Protein 7R1N (pdb70)

Radius of gyration: 27.6 Å; Cα contacts (8 Å, |Δi|>4): 2180; chains: 4; bounding box: 49×55×97 Å

Sequence (736 aa):
NVPVTGVTVNPTTAQVEVGQSVQLNASVAPSNATNKQVTWSVSGSSIASVSPNGLVTGLAQGTTTVTATTADGNKAASATITVAPAPSTVIVIGDEVKGLKKIGDDLLFYVNGATFADLHYKVNNGGQLNVAMAPTGNGNYTYPVHNLKHGDTVEYFFTYNPGQGALDTPWQTYVHGVTQGTPENVPVTGVTVNPTTAQVEVGQSVQLNASVAPSNATNKQVTWSVSGSSIASVSPNGLVTGLAQGTTTVTATTADGNKAASATITVAPAPSTVIVIGDEVKGLKKIGDDLLFYVNGATFADLHYKVNNGGQLNVAMAPTGNGNYTYPVHNLKHGDTVEYFFTYNPGQGALDTPWQTYVHGVTQGTPENVPVTGVTVNPTTAQVEVGQSVQLNASVAPSNATNKQVTWSVSGSSIASVSPNGLVTGLAQGTTTVTATTADGNKAASATITVAPAPSTVIVIGDEVKGLKKIGDDLLFYVNGATFADLHYKVNNGGQLNVAMAPTGNGNYTYPVHNLKHGDTVEYFFTYNPGQGALDTPWQTYVHGVTQGTPENVPVTGVTVNPTTAQVEVGQSVQLNASVAPSNATNKQVTWSVSGSSIASVSPNGLVTGLAQGTTTVTATTADGNKAASATITVAPAPSTVIVIGDEVKGLKKIGDDLLFYVNGATFADLHYKVNNGGQLNVAMAPTGNGNYTYPVHNLKHGDTVEYFFTYNPGQGALDTPWQTYVHGVTQGTPE

Nearest PDB structures (foldseek):
  7quz-assembly2_DDD  TM=9.999E-01  e=1.341E-32  Paenibacillus illinoisensis
  5h9y-assembly1_A  TM=7.985E-01  e=3.391E-05  Paenibacillus barengoltzii
  5h9x-assembly1_A  TM=8.015E-01  e=1.152E-04  Paenibacillus barengoltzii
  5ngj-assembly1_A  TM=7.876E-01  e=3.721E-04  Tequintavirus T5
  2v5y-assembly1_A  TM=3.328E-01  e=3.687E-03  Homo sapiens

Solvent-accessible surface area: 31351 Å² total; per-residue (Å²): 182,42,79,14,74,17,11,74,3,96,44,69,88,23,97,12,66,35,29,90,55,33,82,1,81,30,70,14,42,54,100,109,2,90,53,98,123,33,82,24,51,15,37,0,8,28,9,0,2,11,16,49,115,0,70,0,18,1,59,41,64,8,0,0,3,0,29,0,36,0,56,42,52,58,100,41,0,5,1,16,0,12,3,12,21,18,72,20,58,31,29,37,27,46,68,142,47,45,4,0,74,31,13,4,33,4,0,11,0,20,0,54,46,11,93,76,2,28,0,31,10,69,27,18,72,9,52,104,27,55,1,45,7,32,79,39,47,100,34,38,19,13,27,7,10,30,112,4,63,61,0,0,28,0,72,7,41,4,24,16,26,73,46,187,38,65,79,89,10,100,182,89,71,0,24,5,41,83,40,162,26,98,95,154,177,41,86,9,97,17,12,77,3,76,58,78,88,21,107,5,75,47,30,95,49,30,99,2,99,20,58,14,44,44,100,101,5,93,60,85,126,36,84,26,54,14,37,0,11,29,6,0,3,13,15,56,113,0,69,0,18,1,62,41,59,9,1,0,4,0,31,0,33,1,60,43,46,66,82,43,4,5,2,22,0,11,2,8,18,19,68,28,59,30,31,43,25,59,69,158,59,56,4,0,75,30,13,9,44,5,0,10,0,19,0,53,42,16,98,70,3,28,0,25,11,68,37,18,80,14,53,106,23,56,1,48,6,24,73,25,38,104,31,41,18,20,29,8,8,28,89,9,69,62,0,6,24,0,43,10,43,4,26,18,30,63,57,186,30,71,72,90,12,101,177,94,78,1,22,5,40,85,44,168,28,103,96,154,174,41,86,8,88,19,16,74,5,71,58,82,88,23,99,4,70,44,35,88,48,31,85,1,86,32,66,17,42,48,94,99,3,85,60,101,116,36,85,22,53,12,36,0,10,26,6,0,3,13,15,48,117,0,72,0,16,0,59,43,61,8,1,0,4,0,26,0,30,0,62,39,53,55,84,34,5,11,2,18,0,12,1,7,20,19,64,22,95,47,31,18,26,50,75,163,62,45,5,0,72,29,11,6,42,4,0,10,0,17,0,54,45,10,100,73,3,25,0,29,11,76,41,17,78,14,55,95,26,54,1,48,7,32,75,33,49,107,31,42,19,19,28,10,9,30,84,7,69,58,0,6,26,0,63,11,42,5,25,16,31,60,55,178,30,66,72,94,15,94,183,94,77,0,22,5,41,83,45,162,27,76,108,159,98,110,70,12,81,15,18,71,1,88,49,76,95,23,112,9,72,42,31,93,53,30,80,1,80,30,56,20,36,35,117,120,4,94,49,98,124,31,84,21,55,16,38,1,7,28,7,0,3,12,19,51,123,0,70,0,17,1,61,42,68,8,0,0,5,0,30,0,37,0,57,43,47,62,84,44,4,5,2,19,0,16,2,12,23,19,76,24,61,40,33,44,26,51,69,148,54,47,4,0,73,32,12,5,43,5,0,10,0,18,0,51,45,11,92,70,4,28,0,26,10,66,24,14,85,10,54,110,25,55,1,48,7,26,64,29,48,109,30,41,22,18,27,6,10,27,117,7,58,63,0,0,27,0,45,8,42,3,25,14,31,52,51,173,29,70,71,90,13,106,181,96,79,0,22,4,38,86,44,160,30,97,92,181

Secondary structure (P-SEA, 3-state):
cccccccccccccccccccbbbbbbbbcccccccccbbbbbbcccccccccccbbbbbcccbbbbbbbbbcccbbbbbbbbbbbccccbbbbcccccbbbbbcccbbbbbbccccbbbbbbcccccbbbbbbcccccccccccccccccccbbbbcbbbbbcccbbbbccbbbbbccccccccc/cccccccccccccccccccbbbbbbbbcccccccccbbbbbbcccccccccccccccccccbbbbbbbbbcccbbbbbbbbbbccccccbbbcccccccccccccbbbbbcccccbbbbbbccccbbbbbbbcccccccccccccccccccbbbbcccccccccccccccbbbbbccccccccc/ccccccccccccbbbbcccbbbbbbbbcccccccccbbbbbbccccccccccccbbbbcccccbbbbbbbcccbbbbbbbbbbbcccccbbbcccccccccccccbbbbbcccccbbbbbbccccccbbbbbcccccccccccccccccccbbbbcbbbbbccccbbbbcbbbbbccccccccc/cccccccccccccccccccbbbbbbbbcccccccccbbbbbbcccccccccccbbbbbcccbbbbbbbbbcccbbbbbbbbbbbccccbbbbcccccccccccccbbbbbcccccbbbbbbccccbbbbbbbcccccccbbbbbbccccccbbbbbcbbbbcccccccccbbbbbccccccccc

B-factor: mean 30.51, std 12.09, range [13.2, 101.11]

Structure (mmCIF, N/CA/C/O backbone):
data_7R1N
#
_entry.id   7R1N
#
_cell.length_a   76.650
_cell.length_b   101.140
_cell.length_c   107.000
_cell.angle_alpha   90.000
_cell.angle_beta   90.000
_cell.angle_gamma   90.000
#
_symmetry.space_group_name_H-M   'P 21 21 21'
#
loop_
_entity.id
_entity.type
_entity.pdbx_description
1 polymer 'Beta-1,3-glucanase bglH'
2 non-polymer 'TETRAETHYLENE GLYCOL'
3 non-polymer DI(HYDROXYETHYL)ETHER
4 non-polymer GLYCEROL
5 non-polymer 'CHLORIDE ION'
6 non-polymer 'MAGNESIUM ION'
7 water water
#
loop_
_atom_site.group_PDB
_atom_site.id
_atom_site.type_symbol
_atom_site.label_atom_id
_atom_site.label_alt_id
_atom_site.label_comp_id
_atom_site.label_asym_id
_atom_site.label_entity_id
_atom_site.label_seq_id
_atom_site.pdbx_PDB_ins_code
_atom_site.Cartn_x
_atom_site.Cartn_y
_atom_site.Cartn_z
_atom_site.occupancy
_atom_site.B_iso_or_equiv
_atom_site.auth_seq_id
_atom_site.auth_comp_id
_atom_site.auth_asym_id
_atom_site.auth_atom_id
_atom_site.pdbx_PDB_model_num
ATOM 1 N N . ASN A 1 24 ? -4.853 -18.943 77.192 1.000 77.647 24 ASN AAA N 1
ATOM 2 C CA . ASN A 1 24 ? -4.274 -19.569 75.957 1.000 76.748 24 ASN AAA CA 1
ATOM 3 C C . ASN A 1 24 ? -4.958 -20.919 75.686 1.000 73.493 24 ASN AAA C 1
ATOM 4 O O . ASN A 1 24 ? -5.018 -21.742 76.616 1.000 72.189 24 ASN AAA O 1
ATOM 15 N N . VAL A 1 25 ? -5.461 -21.139 74.467 1.000 67.501 25 VAL AAA N 1
ATOM 16 C CA . VAL A 1 25 ? -6.094 -22.431 74.061 1.000 65.545 25 VAL AAA CA 1
ATOM 17 C C . VAL A 1 25 ? -5.414 -22.883 72.768 1.000 64.570 25 VAL AAA C 1
ATOM 18 O O . VAL A 1 25 ? -5.395 -22.151 71.760 1.000 57.918 25 VAL AAA O 1
ATOM 31 N N . PRO A 1 26 ? -4.791 -24.092 72.796 1.000 62.439 26 PRO AAA N 1
ATOM 32 C CA . PRO A 1 26 ? -4.115 -24.641 71.614 1.000 60.422 26 PRO AAA CA 1
ATOM 33 C C . PRO A 1 26 ? -5.073 -25.052 70.471 1.000 61.705 26 PRO AAA C 1
ATOM 34 O O . PRO A 1 26 ? -6.317 -24.966 70.627 1.000 62.712 26 PRO AAA O 1
ATOM 45 N N . VAL A 1 27 ? -4.475 -25.487 69.350 1.000 54.232 27 VAL AAA N 1
ATOM 46 C CA . VAL A 1 27 ? -5.135 -26.154 68.185 1.000 50.511 27 VAL AAA CA 1
ATOM 47 C C . VAL A 1 27 ? -5.054 -27.676 68.376 1.000 49.342 27 VAL AAA C 1
ATOM 48 O O . VAL A 1 27 ? -4.108 -28.163 69.008 1.000 48.836 27 VAL AAA O 1
ATOM 61 N N . THR A 1 28 ? -6.034 -28.386 67.836 1.000 48.729 28 THR AAA N 1
ATOM 62 C CA . THR A 1 28 ? -6.208 -29.854 67.949 1.000 48.567 28 THR AAA CA 1
ATOM 63 C C . THR A 1 28 ? -6.509 -30.427 66.559 1.000 47.031 28 THR AAA C 1
ATOM 64 O O . THR A 1 28 ? -6.277 -31.625 66.346 1.000 47.170 28 THR AAA O 1
ATOM 75 N N . GLY A 1 29 ? -7.044 -29.618 65.640 1.000 45.530 29 GLY AAA N 1
ATOM 76 C CA . GLY A 1 29 ? -7.401 -30.082 64.280 1.000 43.792 29 GLY AAA CA 1
ATOM 77 C C . GLY A 1 29 ? -7.762 -28.947 63.334 1.000 41.031 29 GLY AAA C 1
ATOM 78 O O . GLY A 1 29 ? -7.847 -27.730 63.748 1.000 37.254 29 GLY AAA O 1
ATOM 82 N N . VAL A 1 30 ? -7.959 -29.307 62.074 1.000 39.609 30 VAL AAA N 1
ATOM 83 C CA . VAL A 1 30 ? -8.407 -28.332 61.035 1.000 37.273 30 VAL AAA CA 1
ATOM 84 C C . VAL A 1 30 ? -9.233 -29.132 60.036 1.000 36.357 30 VAL AAA C 1
ATOM 85 O O . VAL A 1 30 ? -8.926 -30.317 59.869 1.000 33.748 30 VAL AAA O 1
ATOM 98 N N . THR A 1 31 ? -10.260 -28.515 59.442 1.000 37.272 31 THR AAA N 1
ATOM 99 C CA . THR A 1 31 ? -10.859 -28.981 58.169 1.000 36.136 31 THR AAA CA 1
ATOM 100 C C . THR A 1 31 ? -10.861 -27.833 57.178 1.000 32.518 31 THR AAA C 1
ATOM 101 O O . THR A 1 31 ? -10.861 -26.683 57.590 1.000 30.096 31 THR AAA O 1
ATOM 112 N N . VAL A 1 32 ? -10.811 -28.176 55.901 1.000 30.332 32 VAL AAA N 1
ATOM 113 C CA . VAL A 1 32 ? -10.932 -27.186 54.805 1.000 28.990 32 VAL AAA CA 1
ATOM 114 C C . VAL A 1 32 ? -12.388 -27.181 54.347 1.000 28.321 32 VAL AAA C 1
ATOM 115 O O . VAL A 1 32 ? -12.994 -28.242 54.020 1.000 28.119 32 VAL AAA O 1
ATOM 128 N N . ASN A 1 33 ? -12.938 -25.994 54.373 1.000 28.072 33 ASN AAA N 1
ATOM 129 C CA . ASN A 1 33 ? -14.295 -25.698 53.860 1.000 30.526 33 ASN AAA CA 1
ATOM 130 C C . ASN A 1 33 ? -14.187 -24.863 52.561 1.000 28.876 33 ASN AAA C 1
ATOM 131 O O . ASN A 1 33 ? -13.674 -23.744 52.606 1.000 27.642 33 ASN AAA O 1
ATOM 142 N N . PRO A 1 34 ? -14.711 -25.270 51.387 1.000 29.146 34 PRO AAA N 1
ATOM 143 C CA . PRO A 1 34 ? -15.398 -26.536 51.171 1.000 29.651 34 PRO AAA CA 1
ATOM 144 C C . PRO A 1 34 ? -14.362 -27.636 51.017 1.000 30.448 34 PRO AAA C 1
ATOM 145 O O . PRO A 1 34 ? -13.247 -27.312 50.839 1.000 32.954 34 PRO AAA O 1
ATOM 156 N N . THR A 1 35 ? -14.745 -28.895 51.079 1.000 30.819 35 THR AAA N 1
ATOM 157 C CA . THR A 1 35 ? -13.749 -29.987 51.012 1.000 32.845 35 THR AAA CA 1
ATOM 158 C C . THR A 1 35 ? -13.587 -30.433 49.550 1.000 31.231 35 THR AAA C 1
ATOM 159 O O . THR A 1 35 ? -12.605 -31.129 49.217 1.000 30.219 35 THR AAA O 1
ATOM 170 N N . THR A 1 36 ? -14.477 -30.025 48.669 1.000 29.281 36 THR AAA N 1
ATOM 171 C CA . THR A 1 36 ? -14.248 -30.217 47.219 1.000 29.044 36 THR AAA CA 1
ATOM 172 C C . THR A 1 36 ? -14.949 -29.075 46.513 1.000 25.983 36 THR AAA C 1
ATOM 173 O O . THR A 1 36 ? -15.927 -28.647 47.038 1.000 24.915 36 THR AAA O 1
ATOM 184 N N . ALA A 1 37 ? -14.463 -28.647 45.356 1.000 25.541 37 ALA AAA N 1
ATOM 185 C CA . ALA A 1 37 ? -14.999 -27.500 44.589 1.000 24.640 37 ALA AAA CA 1
ATOM 186 C C . ALA A 1 37 ? -14.514 -27.596 43.144 1.000 24.985 37 ALA AAA C 1
ATOM 187 O O . ALA A 1 37 ? -13.453 -28.148 42.927 1.000 25.953 37 ALA AAA O 1
ATOM 194 N N . GLN A 1 38 ? -15.297 -27.095 42.208 1.000 25.841 38 GLN AAA N 1
ATOM 195 C CA . GLN A 1 38 ? -14.995 -27.014 40.771 1.000 26.877 38 GLN AAA CA 1
ATOM 196 C C . GLN A 1 38 ? -15.091 -25.542 40.369 1.000 27.153 38 GLN AAA C 1
ATOM 197 O O . GLN A 1 38 ? -16.088 -24.902 40.735 1.000 25.837 38 GLN AAA O 1
ATOM 211 N N . VAL A 1 39 ? -14.136 -25.033 39.601 1.000 25.326 39 VAL AAA N 1
ATOM 212 C CA . VAL A 1 39 ? -14.263 -23.707 38.948 1.000 25.486 39 VAL AAA CA 1
ATOM 213 C C . VAL A 1 39 ? -13.921 -23.886 37.475 1.000 25.861 39 VAL AAA C 1
ATOM 214 O O . VAL A 1 39 ? -13.499 -24.979 37.076 1.000 24.851 39 VAL AAA O 1
ATOM 227 N N . GLU A 1 40 ? -14.176 -22.860 36.688 1.000 27.194 40 GLU AAA N 1
ATOM 228 C CA . GLU A 1 40 ? -13.628 -22.760 35.313 1.000 29.660 40 GLU AAA CA 1
ATOM 229 C C . GLU A 1 40 ? -12.273 -22.080 35.383 1.000 27.137 40 GLU AAA C 1
ATOM 230 O O . GLU A 1 40 ? -11.984 -21.360 36.415 1.000 28.380 40 GLU AAA O 1
ATOM 242 N N . VAL A 1 41 ? -11.462 -22.315 34.360 1.000 25.274 41 VAL AAA N 1
ATOM 243 C CA . VAL A 1 41 ? -10.184 -21.594 34.164 1.000 24.854 41 VAL AAA CA 1
ATOM 244 C C . VAL A 1 41 ? -10.516 -20.109 34.264 1.000 24.545 41 VAL AAA C 1
ATOM 245 O O . VAL A 1 41 ? -11.554 -19.693 33.750 1.000 27.851 41 VAL AAA O 1
ATOM 258 N N . GLY A 1 42 ? -9.732 -19.352 35.008 1.000 24.035 42 GLY AAA N 1
ATOM 259 C CA . GLY A 1 42 ? -9.951 -17.913 35.155 1.000 22.615 42 GLY AAA CA 1
ATOM 260 C C . GLY A 1 42 ? -10.717 -17.612 36.417 1.000 22.765 42 GLY AAA C 1
ATOM 261 O O . GLY A 1 42 ? -10.665 -16.447 36.800 1.000 26.021 42 GLY AAA O 1
ATOM 265 N N . GLN A 1 43 ? -11.475 -18.557 36.986 1.000 21.201 43 GLN AAA N 1
ATOM 266 C CA . GLN A 1 43 ? -12.429 -18.281 38.088 1.000 21.582 43 GLN AAA CA 1
ATOM 267 C C . GLN A 1 43 ? -11.825 -18.663 39.441 1.000 22.152 43 GLN AAA C 1
ATOM 268 O O . GLN A 1 43 ? -10.882 -19.491 39.481 1.000 21.218 43 GLN AAA O 1
ATOM 282 N N . SER A 1 44 ? -12.426 -18.154 40.520 1.000 23.230 44 SER AAA N 1
ATOM 283 C CA . SER A 1 44 ? -11.928 -18.338 41.912 1.000 24.067 44 SER AAA CA 1
ATOM 284 C C . SER A 1 44 ? -12.994 -18.927 42.847 1.000 23.604 44 SER AAA C 1
ATOM 285 O O . SER A 1 44 ? -14.183 -18.755 42.634 1.000 24.971 44 SER AAA O 1
ATOM 293 N N . VAL A 1 45 ? -12.528 -19.580 43.900 1.000 22.085 45 VAL AAA N 1
ATOM 294 C CA . VAL A 1 45 ? -13.367 -20.025 45.025 1.000 21.952 45 VAL AAA CA 1
ATOM 295 C C . VAL A 1 45 ? -12.549 -19.742 46.286 1.000 22.159 45 VAL AAA C 1
ATOM 296 O O . VAL A 1 45 ? -11.331 -20.012 46.314 1.000 22.818 45 VAL AAA O 1
ATOM 309 N N . GLN A 1 46 ? -13.159 -19.065 47.237 1.000 23.535 46 GLN AAA N 1
ATOM 310 C CA . GLN A 1 46 ? -12.598 -18.784 48.590 1.000 23.672 46 GLN AAA CA 1
ATOM 311 C C . GLN A 1 46 ? -12.671 -20.073 49.423 1.000 22.926 46 GLN AAA C 1
ATOM 312 O O . GLN A 1 46 ? -13.809 -20.551 49.643 1.000 22.059 46 GLN AAA O 1
ATOM 326 N N . LEU A 1 47 ? -11.522 -20.634 49.820 1.000 22.777 47 LEU AAA N 1
ATOM 327 C CA . LEU A 1 47 ? -11.494 -21.695 50.866 1.000 24.201 47 LEU AAA CA 1
ATOM 328 C C . LEU A 1 47 ? -11.279 -21.040 52.245 1.000 23.999 47 LEU AAA C 1
ATOM 329 O O . LEU A 1 47 ? -10.766 -19.934 52.318 1.000 23.077 47 LEU AAA O 1
ATOM 345 N N . ASN A 1 48 ? -11.686 -21.751 53.276 1.000 25.645 48 ASN AAA N 1
ATOM 346 C CA . ASN A 1 48 ? -11.573 -21.369 54.706 1.000 27.372 48 ASN AAA CA 1
ATOM 347 C C . ASN A 1 48 ? -11.131 -22.585 55.497 1.000 27.316 48 ASN AAA C 1
ATOM 348 O O . ASN A 1 48 ? -11.545 -23.739 55.146 1.000 26.197 48 ASN AAA O 1
ATOM 359 N N . ALA A 1 49 ? -10.228 -22.346 56.437 1.000 29.328 49 ALA AAA N 1
ATOM 360 C CA . ALA A 1 49 ? -9.790 -23.368 57.412 1.000 31.712 49 ALA AAA CA 1
ATOM 361 C C . ALA A 1 49 ? -10.666 -23.205 58.665 1.000 32.136 49 ALA AAA C 1
ATOM 362 O O . ALA A 1 49 ? -10.727 -22.118 59.209 1.000 32.791 49 ALA AAA O 1
ATOM 369 N N . SER A 1 50 ? -11.380 -24.252 59.029 1.000 32.700 50 SER AAA N 1
ATOM 370 C CA . SER A 1 50 ? -12.049 -24.426 60.336 1.000 35.473 50 SER AAA CA 1
ATOM 371 C C . SER A 1 50 ? -11.064 -25.058 61.316 1.000 35.810 50 SER AAA C 1
ATOM 372 O O . SER A 1 50 ? -10.782 -26.262 61.155 1.000 33.836 50 SER AAA O 1
ATOM 380 N N . VAL A 1 51 ? -10.551 -24.277 62.274 1.000 38.379 51 VAL AAA N 1
ATOM 381 C CA . VAL A 1 51 ? -9.616 -24.777 63.328 1.000 40.808 51 VAL AAA CA 1
ATOM 382 C C . VAL A 1 51 ? -10.426 -25.203 64.563 1.000 41.975 51 VAL AAA C 1
ATOM 383 O O . VAL A 1 51 ? -11.212 -24.367 65.040 1.000 40.212 51 VAL AAA O 1
ATOM 396 N N . ALA A 1 52 ? -10.263 -26.474 64.973 1.000 44.688 52 ALA AAA N 1
ATOM 397 C CA . ALA A 1 52 ? -10.775 -27.138 66.204 1.000 46.671 52 ALA AAA CA 1
ATOM 398 C C . ALA A 1 52 ? -10.061 -26.579 67.441 1.000 54.074 52 ALA AAA C 1
ATOM 399 O O . ALA A 1 52 ? -8.842 -26.337 67.385 1.000 54.533 52 ALA AAA O 1
ATOM 406 N N . PRO A 1 53 ? -10.709 -26.673 68.635 1.000 57.302 53 PRO AAA N 1
ATOM 407 C CA . PRO A 1 53 ? -11.301 -25.560 69.370 1.000 57.008 53 PRO AAA CA 1
ATOM 408 C C . PRO A 1 53 ? -11.625 -24.311 68.538 1.000 56.484 53 PRO AAA C 1
ATOM 409 O O . PRO A 1 53 ? -10.719 -23.727 67.983 1.000 54.622 53 PRO AAA O 1
ATOM 420 N N . SER A 1 54 ? -12.914 -23.943 68.464 1.000 54.561 54 SER AAA N 1
ATOM 421 C CA . SER A 1 54 ? -13.403 -22.773 67.687 1.000 52.781 54 SER AAA CA 1
ATOM 422 C C . SER A 1 54 ? -13.026 -21.475 68.416 1.000 54.056 54 SER AAA C 1
ATOM 423 O O . SER A 1 54 ? -13.132 -20.417 67.787 1.000 53.763 54 SER AAA O 1
ATOM 431 N N . ASN A 1 55 ? -12.589 -21.568 69.677 1.000 52.922 55 ASN AAA N 1
ATOM 432 C CA . ASN A 1 55 ? -12.113 -20.422 70.499 1.000 57.253 55 ASN AAA CA 1
ATOM 433 C C . ASN A 1 55 ? -10.580 -20.415 70.560 1.000 57.005 55 ASN AAA C 1
ATOM 434 O O . ASN A 1 55 ? -10.037 -19.505 71.260 1.000 56.240 55 ASN AAA O 1
ATOM 445 N N . ALA A 1 56 ? -9.935 -21.431 69.952 1.000 55.176 56 ALA AAA N 1
ATOM 446 C CA . ALA A 1 56 ? -8.463 -21.597 69.824 1.000 53.584 56 ALA AAA CA 1
ATOM 447 C C . ALA A 1 56 ? -7.816 -20.217 69.655 1.000 54.648 56 ALA AAA C 1
ATOM 448 O O . ALA A 1 56 ? -8.360 -19.394 68.878 1.000 52.382 56 ALA AAA O 1
ATOM 455 N N . THR A 1 57 ? -6.726 -19.940 70.376 1.000 56.403 57 THR AAA N 1
ATOM 456 C CA . THR A 1 57 ? -6.137 -18.579 70.387 1.000 56.625 57 THR AAA CA 1
ATOM 457 C C . THR A 1 57 ? -5.495 -18.382 69.008 1.000 55.145 57 THR AAA C 1
ATOM 458 O O . THR A 1 57 ? -5.818 -17.376 68.347 1.000 53.873 57 THR AAA O 1
ATOM 469 N N . ASN A 1 58 ? -4.693 -19.337 68.542 1.000 53.170 58 ASN AAA N 1
ATOM 470 C CA . ASN A 1 58 ? -3.985 -19.217 67.229 1.000 54.752 58 ASN AAA CA 1
ATOM 471 C C . ASN A 1 58 ? -4.652 -20.082 66.143 1.000 49.106 58 ASN AAA C 1
ATOM 472 O O . ASN A 1 58 ? -4.431 -21.324 66.135 1.000 44.556 58 ASN AAA O 1
ATOM 483 N N . LYS A 1 59 ? -5.384 -19.424 65.239 1.000 47.482 59 LYS AAA N 1
ATOM 484 C CA . LYS A 1 59 ? -6.149 -20.048 64.120 1.000 52.106 59 LYS AAA CA 1
ATOM 485 C C . LYS A 1 59 ? -5.424 -19.863 62.773 1.000 49.599 59 LYS AAA C 1
ATOM 486 O O . LYS A 1 59 ? -6.010 -20.204 61.741 1.000 50.664 59 LYS AAA O 1
ATOM 505 N N . GLN A 1 60 ? -4.207 -19.312 62.779 1.000 48.859 60 GLN AAA N 1
ATOM 506 C CA . GLN A 1 60 ? -3.425 -19.008 61.556 1.000 47.175 60 GLN AAA CA 1
ATOM 507 C C . GLN A 1 60 ? -3.218 -20.311 60.784 1.000 41.886 60 GLN AAA C 1
ATOM 508 O O . GLN A 1 60 ? -2.874 -21.366 61.409 1.000 38.129 60 GLN AAA O 1
ATOM 522 N N . VAL A 1 61 ? -3.420 -20.266 59.465 1.000 38.813 61 VAL AAA N 1
ATOM 523 C CA . VAL A 1 61 ? -2.989 -21.395 58.597 1.000 34.483 61 VAL AAA CA 1
ATOM 524 C C . VAL A 1 61 ? -2.052 -20.885 57.527 1.000 31.638 61 VAL AAA C 1
ATOM 525 O O . VAL A 1 61 ? -2.127 -19.656 57.188 1.000 30.884 61 VAL AAA O 1
ATOM 538 N N . THR A 1 62 ? -1.217 -21.801 57.040 1.000 28.489 62 THR AAA N 1
ATOM 539 C CA . THR A 1 62 ? -0.508 -21.695 55.742 1.000 28.140 62 THR AAA CA 1
ATOM 540 C C . THR A 1 62 ? -1.259 -22.484 54.664 1.000 25.865 62 THR AAA C 1
ATOM 541 O O . THR A 1 62 ? -1.465 -23.685 54.841 1.000 25.458 62 THR AAA O 1
ATOM 552 N N . TRP A 1 63 ? -1.592 -21.839 53.558 1.000 24.216 63 TRP AAA N 1
ATOM 553 C CA . TRP A 1 63 ? -2.176 -22.532 52.383 1.000 23.622 63 TRP AAA CA 1
ATOM 554 C C . TRP A 1 63 ? -1.089 -22.901 51.408 1.000 24.229 63 TRP AAA C 1
ATOM 555 O O . TRP A 1 63 ? -0.278 -22.031 51.086 1.000 23.671 63 TRP AAA O 1
ATOM 576 N N . SER A 1 64 ? -1.113 -24.152 50.973 1.000 24.332 64 SER AAA N 1
ATOM 577 C CA . SER A 1 64 ? -0.240 -24.648 49.891 1.000 24.167 64 SER AAA CA 1
ATOM 578 C C . SER A 1 64 ? -1.104 -25.347 48.849 1.000 23.232 64 SER AAA C 1
ATOM 579 O O . SER A 1 64 ? -2.243 -25.766 49.181 1.000 22.928 64 SER AAA O 1
ATOM 587 N N . VAL A 1 65 ? -0.571 -25.473 47.641 1.000 23.132 65 VAL AAA N 1
ATOM 588 C CA . VAL A 1 65 ? -1.201 -26.262 46.550 1.000 22.801 65 VAL AAA CA 1
ATOM 589 C C . VAL A 1 65 ? -0.138 -27.159 45.962 1.000 22.647 65 VAL AAA C 1
ATOM 590 O O . VAL A 1 65 ? 1.031 -26.690 45.837 1.000 22.060 65 VAL AAA O 1
ATOM 603 N N . SER A 1 66 ? -0.522 -28.412 45.646 1.000 22.330 66 SER AAA N 1
ATOM 604 C CA . SER A 1 66 ? 0.438 -29.399 45.103 1.000 22.943 66 SER AAA CA 1
ATOM 605 C C . SER A 1 66 ? 0.504 -29.323 43.583 1.000 21.841 66 SER AAA C 1
ATOM 606 O O . SER A 1 66 ? 1.477 -29.838 43.075 1.000 23.211 66 SER AAA O 1
ATOM 614 N N . GLY A 1 67 ? -0.497 -28.811 42.883 1.000 21.351 67 GLY AAA N 1
ATOM 615 C CA . GLY A 1 67 ? -0.425 -28.677 41.416 1.000 21.020 67 GLY AAA CA 1
ATOM 616 C C . GLY A 1 67 ? -0.642 -27.228 40.985 1.000 20.692 67 GLY AAA C 1
ATOM 617 O O . GLY A 1 67 ? -1.765 -26.960 40.478 1.000 20.566 67 GLY AAA O 1
ATOM 621 N N . SER A 1 68 ? 0.379 -26.377 41.118 1.000 19.515 68 SER AAA N 1
ATOM 622 C CA . SER A 1 68 ? 0.291 -24.895 40.951 1.000 20.819 68 SER AAA CA 1
ATOM 623 C C . SER A 1 68 ? 0.126 -24.486 39.477 1.000 21.444 68 SER AAA C 1
ATOM 624 O O . SER A 1 68 ? -0.245 -23.309 39.247 1.000 23.740 68 SER AAA O 1
ATOM 632 N N . SER A 1 69 ? 0.428 -25.366 38.516 1.000 21.832 69 SER AAA N 1
ATOM 633 C CA . SER A 1 69 ? 0.124 -25.132 37.073 1.000 22.754 69 SER AAA CA 1
ATOM 634 C C . SER A 1 69 ? -1.380 -25.070 36.904 1.000 22.163 69 SER AAA C 1
ATOM 635 O O . SER A 1 69 ? -1.844 -24.597 35.849 1.000 22.811 69 SER AAA O 1
ATOM 643 N N . ILE A 1 70 ? -2.084 -25.755 37.807 1.000 21.210 70 ILE AAA N 1
ATOM 644 C CA . ILE A 1 70 ? -3.535 -26.042 37.662 1.000 20.698 70 ILE AAA CA 1
ATOM 645 C C . ILE A 1 70 ? -4.310 -24.934 38.366 1.000 18.939 70 ILE AAA C 1
ATOM 646 O O . ILE A 1 70 ? -5.317 -24.499 37.870 1.000 17.823 70 ILE AAA O 1
ATOM 662 N N . ALA A 1 71 ? -3.905 -24.648 39.591 1.000 20.049 71 ALA AAA N 1
ATOM 663 C CA . ALA A 1 71 ? -4.588 -23.692 40.482 1.000 20.072 71 ALA AAA CA 1
ATOM 664 C C . ALA A 1 71 ? -3.556 -23.099 41.432 1.000 19.897 71 ALA AAA C 1
ATOM 665 O O . ALA A 1 71 ? -2.686 -23.866 41.850 1.000 20.593 71 ALA AAA O 1
ATOM 672 N N . SER A 1 72 ? -3.664 -21.781 41.612 1.000 19.280 72 SER AAA N 1
ATOM 673 C CA . SER A 1 72 ? -2.931 -20.854 42.491 1.000 19.689 72 SER AAA CA 1
ATOM 674 C C . SER A 1 72 ? -3.775 -20.700 43.777 1.000 19.149 72 SER AAA C 1
ATOM 675 O O . SER A 1 72 ? -5.021 -20.693 43.670 1.000 18.113 72 SER AAA O 1
ATOM 683 N N . VAL A 1 73 ? -3.136 -20.576 44.947 1.000 18.820 73 VAL AAA N 1
ATOM 684 C CA . VAL A 1 73 ? -3.833 -20.217 46.223 1.000 19.001 73 VAL AAA CA 1
ATOM 685 C C . VAL A 1 73 ? -3.155 -18.989 46.844 1.000 19.669 73 VAL AAA C 1
ATOM 686 O O . VAL A 1 73 ? -1.936 -18.955 46.889 1.000 20.232 73 VAL AAA O 1
ATOM 699 N N . SER A 1 74 ? -3.946 -17.975 47.187 1.000 20.118 74 SER AAA N 1
ATOM 700 C CA . SER A 1 74 ? -3.549 -16.750 47.936 1.000 21.891 74 SER AAA CA 1
ATOM 701 C C . SER A 1 74 ? -3.176 -17.113 49.381 1.000 22.138 74 SER AAA C 1
ATOM 702 O O . SER A 1 74 ? -3.547 -18.187 49.896 1.000 21.273 74 SER AAA O 1
ATOM 710 N N . PRO A 1 75 ? -2.425 -16.252 50.090 1.000 23.763 75 PRO AAA N 1
ATOM 711 C CA . PRO A 1 75 ? -2.154 -16.487 51.511 1.000 24.604 75 PRO AAA CA 1
ATOM 712 C C . PRO A 1 75 ? -3.430 -16.466 52.369 1.000 25.812 75 PRO AAA C 1
ATOM 713 O O . PRO A 1 75 ? -3.370 -16.851 53.475 1.000 25.920 75 PRO AAA O 1
ATOM 724 N N . ASN A 1 76 ? -4.574 -16.068 51.806 1.000 28.289 76 ASN AAA N 1
ATOM 725 C CA . ASN A 1 76 ? -5.880 -16.056 52.496 1.000 28.814 76 ASN AAA CA 1
ATOM 726 C C . ASN A 1 76 ? -6.818 -17.117 51.946 1.000 28.122 76 ASN AAA C 1
ATOM 727 O O . ASN A 1 76 ? -8.027 -16.915 52.120 1.000 28.119 76 ASN AAA O 1
ATOM 738 N N . GLY A 1 77 ? -6.303 -18.162 51.276 1.000 26.140 77 GLY AAA N 1
ATOM 739 C CA . GLY A 1 77 ? -7.094 -19.326 50.836 1.000 24.211 77 GLY AAA CA 1
ATOM 740 C C . GLY A 1 77 ? -8.000 -19.062 49.640 1.000 22.848 77 GLY AAA C 1
ATOM 741 O O . GLY A 1 77 ? -8.875 -19.925 49.386 1.000 22.457 77 GLY AAA O 1
ATOM 745 N N . LEU A 1 78 ? -7.817 -17.983 48.882 1.000 21.627 78 LEU AAA N 1
ATOM 746 C CA . LEU A 1 78 ? -8.520 -17.821 47.569 1.000 20.897 78 LEU AAA CA 1
ATOM 747 C C . LEU A 1 78 ? -7.810 -18.648 46.490 1.000 20.955 78 LEU AAA C 1
ATOM 748 O O . LEU A 1 78 ? -6.618 -18.318 46.177 1.000 19.862 78 LEU AAA O 1
ATOM 764 N N . VAL A 1 79 ? -8.501 -19.688 45.968 1.000 20.933 79 VAL AAA N 1
ATOM 765 C CA . VAL A 1 79 ? -8.013 -20.556 44.864 1.000 21.306 79 VAL AAA CA 1
ATOM 766 C C . VAL A 1 79 ? -8.500 -20.025 43.490 1.000 21.065 79 VAL AAA C 1
ATOM 767 O O . VAL A 1 79 ? -9.683 -19.749 43.345 1.000 21.035 79 VAL AAA O 1
ATOM 780 N N . THR A 1 80 ? -7.587 -19.890 42.520 1.000 20.113 80 THR AAA N 1
ATOM 781 C CA . THR A 1 80 ? -7.863 -19.436 41.138 1.000 19.629 80 THR AAA CA 1
ATOM 782 C C . THR A 1 80 ? -7.500 -20.558 40.166 1.000 19.221 80 THR AAA C 1
ATOM 783 O O . THR A 1 80 ? -6.346 -21.053 40.266 1.000 18.946 80 THR AAA O 1
ATOM 794 N N . GLY A 1 81 ? -8.422 -20.935 39.267 1.000 19.095 81 GLY AAA N 1
ATOM 795 C CA . GLY A 1 81 ? -8.162 -21.935 38.208 1.000 19.071 81 GLY AAA CA 1
ATOM 796 C C . GLY A 1 81 ? -7.272 -21.335 37.107 1.000 19.322 81 GLY AAA C 1
ATOM 797 O O . GLY A 1 81 ? -7.547 -20.190 36.715 1.000 20.635 81 GLY AAA O 1
ATOM 801 N N . LEU A 1 82 ? -6.132 -21.941 36.814 1.000 18.774 82 LEU AAA N 1
ATOM 802 C CA . LEU A 1 82 ? -5.203 -21.497 35.765 1.000 19.776 82 LEU AAA CA 1
ATOM 803 C C . LEU A 1 82 ? -5.278 -22.464 34.591 1.000 20.786 82 LEU AAA C 1
ATOM 804 O O . LEU A 1 82 ? -5.061 -22.006 33.524 1.000 22.416 82 LEU AAA O 1
ATOM 820 N N . ALA A 1 83 ? -5.456 -23.768 34.781 1.000 21.081 83 ALA AAA N 1
ATOM 821 C CA . ALA A 1 83 ? -5.414 -24.735 33.671 1.000 21.134 83 ALA AAA CA 1
ATOM 822 C C . ALA A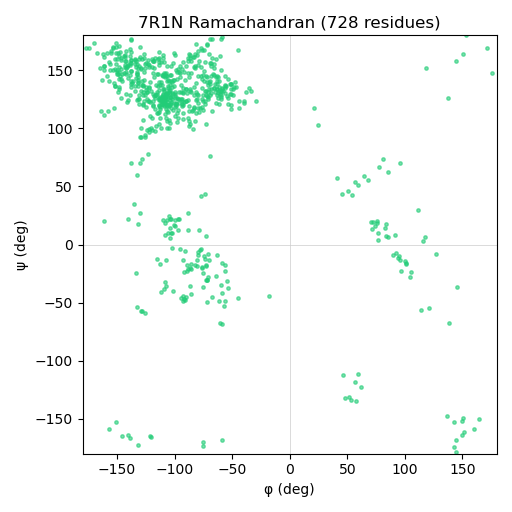 1 83 ? -6.218 -25.969 34.078 1.000 22.330 83 ALA AAA C 1
ATOM 823 O O . ALA A 1 83 ? -6.322 -26.228 35.297 1.000 22.822 83 ALA AAA O 1
ATOM 830 N N . GLN A 1 84 ? -6.809 -26.642 33.100 1.000 22.175 84 GLN AAA N 1
ATOM 831 C CA . GLN A 1 84 ? -7.673 -27.837 33.298 1.000 23.813 84 GLN AAA CA 1
ATOM 832 C C . GLN A 1 84 ? -6.908 -28.826 34.168 1.000 21.311 84 GLN AAA C 1
ATOM 833 O O . GLN A 1 84 ? -5.730 -28.995 33.938 1.000 20.282 84 GLN AAA O 1
ATOM 847 N N . GLY A 1 85 ? -7.619 -29.434 35.105 1.000 21.041 85 GLY AAA N 1
ATOM 848 C CA . GLY A 1 85 ? -7.206 -30.607 35.896 1.000 20.535 85 GLY AAA CA 1
ATOM 849 C C . GLY A 1 85 ? -7.745 -30.516 37.318 1.000 19.757 85 GLY AAA C 1
ATOM 850 O O . GLY A 1 85 ? -8.643 -29.722 37.597 1.000 18.360 85 GLY AAA O 1
ATOM 854 N N . THR A 1 86 ? -7.234 -31.381 38.173 1.000 19.594 86 THR AAA N 1
ATOM 855 C CA . THR A 1 86 ? -7.669 -31.498 39.585 1.000 20.064 86 THR AAA CA 1
ATOM 856 C C . THR A 1 86 ? -6.408 -31.424 40.445 1.000 18.930 86 THR AAA C 1
ATOM 857 O O . THR A 1 86 ? -5.403 -32.002 40.034 1.000 18.461 86 THR AAA O 1
ATOM 868 N N . THR A 1 87 ? -6.466 -30.685 41.554 1.000 19.327 87 THR AAA N 1
ATOM 869 C CA . THR A 1 87 ? -5.309 -30.481 42.465 1.000 19.994 87 THR AAA CA 1
ATOM 870 C C . THR A 1 87 ? -5.796 -30.461 43.921 1.000 20.627 87 THR AAA C 1
ATOM 871 O O . THR A 1 87 ? -6.988 -30.477 44.128 1.000 20.529 87 THR AAA O 1
ATOM 882 N N . THR A 1 88 ? -4.859 -30.556 44.859 1.000 20.851 88 THR AAA N 1
ATOM 883 C CA . THR A 1 88 ? -5.084 -30.602 46.309 1.000 20.987 88 THR AAA CA 1
ATOM 884 C C . THR A 1 88 ? -4.573 -29.278 46.886 1.000 20.973 88 THR AAA C 1
ATOM 885 O O . THR A 1 88 ? -3.372 -28.903 46.660 1.000 20.454 88 THR AAA O 1
ATOM 896 N N . VAL A 1 89 ? -5.453 -28.567 47.562 1.000 20.568 89 VAL AAA N 1
ATOM 897 C CA . VAL A 1 89 ? -5.074 -27.364 48.345 1.000 21.172 89 VAL AAA CA 1
ATOM 898 C C . VAL A 1 89 ? -5.129 -27.681 49.843 1.000 21.596 89 VAL AAA C 1
ATOM 899 O O . VAL A 1 89 ? -6.218 -27.995 50.349 1.000 22.238 89 VAL AAA O 1
ATOM 912 N N . THR A 1 90 ? -3.985 -27.558 50.510 1.000 22.445 90 THR AAA N 1
ATOM 913 C CA . THR A 1 90 ? -3.770 -27.908 51.938 1.000 22.934 90 THR AAA CA 1
ATOM 914 C C . THR A 1 90 ? -3.747 -26.664 52.830 1.000 22.743 90 THR AAA C 1
ATOM 915 O O . THR A 1 90 ? -3.141 -25.627 52.406 1.000 22.414 90 THR AAA O 1
ATOM 926 N N . ALA A 1 91 ? -4.370 -26.752 54.016 1.000 22.912 91 ALA AAA N 1
ATOM 927 C CA . ALA A 1 91 ? -4.179 -25.773 55.130 1.000 24.395 91 ALA AAA CA 1
ATOM 928 C C . ALA A 1 91 ? -3.408 -26.438 56.269 1.000 26.884 91 ALA AAA C 1
ATOM 929 O O . ALA A 1 91 ? -3.736 -27.597 56.641 1.000 28.238 91 ALA AAA O 1
ATOM 936 N N . THR A 1 92 ? -2.323 -25.814 56.720 1.000 29.924 92 THR AAA N 1
ATOM 937 C CA . THR A 1 92 ? -1.520 -26.322 57.861 1.000 32.253 92 THR AAA CA 1
ATOM 938 C C . THR A 1 92 ? -1.579 -25.275 58.986 1.000 30.643 92 THR AAA C 1
ATOM 939 O O . THR A 1 92 ? -1.328 -24.094 58.729 1.000 28.574 92 THR AAA O 1
ATOM 950 N N . THR A 1 93 ? -1.972 -25.698 60.179 1.000 31.879 93 THR AAA N 1
ATOM 951 C CA . THR A 1 93 ? -2.069 -24.835 61.395 1.000 34.638 93 THR AAA CA 1
ATOM 952 C C . THR A 1 93 ? -0.658 -24.316 61.764 1.000 36.789 93 THR AAA C 1
ATOM 953 O O . THR A 1 93 ? 0.297 -25.091 61.684 1.000 35.172 93 THR AAA O 1
ATOM 964 N N . ALA A 1 94 ? -0.525 -23.019 62.051 1.000 40.392 94 ALA AAA N 1
ATOM 965 C CA . ALA A 1 94 ? 0.703 -22.394 62.594 1.000 45.527 94 ALA AAA CA 1
ATOM 966 C C . ALA A 1 94 ? 0.986 -23.048 63.944 1.000 49.593 94 ALA AAA C 1
ATOM 967 O O . ALA A 1 94 ? 2.119 -23.523 64.132 1.000 53.710 94 ALA AAA O 1
ATOM 974 N N . ASP A 1 95 ? -0.057 -23.136 64.786 1.000 51.695 95 ASP AAA N 1
ATOM 975 C CA . ASP A 1 95 ? -0.094 -23.848 66.096 1.000 51.095 95 ASP AAA CA 1
ATOM 976 C C . ASP A 1 95 ? -0.395 -25.332 65.889 1.000 49.845 95 ASP AAA C 1
ATOM 977 O O . ASP A 1 95 ? -1.566 -25.646 65.757 1.000 48.937 95 ASP AAA O 1
ATOM 986 N N . GLY A 1 96 ? 0.617 -26.205 65.902 1.000 50.801 96 GLY AAA N 1
ATOM 987 C CA . GLY A 1 96 ? 0.451 -27.673 65.839 1.000 49.590 96 GLY AAA CA 1
ATOM 988 C C . GLY A 1 96 ? 0.812 -28.233 64.482 1.000 47.850 96 GLY AAA C 1
ATOM 989 O O . GLY A 1 96 ? 1.201 -29.407 64.407 1.000 49.768 96 GLY AAA O 1
ATOM 993 N N . ASN A 1 97 ? 0.750 -27.409 63.439 1.000 50.691 97 ASN AAA N 1
ATOM 994 C CA . ASN A 1 97 ? 0.850 -27.879 62.031 1.000 49.826 97 ASN AAA CA 1
ATOM 995 C C . ASN A 1 97 ? 0.030 -29.169 61.932 1.000 48.526 97 ASN AAA C 1
ATOM 996 O O . ASN A 1 97 ? 0.630 -30.253 61.666 1.000 53.017 97 ASN AAA O 1
ATOM 1007 N N . LYS A 1 98 ? -1.259 -29.073 62.279 1.000 42.796 98 LYS AAA N 1
ATOM 1008 C CA . LYS A 1 98 ? -2.328 -29.997 61.813 1.000 42.043 98 LYS AAA CA 1
ATOM 1009 C C . LYS A 1 98 ? -2.644 -29.615 60.341 1.000 37.837 98 LYS AAA C 1
ATOM 1010 O O . LYS A 1 98 ? -2.545 -28.391 59.970 1.000 33.602 98 LYS AAA O 1
ATOM 1029 N N . ALA A 1 99 ? -2.990 -30.584 59.499 1.000 34.511 99 ALA AAA N 1
ATOM 1030 C CA . ALA A 1 99 ? -3.314 -30.284 58.092 1.000 35.406 99 ALA AAA CA 1
ATOM 1031 C C . ALA A 1 99 ? -4.592 -30.996 57.652 1.000 34.476 99 ALA AAA C 1
ATOM 1032 O O . ALA A 1 99 ? -4.831 -32.114 58.103 1.000 33.513 99 ALA AAA O 1
ATOM 1039 N N . ALA A 1 100 ? -5.372 -30.303 56.809 1.000 33.441 100 ALA AAA N 1
ATOM 1040 C CA . ALA A 1 100 ? -6.556 -30.788 56.060 1.000 32.235 100 ALA AAA CA 1
ATOM 1041 C C . ALA A 1 100 ? -6.444 -30.389 54.566 1.000 30.925 100 ALA AAA C 1
ATOM 1042 O O . ALA A 1 100 ? -5.677 -29.466 54.220 1.000 29.425 100 ALA AAA O 1
ATOM 1049 N N . SER A 1 101 ? -7.173 -31.062 53.680 1.000 31.656 101 SER AAA N 1
ATOM 1050 C CA . SER A 1 101 ? -7.047 -30.854 52.208 1.000 31.513 101 SER AAA CA 1
ATOM 1051 C C . SER A 1 101 ? -8.424 -30.699 51.581 1.000 30.272 101 SER AAA C 1
ATOM 1052 O O . SER A 1 101 ? -9.365 -31.283 52.099 1.000 30.610 101 SER AAA O 1
ATOM 1060 N N . ALA A 1 102 ? -8.505 -29.886 50.531 1.000 28.411 102 ALA AAA N 1
ATOM 1061 C CA . ALA A 1 102 ? -9.644 -29.761 49.596 1.000 27.326 102 ALA AAA CA 1
ATOM 1062 C C . ALA A 1 102 ? -9.189 -30.207 48.203 1.000 25.023 102 ALA AAA C 1
ATOM 1063 O O . ALA A 1 102 ? -8.048 -29.995 47.827 1.000 23.846 102 ALA AAA O 1
ATOM 1070 N N . THR A 1 103 ? -10.095 -30.797 47.457 1.000 24.053 103 THR AAA N 1
ATOM 1071 C CA . THR A 1 103 ? -9.885 -31.183 46.047 1.000 23.724 103 THR AAA CA 1
ATOM 1072 C C . THR A 1 103 ? -10.558 -30.098 45.228 1.000 23.224 103 THR AAA C 1
ATOM 1073 O O . THR A 1 103 ? -11.747 -29.824 45.476 1.000 24.374 103 THR AAA O 1
ATOM 1084 N N . ILE A 1 104 ? -9.778 -29.459 44.379 1.000 21.781 104 ILE AAA N 1
ATOM 1085 C CA . ILE A 1 104 ? -10.232 -28.437 43.424 1.000 21.290 104 ILE AAA CA 1
ATOM 1086 C C . ILE A 1 104 ? -10.078 -28.986 42.005 1.000 19.832 104 ILE AAA C 1
ATOM 1087 O O . ILE A 1 104 ? -8.965 -29.230 41.610 1.000 19.795 104 ILE AAA O 1
ATOM 1103 N N . THR A 1 105 ? -11.189 -29.143 41.299 1.000 19.971 105 THR AAA N 1
ATOM 1104 C CA . THR A 1 105 ? -11.314 -29.334 39.841 1.000 20.015 105 THR AAA CA 1
ATOM 1105 C C . THR A 1 105 ? -11.404 -27.972 39.135 1.000 20.289 105 THR AAA C 1
ATOM 1106 O O . THR A 1 105 ? -12.286 -27.181 39.455 1.000 19.634 105 THR AAA O 1
ATOM 1117 N N . VAL A 1 106 ? -10.495 -27.766 38.184 1.000 21.286 106 VAL AAA N 1
ATOM 1118 C CA . VAL A 1 106 ? -10.530 -26.725 37.138 1.000 21.516 106 VAL AAA CA 1
ATOM 1119 C C . VAL A 1 106 ? -11.075 -27.343 35.832 1.000 22.868 106 VAL AAA C 1
ATOM 1120 O O . VAL A 1 106 ? -10.459 -28.305 35.256 1.000 23.387 106 VAL AAA O 1
ATOM 1133 N N . ALA A 1 107 ? -12.256 -26.879 35.445 1.000 23.981 107 ALA AAA N 1
ATOM 1134 C CA . ALA A 1 107 ? -13.007 -27.354 34.269 1.000 26.713 107 ALA AAA CA 1
ATOM 1135 C C . ALA A 1 107 ? -12.618 -26.497 33.082 1.000 29.011 107 ALA AAA C 1
ATOM 1136 O O . ALA A 1 107 ? -12.392 -25.288 33.201 1.000 31.130 107 ALA AAA O 1
ATOM 1143 N N . PRO A 1 108 ? -12.504 -27.141 31.910 1.000 33.765 108 PRO AAA N 1
ATOM 1144 C CA . PRO A 1 108 ? -12.199 -26.437 30.664 1.000 35.467 108 PRO AAA CA 1
ATOM 1145 C C . PRO A 1 108 ? -13.229 -25.366 30.279 1.000 36.599 108 PRO AAA C 1
ATOM 1146 O O . PRO A 1 108 ? -14.392 -25.493 30.669 1.000 34.971 108 PRO AAA O 1
ATOM 1157 N N . ALA A 1 109 ? -12.763 -24.316 29.583 1.000 39.514 109 ALA AAA N 1
ATOM 1158 C CA . ALA A 1 109 ? -13.652 -23.389 28.846 1.000 46.619 109 ALA AAA CA 1
ATOM 1159 C C . ALA A 1 109 ? -14.558 -24.270 27.974 1.000 47.264 109 ALA AAA C 1
ATOM 1160 O O . ALA A 1 109 ? -14.050 -25.046 27.154 1.000 51.547 109 ALA AAA O 1
ATOM 1167 N N . PRO A 1 110 ? -15.902 -24.273 28.181 1.000 48.296 110 PRO AAA N 1
ATOM 1168 C CA . PRO A 1 110 ? -16.796 -25.069 27.339 1.000 50.798 110 PRO AAA CA 1
ATOM 1169 C C . PRO A 1 110 ? -16.616 -24.711 25.850 1.000 49.199 110 PRO AAA C 1
ATOM 1170 O O . PRO A 1 110 ? -16.329 -23.558 25.552 1.000 41.841 110 PRO AAA O 1
ATOM 1181 N N . SER A 1 111 ? -16.756 -25.716 24.974 1.000 52.523 111 SER AAA N 1
ATOM 1182 C CA . SER A 1 111 ? -16.726 -25.609 23.488 1.000 54.216 111 SER AAA CA 1
ATOM 1183 C C . SER A 1 111 ? -18.071 -25.047 22.977 1.000 53.253 111 SER AAA C 1
ATOM 1184 O O . SER A 1 111 ? -18.572 -25.590 21.978 1.000 50.466 111 SER AAA O 1
ATOM 1192 N N . THR A 1 112 ? -18.627 -24.037 23.669 1.000 50.492 112 THR AAA N 1
ATOM 1193 C CA . THR A 1 112 ? -19.799 -23.192 23.300 1.000 47.658 112 THR AAA CA 1
ATOM 1194 C C . THR A 1 112 ? -19.373 -22.102 22.307 1.000 43.424 112 THR AAA C 1
ATOM 1195 O O . THR A 1 112 ? -18.449 -21.355 22.644 1.000 51.707 112 THR AAA O 1
ATOM 1206 N N . VAL A 1 113 ? -20.061 -21.962 21.174 1.000 35.801 113 VAL AAA N 1
ATOM 1207 C CA . VAL A 1 113 ? -19.666 -21.020 20.091 1.000 32.404 113 VAL AAA CA 1
ATOM 1208 C C . VAL A 1 113 ? -20.194 -19.642 20.463 1.000 31.709 113 VAL AAA C 1
ATOM 1209 O O . VAL A 1 113 ? -21.437 -19.507 20.625 1.000 32.417 113 VAL AAA O 1
ATOM 1222 N N . ILE A 1 114 ? -19.298 -18.682 20.657 1.000 29.019 114 ILE AAA N 1
ATOM 1223 C CA . ILE A 1 114 ? -19.656 -17.256 20.890 1.000 29.047 114 ILE AAA CA 1
ATOM 1224 C C . ILE A 1 114 ? -19.255 -16.469 19.648 1.000 27.833 114 ILE AAA C 1
ATOM 1225 O O . ILE A 1 114 ? -18.062 -16.491 19.309 1.000 27.645 114 ILE AAA O 1
ATOM 1241 N N . VAL A 1 115 ? -20.194 -15.821 18.978 1.000 26.798 115 VAL AAA N 1
ATOM 1242 C CA . VAL A 1 115 ? -19.865 -15.055 17.755 1.000 26.277 115 VAL AAA CA 1
ATOM 1243 C C . VAL A 1 115 ? -19.523 -13.637 18.188 1.000 26.833 115 VAL AAA C 1
ATOM 1244 O O . VAL A 1 115 ? -20.350 -12.994 18.854 1.000 26.861 115 VAL AAA O 1
ATOM 1257 N N . ILE A 1 116 ? -18.325 -13.184 17.826 1.000 27.422 116 ILE AAA N 1
ATOM 1258 C CA . ILE A 1 116 ? -17.872 -11.781 17.987 1.000 27.357 116 ILE AAA CA 1
ATOM 1259 C C . ILE A 1 116 ? -17.534 -11.263 16.584 1.000 28.924 116 ILE AAA C 1
ATOM 1260 O O . ILE A 1 116 ? -16.417 -11.552 16.041 1.000 26.415 116 ILE AAA O 1
ATOM 1276 N N . GLY A 1 117 ? -18.482 -10.509 16.026 1.000 29.333 117 GLY AAA N 1
ATOM 1277 C CA . GLY A 1 117 ? -18.359 -9.860 14.715 1.000 30.637 117 GLY AAA CA 1
ATOM 1278 C C . GLY A 1 117 ? -19.721 -9.704 14.065 1.000 32.372 117 GLY AAA C 1
ATOM 1279 O O . GLY A 1 117 ? -20.738 -9.801 14.745 1.000 33.358 117 GLY AAA O 1
ATOM 1283 N N . ASP A 1 118 ? -19.734 -9.496 12.764 1.000 33.149 118 ASP AAA N 1
ATOM 1284 C CA . ASP A 1 118 ? -20.985 -9.251 12.028 1.000 33.517 118 ASP AAA CA 1
ATOM 1285 C C . ASP A 1 118 ? -21.089 -10.345 10.965 1.000 33.408 118 ASP AAA C 1
ATOM 1286 O O . ASP A 1 118 ? -20.379 -11.395 11.092 1.000 32.856 118 ASP AAA O 1
ATOM 1295 N N . GLU A 1 119 ? -21.961 -10.148 9.981 1.000 33.896 119 GLU AAA N 1
ATOM 1296 C CA . GLU A 1 119 ? -22.284 -11.198 8.991 1.000 35.176 119 GLU AAA CA 1
ATOM 1297 C C . GLU A 1 119 ? -21.120 -11.290 7.989 1.000 32.626 119 GLU AAA C 1
ATOM 1298 O O . GLU A 1 119 ? -20.995 -12.342 7.364 1.000 32.095 119 GLU AAA O 1
ATOM 1310 N N . VAL A 1 120 ? -20.288 -10.254 7.868 1.000 29.180 120 VAL AAA N 1
ATOM 1311 C CA . VAL A 1 120 ? -19.170 -10.259 6.884 1.000 28.711 120 VAL AAA CA 1
ATOM 1312 C C . VAL A 1 120 ? -17.860 -10.766 7.492 1.000 26.648 120 VAL AAA C 1
ATOM 1313 O O . VAL A 1 120 ? -17.231 -11.562 6.803 1.000 26.748 120 VAL AAA O 1
ATOM 1326 N N . LYS A 1 121 ? -17.473 -10.339 8.696 1.000 26.128 121 LYS AAA N 1
ATOM 1327 C CA . LYS A 1 121 ? -16.188 -10.733 9.319 1.000 26.066 121 LYS AAA CA 1
ATOM 1328 C C . LYS A 1 121 ? -16.278 -10.740 10.859 1.000 25.375 121 LYS AAA C 1
ATOM 1329 O O . LYS A 1 121 ? -17.096 -10.038 11.464 1.000 26.462 121 LYS AAA O 1
ATOM 1348 N N . GLY A 1 122 ? -15.429 -11.527 11.485 1.000 23.235 122 GLY AAA N 1
ATOM 1349 C CA . GLY A 1 122 ? -15.319 -11.537 12.939 1.000 23.309 122 GLY AAA CA 1
ATOM 1350 C C . GLY A 1 122 ? -14.577 -12.758 13.397 1.000 22.557 122 GLY AAA C 1
ATOM 1351 O O . GLY A 1 122 ? -13.677 -13.196 12.678 1.000 21.684 122 GLY AAA O 1
ATOM 1355 N N . LEU A 1 123 ? -14.895 -13.245 14.597 1.000 23.475 123 LEU AAA N 1
ATOM 1356 C CA . LEU A 1 123 ? -14.359 -14.526 15.100 1.000 22.727 123 LEU AAA CA 1
ATOM 1357 C C . LEU A 1 123 ? -15.443 -15.253 15.891 1.000 22.501 123 LEU AAA C 1
ATOM 1358 O O . LEU A 1 123 ? -16.440 -14.604 16.313 1.000 20.866 123 LEU AAA O 1
ATOM 1374 N N . LYS A 1 124 ? -15.325 -16.585 15.889 1.000 21.540 124 LYS AAA N 1
ATOM 1375 C CA . LYS A 1 124 ? -16.039 -17.456 16.831 1.000 21.633 124 LYS AAA CA 1
ATOM 1376 C C . LYS A 1 124 ? -15.075 -17.951 17.912 1.000 20.904 124 LYS AAA C 1
ATOM 1377 O O . LYS A 1 124 ? -14.116 -18.638 17.564 1.000 20.286 124 LYS AAA O 1
ATOM 1396 N N . LYS A 1 125 ? -15.365 -17.665 19.180 1.000 21.113 125 LYS AAA N 1
ATOM 1397 C CA . LYS A 1 125 ? -14.693 -18.286 20.357 1.000 20.391 125 LYS AAA CA 1
ATOM 1398 C C . LYS A 1 125 ? -15.286 -19.667 20.535 1.000 19.651 125 LYS AAA C 1
ATOM 1399 O O . LYS A 1 125 ? -16.481 -19.731 20.672 1.000 19.765 125 LYS AAA O 1
ATOM 1418 N N . ILE A 1 126 ? -14.491 -20.721 20.417 1.000 20.037 126 ILE AAA N 1
ATOM 1419 C CA . ILE A 1 126 ? -14.914 -22.144 20.522 1.000 21.012 126 ILE AAA CA 1
ATOM 1420 C C . ILE A 1 126 ? -13.929 -22.765 21.520 1.000 21.889 126 ILE AAA C 1
ATOM 1421 O O . ILE A 1 126 ? -12.817 -23.190 21.127 1.000 24.698 126 ILE AAA O 1
ATOM 1437 N N . GLY A 1 127 ? -14.288 -22.783 22.788 1.000 21.904 127 GLY AAA N 1
ATOM 1438 C CA . GLY A 1 127 ? -13.356 -23.149 23.860 1.000 22.059 127 GLY AAA CA 1
ATOM 1439 C C . GLY A 1 127 ? -12.186 -22.191 23.913 1.000 22.704 127 GLY AAA C 1
ATOM 1440 O O . GLY A 1 127 ? -12.402 -20.934 24.036 1.000 21.825 127 GLY AAA O 1
ATOM 1444 N N . ASP A 1 128 ? -10.967 -22.722 23.794 1.000 21.974 128 ASP AAA N 1
ATOM 1445 C CA . ASP A 1 128 ? -9.771 -21.855 23.862 1.000 22.487 128 ASP AAA CA 1
ATOM 1446 C C . ASP A 1 128 ? -9.189 -21.639 22.474 1.000 21.592 128 ASP AAA C 1
ATOM 1447 O O . ASP A 1 128 ? -8.092 -21.123 22.431 1.000 19.233 128 ASP AAA O 1
ATOM 1456 N N . ASP A 1 129 ? -9.931 -21.969 21.400 1.000 21.961 129 ASP AAA N 1
ATOM 1457 C CA . ASP A 1 129 ? -9.527 -21.632 20.009 1.000 21.691 129 ASP AAA CA 1
ATOM 1458 C C . ASP A 1 129 ? -10.459 -20.522 19.531 1.000 20.892 129 ASP AAA C 1
ATOM 1459 O O . ASP A 1 129 ? -11.654 -20.471 19.992 1.000 19.452 129 ASP AAA O 1
ATOM 1468 N N . LEU A 1 130 ? -9.911 -19.642 18.694 1.000 19.528 130 LEU AAA N 1
ATOM 1469 C CA . LEU A 1 130 ? -10.675 -18.619 17.940 1.000 19.704 130 LEU AAA CA 1
ATOM 1470 C C . LEU A 1 130 ? -10.701 -18.967 16.454 1.000 20.085 130 LEU AAA C 1
ATOM 1471 O O . LEU A 1 130 ? -9.641 -19.239 15.938 1.000 22.882 130 LEU AAA O 1
ATOM 1487 N N . LEU A 1 131 ? -11.857 -18.902 15.793 1.000 20.037 131 LEU AAA N 1
ATOM 1488 C CA . LEU A 1 131 ? -12.039 -19.135 14.336 1.000 19.215 131 LEU AAA CA 1
ATOM 1489 C C . LEU A 1 131 ? -12.422 -17.789 13.724 1.000 18.941 131 LEU AAA C 1
ATOM 1490 O O . LEU A 1 131 ? -13.569 -17.320 13.941 1.000 17.871 131 LEU AAA O 1
ATOM 1506 N N . PHE A 1 132 ? -11.428 -17.137 13.120 1.000 18.401 132 PHE AAA N 1
ATOM 1507 C CA . PHE A 1 132 ? -11.591 -15.879 12.348 1.000 19.083 132 PHE AAA CA 1
ATOM 1508 C C . PHE A 1 132 ? -12.321 -16.282 11.044 1.000 19.129 132 PHE AAA C 1
ATOM 1509 O O . PHE A 1 132 ? -12.167 -17.420 10.586 1.000 18.207 132 PHE AAA O 1
ATOM 1526 N N . TYR A 1 133 ? -13.262 -15.453 10.611 1.000 19.551 133 TYR AAA N 1
ATOM 1527 C CA . TYR A 1 133 ? -14.086 -15.734 9.415 1.000 19.980 133 TYR AAA CA 1
ATOM 1528 C C . TYR A 1 133 ? -14.267 -14.426 8.649 1.000 20.290 133 TYR AAA C 1
ATOM 1529 O O . TYR A 1 133 ? -14.326 -13.316 9.248 1.000 18.678 133 TYR AAA O 1
ATOM 1547 N N . VAL A 1 134 ? -14.264 -14.592 7.323 1.000 20.619 134 VAL AAA N 1
ATOM 1548 C CA . VAL A 1 134 ? -14.690 -13.559 6.352 1.000 20.259 134 VAL AAA CA 1
ATOM 1549 C C . VAL A 1 134 ? -15.610 -14.241 5.364 1.000 20.312 134 VAL AAA C 1
ATOM 1550 O O . VAL A 1 134 ? -15.167 -15.203 4.760 1.000 19.438 134 VAL AAA O 1
ATOM 1563 N N . ASN A 1 135 ? -16.823 -13.702 5.234 1.000 21.432 135 ASN AAA N 1
ATOM 1564 C CA . ASN A 1 135 ? -17.906 -14.148 4.320 1.000 22.228 135 ASN AAA CA 1
ATOM 1565 C C . ASN A 1 135 ? -18.016 -13.244 3.079 1.000 23.300 135 ASN AAA C 1
ATOM 1566 O O . ASN A 1 135 ? -18.267 -12.052 3.263 1.000 24.866 135 ASN AAA O 1
ATOM 1577 N N . GLY A 1 136 ? -17.942 -13.812 1.867 1.000 24.232 136 GLY AAA N 1
ATOM 1578 C CA . GLY A 1 136 ? -18.334 -13.172 0.595 1.000 24.801 136 GLY AAA CA 1
ATOM 1579 C C . GLY A 1 136 ? -17.201 -12.350 0.035 1.000 25.493 136 GLY AAA C 1
ATOM 1580 O O . GLY A 1 136 ? -17.301 -11.102 0.012 1.000 28.271 136 GLY AAA O 1
ATOM 1584 N N . ALA A 1 137 ? -16.097 -13.003 -0.276 1.000 25.677 137 ALA AAA N 1
ATOM 1585 C CA . ALA A 1 137 ? -14.814 -12.371 -0.681 1.000 26.783 137 ALA AAA CA 1
ATOM 1586 C C . ALA A 1 137 ? -14.139 -13.200 -1.790 1.000 25.682 137 ALA AAA C 1
ATOM 1587 O O . ALA A 1 137 ? -14.417 -14.394 -1.854 1.000 25.006 137 ALA AAA O 1
ATOM 1594 N N . THR A 1 138 ? -13.243 -12.621 -2.590 1.000 26.993 138 THR AAA N 1
ATOM 1595 C CA . THR A 1 138 ? -12.411 -13.334 -3.628 1.000 27.952 138 THR AAA CA 1
ATOM 1596 C C . THR A 1 138 ? -11.097 -13.863 -3.012 1.000 28.915 138 THR AAA C 1
ATOM 1597 O O . THR A 1 138 ? -10.472 -14.805 -3.582 1.000 28.977 138 THR AAA O 1
ATOM 1608 N N . PHE A 1 139 ? -10.690 -13.277 -1.886 1.000 28.982 139 PHE AAA N 1
ATOM 1609 C CA . PHE A 1 139 ? -9.609 -13.754 -0.979 1.000 27.905 139 PHE AAA CA 1
ATOM 1610 C C . PHE A 1 139 ? -9.792 -13.076 0.388 1.000 26.857 139 PHE AAA C 1
ATOM 1611 O O . PHE A 1 139 ? -10.420 -11.975 0.489 1.000 26.077 139 PHE AAA O 1
ATOM 1628 N N . ALA A 1 140 ? -9.174 -13.647 1.413 1.000 24.535 140 ALA AAA N 1
ATOM 1629 C CA . ALA A 1 140 ? -9.160 -13.025 2.752 1.000 24.240 140 ALA AAA CA 1
ATOM 1630 C C . ALA A 1 140 ? -7.830 -13.346 3.450 1.000 22.729 140 ALA AAA C 1
ATOM 1631 O O . ALA A 1 140 ? -7.419 -14.522 3.428 1.000 21.398 140 ALA AAA O 1
ATOM 1638 N N . ASP A 1 141 ? -7.131 -12.311 3.902 1.000 22.179 141 ASP AAA N 1
ATOM 1639 C CA . ASP A 1 141 ? -5.976 -12.426 4.831 1.000 23.185 141 ASP AAA CA 1
ATOM 1640 C C . ASP A 1 141 ? -6.336 -11.849 6.210 1.000 21.194 141 ASP AAA C 1
ATOM 1641 O O . ASP A 1 141 ? -7.131 -10.931 6.291 1.000 19.897 141 ASP AAA O 1
ATOM 1650 N N . LEU A 1 142 ? -5.770 -12.460 7.230 1.000 21.137 142 LEU AAA N 1
ATOM 1651 C CA . LEU A 1 142 ? -5.880 -12.112 8.675 1.000 21.238 142 LEU AAA CA 1
ATOM 1652 C C . LEU A 1 142 ? -4.518 -11.579 9.099 1.000 20.946 142 LEU AAA C 1
ATOM 1653 O O . LEU A 1 142 ? -3.527 -12.185 8.749 1.000 20.022 142 LEU AAA O 1
ATOM 1669 N N . HIS A 1 143 ? -4.498 -10.407 9.720 1.000 20.940 143 HIS AAA N 1
ATOM 1670 C CA . HIS A 1 143 ? -3.305 -9.854 10.380 1.000 20.967 143 HIS AAA CA 1
ATOM 1671 C C . HIS A 1 143 ? -3.643 -9.847 11.873 1.000 19.207 143 HIS AAA C 1
ATOM 1672 O O . HIS A 1 143 ? -4.615 -9.190 12.249 1.000 18.741 143 HIS AAA O 1
ATOM 1687 N N . TYR A 1 144 ? -2.915 -10.558 12.702 1.000 18.614 144 TYR AAA N 1
ATOM 1688 C CA . TYR A 1 144 ? -3.200 -10.588 14.162 1.000 18.799 144 TYR AAA CA 1
ATOM 1689 C C . TYR A 1 144 ? -1.895 -10.513 14.941 1.000 18.847 144 TYR AAA C 1
ATOM 1690 O O . TYR A 1 144 ? -0.769 -10.776 14.413 1.000 17.789 144 TYR AAA O 1
ATOM 1708 N N . LYS A 1 145 ? -2.051 -10.240 16.222 1.000 20.234 145 LYS AAA N 1
ATOM 1709 C CA . LYS A 1 145 ? -0.912 -10.196 17.174 1.000 22.128 145 LYS AAA CA 1
ATOM 1710 C C . LYS A 1 145 ? -1.469 -10.656 18.514 1.000 22.068 145 LYS AAA C 1
ATOM 1711 O O . LYS A 1 145 ? -2.536 -10.165 18.895 1.000 22.461 145 LYS AAA O 1
ATOM 1730 N N . VAL A 1 146 ? -0.763 -11.557 19.200 1.000 22.014 146 VAL AAA N 1
ATOM 1731 C CA . VAL A 1 146 ? -1.163 -12.038 20.547 1.000 21.803 146 VAL AAA CA 1
ATOM 1732 C C . VAL A 1 146 ? -0.265 -11.347 21.596 1.000 22.163 146 VAL AAA C 1
ATOM 1733 O O . VAL A 1 146 ? 0.969 -11.456 21.506 1.000 22.635 146 VAL AAA O 1
ATOM 1746 N N . ASN A 1 147 ? -0.886 -10.616 22.531 1.000 20.902 147 ASN AAA N 1
ATOM 1747 C CA . ASN A 1 147 ? -0.162 -9.898 23.612 1.000 21.559 147 ASN AAA CA 1
ATOM 1748 C C . ASN A 1 147 ? 0.961 -9.037 22.995 1.000 21.624 147 ASN AAA C 1
ATOM 1749 O O . ASN A 1 147 ? 0.693 -8.291 22.054 1.000 20.850 147 ASN AAA O 1
ATOM 1760 N N . ASN A 1 148 ? 2.180 -9.127 23.527 1.000 22.751 148 ASN AAA N 1
ATOM 1761 C CA . ASN A 1 148 ? 3.337 -8.383 22.982 1.000 24.791 148 ASN AAA CA 1
ATOM 1762 C C . ASN A 1 148 ? 4.163 -9.267 22.057 1.000 25.598 148 ASN AAA C 1
ATOM 1763 O O . ASN A 1 148 ? 5.306 -8.935 21.889 1.000 25.626 148 ASN AAA O 1
ATOM 1774 N N . GLY A 1 149 ? 3.600 -10.343 21.494 1.000 25.858 149 GLY AAA N 1
ATOM 1775 C CA . GLY A 1 149 ? 4.300 -11.126 20.459 1.000 26.385 149 GLY AAA CA 1
ATOM 1776 C C . GLY A 1 149 ? 4.306 -10.399 19.119 1.000 26.116 149 GLY AAA C 1
ATOM 1777 O O . GLY A 1 149 ? 3.841 -9.232 19.034 1.000 26.544 149 GLY AAA O 1
ATOM 1781 N N . GLY A 1 150 ? 4.783 -11.066 18.081 1.000 25.875 150 GLY AAA N 1
ATOM 1782 C CA . GLY A 1 150 ? 4.933 -10.473 16.738 1.000 25.191 150 GLY AAA CA 1
ATOM 1783 C C . GLY A 1 150 ? 3.619 -10.513 15.995 1.000 24.823 150 GLY AAA C 1
ATOM 1784 O O . GLY A 1 150 ? 2.804 -11.373 16.312 1.000 23.585 150 GLY AAA O 1
ATOM 1788 N N . GLN A 1 151 ? 3.392 -9.574 15.076 1.000 26.412 151 GLN AAA N 1
ATOM 1789 C CA . GLN A 1 151 ? 2.232 -9.599 14.171 1.000 27.205 151 GLN AAA CA 1
ATOM 1790 C C . GLN A 1 151 ? 2.446 -10.730 13.162 1.000 25.484 151 GLN AAA C 1
ATOM 1791 O O . GLN A 1 151 ? 3.480 -10.783 12.544 1.000 23.991 151 GLN AAA O 1
ATOM 1805 N N . LEU A 1 152 ? 1.492 -11.628 13.057 1.000 24.851 152 LEU AAA N 1
ATOM 1806 C CA . LEU A 1 152 ? 1.516 -12.712 12.044 1.000 25.625 152 LEU AAA CA 1
ATOM 1807 C C . LEU A 1 152 ? 0.534 -12.399 10.925 1.000 24.964 152 LEU AAA C 1
ATOM 1808 O O . LEU A 1 152 ? -0.561 -11.903 11.224 1.000 25.149 152 LEU AAA O 1
ATOM 1824 N N . ASN A 1 153 ? 0.920 -12.699 9.690 1.000 25.904 153 ASN AAA N 1
ATOM 1825 C CA . ASN A 1 153 ? 0.053 -12.579 8.489 1.000 25.471 153 ASN AAA CA 1
ATOM 1826 C C . ASN A 1 153 ? -0.194 -13.945 7.901 1.000 24.839 153 ASN AAA C 1
ATOM 1827 O O . ASN A 1 153 ? 0.793 -14.648 7.704 1.000 24.721 153 ASN AAA O 1
ATOM 1838 N N . VAL A 1 154 ? -1.462 -14.261 7.620 1.000 24.710 154 VAL AAA N 1
ATOM 1839 C CA . VAL A 1 154 ? -1.929 -15.583 7.108 1.000 24.142 154 VAL AAA CA 1
ATOM 1840 C C . VAL A 1 154 ? -2.968 -15.396 6.011 1.000 23.699 154 VAL AAA C 1
ATOM 1841 O O . VAL A 1 154 ? -3.812 -14.487 6.091 1.000 21.145 154 VAL AAA O 1
ATOM 1854 N N . ALA A 1 155 ? -2.885 -16.241 4.979 1.000 23.927 155 ALA AAA N 1
ATOM 1855 C CA . ALA A 1 155 ? -3.986 -16.394 4.020 1.000 22.838 155 ALA AAA CA 1
ATOM 1856 C C . ALA A 1 155 ? -5.055 -17.211 4.730 1.000 22.079 155 ALA AAA C 1
ATOM 1857 O O . ALA A 1 155 ? -4.764 -18.366 5.161 1.000 23.441 155 ALA AAA O 1
ATOM 1864 N N . MET A 1 156 ? -6.272 -16.681 4.816 1.000 21.295 156 MET AAA N 1
ATOM 1865 C CA . MET A 1 156 ? -7.425 -17.429 5.361 1.000 20.643 156 MET AAA CA 1
ATOM 1866 C C . MET A 1 156 ? -7.767 -18.548 4.387 1.000 20.866 156 MET AAA C 1
ATOM 1867 O O . MET A 1 156 ? -7.500 -18.368 3.193 1.000 21.738 156 MET AAA O 1
ATOM 1881 N N . ALA A 1 157 ? -8.210 -19.702 4.889 1.000 21.357 157 ALA AAA N 1
ATOM 1882 C CA . ALA A 1 157 ? -8.529 -20.931 4.109 1.000 21.856 157 ALA AAA CA 1
ATOM 1883 C C . ALA A 1 157 ? -9.927 -20.781 3.518 1.000 22.805 157 ALA AAA C 1
ATOM 1884 O O . ALA A 1 157 ? -10.881 -20.515 4.249 1.000 22.084 157 ALA AAA O 1
ATOM 1891 N N . PRO A 1 158 ? -10.071 -20.919 2.183 1.000 24.481 158 PRO AAA N 1
ATOM 1892 C CA . PRO A 1 158 ? -11.387 -20.899 1.551 1.000 25.680 158 PRO AAA CA 1
ATOM 1893 C C . PRO A 1 158 ? -12.225 -22.139 1.907 1.000 27.580 158 PRO AAA C 1
ATOM 1894 O O . PRO A 1 158 ? -11.739 -23.253 1.837 1.000 28.450 158 PRO AAA O 1
ATOM 1905 N N . THR A 1 159 ? -13.482 -21.926 2.268 1.000 28.597 159 THR AAA N 1
ATOM 1906 C CA . THR A 1 159 ? -14.422 -23.015 2.585 1.000 29.935 159 THR AAA CA 1
ATOM 1907 C C . THR A 1 159 ? -14.907 -23.717 1.325 1.000 30.925 159 THR AAA C 1
ATOM 1908 O O . THR A 1 159 ? -15.333 -24.899 1.467 1.000 32.094 159 THR AAA O 1
ATOM 1919 N N . GLY A 1 160 ? -14.889 -23.039 0.170 1.000 30.446 160 GLY AAA N 1
ATOM 1920 C CA . GLY A 1 160 ? -15.446 -23.573 -1.090 1.000 31.926 160 GLY AAA CA 1
ATOM 1921 C C . GLY A 1 160 ? -16.630 -22.771 -1.621 1.000 34.291 160 GLY AAA C 1
ATOM 1922 O O . GLY A 1 160 ? -17.176 -23.143 -2.673 1.000 36.250 160 GLY AAA O 1
ATOM 1926 N N . ASN A 1 161 ? -17.017 -21.674 -0.984 1.000 34.314 161 ASN AAA N 1
ATOM 1927 C CA . ASN A 1 161 ? -18.270 -20.968 -1.349 1.000 34.042 161 ASN AAA CA 1
ATOM 1928 C C . ASN A 1 161 ? -18.073 -19.454 -1.297 1.000 31.552 161 ASN AAA C 1
ATOM 1929 O O . ASN A 1 161 ? -19.064 -18.778 -1.077 1.000 32.698 161 ASN AAA O 1
ATOM 1940 N N . GLY A 1 162 ? -16.849 -18.947 -1.390 1.000 28.245 162 GLY AAA N 1
ATOM 1941 C CA . GLY A 1 162 ? -16.580 -17.505 -1.273 1.000 28.001 162 GLY AAA CA 1
ATOM 1942 C C . GLY A 1 162 ? -16.472 -17.070 0.183 1.000 26.861 162 GLY AAA C 1
ATOM 1943 O O . GLY A 1 162 ? -16.386 -15.831 0.442 1.000 25.940 162 GLY AAA O 1
ATOM 1947 N N . ASN A 1 163 ? -16.477 -18.029 1.111 1.000 25.555 163 ASN AAA N 1
ATOM 1948 C CA . ASN A 1 163 ? -16.129 -17.740 2.532 1.000 25.402 163 ASN AAA CA 1
ATOM 1949 C C . ASN A 1 163 ? -14.790 -18.352 2.961 1.000 24.213 163 ASN AAA C 1
ATOM 1950 O O . ASN A 1 163 ? -14.224 -19.253 2.250 1.000 24.297 163 ASN AAA O 1
ATOM 1961 N N . TYR A 1 164 ? -14.301 -17.816 4.077 1.000 23.207 164 TYR AAA N 1
ATOM 1962 C CA . TYR A 1 164 ? -12.935 -17.986 4.609 1.000 22.913 164 TYR AAA CA 1
ATOM 1963 C C . TYR A 1 164 ? -12.959 -18.060 6.123 1.000 22.667 164 TYR AAA C 1
ATOM 1964 O O . TYR A 1 164 ? -13.873 -17.560 6.788 1.000 23.577 164 TYR AAA O 1
ATOM 1982 N N . THR A 1 165 ? -11.897 -18.663 6.617 1.000 22.424 165 THR AAA N 1
ATOM 1983 C CA . THR A 1 165 ? -11.785 -19.252 7.958 1.000 22.064 165 THR AAA CA 1
ATOM 1984 C C . THR A 1 165 ? -10.313 -19.334 8.262 1.000 21.616 165 THR AAA C 1
ATOM 1985 O O . THR A 1 165 ? -9.550 -19.598 7.326 1.000 21.453 165 THR AAA O 1
ATOM 1996 N N . TYR A 1 166 ? -9.959 -19.127 9.523 1.000 20.408 166 TYR AAA N 1
ATOM 1997 C CA . TYR A 1 166 ? -8.594 -19.351 10.008 1.000 19.238 166 TYR AAA CA 1
ATOM 1998 C C . TYR A 1 166 ? -8.625 -19.415 11.510 1.000 19.632 166 TYR AAA C 1
ATOM 1999 O O . TYR A 1 166 ?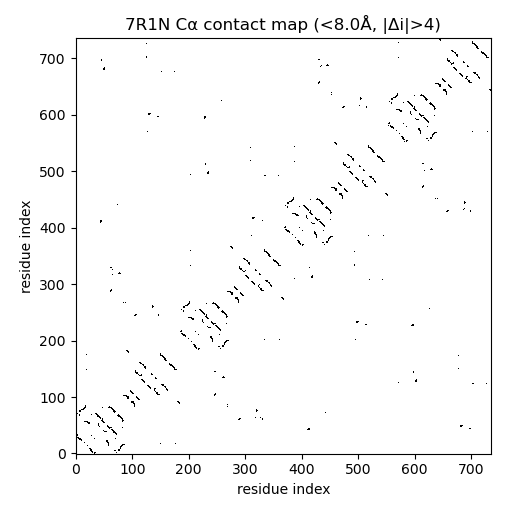 -8.943 -18.417 12.130 1.000 19.527 166 TYR AAA O 1
ATOM 2017 N N . PRO A 1 167 ? -8.299 -20.591 12.097 1.000 20.683 167 PRO AAA N 1
ATOM 2018 C CA . PRO A 1 167 ? -8.229 -20.763 13.548 1.000 20.657 167 PRO AAA CA 1
ATOM 2019 C C . PRO A 1 167 ? -6.906 -20.323 14.175 1.000 20.968 167 PRO AAA C 1
ATOM 2020 O O . PRO A 1 167 ? -5.889 -20.650 13.655 1.000 21.804 167 PRO AAA O 1
ATOM 2031 N N . VAL A 1 168 ? -6.986 -19.605 15.287 1.000 21.422 168 VAL AAA N 1
ATOM 2032 C CA . VAL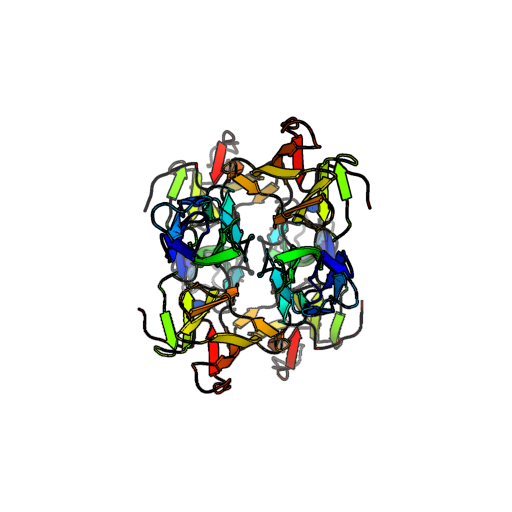 A 1 168 ? -5.859 -19.332 16.220 1.000 21.196 168 VAL AAA CA 1
ATOM 2033 C C . VAL A 1 168 ? -6.022 -20.229 17.469 1.000 20.106 168 VAL AAA C 1
ATOM 2034 O O . VAL A 1 168 ? -7.138 -20.451 18.023 1.000 18.592 168 VAL AAA O 1
ATOM 2047 N N . HIS A 1 169 ? -4.961 -20.866 17.876 1.000 20.141 169 HIS AAA N 1
ATOM 2048 C CA . HIS A 1 169 ? -5.124 -22.040 18.744 1.000 20.995 169 HIS AAA CA 1
ATOM 2049 C C . HIS A 1 169 ? -4.691 -21.758 20.166 1.000 21.000 169 HIS AAA C 1
ATOM 2050 O O . HIS A 1 169 ? -3.663 -21.150 20.380 1.000 21.583 169 HIS AAA O 1
ATOM 2065 N N . ASN A 1 170 ? -5.405 -22.358 21.081 1.000 22.404 170 ASN AAA N 1
ATOM 2066 C CA . ASN A 1 170 ? -4.894 -22.591 22.443 1.000 24.720 170 ASN AAA CA 1
ATOM 2067 C C . ASN A 1 170 ? -4.492 -21.248 23.060 1.000 24.922 170 ASN AAA C 1
ATOM 2068 O O . ASN A 1 170 ? -3.375 -21.152 23.532 1.000 25.026 170 ASN AAA O 1
ATOM 2079 N N . LEU A 1 171 ? -5.410 -20.285 23.074 1.000 24.826 171 LEU AAA N 1
ATOM 2080 C CA . LEU A 1 171 ? -5.334 -19.062 23.890 1.000 25.963 171 LEU AAA CA 1
ATOM 2081 C C . LEU A 1 171 ? -5.627 -19.363 25.363 1.000 26.775 171 LEU AAA C 1
ATOM 2082 O O . LEU A 1 171 ? -6.475 -20.247 25.657 1.000 27.765 171 LEU AAA O 1
ATOM 2098 N N . LYS A 1 172 ? -5.023 -18.596 26.271 1.000 26.015 172 LYS AAA N 1
ATOM 2099 C CA . LYS A 1 172 ? -5.396 -18.640 27.698 1.000 25.834 172 LYS AAA CA 1
ATOM 2100 C C . LYS A 1 172 ? -6.038 -17.324 28.143 1.000 24.964 172 LYS AAA C 1
ATOM 2101 O O . LYS A 1 172 ? -5.989 -16.291 27.413 1.000 22.621 172 LYS AAA O 1
ATOM 2120 N N . HIS A 1 173 ? -6.655 -17.406 29.316 1.000 23.402 173 HIS AAA N 1
ATOM 2121 C CA . HIS A 1 173 ? -7.456 -16.358 29.926 1.000 23.246 173 HIS AAA CA 1
ATOM 2122 C C . HIS A 1 173 ? -6.575 -15.117 29.987 1.000 22.557 173 HIS AAA C 1
ATOM 2123 O O . HIS A 1 173 ? -5.439 -15.219 30.481 1.000 22.409 173 HIS AAA O 1
ATOM 2138 N N . GLY A 1 174 ? -7.086 -14.000 29.471 1.000 21.810 174 GLY AAA N 1
ATOM 2139 C CA . GLY A 1 174 ? -6.411 -12.685 29.471 1.000 22.383 174 GLY AAA CA 1
ATOM 2140 C C . GLY A 1 174 ? -5.591 -12.424 28.223 1.000 22.162 174 GLY AAA C 1
ATOM 2141 O O . GLY A 1 174 ? -5.055 -11.301 28.128 1.000 22.941 174 GLY AAA O 1
ATOM 2145 N N . ASP A 1 175 ? -5.431 -13.409 27.335 1.000 21.544 175 ASP AAA N 1
ATOM 2146 C CA . ASP A 1 175 ? -4.634 -13.218 26.097 1.000 22.346 175 ASP AAA CA 1
ATOM 2147 C C . ASP A 1 175 ? -5.346 -12.124 25.337 1.000 21.759 175 ASP AAA C 1
ATOM 2148 O O . ASP A 1 175 ? -6.601 -12.148 25.278 1.000 21.800 175 ASP AAA O 1
ATOM 2157 N N . THR A 1 176 ? -4.544 -11.211 24.825 1.000 21.581 176 THR AAA N 1
ATOM 2158 C CA . THR A 1 176 ? -5.013 -10.042 24.073 1.000 22.859 176 THR AAA CA 1
ATOM 2159 C C . THR A 1 176 ? -4.661 -10.222 22.592 1.000 22.216 176 THR AAA C 1
ATOM 2160 O O . THR A 1 176 ? -3.441 -10.265 22.221 1.000 21.724 176 THR AAA O 1
ATOM 2171 N N . VAL A 1 177 ? -5.719 -10.391 21.793 1.000 21.657 177 VAL AAA N 1
ATOM 2172 C CA . VAL A 1 177 ? -5.600 -10.601 20.338 1.000 21.189 177 VAL AAA CA 1
ATOM 2173 C C . VAL A 1 177 ? -6.071 -9.309 19.680 1.000 21.487 177 VAL AAA C 1
ATOM 2174 O O . VAL A 1 177 ? -7.245 -8.923 19.854 1.000 19.255 177 VAL AAA O 1
ATOM 2187 N N . GLU A 1 178 ? -5.126 -8.673 18.982 1.000 22.855 178 GLU AAA N 1
ATOM 2188 C CA . GLU A 1 178 ? -5.400 -7.528 18.100 1.000 25.177 178 GLU AAA CA 1
ATOM 2189 C C . GLU A 1 178 ? -5.311 -8.059 16.666 1.000 23.672 178 GLU AAA C 1
ATOM 2190 O O . GLU A 1 178 ? -4.363 -8.786 16.341 1.000 23.169 178 GLU AAA O 1
ATOM 2202 N N . TYR A 1 179 ? -6.311 -7.736 15.856 1.000 22.751 179 TYR AAA N 1
ATOM 2203 C CA . TYR A 1 179 ? -6.474 -8.251 14.478 1.000 21.918 179 TYR AAA CA 1
ATOM 2204 C C . TYR A 1 179 ? -7.223 -7.238 13.615 1.000 21.813 179 TYR AAA C 1
ATOM 2205 O O . TYR A 1 179 ? -7.894 -6.294 14.068 1.000 22.095 179 TYR AAA O 1
ATOM 2223 N N . PHE A 1 180 ? -7.013 -7.437 12.327 1.000 22.179 180 PHE AAA N 1
ATOM 2224 C CA . PHE A 1 180 ? -7.830 -6.923 11.225 1.000 22.314 180 PHE AAA CA 1
ATOM 2225 C C . PHE A 1 180 ? -7.659 -7.867 10.035 1.000 22.728 180 PHE AAA C 1
ATOM 2226 O O . PHE A 1 180 ? -6.812 -8.785 10.052 1.000 21.789 180 PHE AAA O 1
ATOM 2243 N N . PHE A 1 181 ? -8.506 -7.626 9.039 1.000 23.457 181 PHE AAA N 1
ATOM 2244 C CA . PHE A 1 181 ? -8.643 -8.393 7.788 1.000 24.360 181 PHE AAA CA 1
ATOM 2245 C C . PHE A 1 181 ? -8.314 -7.503 6.586 1.000 25.195 181 PHE AAA C 1
ATOM 2246 O O . PHE A 1 181 ? -8.646 -6.278 6.576 1.000 26.209 181 PHE AAA O 1
ATOM 2263 N N . THR A 1 182 ? -7.689 -8.117 5.591 1.000 25.453 182 THR AAA N 1
ATOM 2264 C CA . THR A 1 182 ? -7.633 -7.646 4.188 1.000 26.308 182 THR AAA CA 1
ATOM 2265 C C . THR A 1 182 ? -8.458 -8.653 3.386 1.000 26.307 182 THR AAA C 1
ATOM 2266 O O . THR A 1 182 ? -8.121 -9.853 3.438 1.000 23.378 182 THR AAA O 1
ATOM 2277 N N . TYR A 1 183 ? -9.503 -8.174 2.709 1.000 26.838 183 TYR AAA N 1
ATOM 2278 C CA . TYR A 1 183 ? -10.363 -8.981 1.818 1.000 27.852 183 TYR AAA CA 1
ATOM 2279 C C . TYR A 1 183 ? -10.890 -8.107 0.661 1.000 26.998 183 TYR AAA C 1
ATOM 2280 O O . TYR A 1 183 ? -10.814 -6.866 0.659 1.000 24.225 183 TYR AAA O 1
ATOM 2298 N N . ASN A 1 184 ? -11.346 -8.803 -0.369 1.000 26.795 184 ASN AAA N 1
ATOM 2299 C CA . ASN A 1 184 ? -11.937 -8.203 -1.592 1.000 26.536 184 ASN AAA CA 1
ATOM 2300 C C . ASN A 1 184 ? -13.366 -8.682 -1.765 1.000 25.519 184 ASN AAA C 1
ATOM 2301 O O . ASN A 1 184 ? -13.567 -9.798 -2.208 1.000 25.288 184 ASN AAA O 1
ATOM 2312 N N . PRO A 1 185 ? -14.375 -7.888 -1.366 1.000 28.338 185 PRO AAA N 1
ATOM 2313 C CA . PRO A 1 185 ? -15.780 -8.236 -1.578 1.000 31.302 185 PRO AAA CA 1
ATOM 2314 C C . PRO A 1 185 ? -16.255 -8.112 -3.041 1.000 33.713 185 PRO AAA C 1
ATOM 2315 O O . PRO A 1 185 ? -17.440 -8.203 -3.230 1.000 36.750 185 PRO AAA O 1
ATOM 2326 N N . GLY A 1 186 ? -15.359 -7.850 -4.003 1.000 34.124 186 GLY AAA N 1
ATOM 2327 C CA . GLY A 1 186 ? -15.676 -7.898 -5.437 1.000 37.394 186 GLY AAA CA 1
ATOM 2328 C C . GLY A 1 186 ? -14.944 -6.869 -6.286 1.000 39.496 186 GLY AAA C 1
ATOM 2329 O O . GLY A 1 186 ? -14.646 -7.207 -7.454 1.000 43.665 186 GLY AAA O 1
ATOM 2333 N N . GLN A 1 187 ? -14.716 -5.654 -5.772 1.000 40.298 187 GLN AAA N 1
ATOM 2334 C CA . GLN A 1 187 ? -14.270 -4.495 -6.584 1.000 40.611 187 GLN AAA CA 1
ATOM 2335 C C . GLN A 1 187 ? -13.142 -3.731 -5.885 1.000 39.177 187 GLN AAA C 1
ATOM 2336 O O . GLN A 1 187 ? -13.117 -2.507 -5.971 1.000 37.875 187 GLN AAA O 1
ATOM 2350 N N . GLY A 1 188 ? -12.261 -4.425 -5.170 1.000 36.524 188 GLY AAA N 1
ATOM 2351 C CA . GLY A 1 188 ? -11.159 -3.759 -4.475 1.000 35.632 188 GLY AAA CA 1
ATOM 2352 C C . GLY A 1 188 ? -10.937 -4.304 -3.082 1.000 33.878 188 GLY AAA C 1
ATOM 2353 O O . GLY A 1 188 ? -11.882 -4.340 -2.291 1.000 31.805 188 GLY AAA O 1
ATOM 2357 N N . ALA A 1 189 ? -9.697 -4.713 -2.818 1.000 33.568 189 ALA AAA N 1
ATOM 2358 C CA . ALA A 1 189 ? -9.193 -5.079 -1.484 1.000 31.326 189 ALA AAA CA 1
ATOM 2359 C C . ALA A 1 189 ? -9.431 -3.896 -0.559 1.000 30.976 189 ALA AAA C 1
ATOM 2360 O O . ALA A 1 189 ? -9.231 -2.758 -0.951 1.000 28.601 189 ALA AAA O 1
ATOM 2367 N N . LEU A 1 190 ? -9.909 -4.171 0.636 1.000 32.709 190 LEU AAA N 1
ATOM 2368 C CA . LEU A 1 190 ? -9.961 -3.151 1.704 1.000 33.512 190 LEU AAA CA 1
ATOM 2369 C C . LEU A 1 190 ? -9.443 -3.791 2.994 1.000 31.152 190 LEU AAA C 1
ATOM 2370 O O . LEU A 1 190 ? -9.446 -5.051 3.126 1.000 29.212 190 LEU AAA O 1
ATOM 2386 N N . ASP A 1 191 ? -8.948 -2.948 3.889 1.000 31.823 191 ASP AAA N 1
ATOM 2387 C CA . ASP A 1 191 ? -8.582 -3.340 5.274 1.000 31.402 191 ASP AAA CA 1
ATOM 2388 C C . ASP A 1 191 ? -9.686 -2.939 6.227 1.000 30.511 191 ASP AAA C 1
ATOM 2389 O O . ASP A 1 191 ? -10.104 -1.786 6.154 1.000 34.153 191 ASP AAA O 1
ATOM 2398 N N . THR A 1 192 ? -10.132 -3.862 7.066 1.000 28.771 192 THR AAA N 1
ATOM 2399 C CA . THR A 1 192 ? -11.025 -3.561 8.196 1.000 27.790 192 THR AAA CA 1
ATOM 2400 C C . THR A 1 192 ? -10.167 -2.863 9.237 1.000 27.372 192 THR AAA C 1
ATOM 2401 O O . THR A 1 192 ? -8.949 -2.967 9.212 1.000 24.604 192 THR AAA O 1
ATOM 2412 N N . PRO A 1 193 ? -10.798 -2.082 10.123 1.000 29.474 193 PRO AAA N 1
ATOM 2413 C CA . PRO A 1 193 ? -10.128 -1.476 11.274 1.000 30.947 193 PRO AAA CA 1
ATOM 2414 C C . PRO A 1 193 ? -9.646 -2.508 12.297 1.000 30.096 193 PRO AAA C 1
ATOM 2415 O O . PRO A 1 193 ? -10.351 -3.493 12.408 1.000 29.007 193 PRO AAA O 1
ATOM 2426 N N . TRP A 1 194 ? -8.579 -2.188 13.043 1.000 30.623 194 TRP AAA N 1
ATOM 2427 C CA . TRP A 1 194 ? -8.075 -2.925 14.240 1.000 33.265 194 TRP AAA CA 1
ATOM 2428 C C . TRP A 1 194 ? -9.227 -3.165 15.171 1.000 30.061 194 TRP AAA C 1
ATOM 2429 O O . TRP A 1 194 ? -9.949 -2.213 15.397 1.000 28.088 194 TRP AAA O 1
ATOM 2450 N N . GLN A 1 195 ? -9.391 -4.419 15.587 1.000 29.779 195 GLN AAA N 1
ATOM 2451 C CA . GLN A 1 195 ? -10.244 -4.833 16.732 1.000 31.037 195 GLN AAA CA 1
ATOM 2452 C C . GLN A 1 195 ? -9.364 -5.502 17.791 1.000 27.875 195 GLN AAA C 1
ATOM 2453 O O . GLN A 1 195 ? -8.254 -5.976 17.439 1.000 24.977 195 GLN AAA O 1
ATOM 2467 N N . THR A 1 196 ? -9.830 -5.529 19.041 1.000 26.077 196 THR AAA N 1
ATOM 2468 C CA . THR A 1 196 ? -9.127 -6.218 20.157 1.000 26.052 196 THR AAA CA 1
ATOM 2469 C C . THR A 1 196 ? -10.092 -7.217 20.776 1.000 24.140 196 THR AAA C 1
ATOM 2470 O O . THR A 1 196 ? -11.248 -6.875 20.951 1.000 24.763 196 THR AAA O 1
ATOM 2481 N N . TYR A 1 197 ? -9.626 -8.441 20.952 1.000 22.785 197 TYR AAA N 1
ATOM 2482 C CA . TYR A 1 197 ? -10.295 -9.541 21.691 1.000 21.201 197 TYR AAA CA 1
ATOM 2483 C C . TYR A 1 197 ? -9.435 -9.865 22.930 1.000 19.653 197 TYR AAA C 1
ATOM 2484 O O . TYR A 1 197 ? -8.190 -9.932 22.796 1.000 18.412 197 TYR AAA O 1
ATOM 2502 N N . VAL A 1 198 ? -10.074 -10.048 24.086 1.000 18.971 198 VAL AAA N 1
ATOM 2503 C CA . VAL A 1 198 ? -9.408 -10.396 25.375 1.000 18.851 198 VAL AAA CA 1
ATOM 2504 C C . VAL A 1 198 ? -9.993 -11.735 25.801 1.000 18.844 198 VAL AAA C 1
ATOM 2505 O O . VAL A 1 198 ? -11.168 -11.806 26.123 1.000 19.024 198 VAL AAA O 1
ATOM 2518 N N . HIS A 1 199 ? -9.214 -12.781 25.717 1.000 19.136 199 HIS AAA N 1
ATOM 2519 C CA . HIS A 1 199 ? -9.716 -14.151 25.907 1.000 19.941 199 HIS AAA CA 1
ATOM 2520 C C . HIS A 1 199 ? -10.321 -14.312 27.301 1.000 21.259 199 HIS AAA C 1
ATOM 2521 O O . HIS A 1 199 ? -9.617 -14.072 28.349 1.000 21.873 199 HIS AAA O 1
ATOM 2536 N N . GLY A 1 200 ? -11.579 -14.762 27.338 1.000 23.584 200 GLY AAA N 1
ATOM 2537 C CA . GLY A 1 200 ? -12.326 -14.964 28.593 1.000 23.794 200 GLY AAA CA 1
ATOM 2538 C C . GLY A 1 200 ? -12.806 -13.660 29.174 1.000 24.636 200 GLY AAA C 1
ATOM 2539 O O . GLY A 1 200 ? -13.335 -13.727 30.284 1.000 26.422 200 GLY AAA O 1
ATOM 2543 N N . VAL A 1 201 ? -12.707 -12.545 28.438 1.000 25.445 201 VAL AAA N 1
ATOM 2544 C CA . VAL A 1 201 ? -13.224 -11.198 28.852 1.000 26.776 201 VAL AAA CA 1
ATOM 2545 C C . VAL A 1 201 ? -14.167 -10.615 27.774 1.000 28.591 201 VAL AAA C 1
ATOM 2546 O O . VAL A 1 201 ? -15.315 -10.324 28.108 1.000 28.353 201 VAL AAA O 1
ATOM 2559 N N . THR A 1 202 ? -13.724 -10.408 26.531 1.000 30.352 202 THR AAA N 1
ATOM 2560 C CA . THR A 1 202 ? -14.616 -9.965 25.412 1.000 31.289 202 THR AAA CA 1
ATOM 2561 C C . THR A 1 202 ? -15.812 -10.925 25.362 1.000 34.129 202 THR AAA C 1
ATOM 2562 O O . THR A 1 202 ? -15.578 -12.158 25.352 1.000 33.926 202 THR AAA O 1
ATOM 2573 N N . GLN A 1 203 ? -17.035 -10.393 25.334 1.000 36.697 203 GLN AAA N 1
ATOM 2574 C CA . GLN A 1 203 ? -18.296 -11.169 25.203 1.000 39.135 203 GLN AAA CA 1
ATOM 2575 C C . GLN A 1 203 ? -18.812 -11.086 23.761 1.000 37.754 203 GLN AAA C 1
ATOM 2576 O O . GLN A 1 203 ? -18.415 -10.188 23.016 1.000 35.638 203 GLN AAA O 1
ATOM 2590 N N . GLY A 1 204 ? -19.608 -12.056 23.349 1.000 38.782 204 GLY AAA N 1
ATOM 2591 C CA . GLY A 1 204 ? -20.266 -12.022 22.028 1.000 43.805 204 GLY AAA CA 1
ATOM 2592 C C . GLY A 1 204 ? -21.616 -12.674 22.156 1.000 47.331 204 GLY AAA C 1
ATOM 2593 O O . GLY A 1 204 ? -22.022 -12.922 23.295 1.000 53.220 204 GLY AAA O 1
ATOM 2597 N N . THR A 1 205 ? -22.283 -13.038 21.074 1.000 49.640 205 THR AAA N 1
ATOM 2598 C CA . THR A 1 205 ? -23.608 -13.671 21.250 1.000 52.776 205 THR AAA CA 1
ATOM 2599 C C . THR A 1 205 ? -23.447 -15.185 21.123 1.000 51.126 205 THR AAA C 1
ATOM 2600 O O . THR A 1 205 ? -22.900 -15.673 20.136 1.000 42.935 205 THR AAA O 1
ATOM 2611 N N . PRO A 1 206 ? -23.921 -15.944 22.150 1.000 57.023 206 PRO AAA N 1
ATOM 2612 C CA . PRO A 1 206 ? -23.857 -17.407 22.151 1.000 60.783 206 PRO AAA CA 1
ATOM 2613 C C . PRO A 1 206 ? -24.650 -18.020 20.991 1.000 66.572 206 PRO AAA C 1
ATOM 2614 O O . PRO A 1 206 ? -25.853 -17.750 20.889 1.000 71.728 206 PRO AAA O 1
ATOM 2625 N N . GLU A 1 207 ? -23.938 -18.789 20.152 1.000 71.705 207 GLU AAA N 1
ATOM 2626 C CA . GLU A 1 207 ? -24.412 -19.470 18.910 1.000 72.434 207 GLU AAA CA 1
ATOM 2627 C C . GLU A 1 207 ? -25.164 -18.441 18.034 1.000 78.063 207 GLU AAA C 1
ATOM 2628 O O . GLU A 1 207 ? -24.868 -17.230 18.040 1.000 78.285 207 GLU AAA O 1
ATOM 2641 N N . ASN B 1 24 ? -13.278 -37.270 -19.311 1.000 50.402 24 ASN BBB N 1
ATOM 2642 C CA . ASN B 1 24 ? -14.506 -37.389 -20.221 1.000 48.035 24 ASN BBB CA 1
ATOM 2643 C C . ASN B 1 24 ? -15.630 -36.506 -19.626 1.000 44.739 24 ASN BBB C 1
ATOM 2644 O O . ASN B 1 24 ? -16.183 -35.664 -20.380 1.000 45.858 24 ASN BBB O 1
ATOM 2655 N N . VAL B 1 25 ? -15.986 -36.663 -18.342 1.000 38.392 25 VAL BBB N 1
ATOM 2656 C CA . VAL B 1 25 ? -16.930 -35.729 -17.655 1.000 35.338 25 VAL BBB CA 1
ATOM 2657 C C . VAL B 1 25 ? -16.164 -35.059 -16.521 1.000 34.611 25 VAL BBB C 1
ATOM 2658 O O . VAL B 1 25 ? -16.021 -35.605 -15.425 1.000 33.485 25 VAL BBB O 1
ATOM 2671 N N . PRO B 1 26 ? -15.666 -33.832 -16.789 1.000 33.803 26 PRO BBB N 1
ATOM 2672 C CA . PRO B 1 26 ? -14.870 -33.078 -15.828 1.000 31.951 26 PRO BBB CA 1
ATOM 2673 C C . PRO B 1 26 ? -15.647 -32.650 -14.556 1.000 30.442 26 PRO BBB C 1
ATOM 2674 O O . PRO B 1 26 ? -16.834 -32.399 -14.613 1.000 28.596 26 PRO BBB O 1
ATOM 2685 N N . VAL B 1 27 ? -14.935 -32.630 -13.412 1.000 28.626 27 VAL BBB N 1
ATOM 2686 C CA . VAL B 1 27 ? -15.391 -32.119 -12.092 1.000 26.754 27 VAL BBB CA 1
ATOM 2687 C C . VAL B 1 27 ? -15.622 -30.617 -12.193 1.000 26.426 27 VAL BBB C 1
ATOM 2688 O O . VAL B 1 27 ? -14.731 -29.933 -12.668 1.000 26.426 27 VAL BBB O 1
ATOM 2701 N N . THR B 1 28 ? -16.755 -30.097 -11.733 1.000 26.802 28 THR BBB N 1
ATOM 2702 C CA . THR B 1 28 ? -16.965 -28.632 -11.659 1.000 28.612 28 THR BBB CA 1
ATOM 2703 C C . THR B 1 28 ? -16.924 -28.148 -10.202 1.000 28.680 28 THR BBB C 1
ATOM 2704 O O . THR B 1 28 ? -16.900 -26.934 -9.980 1.000 30.413 28 THR BBB O 1
ATOM 2715 N N . GLY B 1 29 ? -16.991 -29.030 -9.221 1.000 27.180 29 GLY BBB N 1
ATOM 2716 C CA . GLY B 1 29 ? -17.020 -28.560 -7.832 1.000 25.930 29 GLY BBB CA 1
ATOM 2717 C C . GLY B 1 29 ? -16.961 -29.679 -6.845 1.000 25.140 29 GLY BBB C 1
ATOM 2718 O O . GLY B 1 29 ? -17.135 -30.848 -7.220 1.000 25.989 29 GLY BBB O 1
ATOM 2722 N N . VAL B 1 30 ? -16.752 -29.327 -5.585 1.000 24.991 30 VAL BBB N 1
ATOM 2723 C CA . VAL B 1 30 ? -16.835 -30.312 -4.474 1.000 23.640 30 VAL BBB CA 1
ATOM 2724 C C . VAL B 1 30 ? -17.406 -29.602 -3.238 1.000 22.517 30 VAL BBB C 1
ATOM 2725 O O . VAL B 1 30 ? -17.213 -28.405 -3.073 1.000 21.663 30 VAL BBB O 1
ATOM 2738 N N . THR B 1 31 ? -18.165 -30.301 -2.412 1.000 23.211 31 THR BBB N 1
ATOM 2739 C CA . THR B 1 31 ? -18.561 -29.827 -1.068 1.000 22.878 31 THR BBB CA 1
ATOM 2740 C C . THR B 1 31 ? -18.275 -30.954 -0.078 1.000 23.281 31 THR BBB C 1
ATOM 2741 O O . THR B 1 31 ? -18.257 -32.125 -0.501 1.000 22.463 31 THR BBB O 1
ATOM 2752 N N . VAL B 1 32 ? -18.046 -30.598 1.190 1.000 22.229 32 VAL BBB N 1
ATOM 2753 C CA . VAL B 1 32 ? -17.809 -31.573 2.284 1.000 22.075 32 VAL BBB CA 1
ATOM 2754 C C . VAL B 1 32 ? -19.036 -31.499 3.170 1.000 21.643 32 VAL BBB C 1
ATOM 2755 O O . VAL B 1 32 ? -19.481 -30.371 3.444 1.000 20.649 32 VAL BBB O 1
ATOM 2768 N N . ASN B 1 33 ? -19.569 -32.656 3.547 1.000 21.477 33 ASN BBB N 1
ATOM 2769 C CA . ASN B 1 33 ? -20.666 -32.778 4.530 1.000 22.685 33 ASN BBB CA 1
ATOM 2770 C C . ASN B 1 33 ? -20.268 -33.788 5.598 1.000 22.921 33 ASN BBB C 1
ATOM 2771 O O . ASN B 1 33 ? -19.677 -34.809 5.250 1.000 22.262 33 ASN BBB O 1
ATOM 2782 N N . PRO B 1 34 ? -20.585 -33.557 6.902 1.000 23.306 34 PRO BBB N 1
ATOM 2783 C CA . PRO B 1 34 ? -21.098 -32.282 7.404 1.000 23.250 34 PRO BBB CA 1
ATOM 2784 C C . PRO B 1 34 ? -20.123 -31.120 7.184 1.000 23.412 34 PRO BBB C 1
ATOM 2785 O O . PRO B 1 34 ? -18.974 -31.387 6.870 1.000 24.431 34 PRO BBB O 1
ATOM 2796 N N . THR B 1 35 ? -20.588 -29.876 7.252 1.000 22.363 35 THR BBB N 1
ATOM 2797 C CA . THR B 1 35 ? -19.718 -28.678 7.079 1.000 23.116 35 THR BBB CA 1
ATOM 2798 C C . THR B 1 35 ? -19.089 -28.314 8.422 1.000 23.181 35 THR BBB C 1
ATOM 2799 O O . THR B 1 35 ? -18.044 -27.671 8.414 1.000 23.430 35 THR BBB O 1
ATOM 2810 N N . THR B 1 36 ? -19.629 -28.821 9.521 1.000 22.709 36 THR BBB N 1
ATOM 2811 C CA . THR B 1 36 ? -19.022 -28.662 10.859 1.000 23.892 36 THR BBB CA 1
ATOM 2812 C C . THR B 1 36 ? -19.389 -29.866 11.714 1.000 23.604 36 THR BBB C 1
ATOM 2813 O O . THR B 1 36 ? -20.428 -30.483 11.480 1.000 24.214 36 THR BBB O 1
ATOM 2824 N N . ALA B 1 37 ? -18.503 -30.234 12.614 1.000 22.271 37 ALA BBB N 1
ATOM 2825 C CA . ALA B 1 37 ? -18.784 -31.311 13.555 1.000 23.114 37 ALA BBB CA 1
ATOM 2826 C C . ALA B 1 37 ? -17.975 -31.042 14.820 1.000 23.276 37 ALA BBB C 1
ATOM 2827 O O . ALA B 1 37 ? -16.877 -30.428 14.734 1.000 22.591 37 ALA BBB O 1
ATOM 2834 N N . GLN B 1 38 ? -18.524 -31.512 15.935 1.000 24.849 38 GLN BBB N 1
ATOM 2835 C CA . GLN B 1 38 ? -17.847 -31.572 17.233 1.000 25.826 38 GLN BBB CA 1
ATOM 2836 C C . GLN B 1 38 ? -17.589 -33.034 17.592 1.000 25.387 38 GLN BBB C 1
ATOM 2837 O O . GLN B 1 38 ? -18.517 -33.812 17.529 1.000 26.719 38 GLN BBB O 1
ATOM 2851 N N . VAL B 1 39 ? -16.353 -33.399 17.897 1.000 24.316 39 VAL BBB N 1
ATOM 2852 C CA . VAL B 1 39 ? -16.033 -34.735 18.465 1.000 24.949 39 VAL BBB CA 1
ATOM 2853 C C . VAL B 1 39 ? -15.298 -34.533 19.794 1.000 25.457 39 VAL BBB C 1
ATOM 2854 O O . VAL B 1 39 ? -14.707 -33.475 19.980 1.000 25.215 39 VAL BBB O 1
ATOM 2867 N N . GLU B 1 40 ? -15.291 -35.535 20.655 1.000 26.317 40 GLU BBB N 1
ATOM 2868 C CA . GLU B 1 40 ? -14.417 -35.543 21.854 1.000 27.856 40 GLU BBB CA 1
ATOM 2869 C C . GLU B 1 40 ? -13.107 -36.159 21.429 1.000 26.920 40 GLU BBB C 1
ATOM 2870 O O . GLU B 1 40 ? -13.082 -36.808 20.320 1.000 26.760 40 GLU BBB O 1
ATOM 2882 N N . VAL B 1 41 ? -12.049 -35.909 22.195 1.000 26.447 41 VAL BBB N 1
ATOM 2883 C CA . VAL B 1 41 ? -10.719 -36.530 21.930 1.000 26.611 41 VAL BBB CA 1
ATOM 2884 C C . VAL B 1 41 ? -10.960 -38.031 21.855 1.000 26.915 41 VAL BBB C 1
ATOM 2885 O O . VAL B 1 41 ? -11.605 -38.553 22.766 1.000 27.652 41 VAL BBB O 1
ATOM 2898 N N . GLY B 1 42 ? -10.544 -38.686 20.771 1.000 27.463 42 GLY BBB N 1
ATOM 2899 C CA . GLY B 1 42 ? -10.622 -40.153 20.636 1.000 26.216 42 GLY BBB CA 1
ATOM 2900 C C . GLY B 1 42 ? -11.812 -40.563 19.790 1.000 25.278 42 GLY BBB C 1
ATOM 2901 O O . GLY B 1 42 ? -11.831 -41.732 19.328 1.000 24.465 42 GLY BBB O 1
ATOM 2905 N N . GLN B 1 43 ? -12.758 -39.652 19.586 1.000 23.956 43 GLN BBB N 1
ATOM 2906 C CA . GLN B 1 43 ? -13.961 -39.915 18.768 1.000 25.383 43 GLN BBB CA 1
ATOM 2907 C C . GLN B 1 43 ? -13.725 -39.510 17.301 1.000 24.700 43 GLN BBB C 1
ATOM 2908 O O . GLN B 1 43 ? -12.935 -38.611 17.008 1.000 24.657 43 GLN BBB O 1
ATOM 2922 N N . SER B 1 44 ? -14.367 -40.212 16.384 1.000 24.421 44 SER BBB N 1
ATOM 2923 C CA . SER B 1 44 ? -14.206 -40.046 14.916 1.000 24.128 44 SER BBB CA 1
ATOM 2924 C C . SER B 1 44 ? -15.510 -39.513 14.292 1.000 23.680 44 SER BBB C 1
ATOM 2925 O O . SER B 1 44 ? -16.589 -39.734 14.846 1.000 22.464 44 SER BBB O 1
ATOM 2933 N N . VAL B 1 45 ? -15.420 -38.840 13.161 1.000 22.351 45 VAL BBB N 1
ATOM 2934 C CA . VAL B 1 45 ? -16.598 -38.461 12.348 1.000 22.395 45 VAL BBB CA 1
ATOM 2935 C C . VAL B 1 45 ? -16.229 -38.708 10.890 1.000 22.765 45 VAL BBB C 1
ATOM 2936 O O . VAL B 1 45 ? -15.057 -38.403 10.498 1.000 21.446 45 VAL BBB O 1
ATOM 2949 N N . GLN B 1 46 ? -17.160 -39.312 10.147 1.000 22.948 46 GLN BBB N 1
ATOM 2950 C CA . GLN B 1 46 ? -16.928 -39.664 8.731 1.000 23.830 46 GLN BBB CA 1
ATOM 2951 C C . GLN B 1 46 ? -17.323 -38.443 7.903 1.000 23.338 46 GLN BBB C 1
ATOM 2952 O O . GLN B 1 46 ? -18.429 -38.039 7.998 1.000 23.186 46 GLN BBB O 1
ATOM 2966 N N . LEU B 1 47 ? -16.420 -37.857 7.145 1.000 24.194 47 LEU BBB N 1
ATOM 2967 C CA . LEU B 1 47 ? -16.808 -36.774 6.205 1.000 25.208 47 LEU BBB CA 1
ATOM 2968 C C . LEU B 1 47 ? -17.028 -37.391 4.831 1.000 24.764 47 LEU BBB C 1
ATOM 2969 O O . LEU B 1 47 ? -16.421 -38.418 4.559 1.000 24.906 47 LEU BBB O 1
ATOM 2985 N N . ASN B 1 48 ? -17.861 -36.757 4.030 1.000 25.536 48 ASN BBB N 1
ATOM 2986 C CA . ASN B 1 48 ? -18.117 -37.166 2.635 1.000 28.016 48 ASN BBB CA 1
ATOM 2987 C C . ASN B 1 48 ? -17.839 -35.969 1.725 1.000 25.645 48 ASN BBB C 1
ATOM 2988 O O . ASN B 1 48 ? -18.288 -34.872 2.026 1.000 24.118 48 ASN BBB O 1
ATOM 2999 N N . ALA B 1 49 ? -17.096 -36.175 0.645 1.000 25.079 49 ALA BBB N 1
ATOM 3000 C CA . ALA B 1 49 ? -16.916 -35.157 -0.404 1.000 23.579 49 ALA BBB CA 1
ATOM 3001 C C . ALA B 1 49 ? -17.975 -35.415 -1.483 1.000 23.703 49 ALA BBB C 1
ATOM 3002 O O . ALA B 1 49 ? -18.016 -36.509 -2.029 1.000 22.367 49 ALA BBB O 1
ATOM 3009 N N . SER B 1 50 ? -18.849 -34.454 -1.714 1.000 22.962 50 SER BBB N 1
ATOM 3010 C CA . SER B 1 50 ? -19.852 -34.489 -2.801 1.000 25.095 50 SER BBB CA 1
ATOM 3011 C C . SER B 1 50 ? -19.254 -33.789 -4.046 1.000 24.764 50 SER BBB C 1
ATOM 3012 O O . SER B 1 50 ? -19.077 -32.567 -4.010 1.000 22.854 50 SER BBB O 1
ATOM 3020 N N . VAL B 1 51 ? -18.910 -34.545 -5.077 1.000 25.494 51 VAL BBB N 1
ATOM 3021 C CA . VAL B 1 51 ? -18.347 -34.024 -6.363 1.000 28.398 51 VAL BBB CA 1
ATOM 3022 C C . VAL B 1 51 ? -19.493 -33.699 -7.349 1.000 29.113 51 VAL BBB C 1
ATOM 3023 O O . VAL B 1 51 ? -20.445 -34.507 -7.526 1.000 28.270 51 VAL BBB O 1
ATOM 3036 N N . ALA B 1 52 ? -19.445 -32.495 -7.920 1.000 29.129 52 ALA BBB N 1
ATOM 3037 C CA . ALA B 1 52 ? -20.298 -32.029 -9.034 1.000 28.155 52 ALA BBB CA 1
ATOM 3038 C C . ALA B 1 52 ? -19.540 -32.166 -10.366 1.000 28.158 52 ALA BBB C 1
ATOM 3039 O O . ALA B 1 52 ? -18.335 -31.984 -10.422 1.000 28.459 52 ALA BBB O 1
ATOM 3046 N N . PRO B 1 53 ? -20.167 -32.534 -11.496 1.000 27.622 53 PRO BBB N 1
ATOM 3047 C CA . PRO B 1 53 ? -21.522 -33.055 -11.520 1.000 27.468 53 PRO BBB CA 1
ATOM 3048 C C . PRO B 1 53 ? -21.491 -34.463 -10.924 1.000 27.303 53 PRO BBB C 1
ATOM 3049 O O . PRO B 1 53 ? -20.417 -35.025 -10.724 1.000 26.114 53 PRO BBB O 1
ATOM 3060 N N . SER B 1 54 ? -22.674 -35.025 -10.718 1.000 27.847 54 SER BBB N 1
ATOM 3061 C CA . SER B 1 54 ? -22.836 -36.317 -10.036 1.000 28.834 54 SER BBB CA 1
ATOM 3062 C C . SER B 1 54 ? -22.376 -37.451 -10.952 1.000 29.082 54 SER BBB C 1
ATOM 3063 O O . SER B 1 54 ? -22.078 -38.516 -10.405 1.000 28.512 54 SER BBB O 1
ATOM 3071 N N . ASN B 1 55 ? -22.271 -37.220 -12.278 1.000 28.664 55 ASN BBB N 1
ATOM 3072 C CA . ASN B 1 55 ? -21.667 -38.154 -13.271 1.000 28.347 55 ASN BBB CA 1
ATOM 3073 C C . ASN B 1 55 ? -20.224 -37.763 -13.666 1.000 27.816 55 ASN BBB C 1
ATOM 3074 O O . ASN B 1 55 ? -19.737 -38.306 -14.681 1.000 30.337 55 ASN BBB O 1
ATOM 3085 N N . ALA B 1 56 ? -19.504 -36.914 -12.923 1.000 26.977 56 ALA BBB N 1
ATOM 3086 C CA . ALA B 1 56 ? -18.044 -36.671 -13.105 1.000 27.164 56 ALA BBB CA 1
ATOM 3087 C C . ALA B 1 56 ? -17.283 -38.008 -13.231 1.000 27.626 56 ALA BBB C 1
ATOM 3088 O O . ALA B 1 56 ? -17.545 -38.923 -12.452 1.000 25.663 56 ALA BBB O 1
ATOM 3095 N N . THR B 1 57 ? -16.354 -38.097 -14.182 1.000 29.447 57 THR BBB N 1
ATOM 3096 C CA . THR B 1 57 ? -15.570 -39.340 -14.445 1.000 32.396 57 THR BBB CA 1
ATOM 3097 C C . THR B 1 57 ? -14.638 -39.613 -13.263 1.000 32.020 57 THR BBB C 1
ATOM 3098 O O . THR B 1 57 ? -14.537 -40.798 -12.860 1.000 29.654 57 THR BBB O 1
ATOM 3109 N N . ASN B 1 58 ? -13.955 -38.571 -12.773 1.000 31.335 58 ASN BBB N 1
ATOM 3110 C CA . ASN B 1 58 ? -12.981 -38.720 -11.662 1.000 33.141 58 ASN BBB CA 1
ATOM 3111 C C . ASN B 1 58 ? -13.455 -37.941 -10.438 1.000 31.359 58 ASN BBB C 1
ATOM 3112 O O . ASN B 1 58 ? -13.255 -36.725 -10.362 1.000 33.143 58 ASN BBB O 1
ATOM 3123 N N . LYS B 1 59 ? -14.008 -38.684 -9.499 1.000 31.738 59 LYS BBB N 1
ATOM 3124 C CA . LYS B 1 59 ? -14.498 -38.197 -8.195 1.000 33.225 59 LYS BBB CA 1
ATOM 3125 C C . LYS B 1 59 ? -13.462 -38.403 -7.073 1.000 33.200 59 LYS BBB C 1
ATOM 3126 O O . LYS B 1 59 ? -13.851 -38.246 -5.938 1.000 33.478 59 LYS BBB O 1
ATOM 3145 N N . GLN B 1 60 ? -12.200 -38.727 -7.347 1.000 34.891 60 GLN BBB N 1
ATOM 3146 C CA . GLN B 1 60 ? -11.237 -39.027 -6.246 1.000 35.284 60 GLN BBB CA 1
ATOM 3147 C C . GLN B 1 60 ? -10.890 -37.717 -5.542 1.000 31.813 60 GLN BBB C 1
ATOM 3148 O O . GLN B 1 60 ? -10.873 -36.657 -6.213 1.000 31.762 60 GLN BBB O 1
ATOM 3162 N N . VAL B 1 61 ? -10.676 -37.754 -4.233 1.000 28.799 61 VAL BBB N 1
ATOM 3163 C CA . VAL B 1 61 ? -10.286 -36.523 -3.490 1.000 28.430 61 VAL BBB CA 1
ATOM 3164 C C . VAL B 1 61 ? -9.094 -36.836 -2.595 1.000 26.379 61 VAL BBB C 1
ATOM 3165 O O . VAL B 1 61 ? -8.970 -38.008 -2.180 1.000 24.740 61 VAL BBB O 1
ATOM 3178 N N . THR B 1 62 ? -8.271 -35.819 -2.327 1.000 25.173 62 THR BBB N 1
ATOM 3179 C CA . THR B 1 62 ? -7.252 -35.848 -1.243 1.000 24.702 62 THR BBB CA 1
ATOM 3180 C C . THR B 1 62 ? -7.806 -35.163 0.005 1.000 23.308 62 THR BBB C 1
ATOM 3181 O O . THR B 1 62 ? -8.159 -33.959 -0.059 1.000 22.874 62 THR BBB O 1
ATOM 3192 N N . TRP B 1 63 ? -7.783 -35.855 1.127 1.000 22.278 63 TRP BBB N 1
ATOM 3193 C CA . TRP B 1 63 ? -8.153 -35.254 2.432 1.000 21.095 63 TRP BBB CA 1
ATOM 3194 C C . TRP B 1 63 ? -6.911 -34.719 3.132 1.000 21.146 63 TRP BBB C 1
ATOM 3195 O O . TRP B 1 63 ? -5.894 -35.421 3.121 1.000 19.719 63 TRP BBB O 1
ATOM 3216 N N . SER B 1 64 ? -6.968 -33.469 3.630 1.000 21.454 64 SER BBB N 1
ATOM 3217 C CA . SER B 1 64 ? -5.876 -32.836 4.394 1.000 21.039 64 SER BBB CA 1
ATOM 3218 C C . SER B 1 64 ? -6.447 -32.062 5.584 1.000 21.198 64 SER BBB C 1
ATOM 3219 O O . SER B 1 64 ? -7.628 -31.721 5.588 1.000 19.706 64 SER BBB O 1
ATOM 3227 N N . VAL B 1 65 ? -5.606 -31.811 6.589 1.000 21.321 65 VAL BBB N 1
ATOM 3228 C CA . VAL B 1 65 ? -5.991 -31.021 7.790 1.000 21.046 65 VAL BBB CA 1
ATOM 3229 C C . VAL B 1 65 ? -4.915 -29.974 8.056 1.000 20.012 65 VAL BBB C 1
ATOM 3230 O O . VAL B 1 65 ? -3.736 -30.325 7.925 1.000 20.504 65 VAL BBB O 1
ATOM 3243 N N . SER B 1 66 ? -5.295 -28.733 8.368 1.000 19.484 66 SER BBB N 1
ATOM 3244 C CA . SER B 1 66 ? -4.337 -27.635 8.647 1.000 19.926 66 SER BBB CA 1
ATOM 3245 C C . SER B 1 66 ? -3.816 -27.688 10.112 1.000 19.287 66 SER BBB C 1
ATOM 3246 O O . SER B 1 66 ? -2.812 -27.037 10.376 1.000 19.892 66 SER BBB O 1
ATOM 3254 N N . GLY B 1 67 ? -4.481 -28.388 11.015 1.000 18.619 67 GLY BBB N 1
ATOM 3255 C CA . GLY B 1 67 ? -4.100 -28.504 12.443 1.000 19.455 67 GLY BBB CA 1
ATOM 3256 C C . GLY B 1 67 ? -4.043 -29.965 12.890 1.000 18.767 67 GLY BBB C 1
ATOM 3257 O O . GLY B 1 67 ? -4.916 -30.397 13.635 1.000 18.518 67 GLY BBB O 1
ATOM 3261 N N . SER B 1 68 ? -3.027 -30.687 12.476 1.000 18.970 68 SER BBB N 1
ATOM 3262 C CA . SER B 1 68 ? -2.943 -32.153 12.648 1.000 19.478 68 SER BBB CA 1
ATOM 3263 C C . SER B 1 68 ? -2.631 -32.555 14.089 1.000 19.585 68 SER BBB C 1
ATOM 3264 O O . SER B 1 68 ? -2.696 -33.780 14.337 1.000 20.535 68 SER BBB O 1
ATOM 3272 N N . SER B 1 69 ? -2.272 -31.642 14.994 1.000 19.565 69 SER BBB N 1
ATOM 3273 C CA . SER B 1 69 ? -2.196 -32.041 16.441 1.000 20.689 69 SER BBB CA 1
ATOM 3274 C C . SER B 1 69 ? -3.593 -32.031 17.057 1.000 20.531 69 SER BBB C 1
ATOM 3275 O O . SER B 1 69 ? -3.770 -32.616 18.154 1.000 20.426 69 SER BBB O 1
ATOM 3283 N N . ILE B 1 70 ? -4.568 -31.432 16.360 1.000 19.834 70 ILE BBB N 1
ATOM 3284 C CA . ILE B 1 70 ? -5.949 -31.333 16.891 1.000 19.004 70 ILE BBB CA 1
ATOM 3285 C C . ILE B 1 70 ? -6.764 -32.542 16.428 1.000 18.479 70 ILE BBB C 1
ATOM 3286 O O . ILE B 1 70 ? -7.488 -33.127 17.289 1.000 17.193 70 ILE BBB O 1
ATOM 3302 N N . ALA B 1 71 ? -6.665 -32.838 15.130 1.000 18.020 71 ALA BBB N 1
ATOM 3303 C CA . ALA B 1 71 ? -7.486 -33.832 14.427 1.000 18.668 71 ALA BBB CA 1
ATOM 3304 C C . ALA B 1 71 ? -6.669 -34.467 13.307 1.000 18.363 71 ALA BBB C 1
ATOM 3305 O O . ALA B 1 71 ? -5.819 -33.818 12.744 1.000 18.189 71 ALA BBB O 1
ATOM 3312 N N . SER B 1 72 ? -6.883 -35.754 13.118 1.000 18.594 72 SER BBB N 1
ATOM 3313 C CA . SER B 1 72 ? -6.227 -36.589 12.105 1.000 19.510 72 SER BBB CA 1
ATOM 3314 C C . SER B 1 72 ? -7.265 -36.899 11.011 1.000 19.679 72 SER BBB C 1
ATOM 3315 O O . SER B 1 72 ? -8.449 -37.025 11.354 1.000 18.842 72 SER BBB O 1
ATOM 3323 N N . VAL B 1 73 ? -6.882 -36.987 9.738 1.000 19.752 73 VAL BBB N 1
ATOM 3324 C CA . VAL B 1 73 ? -7.884 -37.392 8.706 1.000 19.983 73 VAL BBB CA 1
ATOM 3325 C C . VAL B 1 73 ? -7.326 -38.563 7.902 1.000 19.965 73 VAL BBB C 1
ATOM 3326 O O . VAL B 1 73 ? -6.111 -38.575 7.592 1.000 20.350 73 VAL BBB O 1
ATOM 3339 N N . SER B 1 74 ? -8.133 -39.599 7.740 1.000 19.878 74 SER BBB N 1
ATOM 3340 C CA . SER B 1 74 ? -7.745 -40.811 6.980 1.000 21.509 74 SER BBB CA 1
ATOM 3341 C C . SER B 1 74 ? -7.770 -40.518 5.466 1.000 22.276 74 SER BBB C 1
ATOM 3342 O O . SER B 1 74 ? -8.299 -39.503 5.019 1.000 21.980 74 SER BBB O 1
ATOM 3350 N N . PRO B 1 75 ? -7.207 -41.382 4.598 1.000 23.127 75 PRO BBB N 1
ATOM 3351 C CA . PRO B 1 75 ? -7.395 -41.203 3.153 1.000 24.065 75 PRO BBB CA 1
ATOM 3352 C C . PRO B 1 75 ? -8.869 -41.223 2.670 1.000 25.481 75 PRO BBB C 1
ATOM 3353 O O . PRO B 1 75 ? -9.081 -40.786 1.578 1.000 25.970 75 PRO BBB O 1
ATOM 3364 N N . ASN B 1 76 ? -9.836 -41.704 3.461 1.000 27.163 76 ASN BBB N 1
ATOM 3365 C CA . ASN B 1 76 ? -11.287 -41.716 3.126 1.000 29.523 76 ASN BBB CA 1
ATOM 3366 C C . ASN B 1 76 ? -12.100 -40.716 3.942 1.000 26.602 76 ASN BBB C 1
ATOM 3367 O O . ASN B 1 76 ? -13.282 -40.937 4.060 1.000 26.567 76 ASN BBB O 1
ATOM 3378 N N . GLY B 1 77 ? -11.488 -39.718 4.556 1.000 24.477 77 GLY BBB N 1
ATOM 3379 C CA . GLY B 1 77 ? -12.211 -38.575 5.124 1.000 23.823 77 GLY BBB CA 1
ATOM 3380 C C . GLY B 1 77 ? -12.721 -38.920 6.501 1.000 23.676 77 GLY BBB C 1
ATOM 3381 O O . GLY B 1 77 ? -13.613 -38.190 6.994 1.000 24.676 77 GLY BBB O 1
ATOM 3385 N N . LEU B 1 78 ? -12.183 -39.957 7.130 1.000 22.643 78 LEU BBB N 1
ATOM 3386 C CA . LEU B 1 78 ? -12.533 -40.250 8.549 1.000 23.956 78 LEU BBB CA 1
ATOM 3387 C C . LEU B 1 78 ? -11.632 -39.420 9.482 1.000 21.973 78 LEU BBB C 1
ATOM 3388 O O . LEU B 1 78 ? -10.390 -39.508 9.421 1.000 21.963 78 LEU BBB O 1
ATOM 3404 N N . VAL B 1 79 ? -12.252 -38.517 10.214 1.000 21.387 79 VAL BBB N 1
ATOM 3405 C CA . VAL B 1 79 ? -11.552 -37.514 11.063 1.000 20.928 79 VAL BBB CA 1
ATOM 3406 C C . VAL B 1 79 ? -11.554 -37.996 12.528 1.000 20.307 79 VAL BBB C 1
ATOM 3407 O O . VAL B 1 79 ? -12.580 -38.415 13.002 1.000 19.719 79 VAL BBB O 1
ATOM 3420 N N . THR B 1 80 ? -10.419 -37.993 13.226 1.000 19.973 80 THR BBB N 1
ATOM 3421 C CA . THR B 1 80 ? -10.377 -38.528 14.618 1.000 19.679 80 THR BBB CA 1
ATOM 3422 C C . THR B 1 80 ? -9.847 -37.410 15.506 1.000 18.686 80 THR BBB C 1
ATOM 3423 O O . THR B 1 80 ? -8.792 -36.893 15.180 1.000 18.938 80 THR BBB O 1
ATOM 3434 N N . GLY B 1 81 ? -10.551 -37.040 16.556 1.000 18.358 81 GLY BBB N 1
ATOM 3435 C CA . GLY B 1 81 ? -10.089 -35.959 17.450 1.000 19.062 81 GLY BBB CA 1
ATOM 3436 C C . GLY B 1 81 ? -8.892 -36.397 18.284 1.000 19.902 81 GLY BBB C 1
ATOM 3437 O O . GLY B 1 81 ? -8.979 -37.450 18.858 1.000 20.640 81 GLY BBB O 1
ATOM 3441 N N . LEU B 1 82 ? -7.785 -35.654 18.272 1.000 20.545 82 LEU BBB N 1
ATOM 3442 C CA . LEU B 1 82 ? -6.538 -36.012 18.976 1.000 21.340 82 LEU BBB CA 1
ATOM 3443 C C . LEU B 1 82 ? -6.359 -35.094 20.168 1.000 22.512 82 LEU BBB C 1
ATOM 3444 O O . LEU B 1 82 ? -5.770 -35.546 21.129 1.000 23.858 82 LEU BBB O 1
ATOM 3460 N N . ALA B 1 83 ? -6.805 -33.836 20.090 1.000 23.372 83 ALA BBB N 1
ATOM 3461 C CA . ALA B 1 83 ? -6.605 -32.848 21.169 1.000 23.147 83 ALA BBB CA 1
ATOM 3462 C C . ALA B 1 83 ? -7.531 -31.644 20.962 1.000 23.578 83 ALA BBB C 1
ATOM 3463 O O . ALA B 1 83 ? -7.920 -31.349 19.800 1.000 22.525 83 ALA BBB O 1
ATOM 3470 N N . GLN B 1 84 ? -7.869 -31.039 22.089 1.000 22.974 84 GLN BBB N 1
ATOM 3471 C CA . GLN B 1 84 ? -8.643 -29.796 22.253 1.000 24.854 84 GLN BBB CA 1
ATOM 3472 C C . GLN B 1 84 ? -8.259 -28.765 21.204 1.000 22.741 84 GLN BBB C 1
ATOM 3473 O O . GLN B 1 84 ? -7.099 -28.397 21.125 1.000 22.837 84 GLN BBB O 1
ATOM 3487 N N . GLY B 1 85 ? -9.240 -28.303 20.448 1.000 21.579 85 GLY BBB N 1
ATOM 3488 C CA . GLY B 1 85 ? -9.035 -27.262 19.429 1.000 21.868 85 GLY BBB CA 1
ATOM 3489 C C . GLY B 1 85 ? -10.045 -27.350 18.306 1.000 20.851 85 GLY BBB C 1
ATOM 3490 O O . GLY B 1 85 ? -10.973 -28.165 18.379 1.000 20.977 85 GLY BBB O 1
ATOM 3494 N N . THR B 1 86 ? -9.916 -26.444 17.362 1.000 19.830 86 THR BBB N 1
ATOM 3495 C CA . THR B 1 86 ? -10.768 -26.374 16.168 1.000 20.193 86 THR BBB CA 1
ATOM 3496 C C . THR B 1 86 ? -9.828 -26.329 14.969 1.000 19.907 86 THR BBB C 1
ATOM 3497 O O . THR B 1 86 ? -8.895 -25.496 14.970 1.000 19.829 86 THR BBB O 1
ATOM 3508 N N . THR B 1 87 ? -10.045 -27.191 13.986 1.000 20.061 87 THR BBB N 1
ATOM 3509 C CA . THR B 1 87 ? -9.209 -27.223 12.759 1.000 19.683 87 THR BBB CA 1
ATOM 3510 C C . THR B 1 87 ? -10.127 -27.415 11.547 1.000 19.896 87 THR BBB C 1
ATOM 3511 O O . THR B 1 87 ? -11.341 -27.462 11.774 1.000 18.706 87 THR BBB O 1
ATOM 3522 N N . THR B 1 88 ? -9.522 -27.388 10.350 1.000 19.963 88 THR BBB N 1
ATOM 3523 C CA . THR B 1 88 ? -10.128 -27.282 9.010 1.000 20.532 88 THR BBB CA 1
ATOM 3524 C C . THR B 1 88 ? -9.669 -28.515 8.268 1.000 20.856 88 THR BBB C 1
ATOM 3525 O O . THR B 1 88 ? -8.457 -28.658 8.139 1.000 21.055 88 THR BBB O 1
ATOM 3536 N N . VAL B 1 89 ? -10.587 -29.436 7.986 1.000 21.228 89 VAL BBB N 1
ATOM 3537 C CA . VAL B 1 89 ? -10.371 -30.577 7.051 1.000 21.140 89 VAL BBB CA 1
ATOM 3538 C C . VAL B 1 89 ? -10.862 -30.198 5.650 1.000 21.033 89 VAL BBB C 1
ATOM 3539 O O . VAL B 1 89 ? -12.040 -29.846 5.480 1.000 20.110 89 VAL BBB O 1
ATOM 3552 N N . THR B 1 90 ? -9.984 -30.325 4.665 1.000 21.818 90 THR BBB N 1
ATOM 3553 C CA . THR B 1 90 ? -10.222 -29.937 3.256 1.000 21.843 90 THR BBB CA 1
ATOM 3554 C C . THR B 1 90 ? -10.260 -31.196 2.401 1.000 22.088 90 THR BBB C 1
ATOM 3555 O O . THR B 1 90 ? -9.418 -32.085 2.630 1.000 22.431 90 THR BBB O 1
ATOM 3566 N N . ALA B 1 91 ? -11.201 -31.272 1.465 1.000 22.255 91 ALA BBB N 1
ATOM 3567 C CA . ALA B 1 91 ? -11.173 -32.276 0.368 1.000 23.028 91 ALA BBB CA 1
ATOM 3568 C C . ALA B 1 91 ? -10.831 -31.555 -0.938 1.000 23.109 91 ALA BBB C 1
ATOM 3569 O O . ALA B 1 91 ? -11.483 -30.513 -1.220 1.000 23.407 91 ALA BBB O 1
ATOM 3576 N N . THR B 1 92 ? -9.821 -32.048 -1.657 1.000 23.925 92 THR BBB N 1
ATOM 3577 C CA . THR B 1 92 ? -9.355 -31.501 -2.979 1.000 24.677 92 THR BBB CA 1
ATOM 3578 C C . THR B 1 92 ? -9.510 -32.589 -4.037 1.000 24.689 92 THR BBB C 1
ATOM 3579 O O . THR B 1 92 ? -9.133 -33.752 -3.787 1.000 23.550 92 THR BBB O 1
ATOM 3590 N N . THR B 1 93 ? -10.150 -32.221 -5.133 1.000 25.894 93 THR BBB N 1
ATOM 3591 C CA . THR B 1 93 ? -10.455 -33.147 -6.247 1.000 27.304 93 THR BBB CA 1
ATOM 3592 C C . THR B 1 93 ? -9.161 -33.430 -6.994 1.000 26.991 93 THR BBB C 1
ATOM 3593 O O . THR B 1 93 ? -8.410 -32.471 -7.262 1.000 26.637 93 THR BBB O 1
ATOM 3604 N N . ALA B 1 94 ? -8.900 -34.711 -7.259 1.000 27.746 94 ALA BBB N 1
ATOM 3605 C CA . ALA B 1 94 ? -7.838 -35.175 -8.166 1.000 28.713 94 ALA BBB CA 1
ATOM 3606 C C . ALA B 1 94 ? -8.060 -34.514 -9.538 1.000 31.052 94 ALA BBB C 1
ATOM 3607 O O . ALA B 1 94 ? -7.127 -33.885 -10.011 1.000 31.800 94 ALA BBB O 1
ATOM 3614 N N . ASP B 1 95 ? -9.288 -34.550 -10.083 1.000 32.732 95 ASP BBB N 1
ATOM 3615 C CA . ASP B 1 95 ? -9.701 -33.783 -11.287 1.000 33.727 95 ASP BBB CA 1
ATOM 3616 C C . ASP B 1 95 ? -10.078 -32.335 -10.922 1.000 33.907 95 ASP BBB C 1
ATOM 3617 O O . ASP B 1 95 ? -11.213 -32.088 -10.430 1.000 32.795 95 ASP BBB O 1
ATOM 3626 N N . GLY B 1 96 ? -9.210 -31.383 -11.264 1.000 34.593 96 GLY BBB N 1
ATOM 3627 C CA . GLY B 1 96 ? -9.506 -29.937 -11.264 1.000 34.326 96 GLY BBB CA 1
ATOM 3628 C C . GLY B 1 96 ? -8.952 -29.237 -10.038 1.000 34.878 96 GLY BBB C 1
ATOM 3629 O O . GLY B 1 96 ? -8.889 -27.997 -10.055 1.000 37.533 96 GLY BBB O 1
ATOM 3633 N N . ASN B 1 97 ? -8.589 -29.975 -8.988 1.000 36.013 97 ASN BBB N 1
ATOM 3634 C CA . ASN B 1 97 ? -8.234 -29.391 -7.666 1.000 37.025 97 ASN BBB CA 1
ATOM 3635 C C . ASN B 1 97 ? -9.249 -28.316 -7.224 1.000 34.674 97 ASN BBB C 1
ATOM 3636 O O . ASN B 1 97 ? -8.818 -27.239 -6.796 1.000 34.993 97 ASN BBB O 1
ATOM 3647 N N . LYS B 1 98 ? -10.545 -28.551 -7.381 1.000 31.741 98 LYS BBB N 1
ATOM 3648 C CA . LYS B 1 98 ? -11.590 -27.864 -6.579 1.000 30.965 98 LYS BBB CA 1
ATOM 3649 C C . LYS B 1 98 ? -11.425 -28.255 -5.109 1.000 26.831 98 LYS BBB C 1
ATOM 3650 O O . LYS B 1 98 ? -11.142 -29.442 -4.841 1.000 23.683 98 LYS BBB O 1
ATOM 3669 N N . ALA B 1 99 ? -11.677 -27.337 -4.182 1.000 25.210 99 ALA BBB N 1
ATOM 3670 C CA . ALA B 1 99 ? -11.487 -27.666 -2.747 1.000 23.818 99 ALA BBB CA 1
ATOM 3671 C C . ALA B 1 99 ? -12.654 -27.144 -1.941 1.000 22.584 99 ALA BBB C 1
ATOM 3672 O O . ALA B 1 99 ? -13.201 -26.105 -2.282 1.000 23.176 99 ALA BBB O 1
ATOM 3679 N N . ALA B 1 100 ? -13.085 -27.933 -0.966 1.000 22.342 100 ALA BBB N 1
ATOM 3680 C CA . ALA B 1 100 ? -14.084 -27.522 0.035 1.000 22.218 100 ALA BBB CA 1
ATOM 3681 C C . ALA B 1 100 ? -13.585 -27.958 1.419 1.000 22.199 100 ALA BBB C 1
ATOM 3682 O O . ALA B 1 100 ? -12.853 -28.932 1.505 1.000 21.090 100 ALA BBB O 1
ATOM 3689 N N . SER B 1 101 ? -14.071 -27.340 2.477 1.000 22.780 101 SER BBB N 1
ATOM 3690 C CA . SER B 1 101 ? -13.544 -27.619 3.834 1.000 23.705 101 SER BBB CA 1
ATOM 3691 C C . SER B 1 101 ? -14.685 -27.684 4.831 1.000 23.201 101 SER BBB C 1
ATOM 3692 O O . SER B 1 101 ? -15.736 -27.106 4.580 1.000 24.858 101 SER BBB O 1
ATOM 3700 N N . ALA B 1 102 ? -14.473 -28.413 5.911 1.000 22.207 102 ALA BBB N 1
ATOM 3701 C CA . ALA B 1 102 ? -15.345 -28.439 7.095 1.000 20.701 102 ALA BBB CA 1
ATOM 3702 C C . ALA B 1 102 ? -14.521 -27.954 8.287 1.000 19.857 102 ALA BBB C 1
ATOM 3703 O O . ALA B 1 102 ? -13.253 -28.002 8.216 1.000 18.027 102 ALA BBB O 1
ATOM 3710 N N . THR B 1 103 ? -15.209 -27.471 9.323 1.000 19.299 103 THR BBB N 1
ATOM 3711 C CA . THR B 1 103 ? -14.624 -27.127 10.637 1.000 20.080 103 THR BBB CA 1
ATOM 3712 C C . THR B 1 103 ? -14.858 -28.255 11.626 1.000 20.066 103 THR BBB C 1
ATOM 3713 O O . THR B 1 103 ? -16.033 -28.586 11.855 1.000 20.207 103 THR BBB O 1
ATOM 3724 N N . ILE B 1 104 ? -13.790 -28.839 12.143 1.000 20.150 104 ILE BBB N 1
ATOM 3725 C CA . ILE B 1 104 ? -13.859 -29.851 13.222 1.000 21.134 104 ILE BBB CA 1
ATOM 3726 C C . ILE B 1 104 ? -13.423 -29.168 14.499 1.000 21.513 104 ILE BBB C 1
ATOM 3727 O O . ILE B 1 104 ? -12.231 -28.703 14.560 1.000 21.400 104 ILE BBB O 1
ATOM 3743 N N . THR B 1 105 ? -14.342 -29.134 15.459 1.000 21.990 105 THR BBB N 1
ATOM 3744 C CA . THR B 1 105 ? -14.062 -28.816 16.888 1.000 22.211 105 THR BBB CA 1
ATOM 3745 C C . THR B 1 105 ? -13.817 -30.113 17.659 1.000 22.402 105 THR BBB C 1
ATOM 3746 O O . THR B 1 105 ? -14.696 -30.990 17.653 1.000 22.823 105 THR BBB O 1
ATOM 3757 N N . VAL B 1 106 ? -12.627 -30.247 18.243 1.000 22.572 106 VAL BBB N 1
ATOM 3758 C CA . VAL B 1 106 ? -12.354 -31.311 19.249 1.000 22.626 106 VAL BBB CA 1
ATOM 3759 C C . VAL B 1 106 ? -12.613 -30.748 20.655 1.000 22.998 106 VAL BBB C 1
ATOM 3760 O O . VAL B 1 106 ? -11.912 -29.851 21.076 1.000 22.405 106 VAL BBB O 1
ATOM 3773 N N . ALA B 1 107 ? -13.625 -31.261 21.320 1.000 24.521 107 ALA BBB N 1
ATOM 3774 C CA . ALA B 1 107 ? -14.084 -30.753 22.624 1.000 27.570 107 ALA BBB CA 1
ATOM 3775 C C . ALA B 1 107 ? -13.334 -31.444 23.760 1.000 28.477 107 ALA BBB C 1
ATOM 3776 O O . ALA B 1 107 ? -12.943 -32.599 23.650 1.000 26.072 107 ALA BBB O 1
ATOM 3783 N N . PRO B 1 108 ? -13.100 -30.714 24.869 1.000 31.100 108 PRO BBB N 1
ATOM 3784 C CA . PRO B 1 108 ? -12.677 -31.309 26.133 1.000 33.464 108 PRO BBB CA 1
ATOM 3785 C C . PRO B 1 108 ? -13.475 -32.540 26.590 1.000 35.190 108 PRO BBB C 1
ATOM 3786 O O . PRO B 1 108 ? -14.657 -32.586 26.405 1.000 32.258 108 PRO BBB O 1
ATOM 3797 N N . ALA B 1 109 ? -12.767 -33.531 27.134 1.000 41.627 109 ALA BBB N 1
ATOM 3798 C CA . ALA B 1 109 ? -13.309 -34.542 28.075 1.000 47.484 109 ALA BBB CA 1
ATOM 3799 C C . ALA B 1 109 ? -14.296 -33.806 28.980 1.000 49.022 109 ALA BBB C 1
ATOM 3800 O O . ALA B 1 109 ? -13.978 -32.703 29.420 1.000 52.930 109 ALA BBB O 1
ATOM 3807 N N . PRO B 1 110 ? -15.536 -34.299 29.204 1.000 48.729 110 PRO BBB N 1
ATOM 3808 C CA . PRO B 1 110 ? -16.390 -33.741 30.262 1.000 52.015 110 PRO BBB CA 1
ATOM 3809 C C . PRO B 1 110 ? -15.765 -33.949 31.661 1.000 53.451 110 PRO BBB C 1
ATOM 3810 O O . PRO B 1 110 ? -15.103 -34.970 31.914 1.000 48.636 110 PRO BBB O 1
ATOM 3821 N N . SER B 1 111 ? -15.963 -32.987 32.563 1.000 55.855 111 SER BBB N 1
ATOM 3822 C CA . SER B 1 111 ? -15.489 -33.079 33.972 1.000 54.360 111 SER BBB CA 1
ATOM 3823 C C . SER B 1 111 ? -16.403 -34.003 34.808 1.000 52.627 111 SER BBB C 1
ATOM 3824 O O . SER B 1 111 ? -16.055 -34.262 35.983 1.000 58.691 111 SER BBB O 1
ATOM 3832 N N . THR B 1 112 ? -17.497 -34.538 34.253 1.000 47.790 112 THR BBB N 1
ATOM 3833 C CA . THR B 1 112 ? -18.253 -35.666 34.873 1.000 49.099 112 THR BBB CA 1
ATOM 3834 C C . THR B 1 112 ? -17.316 -36.545 35.708 1.000 47.037 112 THR BBB C 1
ATOM 3835 O O . THR B 1 112 ? -16.370 -37.084 35.124 1.000 58.602 112 THR BBB O 1
ATOM 3846 N N . VAL B 1 113 ? -17.601 -36.736 36.992 1.000 39.975 113 VAL BBB N 1
ATOM 3847 C CA . VAL B 1 113 ? -16.861 -37.686 37.865 1.000 37.009 113 VAL BBB CA 1
ATOM 3848 C C . VAL B 1 113 ? -17.344 -39.119 37.623 1.000 34.959 113 VAL BBB C 1
ATOM 3849 O O . VAL B 1 113 ? -18.492 -39.403 37.946 1.000 35.145 113 VAL BBB O 1
ATOM 3862 N N . ILE B 1 114 ? -16.469 -39.997 37.152 1.000 34.080 114 ILE BBB N 1
ATOM 3863 C CA . ILE B 1 114 ? -16.720 -41.463 36.986 1.000 34.354 114 ILE BBB CA 1
ATOM 3864 C C . ILE B 1 114 ? -15.909 -42.198 38.034 1.000 34.382 114 ILE BBB C 1
ATOM 3865 O O . ILE B 1 114 ? -14.678 -42.052 37.998 1.000 35.487 114 ILE BBB O 1
ATOM 3881 N N . VAL B 1 115 ? -16.547 -42.992 38.888 1.000 33.772 115 VAL BBB N 1
ATOM 3882 C CA . VAL B 1 115 ? -15.838 -43.673 39.999 1.000 32.713 115 VAL BBB CA 1
ATOM 3883 C C . VAL B 1 115 ? -15.489 -45.086 39.555 1.000 32.882 115 VAL BBB C 1
ATOM 3884 O O . VAL B 1 115 ? -16.384 -45.779 39.053 1.000 34.731 115 VAL BBB O 1
ATOM 3897 N N . ILE B 1 116 ? -14.228 -45.486 39.758 1.000 31.645 116 ILE BBB N 1
ATOM 3898 C CA . ILE B 1 116 ? -13.727 -46.854 39.458 1.000 32.151 116 ILE BBB CA 1
ATOM 3899 C C . ILE B 1 116 ? -13.033 -47.409 40.719 1.000 31.742 116 ILE BBB C 1
ATOM 3900 O O . ILE B 1 116 ? -11.925 -47.008 41.028 1.000 28.649 116 ILE BBB O 1
ATOM 3916 N N . GLY B 1 117 ? -13.676 -48.365 41.385 1.000 33.372 117 GLY BBB N 1
ATOM 3917 C CA . GLY B 1 117 ? -13.196 -49.043 42.604 1.000 33.211 117 GLY BBB CA 1
ATOM 3918 C C . GLY B 1 117 ? -14.301 -49.199 43.638 1.000 33.825 117 GLY BBB C 1
ATOM 3919 O O . GLY B 1 117 ? -15.477 -49.317 43.257 1.000 32.769 117 GLY BBB O 1
ATOM 3923 N N . ASP B 1 118 ? -13.955 -49.151 44.916 1.000 36.165 118 ASP BBB N 1
ATOM 3924 C CA . ASP B 1 118 ? -14.914 -49.455 46.001 1.000 39.753 118 ASP BBB CA 1
ATOM 3925 C C . ASP B 1 118 ? -14.843 -48.362 47.064 1.000 40.453 118 ASP BBB C 1
ATOM 3926 O O . ASP B 1 118 ? -14.097 -47.369 46.876 1.000 38.731 118 ASP BBB O 1
ATOM 3935 N N . GLU B 1 119 ? -15.543 -48.608 48.167 1.000 41.285 119 GLU BBB N 1
ATOM 3936 C CA . GLU B 1 119 ? -15.712 -47.685 49.311 1.000 44.026 119 GLU BBB CA 1
ATOM 3937 C C . GLU B 1 119 ? -14.338 -47.347 49.917 1.000 41.882 119 GLU BBB C 1
ATOM 3938 O O . GLU B 1 119 ? -14.149 -46.205 50.367 1.000 41.806 119 GLU BBB O 1
ATOM 3950 N N . VAL B 1 120 ? -13.403 -48.293 49.932 1.000 40.308 120 VAL BBB N 1
ATOM 3951 C CA . VAL B 1 120 ? -12.076 -48.123 50.593 1.000 40.039 120 VAL BBB CA 1
ATOM 3952 C C . VAL B 1 120 ? -11.077 -47.465 49.630 1.000 38.206 120 VAL BBB C 1
ATOM 3953 O O . VAL B 1 120 ? -10.190 -46.759 50.132 1.000 36.158 120 VAL BBB O 1
ATOM 3966 N N . LYS B 1 121 ? -11.131 -47.765 48.330 1.000 36.763 121 LYS BBB N 1
ATOM 3967 C CA . LYS B 1 121 ? -10.057 -47.322 47.398 1.000 35.577 121 LYS BBB CA 1
ATOM 3968 C C . LYS B 1 121 ? -10.465 -47.500 45.934 1.000 34.233 121 LYS BBB C 1
ATOM 3969 O O . LYS B 1 121 ? -11.486 -48.182 45.620 1.000 36.678 121 LYS BBB O 1
ATOM 3988 N N . GLY B 1 122 ? -9.688 -46.842 45.088 1.000 31.164 122 GLY BBB N 1
ATOM 3989 C CA . GLY B 1 122 ? -9.888 -46.772 43.639 1.000 30.200 122 GLY BBB CA 1
ATOM 3990 C C . GLY B 1 122 ? -9.527 -45.392 43.141 1.000 29.005 122 GLY BBB C 1
ATOM 3991 O O . GLY B 1 122 ? -8.706 -44.718 43.776 1.000 27.152 122 GLY BBB O 1
ATOM 3995 N N . LEU B 1 123 ? -10.147 -44.981 42.049 1.000 28.317 123 LEU BBB N 1
ATOM 3996 C CA . LEU B 1 123 ? -9.862 -43.666 41.454 1.000 28.926 123 LEU BBB CA 1
ATOM 3997 C C . LEU B 1 123 ? -11.160 -43.073 40.968 1.000 27.319 123 LEU BBB C 1
ATOM 3998 O O . LEU B 1 123 ? -12.095 -43.843 40.746 1.000 26.858 123 LEU BBB O 1
ATOM 4014 N N . LYS B 1 124 ? -11.183 -41.753 40.893 1.000 27.408 124 LYS BBB N 1
ATOM 4015 C CA . LYS B 1 124 ? -12.183 -40.998 40.121 1.000 28.739 124 LYS BBB CA 1
ATOM 4016 C C . LYS B 1 124 ? -11.534 -40.416 38.860 1.000 27.478 124 LYS BBB C 1
ATOM 4017 O O . LYS B 1 124 ? -10.525 -39.678 38.942 1.000 28.414 124 LYS BBB O 1
ATOM 4036 N N . LYS B 1 125 ? -12.124 -40.723 37.713 1.000 27.169 125 LYS BBB N 1
ATOM 4037 C CA . LYS B 1 125 ? -11.874 -39.994 36.435 1.000 27.338 125 LYS BBB CA 1
ATOM 4038 C C . LYS B 1 125 ? -12.617 -38.645 36.460 1.000 26.095 125 LYS BBB C 1
ATOM 4039 O O . LYS B 1 125 ? -13.854 -38.645 36.605 1.000 25.955 125 LYS BBB O 1
ATOM 4058 N N . ILE B 1 126 ? -11.858 -37.554 36.378 1.000 24.636 126 ILE BBB N 1
ATOM 4059 C CA . ILE B 1 126 ? -12.344 -36.155 36.362 1.000 24.612 126 ILE BBB CA 1
ATOM 4060 C C . ILE B 1 126 ? -11.677 -35.485 35.141 1.000 24.185 126 ILE BBB C 1
ATOM 4061 O O . ILE B 1 126 ? -10.578 -34.892 35.283 1.000 23.477 126 ILE BBB O 1
ATOM 4077 N N . GLY B 1 127 ? -12.373 -35.510 34.010 1.000 24.111 127 GLY BBB N 1
ATOM 4078 C CA . GLY B 1 127 ? -11.884 -35.103 32.686 1.000 24.518 127 GLY BBB CA 1
ATOM 4079 C C . GLY B 1 127 ? -10.680 -35.945 32.314 1.000 24.364 127 GLY BBB C 1
ATOM 4080 O O . GLY B 1 127 ? -10.825 -37.186 32.198 1.000 25.657 127 GLY BBB O 1
ATOM 4084 N N . ASP B 1 128 ? -9.512 -35.332 32.266 1.000 24.276 128 ASP BBB N 1
ATOM 4085 C CA . ASP B 1 128 ? -8.238 -36.015 31.932 1.000 26.103 128 ASP BBB CA 1
ATOM 4086 C C . ASP B 1 128 ? -7.330 -36.157 33.159 1.000 25.864 128 ASP BBB C 1
ATOM 4087 O O . ASP B 1 128 ? -6.224 -36.627 32.981 1.000 27.182 128 ASP BBB O 1
ATOM 4096 N N . ASP B 1 129 ? -7.781 -35.838 34.361 1.000 25.678 129 ASP BBB N 1
ATOM 4097 C CA . ASP B 1 129 ? -7.023 -36.185 35.606 1.000 25.978 129 ASP BBB CA 1
ATOM 4098 C C . ASP B 1 129 ? -7.695 -37.396 36.284 1.000 25.187 129 ASP BBB C 1
ATOM 4099 O O . ASP B 1 129 ? -8.926 -37.635 36.088 1.000 25.529 129 ASP BBB O 1
ATOM 4108 N N . LEU B 1 130 ? -6.876 -38.233 36.911 1.000 24.475 130 LEU BBB N 1
ATOM 4109 C CA . LEU B 1 130 ? -7.347 -39.308 37.818 1.000 25.187 130 LEU BBB CA 1
ATOM 4110 C C . LEU B 1 130 ? -7.139 -38.859 39.263 1.000 24.023 130 LEU BBB C 1
ATOM 4111 O O . LEU B 1 130 ? -6.077 -38.460 39.588 1.000 23.742 130 LEU BBB O 1
ATOM 4127 N N . LEU B 1 131 ? -8.147 -38.973 40.107 1.000 26.293 131 LEU BBB N 1
ATOM 4128 C CA . LEU B 1 131 ? -7.995 -38.757 41.582 1.000 26.565 131 LEU BBB CA 1
ATOM 4129 C C . LEU B 1 131 ? -8.068 -40.117 42.263 1.000 25.531 131 LEU BBB C 1
ATOM 4130 O O . LEU B 1 131 ? -9.191 -40.670 42.443 1.000 26.397 131 LEU BBB O 1
ATOM 4146 N N . PHE B 1 132 ? -6.903 -40.647 42.606 1.000 25.084 132 PHE BBB N 1
ATOM 4147 C CA . PHE B 1 132 ? -6.765 -41.890 43.413 1.000 25.014 132 PHE BBB CA 1
ATOM 4148 C C . PHE B 1 132 ? -7.181 -41.550 44.843 1.000 25.054 132 PHE BBB C 1
ATOM 4149 O O . PHE B 1 132 ? -6.915 -40.383 45.323 1.000 24.076 132 PHE BBB O 1
ATOM 4166 N N . TYR B 1 133 ? -7.832 -42.501 45.503 1.000 25.336 133 TYR BBB N 1
ATOM 4167 C CA . TYR B 1 133 ? -8.354 -42.340 46.879 1.000 25.825 133 TYR BBB CA 1
ATOM 4168 C C . TYR B 1 133 ? -8.268 -43.641 47.676 1.000 26.748 133 TYR BBB C 1
ATOM 4169 O O . TYR B 1 133 ? -8.505 -44.734 47.124 1.000 24.747 133 TYR BBB O 1
ATOM 4187 N N . VAL B 1 134 ? -7.915 -43.479 48.960 1.000 27.866 134 VAL BBB N 1
ATOM 4188 C CA . VAL B 1 134 ? -7.926 -44.557 49.988 1.000 28.767 134 VAL BBB CA 1
ATOM 4189 C C . VAL B 1 134 ? -8.663 -44.007 51.211 1.000 28.834 134 VAL BBB C 1
ATOM 4190 O O . VAL B 1 134 ? -8.217 -42.965 51.702 1.000 27.822 134 VAL BBB O 1
ATOM 4203 N N . ASN B 1 135 ? -9.752 -44.643 51.637 1.000 29.088 135 ASN BBB N 1
ATOM 4204 C CA . ASN B 1 135 ? -10.564 -44.199 52.807 1.000 31.153 135 ASN BBB CA 1
ATOM 4205 C C . ASN B 1 135 ? -10.320 -45.087 54.041 1.000 32.183 135 ASN BBB C 1
ATOM 4206 O O . ASN B 1 135 ? -10.585 -46.259 53.968 1.000 32.434 135 ASN BBB O 1
ATOM 4217 N N . GLY B 1 136 ? -9.851 -44.492 55.138 1.000 35.220 136 GLY BBB N 1
ATOM 4218 C CA . GLY B 1 136 ? -9.839 -45.069 56.495 1.000 34.553 136 GLY BBB CA 1
ATOM 4219 C C . GLY B 1 136 ? -8.499 -45.689 56.751 1.000 34.971 136 GLY BBB C 1
ATOM 4220 O O . GLY B 1 136 ? -8.440 -46.917 56.748 1.000 39.340 136 GLY BBB O 1
ATOM 4224 N N . ALA B 1 137 ? -7.446 -44.884 56.904 1.000 35.874 137 ALA BBB N 1
ATOM 4225 C CA . ALA B 1 137 ? -6.059 -45.385 57.105 1.000 35.741 137 ALA BBB CA 1
ATOM 4226 C C . ALA B 1 137 ? -5.187 -44.419 57.921 1.000 33.892 137 ALA BBB C 1
ATOM 4227 O O . ALA B 1 137 ? -5.578 -43.274 58.185 1.000 33.755 137 ALA BBB O 1
ATOM 4234 N N . THR B 1 138 ? -4.013 -44.924 58.291 1.000 36.410 138 THR BBB N 1
ATOM 4235 C CA . THR B 1 138 ? -2.907 -44.278 59.066 1.000 37.712 138 THR BBB CA 1
ATOM 4236 C C . THR B 1 138 ? -2.000 -43.500 58.131 1.000 36.649 138 THR BBB C 1
ATOM 4237 O O . THR B 1 138 ? -1.539 -42.436 58.495 1.000 36.894 138 THR BBB O 1
ATOM 4248 N N . PHE B 1 139 ? -1.706 -44.119 56.993 1.000 37.168 139 PHE BBB N 1
ATOM 4249 C CA . PHE B 1 139 ? -1.021 -43.531 55.824 1.000 35.504 139 PHE BBB CA 1
ATOM 4250 C C . PHE B 1 139 ? -1.558 -44.286 54.601 1.000 34.065 139 PHE BBB C 1
ATOM 4251 O O . PHE B 1 139 ? -2.157 -45.411 54.751 1.000 31.865 139 PHE BBB O 1
ATOM 4268 N N . ALA B 1 140 ? -1.416 -43.674 53.430 1.000 31.707 140 ALA BBB N 1
ATOM 4269 C CA . ALA B 1 140 ? -1.705 -44.310 52.123 1.000 30.961 140 ALA BBB CA 1
ATOM 4270 C C . ALA B 1 140 ? -0.639 -43.851 51.139 1.000 30.808 140 ALA BBB C 1
ATOM 4271 O O . ALA B 1 140 ? -0.418 -42.651 51.032 1.000 30.191 140 ALA BBB O 1
ATOM 4278 N N . ASP B 1 141 ? 0.078 -44.802 50.551 1.000 31.480 141 ASP BBB N 1
ATOM 4279 C CA . ASP B 1 141 ? 0.921 -44.571 49.356 1.000 32.050 141 ASP BBB CA 1
ATOM 4280 C C . ASP B 1 141 ? 0.231 -45.115 48.094 1.000 29.579 141 ASP BBB C 1
ATOM 4281 O O . ASP B 1 141 ? -0.574 -46.091 48.161 1.000 28.717 141 ASP BBB O 1
ATOM 4290 N N . LEU B 1 142 ? 0.585 -44.509 46.967 1.000 28.047 142 LEU BBB N 1
ATOM 4291 C CA . LEU B 1 142 ? 0.145 -44.897 45.601 1.000 26.969 142 LEU BBB CA 1
ATOM 4292 C C . LEU B 1 142 ? 1.381 -45.334 44.847 1.000 25.456 142 LEU BBB C 1
ATOM 4293 O O . LEU B 1 142 ? 2.397 -44.629 44.956 1.000 25.224 142 LEU BBB O 1
ATOM 4309 N N . HIS B 1 143 ? 1.312 -46.510 44.237 1.000 25.190 143 HIS BBB N 1
ATOM 4310 C CA . HIS B 1 143 ? 2.321 -47.043 43.283 1.000 25.333 143 HIS BBB CA 1
ATOM 4311 C C . HIS B 1 143 ? 1.679 -47.145 41.893 1.000 23.944 143 HIS BBB C 1
ATOM 4312 O O . HIS B 1 143 ? 0.617 -47.801 41.751 1.000 22.291 143 HIS BBB O 1
ATOM 4327 N N . TYR B 1 144 ? 2.241 -46.434 40.922 1.000 23.384 144 TYR BBB N 1
ATOM 4328 C CA . TYR B 1 144 ? 1.604 -46.330 39.594 1.000 22.557 144 TYR BBB CA 1
ATOM 4329 C C . TYR B 1 144 ? 2.683 -46.204 38.547 1.000 22.620 144 TYR BBB C 1
ATOM 4330 O O . TYR B 1 144 ? 3.783 -45.765 38.809 1.000 21.493 144 TYR BBB O 1
ATOM 4348 N N . LYS B 1 145 ? 2.312 -46.670 37.360 1.000 24.049 145 LYS BBB N 1
ATOM 4349 C CA . LYS B 1 145 ? 3.128 -46.591 36.146 1.000 24.289 145 LYS BBB CA 1
ATOM 4350 C C . LYS B 1 145 ? 2.172 -46.301 34.977 1.000 22.546 145 LYS BBB C 1
ATOM 4351 O O . LYS B 1 145 ? 0.987 -46.713 35.010 1.000 21.782 145 LYS BBB O 1
ATOM 4370 N N . VAL B 1 146 ? 2.677 -45.557 34.007 1.000 21.028 146 VAL BBB N 1
ATOM 4371 C CA . VAL B 1 146 ? 1.885 -45.046 32.866 1.000 20.036 146 VAL BBB CA 1
ATOM 4372 C C . VAL B 1 146 ? 2.555 -45.582 31.618 1.000 18.990 146 VAL BBB C 1
ATOM 4373 O O . VAL B 1 146 ? 3.757 -45.403 31.435 1.000 18.321 146 VAL BBB O 1
ATOM 4386 N N . ASN B 1 147 ? 1.775 -46.290 30.848 1.000 19.427 147 ASN BBB N 1
ATOM 4387 C CA . ASN B 1 147 ? 2.245 -46.987 29.633 1.000 20.724 147 ASN BBB CA 1
ATOM 4388 C C . ASN B 1 147 ? 3.508 -47.758 30.020 1.000 21.891 147 ASN BBB C 1
ATOM 4389 O O . ASN B 1 147 ? 3.513 -48.322 31.095 1.000 22.144 147 ASN BBB O 1
ATOM 4400 N N . ASN B 1 148 ? 4.576 -47.634 29.225 1.000 24.207 148 ASN BBB N 1
ATOM 4401 C CA . ASN B 1 148 ? 5.896 -48.266 29.448 1.000 25.916 148 ASN BBB CA 1
ATOM 4402 C C . ASN B 1 148 ? 6.892 -47.295 30.056 1.000 27.246 148 ASN BBB C 1
ATOM 4403 O O . ASN B 1 148 ? 8.063 -47.548 29.848 1.000 30.575 148 ASN BBB O 1
ATOM 4414 N N . GLY B 1 149 ? 6.460 -46.208 30.706 1.000 26.940 149 GLY BBB N 1
ATOM 4415 C CA . GLY B 1 149 ? 7.348 -45.400 31.556 1.000 27.016 149 GLY BBB CA 1
ATOM 4416 C C . GLY B 1 149 ? 7.633 -46.089 32.888 1.000 28.714 149 GLY BBB C 1
ATOM 4417 O O . GLY B 1 149 ? 7.276 -47.282 33.073 1.000 30.180 149 GLY BBB O 1
ATOM 4421 N N . GLY B 1 150 ? 8.254 -45.367 33.821 1.000 29.257 150 GLY BBB N 1
ATOM 4422 C CA . GLY B 1 150 ? 8.726 -45.928 35.096 1.000 29.179 150 GLY BBB CA 1
ATOM 4423 C C . GLY B 1 150 ? 7.641 -45.913 36.158 1.000 28.804 150 GLY BBB C 1
ATOM 4424 O O . GLY B 1 150 ? 6.661 -45.082 36.127 1.000 28.208 150 GLY BBB O 1
ATOM 4428 N N . GLN B 1 151 ? 7.863 -46.751 37.148 1.000 28.627 151 GLN BBB N 1
ATOM 4429 C CA . GLN B 1 151 ? 7.118 -46.725 38.416 1.000 26.767 151 GLN BBB CA 1
ATOM 4430 C C . GLN B 1 151 ? 7.358 -45.411 39.150 1.000 25.507 151 GLN BBB C 1
ATOM 4431 O O . GLN B 1 151 ? 8.499 -45.022 39.239 1.000 24.495 151 GLN BBB O 1
ATOM 4445 N N . LEU B 1 152 ? 6.287 -44.854 39.716 1.000 24.661 152 LEU BBB N 1
ATOM 4446 C CA . LEU B 1 152 ? 6.289 -43.675 40.607 1.000 25.605 152 LEU BBB CA 1
ATOM 4447 C C . LEU B 1 152 ? 5.638 -44.077 41.927 1.000 25.041 152 LEU BBB C 1
ATOM 4448 O O . LEU B 1 152 ? 4.523 -44.592 41.909 1.000 26.969 152 LEU BBB O 1
ATOM 4464 N N . ASN B 1 153 ? 6.362 -43.891 43.026 1.000 25.107 153 ASN BBB N 1
ATOM 4465 C CA . ASN B 1 153 ? 5.870 -44.089 44.414 1.000 23.888 153 ASN BBB CA 1
ATOM 4466 C C . ASN B 1 153 ? 5.621 -42.713 45.038 1.000 23.948 153 ASN BBB C 1
ATOM 4467 O O . ASN B 1 153 ? 6.503 -41.841 45.000 1.000 23.656 153 ASN BBB O 1
ATOM 4478 N N . VAL B 1 154 ? 4.402 -42.484 45.521 1.000 25.567 154 VAL BBB N 1
ATOM 4479 C CA . VAL B 1 154 ? 3.976 -41.158 46.082 1.000 25.662 154 VAL BBB CA 1
ATOM 4480 C C . VAL B 1 154 ? 3.271 -41.354 47.425 1.000 25.877 154 VAL BBB C 1
ATOM 4481 O O . VAL B 1 154 ? 2.546 -42.322 47.551 1.000 24.913 154 VAL BBB O 1
ATOM 4494 N N . ALA B 1 155 ? 3.419 -40.406 48.364 1.000 26.115 155 ALA BBB N 1
ATOM 4495 C CA . ALA B 1 155 ? 2.542 -40.334 49.554 1.000 25.372 155 ALA BBB CA 1
ATOM 4496 C C . ALA B 1 155 ? 1.231 -39.660 49.149 1.000 26.009 155 ALA BBB C 1
ATOM 4497 O O . ALA B 1 155 ? 1.232 -38.490 48.669 1.000 25.849 155 ALA BBB O 1
ATOM 4504 N N . MET B 1 156 ? 0.117 -40.295 49.487 1.000 26.863 156 MET BBB N 1
ATOM 4505 C CA . MET B 1 156 ? -1.213 -39.728 49.196 1.000 28.099 156 MET BBB CA 1
ATOM 4506 C C . MET B 1 156 ? -1.492 -38.614 50.198 1.000 29.809 156 MET BBB C 1
ATOM 4507 O O . MET B 1 156 ? -1.101 -38.800 51.362 1.000 33.727 156 MET BBB O 1
ATOM 4521 N N . ALA B 1 157 ? -2.143 -37.530 49.775 1.000 29.027 157 ALA BBB N 1
ATOM 4522 C CA . ALA B 1 157 ? -2.380 -36.320 50.594 1.000 28.915 157 ALA BBB CA 1
ATOM 4523 C C . ALA B 1 157 ? -3.437 -36.652 51.644 1.000 30.829 157 ALA BBB C 1
ATOM 4524 O O . ALA B 1 157 ? -4.495 -37.169 51.297 1.000 30.435 157 ALA BBB O 1
ATOM 4531 N N . PRO B 1 158 ? -3.222 -36.390 52.959 1.000 33.176 158 PRO BBB N 1
ATOM 4532 C CA . PRO B 1 158 ? -4.283 -36.608 53.950 1.000 33.602 158 PRO BBB CA 1
ATOM 4533 C C . PRO B 1 158 ? -5.355 -35.523 53.799 1.000 33.526 158 PRO BBB C 1
ATOM 4534 O O . PRO B 1 158 ? -5.002 -34.384 53.696 1.000 35.678 158 PRO BBB O 1
ATOM 4545 N N . THR B 1 159 ? -6.618 -35.908 53.764 1.000 33.195 159 THR BBB N 1
ATOM 4546 C CA . THR B 1 159 ? -7.779 -34.980 53.765 1.000 36.095 159 THR BBB CA 1
ATOM 4547 C C . THR B 1 159 ? -7.979 -34.305 55.138 1.000 38.334 159 THR BBB C 1
ATOM 4548 O O . THR B 1 159 ? -8.520 -33.144 55.152 1.000 38.851 159 THR BBB O 1
ATOM 4559 N N . GLY B 1 160 ? -7.614 -35.011 56.228 1.000 38.237 160 GLY BBB N 1
ATOM 4560 C CA . GLY B 1 160 ? -7.670 -34.560 57.638 1.000 40.424 160 GLY BBB CA 1
ATOM 4561 C C . GLY B 1 160 ? -8.722 -35.302 58.456 1.000 41.869 160 GLY BBB C 1
ATOM 4562 O O . GLY B 1 160 ? -9.294 -34.709 59.388 1.000 45.317 160 GLY BBB O 1
ATOM 4566 N N . ASN B 1 161 ? -9.008 -36.555 58.109 1.000 40.442 161 ASN BBB N 1
ATOM 4567 C CA . ASN B 1 161 ? -10.174 -37.306 58.630 1.000 38.836 161 ASN BBB CA 1
ATOM 4568 C C . ASN B 1 161 ? -9.982 -38.815 58.412 1.000 38.167 161 ASN BBB C 1
ATOM 4569 O O . ASN B 1 161 ? -11.006 -39.502 58.406 1.000 37.820 161 ASN BBB O 1
ATOM 4580 N N . GLY B 1 162 ? -8.734 -39.277 58.206 1.000 36.462 162 GLY BBB N 1
ATOM 4581 C CA . GLY B 1 162 ? -8.354 -40.674 57.941 1.000 37.332 162 GLY BBB CA 1
ATOM 4582 C C . GLY B 1 162 ? -8.460 -41.057 56.475 1.000 38.282 162 GLY BBB C 1
ATOM 4583 O O . GLY B 1 162 ? -8.275 -42.262 56.155 1.000 39.440 162 GLY BBB O 1
ATOM 4587 N N . ASN B 1 163 ? -8.736 -40.084 55.616 1.000 36.987 163 ASN BBB N 1
ATOM 4588 C CA . ASN B 1 163 ? -8.910 -40.308 54.157 1.000 36.808 163 ASN BBB CA 1
ATOM 4589 C C . ASN B 1 163 ? -7.771 -39.665 53.368 1.000 34.833 163 ASN BBB C 1
ATOM 4590 O O . ASN B 1 163 ? -7.149 -38.708 53.899 1.000 34.735 163 ASN BBB O 1
ATOM 4601 N N . TYR B 1 164 ? -7.526 -40.167 52.153 1.000 32.448 164 TYR BBB N 1
ATOM 4602 C CA . TYR B 1 164 ? -6.357 -39.772 51.319 1.000 32.141 164 TYR BBB CA 1
ATOM 4603 C C . TYR B 1 164 ? -6.761 -39.682 49.846 1.000 28.932 164 TYR BBB C 1
ATOM 4604 O O . TYR B 1 164 ? -7.710 -40.327 49.435 1.000 27.388 164 TYR BBB O 1
ATOM 4622 N N . THR B 1 165 ? -6.031 -38.852 49.117 1.000 27.015 165 THR BBB N 1
ATOM 4623 C CA . THR B 1 165 ? -6.251 -38.477 47.705 1.000 26.446 165 THR BBB CA 1
ATOM 4624 C C . THR B 1 165 ? -4.899 -38.240 47.047 1.000 25.277 165 THR BBB C 1
ATOM 4625 O O . THR B 1 165 ? -3.901 -37.876 47.734 1.000 24.590 165 THR BBB O 1
ATOM 4636 N N . TYR B 1 166 ? -4.855 -38.490 45.757 1.000 24.059 166 TYR BBB N 1
ATOM 4637 C CA . TYR B 1 166 ? -3.659 -38.171 44.948 1.000 24.261 166 TYR BBB CA 1
ATOM 4638 C C . TYR B 1 166 ? -4.080 -38.041 43.489 1.000 23.960 166 TYR BBB C 1
ATOM 4639 O O . TYR B 1 166 ? -4.602 -38.983 42.924 1.000 22.188 166 TYR BBB O 1
ATOM 4657 N N . PRO B 1 167 ? -3.949 -36.824 42.918 1.000 25.144 167 PRO BBB N 1
ATOM 4658 C CA . PRO B 1 167 ? -4.234 -36.566 41.510 1.000 25.433 167 PRO BBB CA 1
ATOM 4659 C C . PRO B 1 167 ? -3.055 -36.916 40.581 1.000 24.946 167 PRO BBB C 1
ATOM 4660 O O . PRO B 1 167 ? -1.917 -36.517 40.815 1.000 25.231 167 PRO BBB O 1
ATOM 4671 N N . VAL B 1 168 ? -3.368 -37.697 39.549 1.000 23.453 168 VAL BBB N 1
ATOM 4672 C CA . VAL B 1 168 ? -2.489 -37.963 38.384 1.000 23.231 168 VAL BBB CA 1
ATOM 4673 C C . VAL B 1 168 ? -3.010 -37.132 37.211 1.000 22.662 168 VAL BBB C 1
ATOM 4674 O O . VAL B 1 168 ? -4.200 -37.217 36.901 1.000 21.458 168 VAL BBB O 1
ATOM 4687 N N . HIS B 1 169 ? -2.125 -36.345 36.601 1.000 23.789 169 HIS BBB N 1
ATOM 4688 C CA . HIS B 1 169 ? -2.517 -35.247 35.675 1.000 24.770 169 HIS BBB CA 1
ATOM 4689 C C . HIS B 1 169 ? -2.370 -35.654 34.207 1.000 24.922 169 HIS BBB C 1
ATOM 4690 O O . HIS B 1 169 ? -1.481 -36.365 33.870 1.000 23.508 169 HIS BBB O 1
ATOM 4705 N N . ASN B 1 170 ? -3.318 -35.207 33.407 1.000 27.119 170 ASN BBB N 1
ATOM 4706 C CA . ASN B 1 170 ? -3.170 -34.920 31.968 1.000 28.237 170 ASN BBB CA 1
ATOM 4707 C C . ASN B 1 170 ? -2.955 -36.229 31.238 1.000 27.920 170 ASN BBB C 1
ATOM 4708 O O . ASN B 1 170 ? -1.987 -36.357 30.452 1.000 29.441 170 ASN BBB O 1
ATOM 4719 N N . LEU B 1 171 ? -3.877 -37.136 31.421 1.000 26.881 171 LEU BBB N 1
ATOM 4720 C CA . LEU B 1 171 ? -3.829 -38.383 30.650 1.000 28.915 171 LEU BBB CA 1
ATOM 4721 C C . LEU B 1 171 ? -4.442 -38.136 29.273 1.000 29.805 171 LEU BBB C 1
ATOM 4722 O O . LEU B 1 171 ? -5.252 -37.200 29.093 1.000 28.437 171 LEU BBB O 1
ATOM 4738 N N . LYS B 1 172 ? -4.002 -38.939 28.322 1.000 30.452 172 LYS BBB N 1
ATOM 4739 C CA . LYS B 1 172 ? -4.539 -38.936 26.950 1.000 32.155 172 LYS BBB CA 1
ATOM 4740 C C . LYS B 1 172 ? -5.324 -40.220 26.792 1.000 29.137 172 LYS BBB C 1
ATOM 4741 O O . LYS B 1 172 ? -5.020 -41.200 27.496 1.000 27.863 172 LYS BBB O 1
ATOM 4760 N N . HIS B 1 173 ? -6.247 -40.194 25.851 1.000 28.228 173 HIS BBB N 1
ATOM 4761 C CA . HIS B 1 173 ? -6.945 -41.368 25.273 1.000 26.703 173 HIS BBB CA 1
ATOM 4762 C C . HIS B 1 173 ? -5.937 -42.502 24.980 1.000 24.244 173 HIS BBB C 1
ATOM 4763 O O . HIS B 1 173 ? -4.912 -42.234 24.389 1.000 21.184 173 HIS BBB O 1
ATOM 4778 N N . GLY B 1 174 ? -6.174 -43.694 25.542 1.000 23.532 174 GLY BBB N 1
ATOM 4779 C CA . GLY B 1 174 ? -5.295 -44.859 25.357 1.000 24.169 174 GLY BBB CA 1
ATOM 4780 C C . GLY B 1 174 ? -4.249 -45.031 26.456 1.000 23.518 174 GLY BBB C 1
ATOM 4781 O O . GLY B 1 174 ? -3.644 -46.097 26.483 1.000 22.257 174 GLY BBB O 1
ATOM 4785 N N . ASP B 1 175 ? -4.037 -44.045 27.333 1.000 23.283 175 ASP BBB N 1
ATOM 4786 C CA . ASP B 1 175 ? -2.992 -44.141 28.378 1.000 23.050 175 ASP BBB CA 1
ATOM 4787 C C . ASP B 1 175 ? -3.334 -45.308 29.283 1.000 23.103 175 ASP BBB C 1
ATOM 4788 O O . ASP B 1 175 ? -4.450 -45.376 29.761 1.000 22.609 175 ASP BBB O 1
ATOM 4797 N N . THR B 1 176 ? -2.401 -46.220 29.451 1.000 23.170 176 THR BBB N 1
ATOM 4798 C CA . THR B 1 176 ? -2.582 -47.413 30.291 1.000 23.932 176 THR BBB CA 1
ATOM 4799 C C . THR B 1 176 ? -1.864 -47.160 31.630 1.000 24.178 176 THR BBB C 1
ATOM 4800 O O . THR B 1 176 ? -0.630 -46.941 31.627 1.000 23.516 176 THR BBB O 1
ATOM 4811 N N . VAL B 1 177 ? -2.627 -47.104 32.719 1.000 24.253 177 VAL BBB N 1
ATOM 4812 C CA . VAL B 1 177 ? -2.098 -46.856 34.086 1.000 25.476 177 VAL BBB CA 1
ATOM 4813 C C . VAL B 1 177 ? -2.244 -48.151 34.865 1.000 24.636 177 VAL BBB C 1
ATOM 4814 O O . VAL B 1 177 ? -3.377 -48.611 35.031 1.000 23.148 177 VAL BBB O 1
ATOM 4827 N N . GLU B 1 178 ? -1.130 -48.669 35.341 1.000 24.707 178 GLU BBB N 1
ATOM 4828 C CA . GLU B 1 178 ? -1.098 -49.731 36.370 1.000 26.770 178 GLU BBB CA 1
ATOM 4829 C C . GLU B 1 178 ? -0.806 -49.089 37.734 1.000 25.646 178 GLU BBB C 1
ATOM 4830 O O . GLU B 1 178 ? 0.106 -48.267 37.787 1.000 24.788 178 GLU BBB O 1
ATOM 4842 N N . TYR B 1 179 ? -1.530 -49.506 38.775 1.000 25.083 179 TYR BBB N 1
ATOM 4843 C CA . TYR B 1 179 ? -1.576 -48.859 40.100 1.000 25.753 179 TYR BBB CA 1
ATOM 4844 C C . TYR B 1 179 ? -2.008 -49.845 41.190 1.000 25.797 179 TYR BBB C 1
ATOM 4845 O O . TYR B 1 179 ? -2.851 -50.743 40.905 1.000 24.528 179 TYR BBB O 1
ATOM 4863 N N . PHE B 1 180 ? -1.357 -49.713 42.345 1.000 25.618 180 PHE BBB N 1
ATOM 4864 C CA . PHE B 1 180 ? -1.754 -50.344 43.633 1.000 27.301 180 PHE BBB CA 1
ATOM 4865 C C . PHE B 1 180 ? -1.421 -49.366 44.762 1.000 26.245 180 PHE BBB C 1
ATOM 4866 O O . PHE B 1 180 ? -0.669 -48.373 44.573 1.000 25.863 180 PHE BBB O 1
ATOM 4883 N N . PHE B 1 181 ? -2.042 -49.606 45.905 1.000 26.928 181 PHE BBB N 1
ATOM 4884 C CA . PHE B 1 181 ? -1.826 -48.852 47.167 1.000 27.269 181 PHE BBB CA 1
ATOM 4885 C C . PHE B 1 181 ? -1.098 -49.678 48.235 1.000 28.012 181 PHE BBB C 1
ATOM 4886 O O . PHE B 1 181 ? -1.349 -50.919 48.407 1.000 26.752 181 PHE BBB O 1
ATOM 4903 N N . THR B 1 182 ? -0.265 -48.980 49.002 1.000 28.291 182 THR BBB N 1
ATOM 4904 C CA . THR B 1 182 ? 0.116 -49.409 50.361 1.000 30.396 182 THR BBB CA 1
ATOM 4905 C C . THR B 1 182 ? -0.601 -48.514 51.357 1.000 32.424 182 THR BBB C 1
ATOM 4906 O O . THR B 1 182 ? -0.386 -47.275 51.252 1.000 31.332 182 THR BBB O 1
ATOM 4917 N N . TYR B 1 183 ? -1.427 -49.099 52.234 1.000 34.665 183 TYR BBB N 1
ATOM 4918 C CA . TYR B 1 183 ? -2.083 -48.392 53.373 1.000 36.662 183 TYR BBB CA 1
ATOM 4919 C C . TYR B 1 183 ? -2.203 -49.270 54.651 1.000 37.335 183 TYR BBB C 1
ATOM 4920 O O . TYR B 1 183 ? -2.099 -50.525 54.610 1.000 34.206 183 TYR BBB O 1
ATOM 4938 N N . ASN B 1 184 ? -2.452 -48.617 55.801 1.000 39.074 184 ASN BBB N 1
ATOM 4939 C CA . ASN B 1 184 ? -2.654 -49.271 57.133 1.000 39.364 184 ASN BBB CA 1
ATOM 4940 C C . ASN B 1 184 ? -4.023 -48.844 57.645 1.000 38.815 184 ASN BBB C 1
ATOM 4941 O O . ASN B 1 184 ? -4.220 -47.731 58.124 1.000 39.202 184 ASN BBB O 1
ATOM 4952 N N . PRO B 1 185 ? -5.037 -49.706 57.483 1.000 38.466 185 PRO BBB N 1
ATOM 4953 C CA . PRO B 1 185 ? -6.375 -49.406 57.969 1.000 41.658 185 PRO BBB CA 1
ATOM 4954 C C . PRO B 1 185 ? -6.602 -49.853 59.423 1.000 46.893 185 PRO BBB C 1
ATOM 4955 O O . PRO B 1 185 ? -7.741 -49.892 59.811 1.000 49.030 185 PRO BBB O 1
ATOM 4966 N N . GLY B 1 186 ? -5.539 -50.207 60.159 1.000 52.234 186 GLY BBB N 1
ATOM 4967 C CA . GLY B 1 186 ? -5.611 -50.584 61.589 1.000 57.973 186 GLY BBB CA 1
ATOM 4968 C C . GLY B 1 186 ? -4.733 -51.788 61.902 1.000 60.975 186 GLY BBB C 1
ATOM 4969 O O . GLY B 1 186 ? -3.725 -51.619 62.623 1.000 58.167 186 GLY BBB O 1
ATOM 4973 N N . GLN B 1 187 ? -5.097 -52.954 61.365 1.000 64.629 187 GLN BBB N 1
ATOM 4974 C CA . GLN B 1 187 ? -4.352 -54.232 61.535 1.000 66.545 187 GLN BBB CA 1
ATOM 4975 C C . GLN B 1 187 ? -2.847 -53.984 61.341 1.000 62.960 187 GLN BBB C 1
ATOM 4976 O O . GLN B 1 187 ? -2.073 -54.452 62.187 1.000 68.650 187 GLN BBB O 1
ATOM 4990 N N . GLY B 1 188 ? -2.458 -53.252 60.290 1.000 54.057 188 GLY BBB N 1
ATOM 4991 C CA . GLY B 1 188 ? -1.067 -53.157 59.812 1.000 49.452 188 GLY BBB CA 1
ATOM 4992 C C . GLY B 1 188 ? -1.037 -52.904 58.319 1.000 47.426 188 GLY BBB C 1
ATOM 4993 O O . GLY B 1 188 ? -2.080 -53.096 57.668 1.000 46.592 188 GLY BBB O 1
ATOM 4997 N N . ALA B 1 189 ? 0.108 -52.476 57.792 1.000 45.601 189 ALA BBB N 1
ATOM 4998 C CA . ALA B 1 189 ? 0.283 -52.063 56.377 1.000 43.404 189 ALA BBB CA 1
ATOM 4999 C C . ALA B 1 189 ? -0.056 -53.243 55.441 1.000 41.980 189 ALA BBB C 1
ATOM 5000 O O . ALA B 1 189 ? 0.359 -54.367 55.707 1.000 43.454 189 ALA BBB O 1
ATOM 5007 N N . LEU B 1 190 ? -0.856 -53.007 54.408 1.000 39.560 190 LEU BBB N 1
ATOM 5008 C CA . LEU B 1 190 ? -1.081 -53.985 53.322 1.000 40.153 190 LEU BBB CA 1
ATOM 5009 C C . LEU B 1 190 ? -0.953 -53.279 51.958 1.000 38.525 190 LEU BBB C 1
ATOM 5010 O O . LEU B 1 190 ? -1.274 -52.071 51.849 1.000 37.557 190 LEU BBB O 1
ATOM 5026 N N . ASP B 1 191 ? -0.492 -54.028 50.966 1.000 36.501 191 ASP BBB N 1
ATOM 5027 C CA . ASP B 1 191 ? -0.528 -53.695 49.529 1.000 36.489 191 ASP BBB CA 1
ATOM 5028 C C . ASP B 1 191 ? -1.762 -54.310 48.901 1.000 34.331 191 ASP BBB C 1
ATOM 5029 O O . ASP B 1 191 ? -1.974 -55.469 49.134 1.000 34.872 191 ASP BBB O 1
ATOM 5038 N N . THR B 1 192 ? -2.451 -53.561 48.046 1.000 34.311 192 THR BBB N 1
ATOM 5039 C CA . THR B 1 192 ? -3.598 -54.009 47.205 1.000 34.105 192 THR BBB CA 1
ATOM 5040 C C . THR B 1 192 ? -3.081 -54.663 45.934 1.000 32.369 192 THR BBB C 1
ATOM 5041 O O . THR B 1 192 ? -1.892 -54.587 45.625 1.000 32.776 192 THR BBB O 1
ATOM 5052 N N . PRO B 1 193 ? -3.934 -55.451 45.256 1.000 33.382 193 PRO BBB N 1
ATOM 5053 C CA . PRO B 1 193 ? -3.624 -55.956 43.916 1.000 34.922 193 PRO BBB CA 1
ATOM 5054 C C . PRO B 1 193 ? -3.550 -54.811 42.888 1.000 34.704 193 PRO BBB C 1
ATOM 5055 O O . PRO B 1 193 ? -4.377 -53.925 42.968 1.000 34.210 193 PRO BBB O 1
ATOM 5066 N N . TRP B 1 194 ? -2.528 -54.806 42.021 1.000 36.192 194 TRP BBB N 1
ATOM 5067 C CA . TRP B 1 194 ? -2.403 -53.816 40.918 1.000 38.588 194 TRP BBB CA 1
ATOM 5068 C C . TRP B 1 194 ? -3.608 -54.044 40.020 1.000 34.725 194 TRP BBB C 1
ATOM 5069 O O . TRP B 1 194 ? -3.908 -55.193 39.757 1.000 32.392 194 TRP BBB O 1
ATOM 5090 N N . GLN B 1 195 ? -4.276 -52.937 39.712 1.000 33.331 195 GLN BBB N 1
ATOM 5091 C CA . GLN B 1 195 ? -5.339 -52.767 38.694 1.000 33.566 195 GLN BBB CA 1
ATOM 5092 C C . GLN B 1 195 ? -4.697 -52.128 37.448 1.000 29.929 195 GLN BBB C 1
ATOM 5093 O O . GLN B 1 195 ? -3.563 -51.605 37.510 1.000 27.597 195 GLN BBB O 1
ATOM 5107 N N . THR B 1 196 ? -5.421 -52.185 36.344 1.000 28.441 196 THR BBB N 1
ATOM 5108 C CA . THR B 1 196 ? -5.040 -51.639 35.025 1.000 27.369 196 THR BBB CA 1
ATOM 5109 C C . THR B 1 196 ? -6.206 -50.738 34.600 1.000 27.012 196 THR BBB C 1
ATOM 5110 O O . THR B 1 196 ? -7.365 -51.171 34.630 1.000 28.249 196 THR BBB O 1
ATOM 5121 N N . TYR B 1 197 ? -5.917 -49.490 34.323 1.000 25.065 197 TYR BBB N 1
ATOM 5122 C CA . TYR B 1 197 ? -6.916 -48.521 33.840 1.000 23.901 197 TYR BBB CA 1
ATOM 5123 C C . TYR B 1 197 ? -6.487 -47.981 32.476 1.000 22.423 197 TYR BBB C 1
ATOM 5124 O O . TYR B 1 197 ? -5.326 -47.634 32.310 1.000 21.093 197 TYR BBB O 1
ATOM 5142 N N . VAL B 1 198 ? -7.409 -47.963 31.521 1.000 22.472 198 VAL BBB N 1
ATOM 5143 C CA . VAL B 1 198 ? -7.118 -47.423 30.172 1.000 21.837 198 VAL BBB CA 1
ATOM 5144 C C . VAL B 1 198 ? -7.989 -46.183 30.030 1.000 21.725 198 VAL BBB C 1
ATOM 5145 O O . VAL B 1 198 ? -9.204 -46.329 29.991 1.000 23.011 198 VAL BBB O 1
ATOM 5158 N N . HIS B 1 199 ? -7.350 -45.016 29.957 1.000 21.817 199 HIS BBB N 1
ATOM 5159 C CA . HIS B 1 199 ? -7.992 -43.690 29.776 1.000 23.028 199 HIS BBB CA 1
ATOM 5160 C C . HIS B 1 199 ? -8.919 -43.663 28.545 1.000 23.855 199 HIS BBB C 1
ATOM 5161 O O . HIS B 1 199 ? -8.469 -43.895 27.403 1.000 24.661 199 HIS BBB O 1
ATOM 5176 N N . GLY B 1 200 ? -10.187 -43.363 28.814 1.000 25.867 200 GLY BBB N 1
ATOM 5177 C CA . GLY B 1 200 ? -11.302 -43.287 27.855 1.000 26.230 200 GLY BBB CA 1
ATOM 5178 C C . GLY B 1 200 ? -11.745 -44.651 27.360 1.000 27.718 200 GLY BBB C 1
ATOM 5179 O O . GLY B 1 200 ? -12.386 -44.675 26.347 1.000 29.286 200 GLY BBB O 1
ATOM 5183 N N . VAL B 1 201 ? -11.432 -45.745 28.044 1.000 28.224 201 VAL BBB N 1
ATOM 5184 C CA . VAL B 1 201 ? -11.841 -47.130 27.656 1.000 28.228 201 VAL BBB CA 1
ATOM 5185 C C . VAL B 1 201 ? -12.397 -47.795 28.917 1.000 28.339 201 VAL BBB C 1
ATOM 5186 O O . VAL B 1 201 ? -13.551 -48.216 28.886 1.000 28.345 201 VAL BBB O 1
ATOM 5199 N N . THR B 1 202 ? -11.645 -47.811 30.018 1.000 28.117 202 THR BBB N 1
ATOM 5200 C CA . THR B 1 202 ? -12.134 -48.386 31.301 1.000 29.633 202 THR BBB CA 1
ATOM 5201 C C . THR B 1 202 ? -13.384 -47.609 31.728 1.000 31.785 202 THR BBB C 1
ATOM 5202 O O . THR B 1 202 ? -13.299 -46.367 31.744 1.000 31.621 202 THR BBB O 1
ATOM 5213 N N . GLN B 1 203 ? -14.482 -48.311 32.039 1.000 35.512 203 GLN BBB N 1
ATOM 5214 C CA . GLN B 1 203 ? -15.790 -47.729 32.482 1.000 38.370 203 GLN BBB CA 1
ATOM 5215 C C . GLN B 1 203 ? -15.898 -47.781 34.003 1.000 39.456 203 GLN BBB C 1
ATOM 5216 O O . GLN B 1 203 ? -15.325 -48.700 34.607 1.000 38.418 203 GLN BBB O 1
ATOM 5230 N N . GLY B 1 204 ? -16.598 -46.812 34.589 1.000 42.322 204 GLY BBB N 1
ATOM 5231 C CA . GLY B 1 204 ? -17.008 -46.807 36.007 1.000 45.938 204 GLY BBB CA 1
ATOM 5232 C C . GLY B 1 204 ? -18.426 -46.294 36.095 1.000 50.539 204 GLY BBB C 1
ATOM 5233 O O . GLY B 1 204 ? -19.054 -46.180 35.031 1.000 52.969 204 GLY BBB O 1
ATOM 5237 N N . THR B 1 205 ? -18.922 -45.938 37.282 1.000 56.463 205 THR BBB N 1
ATOM 5238 C CA . THR B 1 205 ? -20.329 -45.477 37.455 1.000 58.867 205 THR BBB CA 1
ATOM 5239 C C . THR B 1 205 ? -20.325 -43.953 37.618 1.000 59.543 205 THR BBB C 1
ATOM 5240 O O . THR B 1 205 ? -19.526 -43.426 38.387 1.000 57.140 205 THR BBB O 1
ATOM 5251 N N . PRO B 1 206 ? -21.172 -43.197 36.864 1.000 62.851 206 PRO BBB N 1
ATOM 5252 C CA . PRO B 1 206 ? -21.189 -41.732 36.934 1.000 64.633 206 PRO BBB CA 1
ATOM 5253 C C . PRO B 1 206 ? -21.490 -41.159 38.328 1.000 68.704 206 PRO BBB C 1
ATOM 5254 O O . PRO B 1 206 ? -21.751 -41.936 39.226 1.000 67.462 206 PRO BBB O 1
ATOM 5265 N N . GLU B 1 207 ? -21.486 -39.817 38.420 1.000 75.044 207 GLU BBB N 1
ATOM 5266 C CA . GLU B 1 207 ? -21.237 -38.959 39.622 1.000 75.958 207 GLU BBB CA 1
ATOM 5267 C C . GLU B 1 207 ? -21.521 -39.717 40.920 1.000 81.998 207 GLU BBB C 1
ATOM 5268 O O . GLU B 1 207 ? -20.634 -40.414 41.412 1.000 83.564 207 GLU BBB O 1
ATOM 5281 N N . ASN C 1 24 ? 15.197 -36.971 75.232 1.000 57.122 24 ASN CCC N 1
ATOM 5282 C CA . ASN C 1 24 ? 14.425 -36.666 74.016 1.000 58.504 24 ASN CCC CA 1
ATOM 5283 C C . ASN C 1 24 ? 14.966 -35.379 73.369 1.000 56.474 24 ASN CCC C 1
ATOM 5284 O O . ASN C 1 24 ? 15.032 -34.373 74.083 1.000 55.193 24 ASN CCC O 1
ATOM 5295 N N . VAL C 1 25 ? 15.338 -35.408 72.075 1.000 50.885 25 VAL CCC N 1
ATOM 5296 C CA . VAL C 1 25 ? 16.104 -34.302 71.417 1.000 45.198 25 VAL CCC CA 1
ATOM 5297 C C . VAL C 1 25 ? 15.284 -33.682 70.290 1.000 42.199 25 VAL CCC C 1
ATOM 5298 O O . VAL C 1 25 ? 15.016 -34.302 69.260 1.000 38.353 25 VAL CCC O 1
ATOM 5311 N N . PRO C 1 26 ? 14.934 -32.391 70.427 1.000 39.145 26 PRO CCC N 1
ATOM 5312 C CA . PRO C 1 26 ? 14.197 -31.693 69.384 1.000 36.923 26 PRO CCC CA 1
ATOM 5313 C C . PRO C 1 26 ? 15.060 -31.336 68.151 1.000 36.003 26 PRO CCC C 1
ATOM 5314 O O . PRO C 1 26 ? 16.235 -30.997 68.288 1.000 34.523 26 PRO CCC O 1
ATOM 5325 N N . VAL C 1 27 ? 14.431 -31.483 66.977 1.000 31.434 27 VAL CCC N 1
ATOM 5326 C CA . VAL C 1 27 ? 14.847 -31.000 65.641 1.000 28.884 27 VAL CCC CA 1
ATOM 5327 C C . VAL C 1 27 ? 14.960 -29.490 65.706 1.000 28.334 27 VAL CCC C 1
ATOM 5328 O O . VAL C 1 27 ? 14.004 -28.860 66.134 1.000 28.947 27 VAL CCC O 1
ATOM 5341 N N . THR C 1 28 ? 16.053 -28.926 65.213 1.000 28.243 28 THR CCC N 1
ATOM 5342 C CA . THR C 1 28 ? 16.293 -27.468 65.223 1.000 27.158 28 THR CCC CA 1
ATOM 5343 C C . THR C 1 28 ? 16.337 -26.937 63.799 1.000 26.957 28 THR CCC C 1
ATOM 5344 O O . THR C 1 28 ? 16.315 -25.737 63.658 1.000 26.467 28 THR CCC O 1
ATOM 5355 N N . GLY C 1 29 ? 16.417 -27.793 62.788 1.000 25.575 29 GLY CCC N 1
ATOM 5356 C CA . GLY C 1 29 ? 16.579 -27.309 61.403 1.000 24.398 29 GLY CCC CA 1
ATOM 5357 C C . GLY C 1 29 ? 16.584 -28.446 60.412 1.000 23.849 29 GLY CCC C 1
ATOM 5358 O O . GLY C 1 29 ? 16.686 -29.643 60.836 1.000 24.308 29 GLY CCC O 1
ATOM 5362 N N . VAL C 1 30 ? 16.492 -28.109 59.134 1.000 23.573 30 VAL CCC N 1
ATOM 5363 C CA . VAL C 1 30 ? 16.650 -29.088 58.037 1.000 23.470 30 VAL CCC CA 1
ATOM 5364 C C . VAL C 1 30 ? 17.228 -28.358 56.823 1.000 23.606 30 VAL CCC C 1
ATOM 5365 O O . VAL C 1 30 ? 16.905 -27.190 56.590 1.000 22.227 30 VAL CCC O 1
ATOM 5378 N N . THR C 1 31 ? 18.046 -29.044 56.044 1.000 24.409 31 THR CCC N 1
ATOM 5379 C CA . THR C 1 31 ? 18.539 -28.567 54.721 1.000 24.490 31 THR CCC CA 1
ATOM 5380 C C . THR C 1 31 ? 18.237 -29.659 53.700 1.000 23.062 31 THR CCC C 1
ATOM 5381 O O . THR C 1 31 ? 18.316 -30.844 54.098 1.000 21.541 31 THR CCC O 1
ATOM 5392 N N . VAL C 1 32 ? 17.971 -29.266 52.452 1.000 21.897 32 VAL CCC N 1
ATOM 5393 C CA . VAL C 1 32 ? 17.732 -30.191 51.323 1.000 21.211 32 VAL CCC CA 1
ATOM 5394 C C . VAL C 1 32 ? 18.894 -30.016 50.353 1.000 21.334 32 VAL CCC C 1
ATOM 5395 O O . VAL C 1 32 ? 19.135 -28.880 49.912 1.000 21.271 32 VAL CCC O 1
ATOM 5408 N N . ASN C 1 33 ? 19.555 -31.115 50.007 1.000 21.415 33 ASN CCC N 1
ATOM 5409 C CA . ASN C 1 33 ? 20.689 -31.119 49.053 1.000 22.973 33 ASN CCC CA 1
ATOM 5410 C C . ASN C 1 33 ? 20.465 -32.233 48.034 1.000 23.096 33 ASN CCC C 1
ATOM 5411 O O . ASN C 1 33 ? 20.070 -33.341 48.446 1.000 23.309 33 ASN CCC O 1
ATOM 5422 N N . PRO C 1 34 ? 20.812 -32.000 46.734 1.000 21.904 34 PRO CCC N 1
ATOM 5423 C CA . PRO C 1 34 ? 21.357 -30.718 46.275 1.000 21.317 34 PRO CCC CA 1
ATOM 5424 C C . PRO C 1 34 ? 20.271 -29.632 46.296 1.000 21.605 34 PRO CCC C 1
ATOM 5425 O O . PRO C 1 34 ? 19.109 -29.994 46.353 1.000 21.043 34 PRO CCC O 1
ATOM 5436 N N . THR C 1 35 ? 20.627 -28.345 46.232 1.000 21.765 35 THR CCC N 1
ATOM 5437 C CA . THR C 1 35 ? 19.646 -27.247 46.366 1.000 22.162 35 THR CCC CA 1
ATOM 5438 C C . THR C 1 35 ? 18.980 -26.894 45.016 1.000 22.601 35 THR CCC C 1
ATOM 5439 O O . THR C 1 35 ? 17.920 -26.243 45.013 1.000 21.314 35 THR CCC O 1
ATOM 5450 N N . THR C 1 36 ? 19.597 -27.235 43.903 1.000 23.360 36 THR CCC N 1
ATOM 5451 C CA . THR C 1 36 ? 19.009 -27.085 42.556 1.000 25.141 36 THR CCC CA 1
ATOM 5452 C C . THR C 1 36 ? 19.455 -28.280 41.741 1.000 24.061 36 THR CCC C 1
ATOM 5453 O O . THR C 1 36 ? 20.446 -28.868 42.096 1.000 23.825 36 THR CCC O 1
ATOM 5464 N N . ALA C 1 37 ? 18.681 -28.635 40.730 1.000 24.900 37 ALA CCC N 1
ATOM 5465 C CA . ALA C 1 37 ? 18.964 -29.781 39.855 1.000 25.036 37 ALA CCC CA 1
ATOM 5466 C C . ALA C 1 37 ? 18.131 -29.641 38.574 1.000 26.042 37 ALA CCC C 1
ATOM 5467 O O . ALA C 1 37 ? 16.950 -29.179 38.604 1.000 25.515 37 ALA CCC O 1
ATOM 5474 N N . GLN C 1 38 ? 18.740 -30.003 37.461 1.000 26.410 38 GLN CCC N 1
ATOM 5475 C CA . GLN C 1 38 ? 18.042 -30.051 36.167 1.000 27.019 38 GLN CCC CA 1
ATOM 5476 C C . GLN C 1 38 ? 17.908 -31.515 35.783 1.000 25.987 38 GLN CCC C 1
ATOM 5477 O O . GLN C 1 38 ? 18.899 -32.189 35.862 1.000 23.880 38 GLN CCC O 1
ATOM 5491 N N . VAL C 1 39 ? 16.721 -31.993 35.422 1.000 25.643 39 VAL CCC N 1
ATOM 5492 C CA . VAL C 1 39 ? 16.587 -33.362 34.869 1.000 25.805 39 VAL CCC CA 1
ATOM 5493 C C . VAL C 1 39 ? 15.854 -33.288 33.528 1.000 27.321 39 VAL CCC C 1
ATOM 5494 O O . VAL C 1 39 ? 15.083 -32.357 33.306 1.000 26.209 39 VAL CCC O 1
ATOM 5507 N N . GLU C 1 40 ? 15.990 -34.328 32.713 1.000 29.637 40 GLU CCC N 1
ATOM 5508 C CA . GLU C 1 40 ? 15.115 -34.503 31.529 1.000 31.895 40 GLU CCC CA 1
ATOM 5509 C C . GLU C 1 40 ? 13.861 -35.250 31.989 1.000 30.332 40 GLU CCC C 1
ATOM 5510 O O . GLU C 1 40 ? 13.893 -35.816 33.095 1.000 28.798 40 GLU CCC O 1
ATOM 5522 N N . VAL C 1 41 ? 12.795 -35.207 31.183 1.000 27.107 41 VAL CCC N 1
ATOM 5523 C CA . VAL C 1 41 ? 11.512 -35.882 31.479 1.000 26.238 41 VAL CCC CA 1
ATOM 5524 C C . VAL C 1 41 ? 11.830 -37.372 31.628 1.000 25.385 41 VAL CCC C 1
ATOM 5525 O O . VAL C 1 41 ? 12.598 -37.875 30.843 1.000 25.436 41 VAL CCC O 1
ATOM 5538 N N . GLY C 1 42 ? 11.300 -37.990 32.672 1.000 24.232 42 GLY CCC N 1
ATOM 5539 C CA . GLY C 1 42 ? 11.500 -39.397 33.012 1.000 24.510 42 GLY CCC CA 1
ATOM 5540 C C . GLY C 1 42 ? 12.852 -39.626 33.632 1.000 23.876 42 GLY CCC C 1
ATOM 5541 O O . GLY C 1 42 ? 13.165 -40.762 33.881 1.000 23.967 42 GLY CCC O 1
ATOM 5545 N N . GLN C 1 43 ? 13.637 -38.590 33.870 1.000 23.715 43 GLN CCC N 1
ATOM 5546 C CA . GLN C 1 43 ? 14.901 -38.736 34.615 1.000 25.966 43 GLN CCC CA 1
ATOM 5547 C C . GLN C 1 43 ? 14.614 -38.361 36.078 1.000 26.334 43 GLN CCC C 1
ATOM 5548 O O . GLN C 1 43 ? 13.690 -37.549 36.351 1.000 24.503 43 GLN CCC O 1
ATOM 5562 N N . SER C 1 44 ? 15.379 -38.953 36.980 1.000 25.806 44 SER CCC N 1
ATOM 5563 C CA . SER C 1 44 ? 15.179 -38.839 38.443 1.000 26.697 44 SER CCC CA 1
ATOM 5564 C C . SER C 1 44 ? 16.389 -38.152 39.079 1.000 27.763 44 SER CCC C 1
ATOM 5565 O O . SER C 1 44 ? 17.479 -38.171 38.486 1.000 27.859 44 SER CCC O 1
ATOM 5573 N N . VAL C 1 45 ? 16.224 -37.612 40.280 1.000 26.363 45 VAL CCC N 1
ATOM 5574 C CA . VAL C 1 45 ? 17.379 -37.141 41.072 1.000 25.677 45 VAL CCC CA 1
ATOM 5575 C C . VAL C 1 45 ? 16.981 -37.369 42.530 1.000 25.555 45 VAL CCC C 1
ATOM 5576 O O . VAL C 1 45 ? 15.811 -37.109 42.874 1.000 24.793 45 VAL CCC O 1
ATOM 5589 N N . GLN C 1 46 ? 17.909 -37.901 43.327 1.000 25.803 46 GLN CCC N 1
ATOM 5590 C CA . GLN C 1 46 ? 17.685 -38.236 44.761 1.000 25.628 46 GLN CCC CA 1
ATOM 5591 C C . GLN C 1 46 ? 17.998 -36.989 45.592 1.000 24.958 46 GLN CCC C 1
ATOM 5592 O O . GLN C 1 46 ? 19.155 -36.541 45.563 1.000 24.913 46 GLN CCC O 1
ATOM 5606 N N . LEU C 1 47 ? 17.012 -36.413 46.266 1.000 25.551 47 LEU CCC N 1
ATOM 5607 C CA . LEU C 1 47 ? 17.292 -35.325 47.238 1.000 25.537 47 LEU CCC CA 1
ATOM 5608 C C . LEU C 1 47 ? 17.531 -35.991 48.587 1.000 25.458 47 LEU CCC C 1
ATOM 5609 O O . LEU C 1 47 ? 16.987 -37.104 48.812 1.000 23.360 47 LEU CCC O 1
ATOM 5625 N N . ASN C 1 48 ? 18.296 -35.314 49.434 1.000 26.475 48 ASN CCC N 1
ATOM 5626 C CA . ASN C 1 48 ? 18.546 -35.746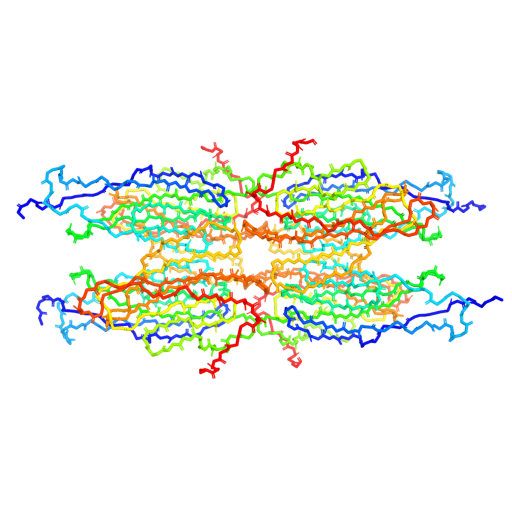 50.834 1.000 27.835 48 ASN CCC CA 1
ATOM 5627 C C . ASN C 1 48 ? 18.172 -34.612 51.757 1.000 25.752 48 ASN CCC C 1
ATOM 5628 O O . ASN C 1 48 ? 18.499 -33.449 51.432 1.000 24.984 48 ASN CCC O 1
ATOM 5639 N N . ALA C 1 49 ? 17.474 -34.974 52.816 1.000 23.333 49 ALA CCC N 1
ATOM 5640 C CA . ALA C 1 49 ? 17.128 -34.055 53.897 1.000 23.711 49 ALA CCC CA 1
ATOM 5641 C C . ALA C 1 49 ? 18.159 -34.300 55.006 1.000 23.115 49 ALA CCC C 1
ATOM 5642 O O . ALA C 1 49 ? 18.315 -35.492 55.389 1.000 23.196 49 ALA CCC O 1
ATOM 5649 N N . SER C 1 50 ? 18.893 -33.255 55.401 1.000 22.385 50 SER CCC N 1
ATOM 5650 C CA . SER C 1 50 ? 19.789 -33.229 56.600 1.000 24.173 50 SER CCC CA 1
ATOM 5651 C C . SER C 1 50 ? 19.075 -32.579 57.771 1.000 23.874 50 SER CCC C 1
ATOM 5652 O O . SER C 1 50 ? 18.872 -31.375 57.748 1.000 22.871 50 SER CCC O 1
ATOM 5660 N N . VAL C 1 51 ? 18.650 -33.370 58.742 1.000 25.726 51 VAL CCC N 1
ATOM 5661 C CA . VAL C 1 51 ? 17.893 -32.854 59.925 1.000 25.470 51 VAL CCC CA 1
ATOM 5662 C C . VAL C 1 51 ? 18.957 -32.520 60.962 1.000 25.937 51 VAL CCC C 1
ATOM 5663 O O . VAL C 1 51 ? 19.897 -33.325 61.083 1.000 27.069 51 VAL CCC O 1
ATOM 5676 N N . ALA C 1 52 ? 18.853 -31.345 61.593 1.000 25.546 52 ALA CCC N 1
ATOM 5677 C CA . ALA C 1 52 ? 19.699 -30.852 62.694 1.000 24.798 52 ALA CCC CA 1
ATOM 5678 C C . ALA C 1 52 ? 18.932 -30.905 64.011 1.000 24.821 52 ALA CCC C 1
ATOM 5679 O O . ALA C 1 52 ? 17.752 -30.630 64.059 1.000 24.975 52 ALA CCC O 1
ATOM 5686 N N . PRO C 1 53 ? 19.560 -31.260 65.142 1.000 26.521 53 PRO CCC N 1
ATOM 5687 C CA . PRO C 1 53 ? 20.913 -31.828 65.148 1.000 27.280 53 PRO CCC CA 1
ATOM 5688 C C . PRO C 1 53 ? 20.830 -33.302 64.729 1.000 27.638 53 PRO CCC C 1
ATOM 5689 O O . PRO C 1 53 ? 19.738 -33.843 64.629 1.000 26.805 53 PRO CCC O 1
ATOM 5700 N N . SER C 1 54 ? 21.987 -33.896 64.472 1.000 28.901 54 SER CCC N 1
ATOM 5701 C CA . SER C 1 54 ? 22.148 -35.276 63.974 1.000 30.960 54 SER CCC CA 1
ATOM 5702 C C . SER C 1 54 ? 21.424 -36.265 64.869 1.000 32.179 54 SER CCC C 1
ATOM 5703 O O . SER C 1 54 ? 21.054 -37.319 64.357 1.000 31.763 54 SER CCC O 1
ATOM 5711 N N . ASN C 1 55 ? 21.333 -35.964 66.166 1.000 33.778 55 ASN CCC N 1
ATOM 5712 C CA . ASN C 1 55 ? 20.759 -36.883 67.177 1.000 34.502 55 ASN CCC CA 1
ATOM 5713 C C . ASN C 1 55 ? 19.377 -36.377 67.596 1.000 33.630 55 ASN CCC C 1
ATOM 5714 O O . ASN C 1 55 ? 18.949 -36.710 68.743 1.000 35.204 55 ASN CCC O 1
ATOM 5725 N N . ALA C 1 56 ? 18.716 -35.545 66.786 1.000 32.295 56 ALA CCC N 1
ATOM 5726 C CA . ALA C 1 56 ? 17.260 -35.313 66.940 1.000 31.502 56 ALA CCC CA 1
ATOM 5727 C C . ALA C 1 56 ? 16.595 -36.700 67.046 1.000 31.930 56 ALA CCC C 1
ATOM 5728 O O . ALA C 1 56 ? 17.051 -37.634 66.362 1.000 28.902 56 ALA CCC O 1
ATOM 5735 N N . THR C 1 57 ? 15.662 -36.878 67.988 1.000 33.544 57 THR CCC N 1
ATOM 5736 C CA . THR C 1 57 ? 15.060 -38.207 68.253 1.000 36.366 57 THR CCC CA 1
ATOM 5737 C C . THR C 1 57 ? 14.070 -38.474 67.110 1.000 36.327 57 THR CCC C 1
ATOM 5738 O O . THR C 1 57 ? 14.049 -39.601 66.658 1.000 34.857 57 THR CCC O 1
ATOM 5749 N N . ASN C 1 58 ? 13.347 -37.480 66.582 1.000 35.271 58 ASN CCC N 1
ATOM 5750 C CA . ASN C 1 58 ? 12.530 -37.723 65.360 1.000 35.585 58 ASN C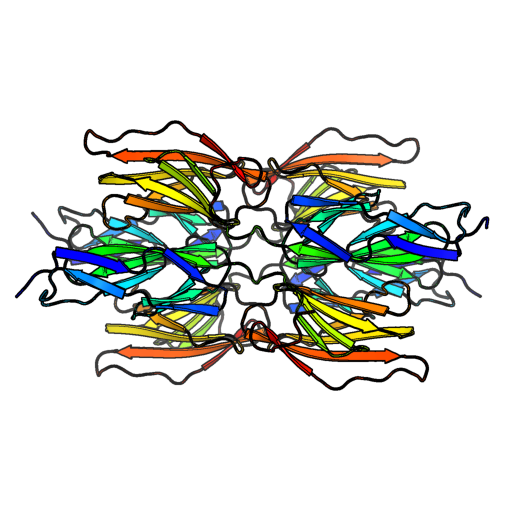CC CA 1
ATOM 5751 C C . ASN C 1 58 ? 13.181 -37.046 64.153 1.000 33.940 58 ASN CCC C 1
ATOM 5752 O O . ASN C 1 58 ? 13.108 -35.792 64.059 1.000 32.794 58 ASN CCC O 1
ATOM 5763 N N . LYS C 1 59 ? 13.747 -37.860 63.256 1.000 36.076 59 LYS CCC N 1
ATOM 5764 C CA . LYS C 1 59 ? 14.430 -37.417 62.006 1.000 39.644 59 LYS CCC CA 1
ATOM 5765 C C . LYS C 1 59 ? 13.503 -37.652 60.811 1.000 39.197 59 LYS CCC C 1
ATOM 5766 O O . LYS C 1 59 ? 13.992 -37.669 59.689 1.000 38.118 59 LYS CCC O 1
ATOM 5785 N N . GLN C 1 60 ? 12.194 -37.744 61.035 1.000 40.857 60 GLN CCC N 1
ATOM 5786 C CA . GLN C 1 60 ? 11.211 -37.952 59.928 1.000 40.610 60 GLN CCC CA 1
ATOM 5787 C C . GLN C 1 60 ? 11.001 -36.646 59.157 1.000 34.829 60 GLN CCC C 1
ATOM 5788 O O . GLN C 1 60 ? 10.791 -35.603 59.826 1.000 30.783 60 GLN CCC O 1
ATOM 5802 N N . VAL C 1 61 ? 10.998 -36.720 57.810 1.000 33.297 61 VAL CCC N 1
ATOM 5803 C CA . VAL C 1 61 ? 10.537 -35.604 56.931 1.000 31.086 61 VAL CCC CA 1
ATOM 5804 C C . VAL C 1 61 ? 9.389 -36.090 56.023 1.000 28.362 61 VAL CCC C 1
ATOM 5805 O O . VAL C 1 61 ? 9.276 -37.293 55.761 1.000 27.298 61 VAL CCC O 1
ATOM 5818 N N . THR C 1 62 ? 8.525 -35.178 55.624 1.000 25.605 62 THR CCC N 1
ATOM 5819 C CA . THR C 1 62 ? 7.531 -35.366 54.544 1.000 25.910 62 THR CCC CA 1
ATOM 5820 C C . THR C 1 62 ? 8.039 -34.632 53.306 1.000 23.893 62 THR CCC C 1
ATOM 5821 O O . THR C 1 62 ? 8.338 -33.447 53.395 1.000 23.354 62 THR CCC O 1
ATOM 5832 N N . TRP C 1 63 ? 8.120 -35.296 52.171 1.000 23.228 63 TRP CCC N 1
ATOM 5833 C CA . TRP C 1 63 ? 8.462 -34.581 50.916 1.000 21.607 63 TRP CCC CA 1
ATOM 5834 C C . TRP C 1 63 ? 7.167 -34.174 50.230 1.000 21.295 63 TRP CCC C 1
ATOM 5835 O O . TRP C 1 63 ? 6.258 -34.987 50.167 1.000 20.896 63 TRP CCC O 1
ATOM 5856 N N . SER C 1 64 ? 7.105 -32.940 49.769 1.000 21.157 64 SER CCC N 1
ATOM 5857 C CA . SER C 1 64 ? 6.018 -32.368 48.937 1.000 21.012 64 SER CCC CA 1
ATOM 5858 C C . SER C 1 64 ? 6.587 -31.598 47.714 1.000 20.377 64 SER CCC C 1
ATOM 5859 O O . SER C 1 64 ? 7.751 -31.079 47.712 1.000 18.740 64 SER CCC O 1
ATOM 5867 N N . VAL C 1 65 ? 5.770 -31.503 46.683 1.000 21.115 65 VAL CCC N 1
ATOM 5868 C CA . VAL C 1 65 ? 6.088 -30.765 45.432 1.000 21.112 65 VAL CCC CA 1
ATOM 5869 C C . VAL C 1 65 ? 4.959 -29.745 45.255 1.000 21.256 65 VAL CCC C 1
ATOM 5870 O O . VAL C 1 65 ? 3.789 -30.129 45.472 1.000 21.533 65 VAL CCC O 1
ATOM 5883 N N . SER C 1 66 ? 5.278 -28.469 44.997 1.000 20.409 66 SER CCC N 1
ATOM 5884 C CA . SER C 1 66 ? 4.257 -27.441 44.678 1.000 20.775 66 SER CCC CA 1
ATOM 5885 C C . SER C 1 66 ? 3.749 -27.593 43.230 1.000 20.208 66 SER CCC C 1
ATOM 5886 O O . SER C 1 66 ? 2.675 -27.144 42.974 1.000 20.781 66 SER CCC O 1
ATOM 5894 N N . GLY C 1 67 ? 4.458 -28.263 42.339 1.000 20.150 67 GLY CCC N 1
ATOM 5895 C CA . GLY C 1 67 ? 4.094 -28.370 40.906 1.000 20.106 67 GLY CCC CA 1
ATOM 5896 C C . GLY C 1 67 ? 4.115 -29.814 40.427 1.000 18.784 67 GLY CCC C 1
ATOM 5897 O O . GLY C 1 67 ? 4.971 -30.132 39.648 1.000 17.863 67 GLY CCC O 1
ATOM 5901 N N . SER C 1 68 ? 3.182 -30.648 40.848 1.000 19.646 68 SER CCC N 1
ATOM 5902 C CA . SER C 1 68 ? 3.179 -32.122 40.608 1.000 21.080 68 SER CCC CA 1
ATOM 5903 C C . SER C 1 68 ? 2.902 -32.490 39.135 1.000 20.637 68 SER CCC C 1
ATOM 5904 O O . SER C 1 68 ? 3.019 -33.684 38.817 1.000 19.377 68 SER CCC O 1
ATOM 5912 N N . SER C 1 69 ? 2.533 -31.537 38.273 1.000 20.442 69 SER CCC N 1
ATOM 5913 C CA . SER C 1 69 ? 2.514 -31.745 36.795 1.000 22.375 69 SER CCC CA 1
ATOM 5914 C C . SER C 1 69 ? 3.932 -31.797 36.275 1.000 22.625 69 SER CCC C 1
ATOM 5915 O O . SER C 1 69 ? 4.175 -32.455 35.187 1.000 22.441 69 SER CCC O 1
ATOM 5923 N N . ILE C 1 70 ? 4.824 -31.078 36.949 1.000 21.251 70 ILE CCC N 1
ATOM 5924 C CA . ILE C 1 70 ? 6.195 -30.926 36.395 1.000 20.884 70 ILE CCC CA 1
ATOM 5925 C C . ILE C 1 70 ? 7.138 -32.032 36.894 1.000 20.254 70 ILE CCC C 1
ATOM 5926 O O . ILE C 1 70 ? 7.931 -32.533 36.078 1.000 18.508 70 ILE CCC O 1
ATOM 5942 N N . ALA C 1 71 ? 7.118 -32.339 38.191 1.000 20.754 71 ALA CCC N 1
ATOM 5943 C CA . ALA C 1 71 ? 7.921 -33.425 38.813 1.000 20.849 71 ALA CCC CA 1
ATOM 5944 C C . ALA C 1 71 ? 7.202 -34.047 39.995 1.000 20.075 71 ALA CCC C 1
ATOM 5945 O O . ALA C 1 71 ? 6.377 -33.408 40.597 1.000 19.728 71 ALA CCC O 1
ATOM 5952 N N . SER C 1 72 ? 7.464 -35.330 40.175 1.000 20.345 72 SER CCC N 1
ATOM 5953 C CA . SER C 1 72 ? 6.876 -36.209 41.207 1.000 20.815 72 SER CCC CA 1
ATOM 5954 C C . SER C 1 72 ? 7.972 -36.387 42.263 1.000 19.681 72 SER CCC C 1
ATOM 5955 O O . SER C 1 72 ? 9.181 -36.419 41.874 1.000 19.893 72 SER CCC O 1
ATOM 5963 N N . VAL C 1 73 ? 7.610 -36.492 43.520 1.000 18.565 73 VAL CCC N 1
ATOM 5964 C CA . VAL C 1 73 ? 8.579 -36.826 44.599 1.000 18.595 73 VAL CCC CA 1
ATOM 5965 C C . VAL C 1 73 ? 8.062 -38.006 45.404 1.000 18.642 73 VAL CCC C 1
ATOM 5966 O O . VAL C 1 73 ? 6.896 -38.074 45.759 1.000 18.033 73 VAL CCC O 1
ATOM 5979 N N . SER C 1 74 ? 8.960 -38.912 45.692 1.000 20.173 74 SER CCC N 1
ATOM 5980 C CA . SER C 1 74 ? 8.648 -40.123 46.487 1.000 22.271 74 SER CCC CA 1
ATOM 5981 C C . SER C 1 74 ? 8.704 -39.766 47.991 1.000 24.586 74 SER CCC C 1
ATOM 5982 O O . SER C 1 74 ? 9.185 -38.686 48.416 1.000 23.192 74 SER CCC O 1
ATOM 5990 N N . PRO C 1 75 ? 8.091 -40.608 48.852 1.000 27.710 75 PRO CCC N 1
ATOM 5991 C CA . PRO C 1 75 ? 8.222 -40.443 50.301 1.000 28.981 75 PRO CCC CA 1
ATOM 5992 C C . PRO C 1 75 ? 9.699 -40.455 50.708 1.000 29.787 75 PRO CCC C 1
ATOM 5993 O O . PRO C 1 75 ? 9.984 -39.928 51.737 1.000 30.283 75 PRO CCC O 1
ATOM 6004 N N . ASN C 1 76 ? 10.605 -40.949 49.863 1.000 31.041 76 ASN CCC N 1
ATOM 6005 C CA . ASN C 1 76 ? 12.053 -40.945 50.202 1.000 33.298 76 ASN CCC CA 1
ATOM 6006 C C . ASN C 1 76 ? 12.846 -39.857 49.473 1.000 30.733 76 ASN CCC C 1
ATOM 6007 O O . ASN C 1 76 ? 14.048 -40.048 49.405 1.000 32.643 76 ASN CCC O 1
ATOM 6018 N N . GLY C 1 77 ? 12.212 -38.776 48.983 1.000 28.205 77 GLY CCC N 1
ATOM 6019 C CA . GLY C 1 77 ? 12.862 -37.649 48.281 1.000 25.467 77 GLY CCC CA 1
ATOM 6020 C C . GLY C 1 77 ? 13.395 -37.984 46.891 1.000 23.790 77 GLY CCC C 1
ATOM 6021 O O . GLY C 1 77 ? 14.212 -37.201 46.394 1.000 23.131 77 GLY CCC O 1
ATOM 6025 N N . LEU C 1 78 ? 12.949 -39.063 46.235 1.000 23.314 78 LEU CCC N 1
ATOM 6026 C CA . LEU C 1 78 ? 13.300 -39.315 44.808 1.000 22.871 78 LEU CCC CA 1
ATOM 6027 C C . LEU C 1 78 ? 12.383 -38.500 43.902 1.000 22.413 78 LEU CCC C 1
ATOM 6028 O O . LEU C 1 78 ? 11.163 -38.775 43.832 1.000 22.081 78 LEU CCC O 1
ATOM 6044 N N . VAL C 1 79 ? 12.982 -37.536 43.209 1.000 22.401 79 VAL CCC N 1
ATOM 6045 C CA . VAL C 1 79 ? 12.254 -36.560 42.368 1.000 22.584 79 VAL CCC CA 1
ATOM 6046 C C . VAL C 1 79 ? 12.355 -37.046 40.923 1.000 21.966 79 VAL CCC C 1
ATOM 6047 O O . VAL C 1 79 ? 13.453 -37.318 40.486 1.000 22.806 79 VAL CCC O 1
ATOM 6060 N N . THR C 1 80 ? 11.235 -37.155 40.232 1.000 21.334 80 THR CCC N 1
ATOM 6061 C CA . THR C 1 80 ? 11.167 -37.646 38.828 1.000 20.930 80 THR CCC CA 1
ATOM 6062 C C . THR C 1 80 ? 10.519 -36.591 37.943 1.000 19.391 80 THR CCC C 1
ATOM 6063 O O . THR C 1 80 ? 9.373 -36.210 38.186 1.000 19.508 80 THR CCC O 1
ATOM 6074 N N . GLY C 1 81 ? 11.225 -36.180 36.901 1.000 20.244 81 GLY CCC N 1
ATOM 6075 C CA . GLY C 1 81 ? 10.700 -35.192 35.930 1.000 20.554 81 GLY CCC CA 1
ATOM 6076 C C . GLY C 1 81 ? 9.607 -35.794 35.050 1.000 20.846 81 GLY CCC C 1
ATOM 6077 O O . GLY C 1 81 ? 9.835 -36.908 34.518 1.000 21.843 81 GLY CCC O 1
ATOM 6081 N N . LEU C 1 82 ? 8.460 -35.114 34.981 1.000 20.199 82 LEU CCC N 1
ATOM 6082 C CA . LEU C 1 82 ? 7.228 -35.569 34.335 1.000 20.250 82 LEU CCC CA 1
ATOM 6083 C C . LEU C 1 82 ? 7.009 -34.696 33.111 1.000 21.170 82 LEU CCC C 1
ATOM 6084 O O . LEU C 1 82 ? 6.581 -35.268 32.112 1.000 20.783 82 LEU CCC O 1
ATOM 6100 N N . ALA C 1 83 ? 7.256 -33.384 33.209 1.000 20.855 83 ALA CCC N 1
ATOM 6101 C CA . ALA C 1 83 ? 6.983 -32.426 32.124 1.000 21.980 83 ALA CCC CA 1
ATOM 6102 C C . ALA C 1 83 ? 7.765 -31.138 32.348 1.000 23.619 83 ALA CCC C 1
ATOM 6103 O O . ALA C 1 83 ? 8.137 -30.838 33.519 1.000 23.290 83 ALA CCC O 1
ATOM 6110 N N . GLN C 1 84 ? 8.045 -30.454 31.245 1.000 23.737 84 GLN CCC N 1
ATOM 6111 C CA . GLN C 1 84 ? 8.902 -29.246 31.189 1.000 26.270 84 GLN CCC CA 1
ATOM 6112 C C . GLN C 1 84 ? 8.429 -28.255 32.227 1.000 24.473 84 GLN CCC C 1
ATOM 6113 O O . GLN C 1 84 ? 7.242 -27.989 32.233 1.000 25.472 84 GLN CCC O 1
ATOM 6127 N N . GLY C 1 85 ? 9.352 -27.624 32.918 1.000 23.664 85 GLY CCC N 1
ATOM 6128 C CA . GLY C 1 85 ? 9.041 -26.502 33.815 1.000 23.639 85 GLY CCC CA 1
ATOM 6129 C C . GLY C 1 85 ? 9.930 -26.528 35.034 1.000 22.357 85 GLY CCC C 1
ATOM 6130 O O . GLY C 1 85 ? 10.844 -27.398 35.100 1.000 21.025 85 GLY CCC O 1
ATOM 6134 N N . THR C 1 86 ? 9.721 -25.573 35.939 1.000 21.699 86 THR CCC N 1
ATOM 6135 C CA . THR C 1 86 ? 10.517 -25.510 37.188 1.000 22.006 86 THR CCC CA 1
ATOM 6136 C C . THR C 1 86 ? 9.559 -25.567 38.366 1.000 21.362 86 THR CCC C 1
ATOM 6137 O O . THR C 1 86 ? 8.525 -24.839 38.305 1.000 20.791 86 THR CCC O 1
ATOM 6148 N N . THR C 1 87 ? 9.899 -26.389 39.376 1.000 20.654 87 THR CCC N 1
ATOM 6149 C CA . THR C 1 87 ? 9.118 -26.531 40.633 1.000 20.938 87 THR CCC CA 1
ATOM 6150 C C . THR C 1 87 ? 10.034 -26.599 41.881 1.000 21.099 87 THR CCC C 1
ATOM 6151 O O . THR C 1 87 ? 11.275 -26.497 41.778 1.000 21.519 87 THR CCC O 1
ATOM 6162 N N . THR C 1 88 ? 9.396 -26.659 43.035 1.000 20.247 88 THR CCC N 1
ATOM 6163 C CA . THR C 1 88 ? 9.958 -26.596 44.386 1.000 21.201 88 THR CCC CA 1
ATOM 6164 C C . THR C 1 88 ? 9.600 -27.909 45.056 1.000 21.943 88 THR CCC C 1
ATOM 6165 O O . THR C 1 88 ? 8.430 -28.194 45.191 1.000 23.113 88 THR CCC O 1
ATOM 6176 N N . VAL C 1 89 ? 10.593 -28.672 45.456 1.000 23.048 89 VAL CCC N 1
ATOM 6177 C CA . VAL C 1 89 ? 10.393 -29.822 46.361 1.000 23.036 89 VAL CCC CA 1
ATOM 6178 C C . VAL C 1 89 ? 10.877 -29.357 47.733 1.000 23.456 89 VAL CCC C 1
ATOM 6179 O O . VAL C 1 89 ? 11.990 -28.785 47.828 1.000 21.495 89 VAL CCC O 1
ATOM 6192 N N . THR C 1 90 ? 10.002 -29.518 48.728 1.000 24.193 90 THR CCC N 1
ATOM 6193 C CA . THR C 1 90 ? 10.201 -29.121 50.138 1.000 23.675 90 THR CCC CA 1
ATOM 6194 C C . THR C 1 90 ? 10.306 -30.391 50.969 1.000 23.500 90 THR CCC C 1
ATOM 6195 O O . THR C 1 90 ? 9.523 -31.309 50.714 1.000 25.354 90 THR CCC O 1
ATOM 6206 N N . ALA C 1 91 ? 11.217 -30.404 51.938 1.000 23.359 91 ALA CCC N 1
ATOM 6207 C CA . ALA C 1 91 ? 11.235 -31.315 53.102 1.000 23.630 91 ALA CCC CA 1
ATOM 6208 C C . ALA C 1 91 ? 10.751 -30.585 54.354 1.000 23.894 91 ALA CCC C 1
ATOM 6209 O O . ALA C 1 91 ? 11.342 -29.515 54.722 1.000 22.622 91 ALA CCC O 1
ATOM 6216 N N . THR C 1 92 ? 9.705 -31.129 54.983 1.000 24.521 92 THR CCC N 1
ATOM 6217 C CA . THR C 1 92 ? 9.194 -30.628 56.284 1.000 24.749 92 THR CCC CA 1
ATOM 6218 C C . THR C 1 92 ? 9.418 -31.696 57.349 1.000 24.938 92 THR CCC C 1
ATOM 6219 O O . THR C 1 92 ? 8.929 -32.802 57.132 1.000 25.175 92 THR CCC O 1
ATOM 6230 N N . THR C 1 93 ? 10.108 -31.346 58.442 1.000 25.364 93 THR CCC N 1
ATOM 6231 C CA . THR C 1 93 ? 10.336 -32.207 59.639 1.000 25.362 93 THR CCC CA 1
ATOM 6232 C C . THR C 1 93 ? 8.997 -32.567 60.308 1.000 25.940 93 THR CCC C 1
ATOM 6233 O O . THR C 1 93 ? 8.226 -31.681 60.572 1.000 26.525 93 THR CCC O 1
ATOM 6244 N N . ALA C 1 94 ? 8.753 -33.832 60.644 1.000 28.693 94 ALA CCC N 1
ATOM 6245 C CA . ALA C 1 94 ? 7.611 -34.232 61.501 1.000 31.241 94 ALA CCC CA 1
ATOM 6246 C C . ALA C 1 94 ? 7.730 -33.515 62.849 1.000 35.019 94 ALA CCC C 1
ATOM 6247 O O . ALA C 1 94 ? 6.705 -33.045 63.323 1.000 38.529 94 ALA CCC O 1
ATOM 6254 N N . ASP C 1 95 ? 8.944 -33.423 63.420 1.000 37.271 95 ASP CCC N 1
ATOM 6255 C CA . ASP C 1 95 ? 9.243 -32.666 64.666 1.000 39.507 95 ASP CCC CA 1
ATOM 6256 C C . ASP C 1 95 ? 9.597 -31.201 64.329 1.000 38.873 95 ASP CCC C 1
ATOM 6257 O O . ASP C 1 95 ? 10.674 -30.947 63.813 1.000 35.709 95 ASP CCC O 1
ATOM 6266 N N . GLY C 1 96 ? 8.703 -30.264 64.658 1.000 43.780 96 GLY CCC N 1
ATOM 6267 C CA . GLY C 1 96 ? 8.949 -28.803 64.680 1.000 44.863 96 GLY CCC CA 1
ATOM 6268 C C . GLY C 1 96 ? 8.421 -28.086 63.446 1.000 44.223 96 GLY CCC C 1
ATOM 6269 O O . GLY C 1 96 ? 8.309 -26.855 63.477 1.000 46.660 96 GLY CCC O 1
ATOM 6273 N N . ASN C 1 97 ? 8.080 -28.842 62.406 1.000 46.242 97 ASN CCC N 1
ATOM 6274 C CA . ASN C 1 97 ? 7.753 -28.336 61.053 1.000 44.296 97 ASN CCC CA 1
ATOM 6275 C C . ASN C 1 97 ? 8.848 -27.375 60.550 1.000 40.380 97 ASN CCC C 1
ATOM 6276 O O . ASN C 1 97 ? 8.506 -26.332 59.973 1.000 42.874 97 ASN CCC O 1
ATOM 6287 N N . LYS C 1 98 ? 10.122 -27.737 60.694 1.000 34.779 98 LYS CCC N 1
ATOM 6288 C CA . LYS C 1 98 ? 11.243 -27.056 59.991 1.000 31.597 98 LYS CCC CA 1
ATOM 6289 C C . LYS C 1 98 ? 11.120 -27.396 58.495 1.000 27.638 98 LYS CCC C 1
ATOM 6290 O O . LYS C 1 98 ? 10.818 -28.579 58.202 1.000 25.291 98 LYS CCC O 1
ATOM 6309 N N . ALA C 1 99 ? 11.372 -26.445 57.585 1.000 24.410 99 ALA CCC N 1
ATOM 6310 C CA . ALA C 1 99 ? 11.258 -26.706 56.127 1.000 23.185 99 ALA CCC CA 1
ATOM 6311 C C . ALA C 1 99 ? 12.489 -26.192 55.373 1.000 21.587 99 ALA CCC C 1
ATOM 6312 O O . ALA C 1 99 ? 13.043 -25.134 55.702 1.000 21.791 99 ALA CCC O 1
ATOM 6319 N N . ALA C 1 100 ? 12.884 -26.918 54.337 1.000 20.644 100 ALA CCC N 1
ATOM 6320 C CA . ALA C 1 100 ? 13.862 -26.454 53.332 1.000 20.411 100 ALA CCC CA 1
ATOM 6321 C C . ALA C 1 100 ? 13.413 -26.996 51.972 1.000 20.602 100 ALA CCC C 1
ATOM 6322 O O . ALA C 1 100 ? 12.660 -27.977 51.918 1.000 21.615 100 ALA CCC O 1
ATOM 6329 N N . SER C 1 101 ? 13.900 -26.427 50.902 1.000 21.135 101 SER CCC N 1
ATOM 6330 C CA . SER C 1 101 ? 13.384 -26.745 49.557 1.000 21.558 101 SER CCC CA 1
ATOM 6331 C C . SER C 1 101 ? 14.494 -26.672 48.522 1.000 21.405 101 SER CCC C 1
ATOM 6332 O O . SER C 1 101 ? 15.508 -26.071 48.754 1.000 21.436 101 SER CCC O 1
ATOM 6340 N N . ALA C 1 102 ? 14.293 -27.326 47.394 1.000 21.411 102 ALA CCC N 1
ATOM 6341 C CA . ALA C 1 102 ? 15.240 -27.367 46.272 1.000 20.696 102 ALA CCC CA 1
ATOM 6342 C C . ALA C 1 102 ? 14.450 -26.889 45.073 1.000 20.374 102 ALA CCC C 1
ATOM 6343 O O . ALA C 1 102 ? 13.201 -27.076 45.121 1.000 19.626 102 ALA CCC O 1
ATOM 6350 N N . THR C 1 103 ? 15.129 -26.369 44.051 1.000 20.453 103 THR CCC N 1
ATOM 6351 C CA . THR C 1 103 ? 14.524 -26.030 42.745 1.000 21.177 103 THR CCC CA 1
ATOM 6352 C C . THR C 1 103 ? 14.827 -27.161 41.769 1.000 21.159 103 THR CCC C 1
ATOM 6353 O O . THR C 1 103 ? 16.011 -27.386 41.582 1.000 20.569 103 THR CCC O 1
ATOM 6364 N N . ILE C 1 104 ? 13.796 -27.843 41.243 1.000 20.912 104 ILE CCC N 1
ATOM 6365 C CA . ILE C 1 104 ? 13.900 -28.836 40.140 1.000 21.558 104 ILE CCC CA 1
ATOM 6366 C C . ILE C 1 104 ? 13.409 -28.192 38.827 1.000 21.698 104 ILE CCC C 1
ATOM 6367 O O . ILE C 1 104 ? 12.247 -27.704 38.742 1.000 20.997 104 ILE CCC O 1
ATOM 6383 N N . THR C 1 105 ? 14.327 -28.099 37.874 1.000 21.496 105 THR CCC N 1
ATOM 6384 C CA . THR C 1 105 ? 14.071 -27.702 36.483 1.000 21.239 105 THR CCC CA 1
ATOM 6385 C C . THR C 1 105 ? 13.982 -28.992 35.663 1.000 21.472 105 THR CCC C 1
ATOM 6386 O O . THR C 1 105 ? 14.945 -29.820 35.726 1.000 21.802 105 THR CCC O 1
ATOM 6397 N N . VAL C 1 106 ? 12.834 -29.197 35.009 1.000 21.188 106 VAL CCC N 1
ATOM 6398 C CA . VAL C 1 106 ? 12.633 -30.330 34.061 1.000 22.391 106 VAL CCC CA 1
ATOM 6399 C C . VAL C 1 106 ? 12.879 -29.795 32.642 1.000 23.624 106 VAL CCC C 1
ATOM 6400 O O . VAL C 1 106 ? 12.199 -28.839 32.202 1.000 20.568 106 VAL CCC O 1
ATOM 6413 N N . ALA C 1 107 ? 13.918 -30.311 31.989 1.000 26.900 107 ALA CCC N 1
ATOM 6414 C CA . ALA C 1 107 ? 14.389 -29.728 30.703 1.000 29.927 107 ALA CCC CA 1
ATOM 6415 C C . ALA C 1 107 ? 13.598 -30.371 29.588 1.000 29.042 107 ALA CCC C 1
ATOM 6416 O O . ALA C 1 107 ? 13.244 -31.536 29.670 1.000 28.573 107 ALA CCC O 1
ATOM 6423 N N . PRO C 1 108 ? 13.273 -29.603 28.539 1.000 33.675 108 PRO CCC N 1
ATOM 6424 C CA . PRO C 1 108 ? 12.722 -30.193 27.326 1.000 37.084 108 PRO CCC CA 1
ATOM 6425 C C . PRO C 1 108 ? 13.637 -31.315 26.808 1.000 39.159 108 PRO CCC C 1
ATOM 6426 O O . PRO C 1 108 ? 14.848 -31.182 26.946 1.000 35.653 108 PRO CCC O 1
ATOM 6437 N N . ALA C 1 109 ? 13.031 -32.397 26.291 1.000 43.977 109 ALA CCC N 1
ATOM 6438 C CA . ALA C 1 109 ? 13.639 -33.338 25.315 1.000 49.405 109 ALA CCC CA 1
ATOM 6439 C C . ALA C 1 109 ? 14.575 -32.547 24.388 1.000 52.324 109 ALA CCC C 1
ATOM 6440 O O . ALA C 1 109 ? 14.229 -31.457 23.918 1.000 53.701 109 ALA CCC O 1
ATOM 6447 N N . PRO C 1 110 ? 15.829 -32.998 24.148 1.000 51.157 110 PRO CCC N 1
ATOM 6448 C CA . PRO C 1 110 ? 16.702 -32.304 23.193 1.000 49.521 110 PRO CCC CA 1
ATOM 6449 C C . PRO C 1 110 ? 16.128 -32.457 21.771 1.000 45.850 110 PRO CCC C 1
ATOM 6450 O O . PRO C 1 110 ? 15.556 -33.496 21.511 1.000 43.531 110 PRO CCC O 1
ATOM 6461 N N . SER C 1 111 ? 16.286 -31.470 20.887 1.000 42.756 111 SER CCC N 1
ATOM 6462 C CA . SER C 1 111 ? 15.810 -31.588 19.476 1.000 45.083 111 SER CCC CA 1
ATOM 6463 C C . SER C 1 111 ? 16.794 -32.400 18.603 1.000 45.086 111 SER CCC C 1
ATOM 6464 O O . SER C 1 111 ? 16.433 -32.778 17.455 1.000 52.797 111 SER CCC O 1
ATOM 6472 N N . THR C 1 112 ? 17.952 -32.782 19.118 1.000 41.331 112 THR CCC N 1
ATOM 6473 C CA . THR C 1 112 ? 18.887 -33.682 18.393 1.000 41.388 112 THR CCC CA 1
ATOM 6474 C C . THR C 1 112 ? 18.125 -34.853 17.739 1.000 36.927 112 THR CCC C 1
ATOM 6475 O O . THR C 1 112 ? 17.552 -35.681 18.476 1.000 40.988 112 THR CCC O 1
ATOM 6486 N N . VAL C 1 113 ? 18.183 -34.906 16.409 1.000 30.885 113 VAL CCC N 1
ATOM 6487 C CA . VAL C 1 113 ? 17.502 -35.848 15.485 1.000 28.589 113 VAL CCC CA 1
ATOM 6488 C C . VAL C 1 113 ? 18.066 -37.255 15.659 1.000 27.745 113 VAL CCC C 1
ATOM 6489 O O . VAL C 1 113 ? 19.212 -37.456 15.299 1.000 29.951 113 VAL CCC O 1
ATOM 6502 N N . ILE C 1 114 ? 17.271 -38.215 16.129 1.000 26.378 114 ILE CCC N 1
ATOM 6503 C CA . ILE C 1 114 ? 17.683 -39.644 16.254 1.000 25.837 114 ILE CCC CA 1
ATOM 6504 C C . ILE C 1 114 ? 16.932 -40.406 15.186 1.000 25.673 114 ILE CCC C 1
ATOM 6505 O O . ILE C 1 114 ? 15.712 -40.224 15.181 1.000 25.475 114 ILE CCC O 1
ATOM 6521 N N . VAL C 1 115 ? 17.626 -41.169 14.324 1.000 25.511 115 VAL CCC N 1
ATOM 6522 C CA . VAL C 1 115 ? 17.030 -41.965 13.206 1.000 25.049 115 VAL CCC CA 1
ATOM 6523 C C . VAL C 1 115 ? 16.798 -43.400 13.699 1.000 25.047 115 VAL CCC C 1
ATOM 6524 O O . VAL C 1 115 ? 17.748 -43.975 14.209 1.000 24.245 115 VAL CCC O 1
ATOM 6537 N N . ILE C 1 116 ? 15.557 -43.905 13.586 1.000 25.105 116 ILE CCC N 1
ATOM 6538 C CA . ILE C 1 116 ? 15.115 -45.284 13.928 1.000 25.452 116 ILE CCC CA 1
ATOM 6539 C C . ILE C 1 116 ? 14.452 -45.821 12.675 1.000 25.680 116 ILE CCC C 1
ATOM 6540 O O . ILE C 1 116 ? 13.239 -45.552 12.432 1.000 24.752 116 ILE CCC O 1
ATOM 6556 N N . GLY C 1 117 ? 15.226 -46.523 11.868 1.000 25.839 117 GLY CCC N 1
ATOM 6557 C CA . GLY C 1 117 ? 14.755 -46.897 10.533 1.000 26.725 117 GLY CCC CA 1
ATOM 6558 C C . GLY C 1 117 ? 15.912 -47.241 9.644 1.000 27.791 117 GLY CCC C 1
ATOM 6559 O O . GLY C 1 117 ? 16.976 -47.560 10.174 1.000 27.357 117 GLY CCC O 1
ATOM 6563 N N . ASP C 1 118 ? 15.699 -47.164 8.336 1.000 28.139 118 ASP CCC N 1
ATOM 6564 C CA . ASP C 1 118 ? 16.756 -47.452 7.352 1.000 29.163 118 ASP CCC CA 1
ATOM 6565 C C . ASP C 1 118 ? 16.576 -46.424 6.263 1.000 29.468 118 ASP CCC C 1
ATOM 6566 O O . ASP C 1 118 ? 15.852 -45.457 6.527 1.000 30.981 118 ASP CCC O 1
ATOM 6575 N N . GLU C 1 119 ? 17.182 -46.655 5.111 1.000 29.482 119 GLU CCC N 1
ATOM 6576 C CA . GLU C 1 119 ? 17.347 -45.637 4.065 1.000 32.387 119 GLU CCC CA 1
ATOM 6577 C C . GLU C 1 119 ? 16.034 -45.533 3.288 1.000 30.070 119 GLU CCC C 1
ATOM 6578 O O . GLU C 1 119 ? 15.775 -44.464 2.733 1.000 29.032 119 GLU CCC O 1
ATOM 6590 N N . VAL C 1 120 ? 15.176 -46.538 3.382 1.000 27.646 120 VAL CCC N 1
ATOM 6591 C CA . VAL C 1 120 ? 13.861 -46.509 2.700 1.000 27.044 120 VAL CCC CA 1
ATOM 6592 C C . VAL C 1 120 ? 12.759 -46.005 3.632 1.000 25.873 120 VAL CCC C 1
ATOM 6593 O O . VAL C 1 120 ? 11.883 -45.250 3.131 1.000 26.094 120 VAL CCC O 1
ATOM 6606 N N . LYS C 1 121 ? 12.691 -46.498 4.877 1.000 25.105 121 LYS CCC N 1
ATOM 6607 C CA . LYS C 1 121 ? 11.615 -46.053 5.808 1.000 25.163 121 LYS CCC CA 1
ATOM 6608 C C . LYS C 1 121 ? 12.007 -46.202 7.278 1.000 23.309 121 LYS CCC C 1
ATOM 6609 O O . LYS C 1 121 ? 13.018 -46.860 7.590 1.000 24.299 121 LYS CCC O 1
ATOM 6628 N N . GLY C 1 122 ? 11.220 -45.539 8.116 1.000 21.131 122 GLY CCC N 1
ATOM 6629 C CA . GLY C 1 122 ? 11.394 -45.473 9.566 1.000 20.325 122 GLY CCC CA 1
ATOM 6630 C C . GLY C 1 122 ? 10.889 -44.161 10.103 1.000 19.078 122 GLY CCC C 1
ATOM 6631 O O . GLY C 1 122 ? 9.963 -43.625 9.519 1.000 18.574 122 GLY CCC O 1
ATOM 6635 N N . LEU C 1 123 ? 11.462 -43.708 11.205 1.000 18.507 123 LEU CCC N 1
ATOM 6636 C CA . LEU C 1 123 ? 11.071 -42.434 11.830 1.000 19.082 123 LEU CCC CA 1
ATOM 6637 C C . LEU C 1 123 ? 12.309 -41.676 12.282 1.000 18.954 123 LEU CCC C 1
ATOM 6638 O O . LEU C 1 123 ? 13.372 -42.291 12.492 1.000 19.400 123 LEU CCC O 1
ATOM 6654 N N . LYS C 1 124 ? 12.173 -40.369 12.392 1.000 19.263 124 LYS CCC N 1
ATOM 6655 C CA . LYS C 1 124 ? 13.128 -39.562 13.180 1.000 19.645 124 LYS CCC CA 1
ATOM 6656 C C . LYS C 1 124 ? 12.402 -39.128 14.449 1.000 19.081 124 LYS CCC C 1
ATOM 6657 O O . LYS C 1 124 ? 11.241 -38.715 14.364 1.000 18.385 124 LYS CCC O 1
ATOM 6676 N N . LYS C 1 125 ? 13.055 -39.344 15.590 1.000 19.002 125 LYS CCC N 1
ATOM 6677 C CA . LYS C 1 125 ? 12.702 -38.695 16.863 1.000 18.460 125 LYS CCC CA 1
ATOM 6678 C C . LYS C 1 125 ? 13.373 -37.327 16.856 1.000 17.287 125 LYS CCC C 1
ATOM 6679 O O . LYS C 1 125 ? 14.559 -37.296 16.750 1.000 16.178 125 LYS CCC O 1
ATOM 6698 N N . ILE C 1 126 ? 12.570 -36.278 16.921 1.000 17.083 126 ILE CCC N 1
ATOM 6699 C CA . ILE C 1 126 ? 12.926 -34.837 16.977 1.000 16.871 126 ILE CCC CA 1
ATOM 6700 C C . ILE C 1 126 ? 12.209 -34.287 18.218 1.000 16.753 126 ILE CCC C 1
ATOM 6701 O O . ILE C 1 126 ? 11.087 -33.865 18.111 1.000 16.332 126 ILE CCC O 1
ATOM 6717 N N . GLY C 1 127 ? 12.870 -34.271 19.352 1.000 17.460 127 GLY CCC N 1
ATOM 6718 C CA . GLY C 1 127 ? 12.290 -33.963 20.661 1.000 18.050 127 GLY CCC CA 1
ATOM 6719 C C . GLY C 1 127 ? 11.139 -34.896 20.948 1.000 18.939 127 GLY CCC C 1
ATOM 6720 O O . GLY C 1 127 ? 11.361 -36.135 21.059 1.000 19.096 127 GLY CCC O 1
ATOM 6724 N N . ASP C 1 128 ? 9.940 -34.347 21.100 1.000 19.288 128 ASP CCC N 1
ATOM 6725 C CA . ASP C 1 128 ? 8.750 -35.155 21.427 1.000 20.718 128 ASP CCC CA 1
ATOM 6726 C C . ASP C 1 128 ? 7.879 -35.382 20.191 1.000 19.916 128 ASP CCC C 1
ATOM 6727 O O . ASP C 1 128 ? 6.818 -35.964 20.364 1.000 19.872 128 ASP CCC O 1
ATOM 6736 N N . ASP C 1 129 ? 8.339 -35.047 18.994 1.000 19.479 129 ASP CCC N 1
ATOM 6737 C CA . ASP C 1 129 ? 7.624 -35.417 17.748 1.000 19.941 129 ASP CCC CA 1
ATOM 6738 C C . ASP C 1 129 ? 8.445 -36.494 17.028 1.000 20.204 129 ASP CCC C 1
ATOM 6739 O O . ASP C 1 129 ? 9.728 -36.577 17.219 1.000 20.606 129 ASP CCC O 1
ATOM 6748 N N . LEU C 1 130 ? 7.716 -37.369 16.361 1.000 18.644 130 LEU CCC N 1
ATOM 6749 C CA . LEU C 1 130 ? 8.234 -38.414 15.453 1.000 19.680 130 LEU CCC CA 1
ATOM 6750 C C . LEU C 1 130 ? 7.859 -38.050 14.018 1.000 19.719 130 LEU CCC C 1
ATOM 6751 O O . LEU C 1 130 ? 6.684 -37.760 13.727 1.000 20.827 130 LEU CCC O 1
ATOM 6767 N N . LEU C 1 131 ? 8.837 -38.003 13.152 1.000 20.228 131 LEU CCC N 1
ATOM 6768 C CA . LEU C 1 131 ? 8.605 -37.718 11.725 1.000 19.988 131 LEU CCC CA 1
ATOM 6769 C C . LEU C 1 131 ? 8.790 -39.042 11.004 1.000 18.254 131 LEU CCC C 1
ATOM 6770 O O . LEU C 1 131 ? 9.928 -39.467 10.897 1.000 16.627 131 LEU CCC O 1
ATOM 6786 N N . PHE C 1 132 ? 7.696 -39.653 10.566 1.000 18.390 132 PHE CCC N 1
ATOM 6787 C CA . PHE C 1 132 ? 7.732 -40.962 9.852 1.000 18.589 132 PHE CCC CA 1
ATOM 6788 C C . PHE C 1 132 ? 8.186 -40.635 8.436 1.000 17.976 132 PHE CCC C 1
ATOM 6789 O O . PHE C 1 132 ? 7.897 -39.488 7.961 1.000 18.486 132 PHE CCC O 1
ATOM 6806 N N . TYR C 1 133 ? 8.956 -41.507 7.805 1.000 18.146 133 TYR CCC N 1
ATOM 6807 C CA . TYR C 1 133 ? 9.423 -41.241 6.421 1.000 17.881 133 TYR CCC CA 1
ATOM 6808 C C . TYR C 1 133 ? 9.444 -42.500 5.590 1.000 19.208 133 TYR CCC C 1
ATOM 6809 O O . TYR C 1 133 ? 9.603 -43.585 6.171 1.000 18.079 133 TYR CCC O 1
ATOM 6827 N N . VAL C 1 134 ? 9.192 -42.309 4.275 1.000 20.422 134 VAL CCC N 1
ATOM 6828 C CA . VAL C 1 134 ? 9.247 -43.351 3.213 1.000 21.448 134 VAL CCC CA 1
ATOM 6829 C C . VAL C 1 134 ? 9.877 -42.652 2.003 1.000 22.540 134 VAL CCC C 1
ATOM 6830 O O . VAL C 1 134 ? 9.368 -41.532 1.600 1.000 21.947 134 VAL CCC O 1
ATOM 6843 N N . ASN C 1 135 ? 10.971 -43.246 1.511 1.000 22.193 135 ASN CCC N 1
ATOM 6844 C CA . ASN C 1 135 ? 11.803 -42.732 0.391 1.000 22.638 135 ASN CCC CA 1
ATOM 6845 C C . ASN C 1 135 ? 11.639 -43.645 -0.833 1.000 21.978 135 ASN CCC C 1
ATOM 6846 O O . ASN C 1 135 ? 11.746 -44.853 -0.639 1.000 22.543 135 ASN CCC O 1
ATOM 6857 N N . GLY C 1 136 ? 11.292 -43.092 -1.999 1.000 22.006 136 GLY CCC N 1
ATOM 6858 C CA . GLY C 1 136 ? 11.169 -43.806 -3.294 1.000 21.918 136 GLY CCC CA 1
ATOM 6859 C C . GLY C 1 136 ? 9.892 -44.622 -3.437 1.000 22.172 136 GLY CCC C 1
ATOM 6860 O O . GLY C 1 136 ? 9.930 -45.884 -3.475 1.000 22.767 136 GLY CCC O 1
ATOM 6864 N N . ALA C 1 137 ? 8.756 -43.957 -3.495 1.000 22.524 137 ALA CCC N 1
ATOM 6865 C CA . ALA C 1 137 ? 7.441 -44.614 -3.665 1.000 23.923 137 ALA CCC CA 1
ATOM 6866 C C . ALA C 1 137 ? 6.475 -43.738 -4.478 1.000 23.514 137 ALA CCC C 1
ATOM 6867 O O . ALA C 1 137 ? 6.696 -42.515 -4.608 1.000 24.420 137 ALA CCC O 1
ATOM 6874 N N . THR C 1 138 ? 5.431 -44.319 -5.042 1.000 23.868 138 THR CCC N 1
ATOM 6875 C CA . THR C 1 138 ? 4.439 -43.523 -5.812 1.000 25.327 138 THR CCC CA 1
ATOM 6876 C C . THR C 1 138 ? 3.348 -43.035 -4.865 1.000 25.582 138 THR CCC C 1
ATOM 6877 O O . THR C 1 138 ? 2.534 -42.221 -5.277 1.000 25.998 138 THR CCC O 1
ATOM 6888 N N . PHE C 1 139 ? 3.253 -43.658 -3.694 1.000 25.346 139 PHE CCC N 1
ATOM 6889 C CA . PHE C 1 139 ? 2.448 -43.172 -2.551 1.000 24.300 139 PHE CCC CA 1
ATOM 6890 C C . PHE C 1 139 ? 2.966 -43.895 -1.318 1.000 23.202 139 PHE CCC C 1
ATOM 6891 O O . PHE C 1 139 ? 3.690 -44.965 -1.422 1.000 21.544 139 PHE CCC O 1
ATOM 6908 N N . ALA C 1 140 ? 2.580 -43.337 -0.177 1.000 22.199 140 ALA CCC N 1
ATOM 6909 C CA . ALA C 1 140 ? 2.926 -43.906 1.136 1.000 21.642 140 ALA CCC CA 1
ATOM 6910 C C . ALA C 1 140 ? 1.821 -43.591 2.125 1.000 21.542 140 ALA CCC C 1
ATOM 6911 O O . ALA C 1 140 ? 1.433 -42.424 2.277 1.000 21.315 140 ALA CCC O 1
ATOM 6918 N N . ASP C 1 141 ? 1.391 -44.620 2.833 1.000 22.658 141 ASP CCC N 1
ATOM 6919 C CA . ASP C 1 141 ? 0.519 -44.457 4.018 1.000 23.206 141 ASP CCC CA 1
ATOM 6920 C C . ASP C 1 141 ? 1.203 -45.082 5.230 1.000 23.028 141 ASP CCC C 1
ATOM 6921 O O . ASP C 1 141 ? 1.978 -46.083 5.075 1.000 21.761 141 ASP CCC O 1
ATOM 6930 N N . LEU C 1 142 ? 0.802 -44.531 6.366 1.000 22.214 142 LEU CCC N 1
ATOM 6931 C CA . LEU C 1 142 ? 1.214 -44.861 7.739 1.000 21.687 142 LEU CCC CA 1
ATOM 6932 C C . LEU C 1 142 ? -0.019 -45.351 8.486 1.000 21.279 142 LEU CCC C 1
ATOM 6933 O O . LEU C 1 142 ? -0.997 -44.631 8.517 1.000 20.929 142 LEU CCC O 1
ATOM 6949 N N . HIS C 1 143 ? 0.138 -46.505 9.105 1.000 21.711 143 HIS CCC N 1
ATOM 6950 C CA . HIS C 1 143 ? -0.784 -47.212 10.009 1.000 22.514 143 HIS CCC CA 1
ATOM 6951 C C . HIS C 1 143 ? -0.128 -47.202 11.391 1.000 21.022 143 HIS CCC C 1
ATOM 6952 O O . HIS C 1 143 ? 0.912 -47.890 11.555 1.000 19.330 143 HIS CCC O 1
ATOM 6967 N N . TYR C 1 144 ? -0.652 -46.423 12.339 1.000 19.793 144 TYR CCC N 1
ATOM 6968 C CA . TYR C 1 144 ? -0.068 -46.416 13.692 1.000 19.945 144 TYR CCC CA 1
ATOM 6969 C C . TYR C 1 144 ? -1.124 -46.399 14.765 1.000 21.063 144 TYR CCC C 1
ATOM 6970 O O . TYR C 1 144 ? -2.297 -46.093 14.480 1.000 20.370 144 TYR CCC O 1
ATOM 6988 N N . LYS C 1 145 ? -0.634 -46.644 15.993 1.000 22.345 145 LYS CCC N 1
ATOM 6989 C CA . LYS C 1 145 ? -1.453 -46.674 17.221 1.000 22.616 145 LYS CCC CA 1
ATOM 6990 C C . LYS C 1 145 ? -0.553 -46.267 18.389 1.000 21.700 145 LYS CCC C 1
ATOM 6991 O O . LYS C 1 145 ? 0.595 -46.789 18.493 1.000 21.529 145 LYS CCC O 1
ATOM 7010 N N . VAL C 1 146 ? -1.053 -45.415 19.280 1.000 21.100 146 VAL CCC N 1
ATOM 7011 C CA . VAL C 1 146 ? -0.284 -44.988 20.482 1.000 21.137 146 VAL CCC CA 1
ATOM 7012 C C . VAL C 1 146 ? -0.887 -45.672 21.722 1.000 20.716 146 VAL CCC C 1
ATOM 7013 O O . VAL C 1 146 ? -2.105 -45.620 21.923 1.000 20.668 146 VAL CCC O 1
ATOM 7026 N N . ASN C 1 147 ? -0.093 -46.384 22.497 1.000 20.098 147 ASN CCC N 1
ATOM 7027 C CA . ASN C 1 147 ? -0.641 -47.067 23.706 1.000 20.796 147 ASN CCC CA 1
ATOM 7028 C C . ASN C 1 147 ? -1.849 -47.934 23.302 1.000 21.260 147 ASN CCC C 1
ATOM 7029 O O . ASN C 1 147 ? -1.753 -48.611 22.291 1.000 22.525 147 ASN CCC O 1
ATOM 7040 N N . ASN C 1 148 ? -2.954 -47.876 24.038 1.000 22.323 148 ASN CCC N 1
ATOM 7041 C CA . ASN C 1 148 ? -4.204 -48.639 23.807 1.000 23.601 148 ASN CCC CA 1
ATOM 7042 C C . ASN C 1 148 ? -5.293 -47.730 23.206 1.000 23.938 148 ASN CCC C 1
ATOM 7043 O O . ASN C 1 148 ? -6.456 -48.083 23.348 1.000 23.811 148 ASN CCC O 1
ATOM 7054 N N . GLY C 1 149 ? -4.914 -46.632 22.526 1.000 25.264 149 GLY CCC N 1
ATOM 7055 C CA . GLY C 1 149 ? -5.747 -45.844 21.582 1.000 25.629 149 GLY CCC CA 1
ATOM 7056 C C . GLY C 1 149 ? -6.062 -46.659 20.331 1.000 26.566 149 GLY CCC C 1
ATOM 7057 O O . GLY C 1 149 ? -5.632 -47.818 20.249 1.000 27.689 149 GLY CCC O 1
ATOM 7061 N N . GLY C 1 150 ? -6.853 -46.118 19.407 1.000 26.884 150 GLY CCC N 1
ATOM 7062 C CA . GLY C 1 150 ? -7.258 -46.800 18.162 1.000 26.209 150 GLY CCC CA 1
ATOM 7063 C C . GLY C 1 150 ? -6.211 -46.600 17.093 1.000 25.730 150 GLY CCC C 1
ATOM 7064 O O . GLY C 1 150 ? -5.432 -45.655 17.222 1.000 24.624 150 GLY CCC O 1
ATOM 7068 N N . GLN C 1 151 ? -6.168 -47.478 16.101 1.000 27.704 151 GLN CCC N 1
ATOM 7069 C CA . GLN C 1 151 ? -5.245 -47.352 14.949 1.000 28.795 151 GLN CCC CA 1
ATOM 7070 C C . GLN C 1 151 ? -5.696 -46.172 14.126 1.000 27.749 151 GLN CCC C 1
ATOM 7071 O O . GLN C 1 151 ? -6.862 -46.148 13.838 1.000 29.406 151 GLN CCC O 1
ATOM 7085 N N . LEU C 1 152 ? -4.810 -45.250 13.800 1.000 27.377 152 LEU CCC N 1
ATOM 7086 C CA . LEU C 1 152 ? -5.059 -44.171 12.809 1.000 27.340 152 LEU CCC CA 1
ATOM 7087 C C . LEU C 1 152 ? -4.332 -44.507 11.502 1.000 28.011 152 LEU CCC C 1
ATOM 7088 O O . LEU C 1 152 ? -3.179 -44.957 11.529 1.000 30.192 152 LEU CCC O 1
ATOM 7104 N N . ASN C 1 153 ? -5.002 -44.282 10.388 1.000 29.112 153 ASN CCC N 1
ATOM 7105 C CA . ASN C 1 153 ? -4.473 -44.418 9.012 1.000 27.121 153 ASN CCC CA 1
ATOM 7106 C C . ASN C 1 153 ? -4.393 -43.032 8.397 1.000 25.005 153 ASN CCC C 1
ATOM 7107 O O . ASN C 1 153 ? -5.408 -42.316 8.392 1.000 23.589 153 ASN CCC O 1
ATOM 7118 N N . VAL C 1 154 ? -3.205 -42.673 7.927 1.000 22.949 154 VAL CCC N 1
ATOM 7119 C CA . VAL C 1 154 ? -2.995 -41.381 7.240 1.000 22.161 154 VAL CCC CA 1
ATOM 7120 C C . VAL C 1 154 ? -2.275 -41.618 5.907 1.000 21.404 154 VAL CCC C 1
ATOM 7121 O O . VAL C 1 154 ? -1.553 -42.640 5.735 1.000 21.910 154 VAL CCC O 1
ATOM 7134 N N . ALA C 1 155 ? -2.523 -40.746 4.956 1.000 21.250 155 ALA CCC N 1
ATOM 7135 C CA . ALA C 1 155 ? -1.672 -40.590 3.760 1.000 21.805 155 ALA CCC CA 1
ATOM 7136 C C . ALA C 1 155 ? -0.481 -39.712 4.156 1.000 21.572 155 ALA CCC C 1
ATOM 7137 O O . ALA C 1 155 ? -0.681 -38.635 4.756 1.000 20.844 155 ALA CCC O 1
ATOM 7144 N N . MET C 1 156 ? 0.726 -40.142 3.815 1.000 22.264 156 MET CCC N 1
ATOM 7145 C CA . MET C 1 156 ? 1.956 -39.390 4.146 1.000 22.085 156 MET CCC CA 1
ATOM 7146 C C . MET C 1 156 ? 2.108 -38.257 3.132 1.000 22.968 156 MET CCC C 1
ATOM 7147 O O . MET C 1 156 ? 1.671 -38.457 1.961 1.000 23.534 156 MET CCC O 1
ATOM 7161 N N . ALA C 1 157 ? 2.631 -37.105 3.559 1.000 22.506 157 ALA CCC N 1
ATOM 7162 C CA . ALA C 1 157 ? 2.678 -35.889 2.719 1.000 22.826 157 ALA CCC CA 1
ATOM 7163 C C . ALA C 1 157 ? 3.802 -36.063 1.700 1.000 24.299 157 ALA CCC C 1
ATOM 7164 O O . ALA C 1 157 ? 4.918 -36.398 2.069 1.000 24.201 157 ALA CCC O 1
ATOM 7171 N N . PRO C 1 158 ? 3.559 -35.926 0.383 1.000 26.639 158 PRO CCC N 1
ATOM 7172 C CA . PRO C 1 158 ? 4.659 -36.004 -0.575 1.000 28.566 158 PRO CCC CA 1
ATOM 7173 C C . PRO C 1 158 ? 5.611 -34.816 -0.375 1.000 30.245 158 PRO CCC C 1
ATOM 7174 O O . PRO C 1 158 ? 5.165 -33.733 -0.165 1.000 33.715 158 PRO CCC O 1
ATOM 7185 N N . THR C 1 159 ? 6.913 -35.047 -0.355 1.000 30.671 159 THR CCC N 1
ATOM 7186 C CA . THR C 1 159 ? 7.890 -33.938 -0.344 1.000 32.521 159 THR CCC CA 1
ATOM 7187 C C . THR C 1 159 ? 7.927 -33.278 -1.730 1.000 33.825 159 THR CCC C 1
ATOM 7188 O O . THR C 1 159 ? 8.241 -32.063 -1.796 1.000 35.388 159 THR CCC O 1
ATOM 7199 N N . GLY C 1 160 ? 7.667 -34.065 -2.780 1.000 32.609 160 GLY CCC N 1
ATOM 7200 C CA . GLY C 1 160 ? 7.627 -33.634 -4.193 1.000 33.372 160 GLY CCC CA 1
ATOM 7201 C C . GLY C 1 160 ? 8.684 -34.310 -5.059 1.000 33.461 160 GLY CCC C 1
ATOM 7202 O O . GLY C 1 160 ? 8.767 -33.908 -6.229 1.000 37.876 160 GLY CCC O 1
ATOM 7206 N N . ASN C 1 161 ? 9.452 -35.293 -4.539 1.000 32.252 161 ASN CCC N 1
ATOM 7207 C CA . ASN C 1 161 ? 10.597 -35.984 -5.202 1.000 29.124 161 ASN CCC CA 1
ATOM 7208 C C . ASN C 1 161 ? 10.474 -37.505 -5.063 1.000 27.647 161 ASN CCC C 1
ATOM 7209 O O . ASN C 1 161 ? 11.475 -38.178 -5.223 1.000 27.185 161 ASN CCC O 1
ATOM 7220 N N . GLY C 1 162 ? 9.308 -38.047 -4.740 1.000 25.547 162 GLY CCC N 1
ATOM 7221 C CA . GLY C 1 162 ? 9.111 -39.495 -4.595 1.000 24.375 162 GLY CCC CA 1
ATOM 7222 C C . GLY C 1 162 ? 9.347 -39.954 -3.170 1.000 23.211 162 GLY CCC C 1
ATOM 7223 O O . GLY C 1 162 ? 9.381 -41.195 -2.937 1.000 20.529 162 GLY CCC O 1
ATOM 7227 N N . ASN C 1 163 ? 9.525 -38.982 -2.266 1.000 22.856 163 ASN CCC N 1
ATOM 7228 C CA . ASN C 1 163 ? 9.661 -39.204 -0.805 1.000 22.498 163 ASN CCC CA 1
ATOM 7229 C C . ASN C 1 163 ? 8.473 -38.621 -0.042 1.000 22.167 163 ASN CCC C 1
ATOM 7230 O O . ASN C 1 163 ? 7.813 -37.673 -0.543 1.000 22.597 163 ASN CCC O 1
ATOM 7241 N N . TYR C 1 164 ? 8.280 -39.107 1.186 1.000 22.077 164 TYR CCC N 1
ATOM 7242 C CA . TYR C 1 164 ? 7.074 -38.857 2.007 1.000 21.941 164 TYR CCC CA 1
ATOM 7243 C C . TYR C 1 164 ? 7.459 -38.811 3.466 1.000 21.189 164 TYR CCC C 1
ATOM 7244 O O . TYR C 1 164 ? 8.339 -39.549 3.924 1.000 19.614 164 TYR CCC O 1
ATOM 7262 N N . THR C 1 165 ? 6.746 -37.935 4.151 1.000 21.497 165 THR CCC N 1
ATOM 7263 C CA . THR C 1 165 ? 6.848 -37.695 5.606 1.000 21.227 165 THR CCC CA 1
ATOM 7264 C C . THR C 1 165 ? 5.465 -37.535 6.213 1.000 19.440 165 THR CCC C 1
ATOM 7265 O O . THR C 1 165 ? 4.497 -37.131 5.526 1.000 18.662 165 THR CCC O 1
ATOM 7276 N N . TYR C 1 166 ? 5.434 -37.751 7.507 1.000 18.326 166 TYR CCC N 1
ATOM 7277 C CA . TYR C 1 166 ? 4.235 -37.620 8.350 1.000 18.076 166 TYR CCC CA 1
ATOM 7278 C C . TYR C 1 166 ? 4.645 -37.498 9.815 1.000 17.453 166 TYR CCC C 1
ATOM 7279 O O . TYR C 1 166 ? 5.192 -38.430 10.399 1.000 16.397 166 TYR CCC O 1
ATOM 7297 N N . PRO C 1 167 ? 4.442 -36.323 10.425 1.000 17.872 167 PRO CCC N 1
ATOM 7298 C CA . PRO C 1 167 ? 4.793 -36.110 11.826 1.000 18.787 167 PRO CCC CA 1
ATOM 7299 C C . PRO C 1 167 ? 3.722 -36.639 12.774 1.000 18.671 167 PRO CCC C 1
ATOM 7300 O O . PRO C 1 167 ? 2.615 -36.387 12.488 1.000 19.238 167 PRO CCC O 1
ATOM 7311 N N . VAL C 1 168 ? 4.078 -37.286 13.878 1.000 18.758 168 VAL CCC N 1
ATOM 7312 C CA . VAL C 1 168 ? 3.145 -37.617 15.007 1.000 17.853 168 VAL CCC CA 1
ATOM 7313 C C . VAL C 1 168 ? 3.560 -36.782 16.198 1.000 17.336 168 VAL CCC C 1
ATOM 7314 O O . VAL C 1 168 ? 4.735 -36.874 16.535 1.000 17.057 168 VAL CCC O 1
ATOM 7327 N N . HIS C 1 169 ? 2.654 -35.990 16.757 1.000 17.508 169 HIS CCC N 1
ATOM 7328 C CA . HIS C 1 169 ? 2.995 -34.812 17.595 1.000 18.160 169 HIS CCC CA 1
ATOM 7329 C C . HIS C 1 169 ? 2.847 -35.152 19.077 1.000 18.893 169 HIS CCC C 1
ATOM 7330 O O . HIS C 1 169 ? 1.956 -35.916 19.448 1.000 19.733 169 HIS CCC O 1
ATOM 7345 N N . ASN C 1 170 ? 3.759 -34.637 19.862 1.000 19.380 170 ASN CCC N 1
ATOM 7346 C CA . ASN C 1 170 ? 3.618 -34.482 21.322 1.000 21.382 170 ASN CCC CA 1
ATOM 7347 C C . ASN C 1 170 ? 3.506 -35.851 22.010 1.000 21.953 170 ASN CCC C 1
ATOM 7348 O O . ASN C 1 170 ? 2.585 -36.059 22.734 1.000 22.021 170 ASN CCC O 1
ATOM 7359 N N . LEU C 1 171 ? 4.502 -36.706 21.854 1.000 21.961 171 LEU CCC N 1
ATOM 7360 C CA . LEU C 1 171 ? 4.579 -37.961 22.614 1.000 24.101 171 LEU CCC CA 1
ATOM 7361 C C . LEU C 1 171 ? 5.190 -37.701 23.988 1.000 24.432 171 LEU CCC C 1
ATOM 7362 O O . LEU C 1 171 ? 5.976 -36.722 24.174 1.000 23.925 171 LEU CCC O 1
ATOM 7378 N N . LYS C 1 172 ? 4.801 -38.559 24.926 1.000 27.031 172 LYS CCC N 1
ATOM 7379 C CA . LYS C 1 172 ? 5.223 -38.502 26.341 1.000 28.503 172 LYS CCC CA 1
ATOM 7380 C C . LYS C 1 172 ? 6.197 -39.635 26.571 1.000 26.096 172 LYS CCC C 1
ATOM 7381 O O . LYS C 1 172 ? 6.018 -40.701 25.949 1.000 24.716 172 LYS CCC O 1
ATOM 7400 N N . HIS C 1 173 ? 7.159 -39.403 27.460 1.000 24.457 173 HIS CCC N 1
ATOM 7401 C CA . HIS C 1 173 ? 7.993 -40.477 28.038 1.000 24.429 173 HIS CCC CA 1
ATOM 7402 C C . HIS C 1 173 ? 7.127 -41.716 28.324 1.000 23.010 173 HIS CCC C 1
ATOM 7403 O O . HIS C 1 173 ? 6.120 -41.565 29.055 1.000 23.833 173 HIS CCC O 1
ATOM 7418 N N . GLY C 1 174 ? 7.481 -42.858 27.729 1.000 21.167 174 GLY CCC N 1
ATOM 7419 C CA . GLY C 1 174 ? 6.827 -44.177 27.907 1.000 20.907 174 GLY CCC CA 1
ATOM 7420 C C . GLY C 1 174 ? 5.775 -44.486 26.845 1.000 20.337 174 GLY CCC C 1
ATOM 7421 O O . GLY C 1 174 ? 5.226 -45.606 26.872 1.000 18.930 174 GLY CCC O 1
ATOM 7425 N N . ASP C 1 175 ? 5.402 -43.506 26.017 1.000 20.020 175 ASP CCC N 1
ATOM 7426 C CA . ASP C 1 175 ? 4.346 -43.701 25.006 1.000 21.405 175 ASP CCC CA 1
ATOM 7427 C C . ASP C 1 175 ? 4.841 -44.756 24.045 1.000 22.517 175 ASP CCC C 1
ATOM 7428 O O . ASP C 1 175 ? 6.011 -44.700 23.634 1.000 24.169 175 ASP CCC O 1
ATOM 7437 N N . THR C 1 176 ? 3.977 -45.700 23.746 1.000 22.820 176 THR CCC N 1
ATOM 7438 C CA . THR C 1 176 ? 4.314 -46.864 22.942 1.000 23.607 176 THR CCC CA 1
ATOM 7439 C C . THR C 1 176 ? 3.661 -46.684 21.568 1.000 23.908 176 THR CCC C 1
ATOM 7440 O O . THR C 1 176 ? 2.417 -46.740 21.485 1.000 24.024 176 THR CCC O 1
ATOM 7451 N N . VAL C 1 177 ? 4.449 -46.547 20.505 1.000 23.491 177 VAL CCC N 1
ATOM 7452 C CA . VAL C 1 177 ? 3.854 -46.371 19.155 1.000 22.151 177 VAL CCC CA 1
ATOM 7453 C C . VAL C 1 177 ? 4.047 -47.669 18.384 1.000 22.315 177 VAL CCC C 1
ATOM 7454 O O . VAL C 1 177 ? 5.195 -48.083 18.178 1.000 22.354 177 VAL CCC O 1
ATOM 7467 N N . GLU C 1 178 ? 2.967 -48.261 17.916 1.000 22.291 178 GLU CCC N 1
ATOM 7468 C CA . GLU C 1 178 ? 3.059 -49.419 17.016 1.000 23.099 178 GLU CCC CA 1
ATOM 7469 C C . GLU C 1 178 ? 2.698 -48.915 15.607 1.000 22.090 178 GLU CCC C 1
ATOM 7470 O O . GLU C 1 178 ? 1.761 -48.116 15.476 1.000 20.875 178 GLU CCC O 1
ATOM 7482 N N . TYR C 1 179 ? 3.435 -49.321 14.562 1.000 21.528 179 TYR CCC N 1
ATOM 7483 C CA . TYR C 1 179 ? 3.274 -48.728 13.216 1.000 20.617 179 TYR CCC CA 1
ATOM 7484 C C . TYR C 1 179 ? 3.740 -49.651 12.106 1.000 20.143 179 TYR CCC C 1
ATOM 7485 O O . TYR C 1 179 ? 4.622 -50.453 12.299 1.000 20.871 179 TYR CCC O 1
ATOM 7503 N N . PHE C 1 180 ? 3.191 -49.454 10.922 1.000 19.970 180 PHE CCC N 1
ATOM 7504 C CA . PHE C 1 180 ? 3.781 -49.990 9.670 1.000 20.390 180 PHE CCC CA 1
ATOM 7505 C C . PHE C 1 180 ? 3.395 -49.062 8.543 1.000 19.786 180 PHE CCC C 1
ATOM 7506 O O . PHE C 1 180 ? 2.591 -48.154 8.705 1.000 19.787 180 PHE CCC O 1
ATOM 7523 N N . PHE C 1 181 ? 3.957 -49.315 7.386 1.000 20.005 181 PHE CCC N 1
ATOM 7524 C CA . PHE C 1 181 ? 3.631 -48.527 6.187 1.000 19.927 181 PHE CCC CA 1
ATOM 7525 C C . PHE C 1 181 ? 3.014 -49.408 5.114 1.000 21.239 181 PHE CCC C 1
ATOM 7526 O O . PHE C 1 181 ? 3.384 -50.623 4.984 1.000 21.050 181 PHE CCC O 1
ATOM 7543 N N . THR C 1 182 ? 2.180 -48.770 4.298 1.000 23.174 182 THR CCC N 1
ATOM 7544 C CA . THR C 1 182 ? 1.828 -49.217 2.915 1.000 24.128 182 THR CCC CA 1
ATOM 7545 C C . THR C 1 182 ? 2.471 -48.273 1.913 1.000 24.138 182 THR CCC C 1
ATOM 7546 O O . THR C 1 182 ? 2.251 -47.032 2.045 1.000 24.259 182 THR CCC O 1
ATOM 7557 N N . TYR C 1 183 ? 3.270 -48.790 0.988 1.000 25.035 183 TYR CCC N 1
ATOM 7558 C CA . TYR C 1 183 ? 3.826 -47.938 -0.099 1.000 27.214 183 TYR CCC CA 1
ATOM 7559 C C . TYR C 1 183 ? 4.038 -48.770 -1.379 1.000 27.418 183 TYR CCC C 1
ATOM 7560 O O . TYR C 1 183 ? 4.001 -50.019 -1.307 1.000 25.468 183 TYR CCC O 1
ATOM 7578 N N . ASN C 1 184 ? 4.228 -48.087 -2.511 1.000 28.104 184 ASN CCC N 1
ATOM 7579 C CA . ASN C 1 184 ? 4.486 -48.704 -3.857 1.000 28.604 184 ASN CCC CA 1
ATOM 7580 C C . ASN C 1 184 ? 5.786 -48.156 -4.427 1.000 27.708 184 ASN CCC C 1
ATOM 7581 O O . ASN C 1 184 ? 5.836 -47.005 -4.865 1.000 26.016 184 ASN CCC O 1
ATOM 7592 N N . PRO C 1 185 ? 6.901 -48.908 -4.297 1.000 29.233 185 PRO CCC N 1
ATOM 7593 C CA . PRO C 1 185 ? 8.193 -48.437 -4.797 1.000 31.755 185 PRO CCC CA 1
ATOM 7594 C C . PRO C 1 185 ? 8.446 -48.817 -6.270 1.000 35.202 185 PRO CCC C 1
ATOM 7595 O O . PRO C 1 185 ? 9.567 -48.937 -6.622 1.000 36.394 185 PRO CCC O 1
ATOM 7606 N N . GLY C 1 186 ? 7.400 -48.993 -7.081 1.000 39.260 186 GLY CCC N 1
ATOM 7607 C CA . GLY C 1 186 ? 7.504 -49.392 -8.497 1.000 43.091 186 GLY CCC CA 1
ATOM 7608 C C . GLY C 1 186 ? 6.768 -50.693 -8.781 1.000 49.194 186 GLY CCC C 1
ATOM 7609 O O . GLY C 1 186 ? 5.882 -50.663 -9.655 1.000 51.966 186 GLY CCC O 1
ATOM 7613 N N . GLN C 1 187 ? 7.055 -51.784 -8.047 1.000 54.035 187 GLN CCC N 1
ATOM 7614 C CA . GLN C 1 187 ? 6.501 -53.142 -8.353 1.000 57.016 187 GLN CCC CA 1
ATOM 7615 C C . GLN C 1 187 ? 5.044 -53.330 -7.889 1.000 54.207 187 GLN CCC C 1
ATOM 7616 O O . GLN C 1 187 ? 4.483 -54.365 -8.228 1.000 58.878 187 GLN CCC O 1
ATOM 7630 N N . GLY C 1 188 ? 4.428 -52.371 -7.200 1.000 48.946 188 GLY CCC N 1
ATOM 7631 C CA . GLY C 1 188 ? 3.122 -52.559 -6.539 1.000 45.009 188 GLY CCC CA 1
ATOM 7632 C C . GLY C 1 188 ? 3.218 -52.358 -5.021 1.000 40.486 188 GLY CCC C 1
ATOM 7633 O O . GLY C 1 188 ? 4.294 -52.575 -4.453 1.000 34.717 188 GLY CCC O 1
ATOM 7637 N N . ALA C 1 189 ? 2.111 -51.925 -4.414 1.000 38.230 189 ALA CCC N 1
ATOM 7638 C CA . ALA C 1 189 ? 1.911 -51.700 -2.966 1.000 36.777 189 ALA CCC CA 1
ATOM 7639 C C . ALA C 1 189 ? 2.369 -52.917 -2.152 1.000 35.706 189 ALA CCC C 1
ATOM 7640 O O . ALA C 1 189 ? 2.075 -54.029 -2.525 1.000 36.657 189 ALA CCC O 1
ATOM 7647 N N . LEU C 1 190 ? 3.122 -52.690 -1.088 1.000 34.124 190 LEU CCC N 1
ATOM 7648 C CA . LEU C 1 190 ? 3.498 -53.721 -0.092 1.000 33.679 190 LEU CCC CA 1
ATOM 7649 C C . LEU C 1 190 ? 3.267 -53.120 1.295 1.000 32.115 190 LEU CCC C 1
ATOM 7650 O O . LEU C 1 190 ? 3.248 -51.880 1.423 1.000 27.114 190 LEU CCC O 1
ATOM 7666 N N . ASP C 1 191 ? 3.102 -53.973 2.301 1.000 31.922 191 ASP CCC N 1
ATOM 7667 C CA . ASP C 1 191 ? 3.032 -53.525 3.716 1.000 31.238 191 ASP CCC CA 1
ATOM 7668 C C . ASP C 1 191 ? 4.374 -53.853 4.341 1.000 29.387 191 ASP CCC C 1
ATOM 7669 O O . ASP C 1 191 ? 4.880 -54.920 4.020 1.000 32.157 191 ASP CCC O 1
ATOM 7678 N N . THR C 1 192 ? 4.930 -52.994 5.191 1.000 26.773 192 THR CCC N 1
ATOM 7679 C CA . THR C 1 192 ? 6.084 -53.346 6.060 1.000 25.974 192 THR CCC CA 1
ATOM 7680 C C . THR C 1 192 ? 5.586 -54.067 7.309 1.000 25.167 192 THR CCC C 1
ATOM 7681 O O . THR C 1 192 ? 4.403 -54.089 7.649 1.000 22.532 192 THR CCC O 1
ATOM 7692 N N . PRO C 1 193 ? 6.517 -54.732 8.007 1.000 27.130 193 PRO CCC N 1
ATOM 7693 C CA . PRO C 1 193 ? 6.208 -55.377 9.280 1.000 28.537 193 PRO CCC CA 1
ATOM 7694 C C . PRO C 1 193 ? 5.906 -54.354 10.383 1.000 27.714 193 PRO CCC C 1
ATOM 7695 O O . PRO C 1 193 ? 6.389 -53.252 10.300 1.000 25.940 193 PRO CCC O 1
ATOM 7706 N N . TRP C 1 194 ? 5.119 -54.746 11.387 1.000 30.521 194 TRP CCC N 1
ATOM 7707 C CA . TRP C 1 194 ? 4.903 -53.928 12.614 1.000 32.724 194 TRP CCC CA 1
ATOM 7708 C C . TRP C 1 194 ? 6.233 -53.773 13.330 1.000 29.526 194 TRP CCC C 1
ATOM 7709 O O . TRP C 1 194 ? 6.974 -54.766 13.496 1.000 27.121 194 TRP CCC O 1
ATOM 7730 N N . GLN C 1 195 ? 6.515 -52.515 13.620 1.000 28.274 195 GLN CCC N 1
ATOM 7731 C CA . GLN C 1 195 ? 7.582 -52.010 14.492 1.000 27.930 195 GLN CCC CA 1
ATOM 7732 C C . GLN C 1 195 ? 6.864 -51.374 15.684 1.000 26.747 195 GLN CCC C 1
ATOM 7733 O O . GLN C 1 195 ? 5.703 -50.916 15.539 1.000 24.630 195 GLN CCC O 1
ATOM 7747 N N . THR C 1 196 ? 7.566 -51.266 16.790 1.000 25.780 196 THR CCC N 1
ATOM 7748 C CA . THR C 1 196 ? 7.094 -50.688 18.056 1.000 25.185 196 THR CCC CA 1
ATOM 7749 C C . THR C 1 196 ? 8.161 -49.722 18.480 1.000 23.592 196 THR CCC C 1
ATOM 7750 O O . THR C 1 196 ? 9.306 -50.165 18.584 1.000 23.381 196 THR CCC O 1
ATOM 7761 N N . TYR C 1 197 ? 7.796 -48.489 18.797 1.000 22.592 197 TYR CCC N 1
ATOM 7762 C CA . TYR C 1 197 ? 8.726 -47.495 19.364 1.000 20.735 197 TYR CCC CA 1
ATOM 7763 C C . TYR C 1 197 ? 8.220 -47.162 20.763 1.000 20.654 197 TYR CCC C 1
ATOM 7764 O O . TYR C 1 197 ? 7.006 -47.090 20.899 1.000 19.973 197 TYR CCC O 1
ATOM 7782 N N . VAL C 1 198 ? 9.108 -47.054 21.757 1.000 20.974 198 VAL CCC N 1
ATOM 7783 C CA . VAL C 1 198 ? 8.771 -46.543 23.113 1.000 21.373 198 VAL CCC CA 1
ATOM 7784 C C . VAL C 1 198 ? 9.510 -45.218 23.317 1.000 22.010 198 VAL CCC C 1
ATOM 7785 O O . VAL C 1 198 ? 10.756 -45.189 23.295 1.000 22.444 198 VAL CCC O 1
ATOM 7798 N N . HIS C 1 199 ? 8.755 -44.133 23.428 1.000 22.180 199 HIS CCC N 1
ATOM 7799 C CA . HIS C 1 199 ? 9.314 -42.770 23.525 1.000 22.571 199 HIS CCC CA 1
ATOM 7800 C C . HIS C 1 199 ? 10.209 -42.635 24.759 1.000 24.682 199 HIS CCC C 1
ATOM 7801 O O . HIS C 1 199 ? 9.726 -42.958 25.857 1.000 24.418 199 HIS CCC O 1
ATOM 7816 N N . GLY C 1 200 ? 11.435 -42.122 24.555 1.000 24.666 200 GLY CCC N 1
ATOM 7817 C CA . GLY C 1 200 ? 12.497 -41.997 25.555 1.000 25.163 200 GLY CCC CA 1
ATOM 7818 C C . GLY C 1 200 ? 13.096 -43.337 25.935 1.000 25.880 200 GLY CCC C 1
ATOM 7819 O O . GLY C 1 200 ? 13.742 -43.366 26.950 1.000 27.995 200 GLY CCC O 1
ATOM 7823 N N . VAL C 1 201 ? 12.859 -44.430 25.213 1.000 26.198 201 VAL CCC N 1
ATOM 7824 C CA . VAL C 1 201 ? 13.443 -45.757 25.580 1.000 26.832 201 VAL CCC CA 1
ATOM 7825 C C . VAL C 1 201 ? 14.115 -46.362 24.357 1.000 27.745 201 VAL CCC C 1
ATOM 7826 O O . VAL C 1 201 ? 15.328 -46.637 24.409 1.000 28.224 201 VAL CCC O 1
ATOM 7839 N N . THR C 1 202 ? 13.359 -46.528 23.276 1.000 28.906 202 THR CCC N 1
ATOM 7840 C CA . THR C 1 202 ? 13.897 -47.014 21.982 1.000 29.046 202 THR CCC CA 1
ATOM 7841 C C . THR C 1 202 ? 15.020 -46.083 21.564 1.000 29.775 202 THR CCC C 1
ATOM 7842 O O . THR C 1 202 ? 14.838 -44.819 21.637 1.000 30.248 202 THR CCC O 1
ATOM 7853 N N . GLN C 1 203 ? 16.110 -46.695 21.137 1.000 30.777 203 GLN CCC N 1
ATOM 7854 C CA . GLN C 1 203 ? 17.361 -46.010 20.758 1.000 34.972 203 GLN CCC CA 1
ATOM 7855 C C . GLN C 1 203 ? 17.493 -46.034 19.238 1.000 33.992 203 GLN CCC C 1
ATOM 7856 O O . GLN C 1 203 ? 17.000 -46.959 18.611 1.000 32.073 203 GLN CCC O 1
ATOM 7870 N N . GLY C 1 204 ? 18.193 -45.067 18.671 1.000 36.899 204 GLY CCC N 1
ATOM 7871 C CA . GLY C 1 204 ? 18.609 -45.155 17.266 1.000 43.066 204 GLY CCC CA 1
ATOM 7872 C C . GLY C 1 204 ? 19.891 -44.398 17.062 1.000 52.099 204 GLY CCC C 1
ATOM 7873 O O . GLY C 1 204 ? 20.665 -44.211 18.029 1.000 57.492 204 GLY CCC O 1
ATOM 7877 N N . THR C 1 205 ? 20.080 -43.930 15.840 1.000 59.225 205 THR CCC N 1
ATOM 7878 C CA . THR C 1 205 ? 21.385 -43.494 15.312 1.000 63.081 205 THR CCC CA 1
ATOM 7879 C C . THR C 1 205 ? 21.324 -41.962 15.315 1.000 63.229 205 THR CCC C 1
ATOM 7880 O O . THR C 1 205 ? 20.575 -41.375 14.534 1.000 54.101 205 THR CCC O 1
ATOM 7891 N N . PRO C 1 206 ? 22.045 -41.262 16.236 1.000 70.586 206 PRO CCC N 1
ATOM 7892 C CA . PRO C 1 206 ? 21.941 -39.805 16.346 1.000 73.579 206 PRO CCC CA 1
ATOM 7893 C C . PRO C 1 206 ? 22.564 -39.121 15.120 1.000 79.466 206 PRO CCC C 1
ATOM 7894 O O . PRO C 1 206 ? 23.673 -38.648 15.244 1.000 89.036 206 PRO CCC O 1
ATOM 7905 N N . GLU C 1 207 ? 21.856 -39.138 13.978 1.000 82.118 207 GLU CCC N 1
ATOM 7906 C CA . GLU C 1 207 ? 22.274 -38.520 12.688 1.000 83.065 207 GLU CCC CA 1
ATOM 7907 C C . GLU C 1 207 ? 21.818 -37.061 12.697 1.000 80.976 207 GLU CCC C 1
ATOM 7908 O O . GLU C 1 207 ? 21.747 -36.426 13.746 1.000 81.784 207 GLU CCC O 1
ATOM 7921 N N . ASN D 1 24 ? 8.655 -21.787 -20.416 1.000 90.163 24 ASN DDD N 1
ATOM 7922 C CA . ASN D 1 24 ? 7.279 -22.382 -20.656 1.000 89.732 24 ASN DDD CA 1
ATOM 7923 C C . ASN D 1 24 ? 6.233 -21.313 -20.291 1.000 86.090 24 ASN DDD C 1
ATOM 7924 O O . ASN D 1 24 ? 6.499 -20.551 -19.333 1.000 87.185 24 ASN DDD O 1
ATOM 7935 N N . VAL D 1 25 ? 5.114 -21.220 -21.031 1.000 85.478 25 VAL DDD N 1
ATOM 7936 C CA . VAL D 1 25 ? 3.888 -20.518 -20.531 1.000 88.268 25 VAL DDD CA 1
ATOM 7937 C C . VAL D 1 25 ? 3.472 -21.287 -19.266 1.000 88.757 25 VAL DDD C 1
ATOM 7938 O O . VAL D 1 25 ? 3.663 -20.773 -18.157 1.000 85.230 25 VAL DDD O 1
ATOM 7951 N N . PRO D 1 26 ? 3.010 -22.568 -19.366 1.000 85.304 26 PRO DDD N 1
ATOM 7952 C CA . PRO D 1 26 ? 2.902 -23.466 -18.207 1.000 78.628 26 PRO DDD CA 1
ATOM 7953 C C . PRO D 1 26 ? 4.057 -23.566 -17.186 1.000 70.263 26 PRO DDD C 1
ATOM 7954 O O . PRO D 1 26 ? 5.163 -23.107 -17.422 1.000 67.875 26 PRO DDD O 1
ATOM 7965 N N . VAL D 1 27 ? 3.726 -24.200 -16.055 1.000 63.651 27 VAL DDD N 1
ATOM 7966 C CA . VAL D 1 27 ? 4.609 -24.606 -14.916 1.000 55.053 27 VAL DDD CA 1
ATOM 7967 C C . VAL D 1 27 ? 4.799 -26.129 -14.977 1.000 48.745 27 VAL DDD C 1
ATOM 7968 O O . VAL D 1 27 ? 3.829 -26.856 -15.222 1.000 44.441 27 VAL DDD O 1
ATOM 7981 N N . THR D 1 28 ? 5.999 -26.617 -14.698 1.000 47.258 28 THR DDD N 1
ATOM 7982 C CA . THR D 1 28 ? 6.312 -28.059 -14.843 1.000 46.833 28 THR DDD CA 1
ATOM 7983 C C . THR D 1 28 ? 6.563 -28.723 -13.481 1.000 42.843 28 THR DDD C 1
ATOM 7984 O O . THR D 1 28 ? 6.543 -29.956 -13.451 1.000 42.438 28 THR DDD O 1
ATOM 7995 N N . GLY D 1 29 ? 6.812 -27.940 -12.421 1.000 39.762 29 GLY DDD N 1
ATOM 7996 C CA . GLY D 1 29 ? 7.244 -28.426 -11.094 1.000 37.501 29 GLY DDD CA 1
ATOM 7997 C C . GLY D 1 29 ? 7.645 -27.309 -10.141 1.000 35.134 29 GLY DDD C 1
ATOM 7998 O O . GLY D 1 29 ? 7.798 -26.121 -10.535 1.000 34.014 29 GLY DDD O 1
ATOM 8002 N N . VAL D 1 30 ? 7.816 -27.680 -8.884 1.000 34.071 30 VAL DDD N 1
ATOM 8003 C CA . VAL D 1 30 ? 8.191 -26.734 -7.798 1.000 32.271 30 VAL DDD CA 1
ATOM 8004 C C . VAL D 1 30 ? 9.110 -27.482 -6.856 1.000 32.317 30 VAL DDD C 1
ATOM 8005 O O . VAL D 1 30 ? 8.962 -28.708 -6.650 1.000 31.211 30 VAL DDD O 1
ATOM 8018 N N . THR D 1 31 ? 10.042 -26.764 -6.271 1.000 32.793 31 THR DDD N 1
ATOM 8019 C CA . THR D 1 31 ? 10.763 -27.299 -5.097 1.000 33.961 31 THR DDD CA 1
ATOM 8020 C C . THR D 1 31 ? 10.786 -26.195 -4.056 1.000 30.790 31 THR DDD C 1
ATOM 8021 O O . THR D 1 31 ? 10.669 -25.019 -4.437 1.000 31.349 31 THR DDD O 1
ATOM 8032 N N . VAL D 1 32 ? 10.855 -26.560 -2.792 1.000 29.588 32 VAL DDD N 1
ATOM 8033 C CA . VAL D 1 32 ? 10.927 -25.574 -1.677 1.000 27.319 32 VAL DDD CA 1
ATOM 8034 C C . VAL D 1 32 ? 12.349 -25.545 -1.110 1.000 26.284 32 VAL DDD C 1
ATOM 8035 O O . VAL D 1 32 ? 12.989 -26.615 -0.762 1.000 26.202 32 VAL DDD O 1
ATOM 8048 N N . ASN D 1 33 ? 12.806 -24.329 -0.917 1.000 25.704 33 ASN DDD N 1
ATOM 8049 C CA . ASN D 1 33 ? 14.185 -24.038 -0.486 1.000 28.201 33 ASN DDD CA 1
ATOM 8050 C C . ASN D 1 33 ? 14.086 -23.129 0.753 1.000 26.344 33 ASN DDD C 1
ATOM 8051 O O . ASN D 1 33 ? 13.525 -22.042 0.686 1.000 26.532 33 ASN DDD O 1
ATOM 8062 N N . PRO D 1 34 ? 14.598 -23.501 1.947 1.000 25.314 34 PRO DDD N 1
ATOM 8063 C CA . PRO D 1 34 ? 15.245 -24.780 2.226 1.000 24.202 34 PRO DDD CA 1
ATOM 8064 C C . PRO D 1 34 ? 14.282 -25.944 2.381 1.000 23.905 34 PRO DDD C 1
ATOM 8065 O O . PRO D 1 34 ? 13.106 -25.732 2.548 1.000 24.941 34 PRO DDD O 1
ATOM 8076 N N . THR D 1 35 ? 14.761 -27.162 2.384 1.000 23.838 35 THR DDD N 1
ATOM 8077 C CA . THR D 1 35 ? 13.843 -28.324 2.473 1.000 24.324 35 THR DDD CA 1
ATOM 8078 C C . THR D 1 35 ? 13.640 -28.726 3.930 1.000 23.912 35 THR DDD C 1
ATOM 8079 O O . THR D 1 35 ? 12.597 -29.390 4.260 1.000 21.311 35 THR DDD O 1
ATOM 8090 N N . THR D 1 36 ? 14.598 -28.374 4.786 1.000 23.811 36 THR DDD N 1
ATOM 8091 C CA . THR D 1 36 ? 14.466 -28.573 6.253 1.000 24.335 36 THR DDD CA 1
ATOM 8092 C C . THR D 1 36 ? 15.012 -27.307 6.918 1.000 24.358 36 THR DDD C 1
ATOM 8093 O O . THR D 1 36 ? 15.789 -26.599 6.307 1.000 24.351 36 THR DDD O 1
ATOM 8104 N N . ALA D 1 37 ? 14.476 -26.971 8.075 1.000 23.691 37 ALA DDD N 1
ATOM 8105 C CA . ALA D 1 37 ? 14.877 -25.788 8.842 1.000 24.231 37 ALA DDD CA 1
ATOM 8106 C C . ALA D 1 37 ? 14.404 -25.997 10.276 1.000 25.141 37 ALA DDD C 1
ATOM 8107 O O . ALA D 1 37 ? 13.440 -26.732 10.487 1.000 23.945 37 ALA DDD O 1
ATOM 8114 N N . GLN D 1 38 ? 15.093 -25.368 11.198 1.000 26.623 38 GLN DDD N 1
ATOM 8115 C CA . GLN D 1 38 ? 14.785 -25.360 12.630 1.000 28.088 38 GLN DDD CA 1
ATOM 8116 C C . GLN D 1 38 ? 14.720 -23.910 13.092 1.000 27.935 38 GLN DDD C 1
ATOM 8117 O O . GLN D 1 38 ? 15.605 -23.153 12.725 1.000 29.704 38 GLN DDD O 1
ATOM 8131 N N . VAL D 1 39 ? 13.739 -23.564 13.908 1.000 25.574 39 VAL DDD N 1
ATOM 8132 C CA . VAL D 1 39 ? 13.663 -22.241 14.552 1.000 24.938 39 VAL DDD CA 1
ATOM 8133 C C . VAL D 1 39 ? 13.326 -22.509 16.018 1.000 25.524 39 VAL DDD C 1
ATOM 8134 O O . VAL D 1 39 ? 12.841 -23.623 16.360 1.000 22.601 39 VAL DDD O 1
ATOM 8147 N N . GLU D 1 40 ? 13.617 -21.528 16.878 1.000 27.002 40 GLU DDD N 1
ATOM 8148 C CA . GLU D 1 40 ? 13.051 -21.518 18.252 1.000 27.511 40 GLU DDD CA 1
ATOM 8149 C C . 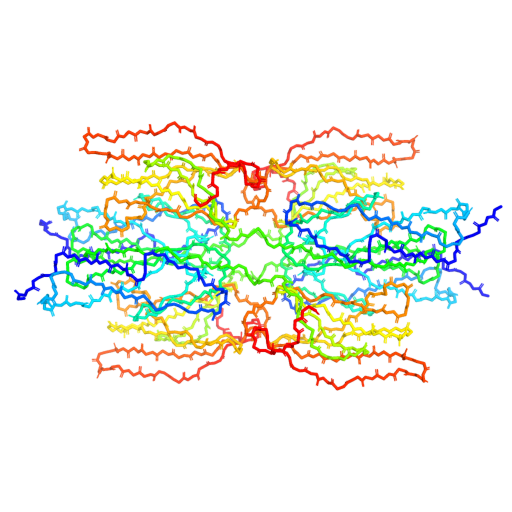GLU D 1 40 ? 11.629 -20.969 18.122 1.000 24.941 40 GLU DDD C 1
ATOM 8150 O O . GLU D 1 40 ? 11.295 -20.358 17.052 1.000 21.863 40 GLU DDD O 1
ATOM 8162 N N . VAL D 1 41 ? 10.822 -21.198 19.153 1.000 23.551 41 VAL DDD N 1
ATOM 8163 C CA . VAL D 1 41 ? 9.473 -20.602 19.246 1.000 23.863 41 VAL DDD CA 1
ATOM 8164 C C . VAL D 1 41 ? 9.751 -19.101 19.173 1.000 23.395 41 VAL DDD C 1
ATOM 8165 O O . VAL D 1 41 ? 10.748 -18.694 19.767 1.000 22.787 41 VAL DDD O 1
ATOM 8178 N N . GLY D 1 42 ? 9.033 -18.355 18.338 1.000 22.591 42 GLY DDD N 1
ATOM 8179 C CA . GLY D 1 42 ? 9.236 -16.910 18.251 1.000 22.695 42 GLY DDD CA 1
ATOM 8180 C C . GLY D 1 42 ? 10.002 -16.501 17.016 1.000 23.395 42 GLY DDD C 1
ATOM 8181 O O . GLY D 1 42 ? 9.782 -15.322 16.510 1.000 24.051 42 GLY DDD O 1
ATOM 8185 N N . GLN D 1 43 ? 10.853 -17.398 16.524 1.000 23.359 43 GLN DDD N 1
ATOM 8186 C CA . GLN D 1 43 ? 11.732 -17.110 15.359 1.000 24.553 43 GLN DDD CA 1
ATOM 8187 C C . GLN D 1 43 ? 10.997 -17.426 14.052 1.000 25.155 43 GLN DDD C 1
ATOM 8188 O O . GLN D 1 43 ? 10.051 -18.257 14.056 1.000 25.681 43 GLN DDD O 1
ATOM 8202 N N . SER D 1 44 ? 11.523 -16.910 12.943 1.000 25.189 44 SER DDD N 1
ATOM 8203 C CA . SER D 1 44 ? 10.935 -17.071 11.598 1.000 24.396 44 SER DDD CA 1
ATOM 8204 C C . SER D 1 44 ? 12.013 -17.574 10.630 1.000 24.501 44 SER DDD C 1
ATOM 8205 O O . SER D 1 44 ? 13.235 -17.296 10.854 1.000 25.024 44 SER DDD O 1
ATOM 8213 N N . VAL D 1 45 ? 11.592 -18.308 9.599 1.000 22.662 45 VAL DDD N 1
ATOM 8214 C CA . VAL D 1 45 ? 12.500 -18.684 8.496 1.000 22.584 45 VAL DDD CA 1
ATOM 8215 C C . VAL D 1 45 ? 11.756 -18.422 7.185 1.000 21.568 45 VAL DDD C 1
ATOM 8216 O O . VAL D 1 45 ? 10.577 -18.696 7.099 1.000 21.546 45 VAL DDD O 1
ATOM 8229 N N . GLN D 1 46 ? 12.407 -17.761 6.257 1.000 21.346 46 GLN DDD N 1
ATOM 8230 C CA . GLN D 1 46 ? 11.846 -17.473 4.926 1.000 22.268 46 GLN DDD CA 1
ATOM 8231 C C . GLN D 1 46 ? 11.987 -18.742 4.080 1.000 22.282 46 GLN DDD C 1
ATOM 8232 O O . GLN D 1 46 ? 13.132 -19.204 3.909 1.000 22.623 46 GLN DDD O 1
ATOM 8246 N N . LEU D 1 47 ? 10.879 -19.256 3.582 1.000 22.365 47 LEU DDD N 1
ATOM 8247 C CA . LEU D 1 47 ? 10.882 -20.320 2.563 1.000 24.446 47 LEU DDD CA 1
ATOM 8248 C C . LEU D 1 47 ? 10.760 -19.639 1.209 1.000 24.515 47 LEU DDD C 1
ATOM 8249 O O . LEU D 1 47 ? 10.134 -18.573 1.149 1.000 25.613 47 LEU DDD O 1
ATOM 8265 N N . ASN D 1 48 ? 11.371 -20.220 0.195 1.000 25.509 48 ASN DDD N 1
ATOM 8266 C CA . ASN D 1 48 ? 11.219 -19.757 -1.215 1.000 27.039 48 ASN DDD CA 1
ATOM 8267 C C . ASN D 1 48 ? 10.788 -20.948 -2.062 1.000 25.328 48 ASN DDD C 1
ATOM 8268 O O . ASN D 1 48 ? 11.225 -22.068 -1.788 1.000 23.253 48 ASN DDD O 1
ATOM 8279 N N . ALA D 1 49 ? 9.898 -20.719 -3.013 1.000 26.410 49 ALA DDD N 1
ATOM 8280 C CA . ALA D 1 49 ? 9.459 -21.784 -3.934 1.000 28.685 49 ALA DDD CA 1
ATOM 8281 C C . ALA D 1 49 ? 10.239 -21.628 -5.230 1.000 29.680 49 ALA DDD C 1
ATOM 8282 O O . ALA D 1 49 ? 10.163 -20.577 -5.818 1.000 29.253 49 ALA DDD O 1
ATOM 8289 N N . SER D 1 50 ? 10.979 -22.642 -5.614 1.000 32.997 50 SER DDD N 1
ATOM 8290 C CA . SER D 1 50 ? 11.685 -22.707 -6.926 1.000 38.032 50 SER DDD CA 1
ATOM 8291 C C . SER D 1 50 ? 10.728 -23.297 -7.943 1.000 37.529 50 SER DDD C 1
ATOM 8292 O O . SER D 1 50 ? 10.570 -24.533 -7.930 1.000 34.291 50 SER DDD O 1
ATOM 8300 N N . VAL D 1 51 ? 10.143 -22.450 -8.775 1.000 38.067 51 VAL DDD N 1
ATOM 8301 C CA . VAL D 1 51 ? 9.181 -22.920 -9.798 1.000 44.206 51 VAL DDD CA 1
ATOM 8302 C C . VAL D 1 51 ? 10.020 -23.339 -11.023 1.000 48.073 51 VAL DDD C 1
ATOM 8303 O O . VAL D 1 51 ? 10.973 -22.602 -11.362 1.000 46.541 51 VAL DDD O 1
ATOM 8316 N N . ALA D 1 52 ? 9.748 -24.533 -11.564 1.000 51.438 52 ALA DDD N 1
ATOM 8317 C CA . ALA D 1 52 ? 10.399 -25.111 -12.762 1.000 59.297 52 ALA DDD CA 1
ATOM 8318 C C . ALA D 1 52 ? 9.732 -24.502 -14.000 1.000 70.043 52 ALA DDD C 1
ATOM 8319 O O . ALA D 1 52 ? 8.606 -24.009 -13.894 1.000 75.030 52 ALA DDD O 1
ATOM 8326 N N . PRO D 1 53 ? 10.241 -24.739 -15.235 1.000 77.522 53 PRO DDD N 1
ATOM 8327 C CA . PRO D 1 53 ? 10.815 -23.727 -16.117 1.000 77.288 53 PRO DDD CA 1
ATOM 8328 C C . PRO D 1 53 ? 11.378 -22.458 -15.462 1.000 76.358 53 PRO DDD C 1
ATOM 8329 O O . PRO D 1 53 ? 10.632 -21.590 -15.088 1.000 74.529 53 PRO DDD O 1
ATOM 8340 N N . SER D 1 54 ? 12.707 -22.413 -15.364 1.000 76.905 54 SER DDD N 1
ATOM 8341 C CA . SER D 1 54 ? 13.538 -21.239 -14.989 1.000 78.213 54 SER DDD CA 1
ATOM 8342 C C . SER D 1 54 ? 12.741 -19.934 -15.141 1.000 80.113 54 SER DDD C 1
ATOM 8343 O O . SER D 1 54 ? 12.842 -19.075 -14.232 1.000 79.704 54 SER DDD O 1
ATOM 8351 N N . ASN D 1 55 ? 11.995 -19.766 -16.241 1.000 77.919 55 ASN DDD N 1
ATOM 8352 C CA . ASN D 1 55 ? 11.178 -18.545 -16.479 1.000 78.899 55 ASN DDD CA 1
ATOM 8353 C C . ASN D 1 55 ? 9.769 -18.938 -16.934 1.000 77.672 55 ASN DDD C 1
ATOM 8354 O O . ASN D 1 55 ? 9.374 -18.514 -18.023 1.000 74.069 55 ASN DDD O 1
ATOM 8365 N N . ALA D 1 56 ? 9.025 -19.686 -16.108 1.000 81.275 56 ALA DDD N 1
ATOM 8366 C CA . ALA D 1 56 ? 7.613 -20.083 -16.360 1.000 80.367 56 ALA DDD CA 1
ATOM 8367 C C . ALA D 1 56 ? 6.721 -18.835 -16.277 1.000 78.768 56 ALA DDD C 1
ATOM 8368 O O . ALA D 1 56 ? 7.147 -17.864 -15.598 1.000 73.330 56 ALA DDD O 1
ATOM 8375 N N . THR D 1 57 ? 5.546 -18.845 -16.929 1.000 75.348 57 THR DDD N 1
ATOM 8376 C CA . THR D 1 57 ? 4.617 -17.680 -16.970 1.000 74.703 57 THR DDD CA 1
ATOM 8377 C C . THR D 1 57 ? 4.243 -17.325 -15.533 1.000 71.536 57 THR DDD C 1
ATOM 8378 O O . THR D 1 57 ? 4.688 -16.263 -15.060 1.000 68.925 57 THR DDD O 1
ATOM 8389 N N . ASN D 1 58 ? 3.481 -18.208 -14.878 1.000 69.791 58 ASN DDD N 1
ATOM 8390 C CA . ASN D 1 58 ? 2.924 -18.013 -13.511 1.000 65.895 58 ASN DDD CA 1
ATOM 8391 C C . ASN D 1 58 ? 3.817 -18.699 -12.466 1.000 62.943 58 ASN DDD C 1
ATOM 8392 O O . ASN D 1 58 ? 3.810 -19.951 -12.416 1.000 62.005 58 ASN DDD O 1
ATOM 8403 N N . LYS D 1 59 ? 4.537 -17.917 -11.653 1.000 59.043 59 LYS DDD N 1
ATOM 8404 C CA . LYS D 1 59 ? 5.435 -18.431 -10.579 1.000 59.192 59 LYS DDD CA 1
ATOM 8405 C C . LYS D 1 59 ? 4.792 -18.286 -9.176 1.000 53.375 59 LYS DDD C 1
ATOM 8406 O O . LYS D 1 59 ? 5.502 -18.510 -8.170 1.000 48.646 59 LYS DDD O 1
ATOM 8425 N N . GLN D 1 60 ? 3.501 -17.941 -9.106 1.000 50.930 60 GLN DDD N 1
ATOM 8426 C CA . GLN D 1 60 ? 2.710 -17.797 -7.845 1.000 49.841 60 GLN DDD CA 1
ATOM 8427 C C . GLN D 1 60 ? 2.486 -19.155 -7.163 1.000 41.379 60 GLN DDD C 1
ATOM 8428 O O . GLN D 1 60 ? 2.011 -20.109 -7.829 1.000 35.720 60 GLN DDD O 1
ATOM 8442 N N . VAL D 1 61 ? 2.777 -19.230 -5.865 1.000 37.157 61 VAL DDD N 1
ATOM 8443 C CA . VAL D 1 61 ? 2.439 -20.441 -5.059 1.000 33.536 61 VAL DDD CA 1
ATOM 8444 C C . VAL D 1 61 ? 1.500 -20.059 -3.927 1.000 29.929 61 VAL DDD C 1
ATOM 8445 O O . VAL D 1 61 ? 1.518 -18.898 -3.494 1.000 29.693 61 VAL DDD O 1
ATOM 8458 N N . THR D 1 62 ? 0.702 -21.028 -3.502 1.000 27.583 62 THR DDD N 1
ATOM 8459 C CA . THR D 1 62 ? -0.060 -20.997 -2.227 1.000 26.553 62 THR DDD CA 1
ATOM 8460 C C . THR D 1 62 ? 0.793 -21.683 -1.163 1.000 24.371 62 THR DDD C 1
ATOM 8461 O O . THR D 1 62 ? 1.170 -22.847 -1.343 1.000 24.465 62 THR DDD O 1
ATOM 8472 N N . TRP D 1 63 ? 1.082 -20.998 -0.084 1.000 23.801 63 TRP DDD N 1
ATOM 8473 C CA . TRP D 1 63 ? 1.740 -21.656 1.091 1.000 22.939 63 TRP DDD CA 1
ATOM 8474 C C . TRP D 1 63 ? 0.702 -22.207 2.074 1.000 22.745 63 TRP DDD C 1
ATOM 8475 O O . TRP D 1 63 ? -0.273 -21.481 2.369 1.000 20.955 63 TRP DDD O 1
ATOM 8496 N N . SER D 1 64 ? 0.903 -23.448 2.534 1.000 22.375 64 SER DDD N 1
ATOM 8497 C CA . SER D 1 64 ? 0.064 -24.069 3.581 1.000 22.683 64 SER DDD CA 1
ATOM 8498 C C . SER D 1 64 ? 0.932 -24.863 4.593 1.000 23.209 64 SER DDD C 1
ATOM 8499 O O . SER D 1 64 ? 2.105 -25.194 4.281 1.000 21.234 64 SER DDD O 1
ATOM 8507 N N . VAL D 1 65 ? 0.346 -25.158 5.769 1.000 23.117 65 VAL DDD N 1
ATOM 8508 C CA . VAL D 1 65 ? 0.986 -25.885 6.896 1.000 23.045 65 VAL DDD CA 1
ATOM 8509 C C . VAL D 1 65 ? 0.001 -26.933 7.407 1.000 22.519 65 VAL DDD C 1
ATOM 8510 O O . VAL D 1 65 ? -1.201 -26.643 7.470 1.000 24.952 65 VAL DDD O 1
ATOM 8523 N N . SER D 1 66 ? 0.464 -28.141 7.684 1.000 20.883 66 SER DDD N 1
ATOM 8524 C CA . SER D 1 66 ? -0.422 -29.216 8.173 1.000 21.110 66 SER DDD CA 1
ATOM 8525 C C . SER D 1 66 ? -0.446 -29.192 9.709 1.000 20.725 66 SER DDD C 1
ATOM 8526 O O . SER D 1 66 ? -1.249 -29.939 10.235 1.000 23.299 66 SER DDD O 1
ATOM 8534 N N . GLY D 1 67 ? 0.361 -28.363 10.376 1.000 19.113 67 GLY DDD N 1
ATOM 8535 C CA . GLY D 1 67 ? 0.442 -28.297 11.847 1.000 19.374 67 GLY DDD CA 1
ATOM 8536 C C . GLY D 1 67 ? 0.523 -26.866 12.330 1.000 18.885 67 GLY DDD C 1
ATOM 8537 O O . GLY D 1 67 ? 1.602 -26.446 12.781 1.000 18.128 67 GLY DDD O 1
ATOM 8541 N N . SER D 1 68 ? -0.577 -26.140 12.185 1.000 19.324 68 SER DDD N 1
ATOM 8542 C CA . SER D 1 68 ? -0.663 -24.676 12.383 1.000 20.110 68 SER DDD CA 1
ATOM 8543 C C . SER D 1 68 ? -0.521 -24.330 13.866 1.000 20.259 68 SER DDD C 1
ATOM 8544 O O . SER D 1 68 ? -0.372 -23.139 14.124 1.000 21.907 68 SER DDD O 1
ATOM 8552 N N . SER D 1 69 ? -0.617 -25.284 14.801 1.000 19.526 69 SER DDD N 1
ATOM 8553 C CA . SER D 1 69 ? -0.320 -25.017 16.258 1.000 19.842 69 SER DDD CA 1
ATOM 8554 C C . SER D 1 69 ? 1.177 -24.817 16.425 1.000 18.799 69 SER DDD C 1
ATOM 8555 O O . SER D 1 69 ? 1.649 -24.239 17.441 1.000 19.588 69 SER DDD O 1
ATOM 8563 N N . ILE D 1 70 ? 1.922 -25.440 15.534 1.000 17.231 70 ILE DDD N 1
ATOM 8564 C CA . ILE D 1 70 ? 3.386 -25.560 15.702 1.000 16.622 70 ILE DDD CA 1
ATOM 8565 C C . ILE D 1 70 ? 4.055 -24.381 14.994 1.000 16.792 70 ILE DDD C 1
ATOM 8566 O O . ILE D 1 70 ? 4.984 -23.788 15.544 1.000 15.895 70 ILE DDD O 1
ATOM 8582 N N . ALA D 1 71 ? 3.631 -24.114 13.768 1.000 17.505 71 ALA DDD N 1
ATOM 8583 C CA . ALA D 1 71 ? 4.202 -23.064 12.934 1.000 18.349 71 ALA DDD CA 1
ATOM 8584 C C . ALA D 1 71 ? 3.110 -22.450 12.055 1.000 18.541 71 ALA DDD C 1
ATOM 8585 O O . ALA D 1 71 ? 2.218 -23.143 11.611 1.000 17.911 71 ALA DDD O 1
ATOM 8592 N N . SER D 1 72 ? 3.214 -21.138 11.873 1.000 18.672 72 SER DDD N 1
ATOM 8593 C CA . SER D 1 72 ? 2.398 -20.320 10.968 1.000 20.084 72 SER DDD CA 1
ATOM 8594 C C . SER D 1 72 ? 3.197 -20.086 9.664 1.000 19.970 72 SER DDD C 1
ATOM 8595 O O . SER D 1 72 ? 4.463 -19.943 9.762 1.000 20.634 72 SER DDD O 1
ATOM 8603 N N . VAL D 1 73 ? 2.532 -19.930 8.533 1.000 18.765 73 VAL DDD N 1
ATOM 8604 C CA . VAL D 1 73 ? 3.208 -19.538 7.247 1.000 19.354 73 VAL DDD CA 1
ATOM 8605 C C . VAL D 1 73 ? 2.402 -18.388 6.622 1.000 19.583 73 VAL DDD C 1
ATOM 8606 O O . VAL D 1 73 ? 1.143 -18.487 6.610 1.000 19.055 73 VAL DDD O 1
ATOM 8619 N N . SER D 1 74 ? 3.107 -17.289 6.354 1.000 19.854 74 SER DDD N 1
ATOM 8620 C CA . SER D 1 74 ? 2.630 -16.082 5.643 1.000 21.198 74 SER DDD CA 1
ATOM 8621 C C . SER D 1 74 ? 2.263 -16.419 4.195 1.000 22.068 74 SER DDD C 1
ATOM 8622 O O . SER D 1 74 ? 2.698 -17.423 3.638 1.000 21.883 74 SER DDD O 1
ATOM 8630 N N . PRO D 1 75 ? 1.445 -15.593 3.511 1.000 24.455 75 PRO DDD N 1
ATOM 8631 C CA . PRO D 1 75 ? 1.236 -15.746 2.071 1.000 25.460 75 PRO DDD CA 1
ATOM 8632 C C . PRO D 1 75 ? 2.523 -15.697 1.235 1.000 26.392 75 PRO DDD C 1
ATOM 8633 O O . PRO D 1 75 ? 2.512 -16.249 0.174 1.000 27.130 75 PRO DDD O 1
ATOM 8644 N N . ASN D 1 76 ? 3.598 -15.097 1.731 1.000 28.312 76 ASN DDD N 1
ATOM 8645 C CA . ASN D 1 76 ? 4.884 -14.999 1.005 1.000 30.903 76 ASN DDD CA 1
ATOM 8646 C C . ASN D 1 76 ? 5.872 -16.057 1.505 1.000 29.647 76 ASN DDD C 1
ATOM 8647 O O . ASN D 1 76 ? 7.047 -15.906 1.205 1.000 29.822 76 ASN DDD O 1
ATOM 8658 N N . GLY D 1 77 ? 5.437 -17.094 2.234 1.000 26.676 77 GLY DDD N 1
ATOM 8659 C CA . GLY D 1 77 ? 6.320 -18.211 2.630 1.000 24.383 77 GLY DDD CA 1
ATOM 8660 C C . GLY D 1 77 ? 7.167 -17.932 3.875 1.000 22.239 77 GLY DDD C 1
ATOM 8661 O O . GLY D 1 77 ? 8.082 -18.750 4.114 1.000 21.348 77 GLY DDD O 1
ATOM 8665 N N . LEU D 1 78 ? 6.880 -16.882 4.676 1.000 20.526 78 LEU DDD N 1
ATOM 8666 C CA . LEU D 1 78 ? 7.620 -16.673 5.949 1.000 19.905 78 LEU DDD CA 1
ATOM 8667 C C . LEU D 1 78 ? 7.010 -17.586 6.997 1.000 18.835 78 LEU DDD C 1
ATOM 8668 O O . LEU D 1 78 ? 5.770 -17.520 7.243 1.000 19.633 78 LEU DDD O 1
ATOM 8684 N N . VAL D 1 79 ? 7.838 -18.401 7.617 1.000 17.806 79 VAL DDD N 1
ATOM 8685 C CA . VAL D 1 79 ? 7.348 -19.430 8.582 1.000 17.488 79 VAL DDD CA 1
ATOM 8686 C C . VAL D 1 79 ? 7.755 -18.983 9.982 1.000 17.174 79 VAL DDD C 1
ATOM 8687 O O . VAL D 1 79 ? 8.927 -18.783 10.172 1.000 17.235 79 VAL DDD O 1
ATOM 8700 N N . THR D 1 80 ? 6.819 -18.808 10.924 1.000 17.453 80 THR DDD N 1
ATOM 8701 C CA . THR D 1 80 ? 7.131 -18.428 12.295 1.000 17.602 80 THR DDD CA 1
ATOM 8702 C C . THR D 1 80 ? 6.853 -19.638 13.178 1.000 18.522 80 THR DDD C 1
ATOM 8703 O O . THR D 1 80 ? 5.745 -20.198 13.065 1.000 19.439 80 THR DDD O 1
ATOM 8714 N N . GLY D 1 81 ? 7.780 -19.994 14.067 1.000 18.646 81 GLY DDD N 1
ATOM 8715 C CA . GLY D 1 81 ? 7.556 -21.052 15.065 1.000 19.347 81 GLY DDD CA 1
ATOM 8716 C C . GLY D 1 81 ? 6.638 -20.572 16.201 1.000 19.936 81 GLY DDD C 1
ATOM 8717 O O . GLY D 1 81 ? 6.893 -19.540 16.754 1.000 19.921 81 GLY DDD O 1
ATOM 8721 N N . LEU D 1 82 ? 5.587 -21.326 16.511 1.000 19.939 82 LEU DDD N 1
ATOM 8722 C CA . LEU D 1 82 ? 4.580 -20.967 17.520 1.000 20.136 82 LEU DDD CA 1
ATOM 8723 C C . LEU D 1 82 ? 4.712 -21.860 18.744 1.000 20.391 82 LEU DDD C 1
ATOM 8724 O O . LEU D 1 82 ? 4.423 -21.345 19.848 1.000 21.404 82 LEU DDD O 1
ATOM 8740 N N . ALA D 1 83 ? 5.007 -23.157 18.574 1.000 19.664 83 ALA DDD N 1
ATOM 8741 C CA . ALA D 1 83 ? 5.099 -24.099 19.704 1.000 19.814 83 ALA DDD CA 1
ATOM 8742 C C . ALA D 1 83 ? 5.970 -25.264 19.278 1.000 20.602 83 ALA DDD C 1
ATOM 8743 O O . ALA D 1 83 ? 6.041 -25.495 18.066 1.000 21.124 83 ALA DDD O 1
ATOM 8750 N N . GLN D 1 84 ? 6.557 -25.956 20.238 1.000 21.142 84 GLN DDD N 1
ATOM 8751 C CA . GLN D 1 84 ? 7.494 -27.090 20.037 1.000 23.543 84 GLN DDD CA 1
ATOM 8752 C C . GLN D 1 84 ? 6.871 -28.129 19.098 1.000 21.198 84 GLN DDD C 1
ATOM 8753 O O . GLN D 1 84 ? 5.743 -28.526 19.336 1.000 21.346 84 GLN DDD O 1
ATOM 8767 N N . GLY D 1 85 ? 7.642 -28.664 18.177 1.000 20.272 85 GLY DDD N 1
ATOM 8768 C CA . GLY D 1 85 ? 7.197 -29.788 17.337 1.000 19.644 85 GLY DDD CA 1
ATOM 8769 C C . GLY D 1 85 ? 7.739 -29.607 15.944 1.000 18.640 85 GLY DDD C 1
ATOM 8770 O O . GLY D 1 85 ? 8.526 -28.688 15.730 1.000 18.409 85 GLY DDD O 1
ATOM 8774 N N . THR D 1 86 ? 7.331 -30.473 15.057 1.000 18.602 86 THR DDD N 1
ATOM 8775 C CA . THR D 1 86 ? 7.813 -30.566 13.663 1.000 19.049 86 THR DDD CA 1
ATOM 8776 C C . THR D 1 86 ? 6.563 -30.653 12.801 1.000 18.999 86 THR DDD C 1
ATOM 8777 O O . THR D 1 86 ? 5.564 -31.391 13.203 1.000 20.149 86 THR DDD O 1
ATOM 8788 N N . THR D 1 87 ? 6.581 -29.946 11.683 1.000 18.210 87 THR DDD N 1
ATOM 8789 C CA . THR D 1 87 ? 5.428 -29.853 10.790 1.000 18.500 87 THR DDD CA 1
ATOM 8790 C C . THR D 1 87 ? 5.952 -29.702 9.360 1.000 18.560 87 THR DDD C 1
ATOM 8791 O O . THR D 1 87 ? 7.152 -29.533 9.166 1.000 18.936 87 THR DDD O 1
ATOM 8802 N N . THR D 1 88 ? 5.031 -29.792 8.422 1.000 18.355 88 THR DDD N 1
ATOM 8803 C CA . THR D 1 88 ? 5.251 -29.748 6.974 1.000 18.904 88 THR DDD CA 1
ATOM 8804 C C . THR D 1 88 ? 4.618 -28.458 6.452 1.000 18.920 88 THR DDD C 1
ATOM 8805 O O . THR D 1 88 ? 3.371 -28.224 6.658 1.000 19.819 88 THR DDD O 1
ATOM 8816 N N . VAL D 1 89 ? 5.439 -27.677 5.772 1.000 18.725 89 VAL DDD N 1
ATOM 8817 C CA . VAL D 1 89 ? 5.003 -26.512 4.978 1.000 18.640 89 VAL DDD CA 1
ATOM 8818 C C . VAL D 1 89 ? 5.152 -26.851 3.498 1.000 19.820 89 VAL DDD C 1
ATOM 8819 O O . VAL D 1 89 ? 6.240 -27.298 3.090 1.000 20.323 89 VAL DDD O 1
ATOM 8832 N N . THR D 1 90 ? 4.059 -26.694 2.757 1.000 21.124 90 THR DDD N 1
ATOM 8833 C CA . THR D 1 90 ? 3.897 -26.982 1.322 1.000 21.683 90 THR DDD CA 1
ATOM 8834 C C . THR D 1 90 ? 3.663 -25.686 0.530 1.000 23.588 90 THR DDD C 1
ATOM 8835 O O . THR D 1 90 ? 2.891 -24.781 1.021 1.000 23.283 90 THR DDD O 1
ATOM 8846 N N . ALA D 1 91 ? 4.286 -25.601 -0.670 1.000 24.615 91 ALA DDD N 1
ATOM 8847 C CA . ALA D 1 91 ? 3.975 -24.626 -1.741 1.000 24.895 91 ALA DDD CA 1
ATOM 8848 C C . ALA D 1 91 ? 3.258 -25.393 -2.851 1.000 25.414 91 ALA DDD C 1
ATOM 8849 O O . ALA D 1 91 ? 3.784 -26.462 -3.254 1.000 25.763 91 ALA DDD O 1
ATOM 8856 N N . THR D 1 92 ? 2.110 -24.871 -3.289 1.000 25.256 92 THR DDD N 1
ATOM 8857 C CA . THR D 1 92 ? 1.262 -25.424 -4.375 1.000 26.456 92 THR DDD CA 1
ATOM 8858 C C . THR D 1 92 ? 1.206 -24.357 -5.477 1.000 27.982 92 THR DDD C 1
ATOM 8859 O O . THR D 1 92 ? 0.952 -23.188 -5.148 1.000 28.575 92 THR DDD O 1
ATOM 8870 N N . THR D 1 93 ? 1.599 -24.695 -6.698 1.000 28.522 93 THR DDD N 1
ATOM 8871 C CA . THR D 1 93 ? 1.659 -23.729 -7.833 1.000 30.073 93 THR DDD CA 1
ATOM 8872 C C . THR D 1 93 ? 0.223 -23.359 -8.228 1.000 30.757 93 THR DDD C 1
ATOM 8873 O O . THR D 1 93 ? -0.586 -24.267 -8.310 1.000 31.512 93 THR DDD O 1
ATOM 8884 N N . ALA D 1 94 ? -0.104 -22.085 -8.426 1.000 33.149 94 ALA DDD N 1
ATOM 8885 C CA . ALA D 1 94 ? -1.403 -21.670 -9.009 1.000 37.898 94 ALA DDD CA 1
ATOM 8886 C C . ALA D 1 94 ? -1.544 -22.349 -10.378 1.000 41.629 94 ALA DDD C 1
ATOM 8887 O O . ALA D 1 94 ? -2.521 -23.126 -10.534 1.000 43.011 94 ALA DDD O 1
ATOM 8894 N N . ASP D 1 95 ? -0.529 -22.196 -11.256 1.000 44.166 95 ASP DDD N 1
ATOM 8895 C CA . ASP D 1 95 ? -0.432 -22.915 -12.563 1.000 46.315 95 ASP DDD CA 1
ATOM 8896 C C . ASP D 1 95 ? -0.068 -24.399 -12.310 1.000 45.912 95 ASP DDD C 1
ATOM 8897 O O . ASP D 1 95 ? 1.126 -24.698 -12.015 1.000 48.392 95 ASP DDD O 1
ATOM 8906 N N . GLY D 1 96 ? -1.047 -25.306 -12.418 1.000 45.184 96 GLY DDD N 1
ATOM 8907 C CA . GLY D 1 96 ? -0.816 -26.767 -12.500 1.000 46.560 96 GLY DDD CA 1
ATOM 8908 C C . GLY D 1 96 ? -0.916 -27.492 -11.162 1.000 46.534 96 GLY DDD C 1
ATOM 8909 O O . GLY D 1 96 ? -0.968 -28.748 -11.149 1.000 47.712 96 GLY DDD O 1
ATOM 8913 N N . ASN D 1 97 ? -0.920 -26.770 -10.042 1.000 49.383 97 ASN DDD N 1
ATOM 8914 C CA . ASN D 1 97 ? -1.007 -27.395 -8.686 1.000 46.641 97 ASN DDD CA 1
ATOM 8915 C C . ASN D 1 97 ? 0.097 -28.459 -8.515 1.000 44.188 97 ASN DDD C 1
ATOM 8916 O O . ASN D 1 97 ? -0.185 -29.557 -7.989 1.000 46.114 97 ASN DDD O 1
ATOM 8927 N N . LYS D 1 98 ? 1.308 -28.149 -8.961 1.000 38.697 98 LYS DDD N 1
ATOM 8928 C CA . LYS D 1 98 ? 2.538 -28.805 -8.460 1.000 37.635 98 LYS DDD CA 1
ATOM 8929 C C . LYS D 1 98 ? 2.703 -28.433 -6.973 1.000 32.686 98 LYS DDD C 1
ATOM 8930 O O . LYS D 1 98 ? 2.424 -27.250 -6.593 1.000 31.264 98 LYS DDD O 1
ATOM 8949 N N . ALA D 1 99 ? 3.088 -29.415 -6.165 1.000 29.613 99 ALA DDD N 1
ATOM 8950 C CA . ALA D 1 99 ? 3.322 -29.288 -4.708 1.000 29.081 99 ALA DDD CA 1
ATOM 8951 C C . ALA D 1 99 ? 4.702 -29.864 -4.328 1.000 27.460 99 ALA DDD C 1
ATOM 8952 O O . ALA D 1 99 ? 5.076 -30.966 -4.788 1.000 27.434 99 ALA DDD O 1
ATOM 8959 N N . ALA D 1 100 ? 5.456 -29.103 -3.542 1.000 25.930 100 ALA DDD N 1
ATOM 8960 C CA . ALA D 1 100 ? 6.692 -29.519 -2.819 1.000 25.388 100 ALA DDD CA 1
ATOM 8961 C C . ALA D 1 100 ? 6.550 -29.079 -1.343 1.000 25.159 100 ALA DDD C 1
ATOM 8962 O O . ALA D 1 100 ? 5.664 -28.214 -0.995 1.000 24.008 100 ALA DDD O 1
ATOM 8969 N N . SER D 1 101 ? 7.340 -29.660 -0.473 1.000 25.006 101 SER DDD N 1
ATOM 8970 C CA . SER D 1 101 ? 7.194 -29.357 0.952 1.000 26.023 101 SER DDD CA 1
ATOM 8971 C C . SER D 1 101 ? 8.561 -29.312 1.646 1.000 25.269 101 SER DDD C 1
ATOM 8972 O O . SER D 1 101 ? 9.510 -29.827 1.113 1.000 25.454 101 SER DDD O 1
ATOM 8980 N N . ALA D 1 102 ? 8.647 -28.531 2.735 1.000 24.360 102 ALA DDD N 1
ATOM 8981 C CA . ALA D 1 102 ? 9.790 -28.443 3.659 1.000 22.667 102 ALA DDD CA 1
ATOM 8982 C C . ALA D 1 102 ? 9.343 -28.985 5.029 1.000 21.849 102 ALA DDD C 1
ATOM 8983 O O . ALA D 1 102 ? 8.147 -28.815 5.406 1.000 21.546 102 ALA DDD O 1
ATOM 8990 N N . THR D 1 103 ? 10.254 -29.626 5.769 1.000 20.713 103 THR DDD N 1
ATOM 8991 C CA . THR D 1 103 ? 10.016 -29.972 7.180 1.000 20.275 103 THR DDD CA 1
ATOM 8992 C C . THR D 1 103 ? 10.507 -28.819 8.060 1.000 19.563 103 THR DDD C 1
ATOM 8993 O O . THR D 1 103 ? 11.663 -28.514 7.994 1.000 18.010 103 THR DDD O 1
ATOM 9004 N N . ILE D 1 104 ? 9.635 -28.267 8.899 1.000 19.477 104 ILE DDD N 1
ATOM 9005 C CA . ILE D 1 104 ? 10.037 -27.251 9.905 1.000 19.479 104 ILE DDD CA 1
ATOM 9006 C C . ILE D 1 104 ? 10.012 -27.878 11.291 1.000 18.812 104 ILE DDD C 1
ATOM 9007 O O . ILE D 1 104 ? 8.959 -28.361 11.674 1.000 17.931 104 ILE DDD O 1
ATOM 9023 N N . THR D 1 105 ? 11.162 -27.873 11.972 1.000 19.175 105 THR DDD N 1
ATOM 9024 C CA . THR D 1 105 ? 11.320 -28.191 13.415 1.000 19.232 105 THR DDD CA 1
ATOM 9025 C C . THR D 1 105 ? 11.335 -26.880 14.214 1.000 19.763 105 THR DDD C 1
ATOM 9026 O O . THR D 1 105 ? 12.183 -25.972 13.902 1.000 19.732 105 THR DDD O 1
ATOM 9037 N N . VAL D 1 106 ? 10.385 -26.766 15.160 1.000 19.658 106 VAL DDD N 1
ATOM 9038 C CA . VAL D 1 106 ? 10.345 -25.673 16.159 1.000 19.822 106 VAL DDD CA 1
ATOM 9039 C C . VAL D 1 106 ? 10.919 -26.213 17.471 1.000 21.190 106 VAL DDD C 1
ATOM 9040 O O . VAL D 1 106 ? 10.312 -27.106 18.070 1.000 21.732 106 VAL DDD O 1
ATOM 9053 N N . ALA D 1 107 ? 12.088 -25.736 17.863 1.000 22.645 107 ALA DDD N 1
ATOM 9054 C CA . ALA D 1 107 ? 12.759 -26.207 19.085 1.000 25.152 107 ALA DDD CA 1
ATOM 9055 C C . ALA D 1 107 ? 12.222 -25.403 20.246 1.000 27.599 107 ALA DDD C 1
ATOM 9056 O O . ALA D 1 107 ? 11.957 -24.206 20.088 1.000 27.586 107 ALA DDD O 1
ATOM 9063 N N . PRO D 1 108 ? 12.139 -26.040 21.436 1.000 31.621 108 PRO DDD N 1
ATOM 9064 C CA . PRO D 1 108 ? 11.815 -25.321 22.679 1.000 33.591 108 PRO DDD CA 1
ATOM 9065 C C . PRO D 1 108 ? 12.879 -24.302 23.138 1.000 34.880 108 PRO DDD C 1
ATOM 9066 O O . PRO D 1 108 ? 14.024 -24.378 22.733 1.000 32.216 108 PRO DDD O 1
ATOM 9077 N N . ALA D 1 109 ? 12.435 -23.307 23.921 1.000 39.842 109 ALA DDD N 1
ATOM 9078 C CA . ALA D 1 109 ? 13.293 -22.368 24.682 1.000 42.464 109 ALA DDD CA 1
ATOM 9079 C C . ALA D 1 109 ? 14.277 -23.214 25.476 1.000 44.167 109 ALA DDD C 1
ATOM 9080 O O . ALA D 1 109 ? 13.860 -24.072 26.259 1.000 45.446 109 ALA DDD O 1
ATOM 9087 N N . PRO D 1 110 ? 15.602 -23.047 25.264 1.000 47.341 110 PRO DDD N 1
ATOM 9088 C CA . PRO D 1 110 ? 16.583 -23.848 26.003 1.000 47.437 110 PRO DDD CA 1
ATOM 9089 C C . PRO D 1 110 ? 16.422 -23.507 27.498 1.000 46.593 110 PRO DDD C 1
ATOM 9090 O O . PRO D 1 110 ? 16.110 -22.371 27.801 1.000 41.372 110 PRO DDD O 1
ATOM 9101 N N . SER D 1 111 ? 16.584 -24.476 28.396 1.000 46.670 111 SER DDD N 1
ATOM 9102 C CA . SER D 1 111 ? 16.519 -24.252 29.862 1.000 47.873 111 SER DDD CA 1
ATOM 9103 C C . SER D 1 111 ? 17.786 -23.527 30.364 1.000 48.122 111 SER DDD C 1
ATOM 9104 O O . SER D 1 111 ? 18.278 -23.945 31.424 1.000 45.490 111 SER DDD O 1
ATOM 9112 N N . THR D 1 112 ? 18.303 -22.482 29.682 1.000 46.690 112 THR DDD N 1
ATOM 9113 C CA . THR D 1 112 ? 19.343 -21.588 30.258 1.000 46.305 112 THR DDD CA 1
ATOM 9114 C C . THR D 1 112 ? 18.752 -20.957 31.528 1.000 46.360 112 THR DDD C 1
ATOM 9115 O O . THR D 1 112 ? 17.590 -21.281 31.890 1.000 49.441 112 THR DDD O 1
ATOM 9126 N N . VAL D 1 113 ? 19.543 -20.165 32.242 1.000 40.139 113 VAL DDD N 1
ATOM 9127 C CA . VAL D 1 113 ? 19.055 -19.319 33.350 1.000 36.708 113 VAL DDD CA 1
ATOM 9128 C C . VAL D 1 113 ? 19.486 -17.892 33.041 1.000 36.056 113 VAL DDD C 1
ATOM 9129 O O . VAL D 1 113 ? 20.697 -17.628 32.910 1.000 35.156 113 VAL DDD O 1
ATOM 9142 N N . ILE D 1 114 ? 18.490 -17.027 32.886 1.000 34.893 114 ILE DDD N 1
ATOM 9143 C CA . ILE D 1 114 ? 18.660 -15.563 32.704 1.000 33.986 114 ILE DDD CA 1
ATOM 9144 C C . ILE D 1 114 ? 18.186 -14.890 33.987 1.000 32.092 114 ILE DDD C 1
ATOM 9145 O O . ILE D 1 114 ? 17.009 -15.035 34.262 1.000 30.711 114 ILE DDD O 1
ATOM 9161 N N . VAL D 1 115 ? 19.045 -14.150 34.696 1.000 30.731 115 VAL DDD N 1
ATOM 9162 C CA . VAL D 1 115 ? 18.608 -13.380 35.880 1.000 30.110 115 VAL DDD CA 1
ATOM 9163 C C . VAL D 1 115 ? 18.097 -12.011 35.420 1.000 30.171 115 VAL DDD C 1
ATOM 9164 O O . VAL D 1 115 ? 18.768 -11.352 34.641 1.000 31.159 115 VAL DDD O 1
ATOM 9177 N N . ILE D 1 116 ? 16.926 -11.599 35.903 1.000 30.871 116 ILE DDD N 1
ATOM 9178 C CA . ILE D 1 116 ? 16.344 -10.238 35.673 1.000 31.603 116 ILE DDD CA 1
ATOM 9179 C C . ILE D 1 116 ? 15.954 -9.708 37.045 1.000 31.760 116 ILE DDD C 1
ATOM 9180 O O . ILE D 1 116 ? 14.976 -10.187 37.608 1.000 30.268 116 ILE DDD O 1
ATOM 9196 N N . GLY D 1 117 ? 16.802 -8.849 37.605 1.000 33.731 117 GLY DDD N 1
ATOM 9197 C CA . GLY D 1 117 ? 16.668 -8.331 38.971 1.000 33.497 117 GLY DDD CA 1
ATOM 9198 C C . GLY D 1 117 ? 18.022 -8.021 39.574 1.000 35.264 117 GLY DDD C 1
ATOM 9199 O O . GLY D 1 117 ? 19.003 -7.902 38.823 1.000 36.571 117 GLY DDD O 1
ATOM 9203 N N . ASP D 1 118 ? 18.061 -7.866 40.891 1.000 35.558 118 ASP DDD N 1
ATOM 9204 C CA . ASP D 1 118 ? 19.289 -7.554 41.656 1.000 37.387 118 ASP DDD CA 1
ATOM 9205 C C . ASP D 1 118 ? 19.512 -8.675 42.668 1.000 37.153 118 ASP DDD C 1
ATOM 9206 O O . ASP D 1 118 ? 18.834 -9.706 42.586 1.000 37.578 118 ASP DDD O 1
ATOM 9215 N N . GLU D 1 119 ? 20.374 -8.456 43.649 1.000 39.810 119 GLU DDD N 1
ATOM 9216 C CA . GLU D 1 119 ? 20.778 -9.533 44.573 1.000 39.331 119 GLU DDD CA 1
ATOM 9217 C C . GLU D 1 119 ? 19.684 -9.719 45.638 1.000 36.146 119 GLU DDD C 1
ATOM 9218 O O . GLU D 1 119 ? 19.758 -10.726 46.367 1.000 35.732 119 GLU DDD O 1
ATOM 9230 N N . VAL D 1 120 ? 18.685 -8.834 45.716 1.000 33.246 120 VAL DDD N 1
ATOM 9231 C CA . VAL D 1 120 ? 17.600 -8.937 46.736 1.000 34.459 120 VAL DDD CA 1
ATOM 9232 C C . VAL D 1 120 ? 16.330 -9.517 46.101 1.000 34.724 120 VAL DDD C 1
ATOM 9233 O O . VAL D 1 120 ? 15.618 -10.270 46.804 1.000 32.992 120 VAL DDD O 1
ATOM 9246 N N . LYS D 1 121 ? 16.000 -9.124 44.865 1.000 33.710 121 LYS DDD N 1
ATOM 9247 C CA . LYS D 1 121 ? 14.776 -9.667 44.224 1.000 33.539 121 LYS DDD CA 1
ATOM 9248 C C . LYS D 1 121 ? 14.825 -9.548 42.688 1.000 31.838 121 LYS DDD C 1
ATOM 9249 O O . LYS D 1 121 ? 15.708 -8.864 42.117 1.000 32.361 121 LYS DDD O 1
ATOM 9268 N N . GLY D 1 122 ? 13.930 -10.283 42.051 1.000 29.428 122 GLY DDD N 1
ATOM 9269 C CA . GLY D 1 122 ? 13.704 -10.274 40.597 1.000 27.911 122 GLY DDD CA 1
ATOM 9270 C C . GLY D 1 122 ? 13.205 -11.632 40.183 1.000 26.650 122 GLY DDD C 1
ATOM 9271 O O . GLY D 1 122 ? 12.533 -12.286 40.994 1.000 27.556 122 GLY DDD O 1
ATOM 9275 N N . LEU D 1 123 ? 13.522 -12.050 38.968 1.000 26.486 123 LEU DDD N 1
ATOM 9276 C CA . LEU D 1 123 ? 13.204 -13.411 38.501 1.000 25.731 123 LEU DDD CA 1
ATOM 9277 C C . LEU D 1 123 ? 14.365 -14.010 37.701 1.000 24.999 123 LEU DDD C 1
ATOM 9278 O O . LEU D 1 123 ? 15.226 -13.264 37.160 1.000 24.051 123 LEU DDD O 1
ATOM 9294 N N . LYS D 1 124 ? 14.384 -15.329 37.668 1.000 23.909 124 LYS DDD N 1
ATOM 9295 C CA . LYS D 1 124 ? 15.140 -16.111 36.676 1.000 24.500 124 LYS DDD CA 1
ATOM 9296 C C . LYS D 1 124 ? 14.159 -16.609 35.619 1.000 23.180 124 LYS DDD C 1
ATOM 9297 O O . LYS D 1 124 ? 13.150 -17.111 36.002 1.000 23.073 124 LYS DDD O 1
ATOM 9316 N N . LYS D 1 125 ? 14.462 -16.394 34.344 1.000 22.612 125 LYS DDD N 1
ATOM 9317 C CA . LYS D 1 125 ? 13.837 -17.078 33.178 1.000 22.348 125 LYS DDD CA 1
ATOM 9318 C C . LYS D 1 125 ? 14.574 -18.420 32.956 1.000 21.424 125 LYS DDD C 1
ATOM 9319 O O . LYS D 1 125 ? 15.811 -18.437 32.765 1.000 19.931 125 LYS DDD O 1
ATOM 9338 N N . ILE D 1 126 ? 13.858 -19.518 33.124 1.000 21.018 126 ILE DDD N 1
ATOM 9339 C CA . ILE D 1 126 ? 14.369 -20.901 32.940 1.000 21.393 126 ILE DDD CA 1
ATOM 9340 C C . ILE D 1 126 ? 13.467 -21.532 31.869 1.000 21.652 126 ILE DDD C 1
ATOM 9341 O O . ILE D 1 126 ? 12.354 -21.987 32.218 1.000 21.576 126 ILE DDD O 1
ATOM 9357 N N . GLY D 1 127 ? 13.916 -21.511 30.602 1.000 21.504 127 GLY DDD N 1
ATOM 9358 C CA . GLY D 1 127 ? 13.051 -21.758 29.434 1.000 21.905 127 GLY DDD CA 1
ATOM 9359 C C . GLY D 1 127 ? 11.750 -20.975 29.515 1.000 21.755 127 GLY DDD C 1
ATOM 9360 O O . GLY D 1 127 ? 11.789 -19.772 29.429 1.000 21.227 127 GLY DDD O 1
ATOM 9364 N N . ASP D 1 128 ? 10.615 -21.640 29.679 1.000 22.590 128 ASP DDD N 1
ATOM 9365 C CA . ASP D 1 128 ? 9.290 -20.950 29.666 1.000 23.777 128 ASP DDD CA 1
ATOM 9366 C C . ASP D 1 128 ? 8.652 -20.823 31.076 1.000 22.612 128 ASP DDD C 1
ATOM 9367 O O . ASP D 1 128 ? 7.469 -20.444 31.136 1.000 21.552 128 ASP DDD O 1
ATOM 9376 N N . ASP D 1 129 ? 9.380 -21.131 32.158 1.000 22.965 129 ASP DDD N 1
ATOM 9377 C CA . ASP D 1 129 ? 8.951 -20.824 33.554 1.000 23.113 129 ASP DDD CA 1
ATOM 9378 C C . ASP D 1 129 ? 9.815 -19.659 34.051 1.000 23.475 129 ASP DDD C 1
ATOM 9379 O O . ASP D 1 129 ? 10.968 -19.499 33.558 1.000 24.543 129 ASP DDD O 1
ATOM 9388 N N . LEU D 1 130 ? 9.214 -18.791 34.870 1.000 22.644 130 LEU DDD N 1
ATOM 9389 C CA . LEU D 1 130 ? 9.916 -17.717 35.599 1.000 23.005 130 LEU DDD CA 1
ATOM 9390 C C . LEU D 1 130 ? 10.005 -18.100 37.080 1.000 23.269 130 LEU DDD C 1
ATOM 9391 O O . LEU D 1 130 ? 8.986 -18.455 37.650 1.000 23.780 130 LEU DDD O 1
ATOM 9407 N N . LEU D 1 131 ? 11.192 -18.018 37.661 1.000 23.131 131 LEU DDD N 1
ATOM 9408 C CA . LEU D 1 131 ? 11.417 -18.279 39.107 1.000 24.034 131 LEU DDD CA 1
ATOM 9409 C C . LEU D 1 131 ? 11.619 -16.915 39.749 1.000 22.402 131 LEU DDD C 1
ATOM 9410 O O . LEU D 1 131 ? 12.667 -16.328 39.571 1.000 21.646 131 LEU DDD O 1
ATOM 9426 N N . PHE D 1 132 ? 10.572 -16.417 40.373 1.000 22.039 132 PHE DDD N 1
ATOM 9427 C CA . PHE D 1 132 ? 10.623 -15.212 41.226 1.000 21.894 132 PHE DDD CA 1
ATOM 9428 C C . PHE D 1 132 ? 11.406 -15.542 42.504 1.000 21.906 132 PHE DDD C 1
ATOM 9429 O O . PHE D 1 132 ? 11.374 -16.698 43.003 1.000 21.219 132 PHE DDD O 1
ATOM 9446 N N . TYR D 1 133 ? 12.236 -14.590 42.941 1.000 22.901 133 TYR DDD N 1
ATOM 9447 C CA . TYR D 1 133 ? 13.040 -14.751 44.181 1.000 22.828 133 TYR DDD CA 1
ATOM 9448 C C . TYR D 1 133 ? 13.041 -13.436 44.969 1.000 23.995 133 TYR DDD C 1
ATOM 9449 O O . TYR D 1 133 ? 13.037 -12.331 44.380 1.000 23.037 133 TYR DDD O 1
ATOM 9467 N N . VAL D 1 134 ? 13.068 -13.609 46.292 1.000 24.832 134 VAL DDD N 1
ATOM 9468 C CA . VAL D 1 134 ? 13.397 -12.590 47.318 1.000 26.088 134 VAL DDD CA 1
ATOM 9469 C C . VAL D 1 134 ? 14.431 -13.224 48.257 1.000 27.579 134 VAL DDD C 1
ATOM 9470 O O . VAL D 1 134 ? 14.186 -14.382 48.733 1.000 27.039 134 VAL DDD O 1
ATOM 9483 N N . ASN D 1 135 ? 15.580 -12.560 48.430 1.000 29.574 135 ASN DDD N 1
ATOM 9484 C CA . ASN D 1 135 ? 16.664 -12.993 49.362 1.000 30.269 135 ASN DDD CA 1
ATOM 9485 C C . ASN D 1 135 ? 16.725 -12.074 50.598 1.000 29.951 135 ASN DDD C 1
ATOM 9486 O O . ASN D 1 135 ? 16.705 -10.843 50.444 1.000 29.992 135 ASN DDD O 1
ATOM 9497 N N . GLY D 1 136 ? 16.722 -12.691 51.792 1.000 30.586 136 GLY DDD N 1
ATOM 9498 C CA . GLY D 1 136 ? 16.976 -12.070 53.105 1.000 29.585 136 GLY DDD CA 1
ATOM 9499 C C . GLY D 1 136 ? 15.725 -11.385 53.587 1.000 29.339 136 GLY DDD C 1
ATOM 9500 O O . GLY D 1 136 ? 15.652 -10.133 53.573 1.000 29.560 136 GLY DDD O 1
ATOM 9504 N N . ALA D 1 137 ? 14.747 -12.161 54.014 1.000 28.481 137 ALA DDD N 1
ATOM 9505 C CA . ALA D 1 137 ? 13.459 -11.587 54.446 1.000 29.413 137 ALA DDD CA 1
ATOM 9506 C C . ALA D 1 137 ? 12.845 -12.487 55.496 1.000 28.744 137 ALA DDD C 1
ATOM 9507 O O . ALA D 1 137 ? 13.248 -13.645 55.544 1.000 30.911 137 ALA DDD O 1
ATOM 9514 N N . THR D 1 138 ? 11.853 -12.000 56.220 1.000 28.246 138 THR DDD N 1
ATOM 9515 C CA . THR D 1 138 ? 11.125 -12.820 57.215 1.000 30.298 138 THR DDD CA 1
ATOM 9516 C C . THR D 1 138 ? 9.865 -13.410 56.589 1.000 29.589 138 THR DDD C 1
ATOM 9517 O O . THR D 1 138 ? 9.199 -14.198 57.233 1.000 30.593 138 THR DDD O 1
ATOM 9528 N N . PHE D 1 139 ? 9.567 -13.055 55.346 1.000 30.953 139 PHE DDD N 1
ATOM 9529 C CA . PHE D 1 139 ? 8.378 -13.517 54.579 1.000 29.728 139 PHE DDD CA 1
ATOM 9530 C C . PHE D 1 139 ? 8.402 -12.771 53.241 1.000 28.646 139 PHE DDD C 1
ATOM 9531 O O . PHE D 1 139 ? 8.866 -11.613 53.219 1.000 26.848 139 PHE DDD O 1
ATOM 9548 N N . ALA D 1 140 ? 7.917 -13.410 52.181 1.000 27.174 140 ALA DDD N 1
ATOM 9549 C CA . ALA D 1 140 ? 7.792 -12.777 50.850 1.000 27.361 140 ALA DDD CA 1
ATOM 9550 C C . ALA D 1 140 ? 6.506 -13.256 50.185 1.000 26.309 140 ALA DDD C 1
ATOM 9551 O O . ALA D 1 140 ? 6.228 -14.482 50.227 1.000 26.237 140 ALA DDD O 1
ATOM 9558 N N . ASP D 1 141 ? 5.720 -12.280 49.710 1.000 26.704 141 ASP DDD N 1
ATOM 9559 C CA . ASP D 1 141 ? 4.530 -12.456 48.834 1.000 26.258 141 ASP DDD CA 1
ATOM 9560 C C . ASP D 1 141 ? 4.889 -11.905 47.456 1.000 24.475 141 ASP DDD C 1
ATOM 9561 O O . ASP D 1 141 ? 5.750 -11.011 47.351 1.000 22.407 141 ASP DDD O 1
ATOM 9570 N N . LEU D 1 142 ? 4.353 -12.540 46.429 1.000 22.989 142 LEU DDD N 1
ATOM 9571 C CA . LEU D 1 142 ? 4.480 -12.067 45.032 1.000 21.621 142 LEU DDD CA 1
ATOM 9572 C C . LEU D 1 142 ? 3.072 -11.681 44.609 1.000 20.526 142 LEU DDD C 1
ATOM 9573 O O . LEU D 1 142 ? 2.159 -12.420 44.949 1.000 20.650 142 LEU DDD O 1
ATOM 9589 N N . HIS D 1 143 ? 2.915 -10.513 44.008 1.000 20.584 143 HIS DDD N 1
ATOM 9590 C CA . HIS D 1 143 ? 1.663 -10.052 43.377 1.000 21.347 143 HIS DDD CA 1
ATOM 9591 C C . HIS D 1 143 ? 1.931 -9.970 41.867 1.000 20.273 143 HIS DDD C 1
ATOM 9592 O O . HIS D 1 143 ? 2.856 -9.313 41.476 1.000 20.101 143 HIS DDD O 1
ATOM 9607 N N . TYR D 1 144 ? 1.135 -10.591 41.016 1.000 20.629 144 TYR DDD N 1
ATOM 9608 C CA . TYR D 1 144 ? 1.436 -10.588 39.562 1.000 20.182 144 TYR DDD CA 1
ATOM 9609 C C . TYR D 1 144 ? 0.147 -10.791 38.820 1.000 20.760 144 TYR DDD C 1
ATOM 9610 O O . TYR D 1 144 ? -0.876 -11.186 39.417 1.000 19.724 144 TYR DDD O 1
ATOM 9628 N N . LYS D 1 145 ? 0.281 -10.507 37.528 1.000 21.357 145 LYS DDD N 1
ATOM 9629 C CA . LYS D 1 145 ? -0.792 -10.443 36.549 1.000 21.969 145 LYS DDD CA 1
ATOM 9630 C C . LYS D 1 145 ? -0.131 -10.772 35.205 1.000 21.379 145 LYS DDD C 1
ATOM 9631 O O . LYS D 1 145 ? 0.981 -10.296 34.965 1.000 20.265 145 LYS DDD O 1
ATOM 9650 N N . VAL D 1 146 ? -0.806 -11.559 34.376 1.000 20.368 146 VAL DDD N 1
ATOM 9651 C CA . VAL D 1 146 ? -0.293 -12.004 33.051 1.000 19.779 146 VAL DDD CA 1
ATOM 9652 C C . VAL D 1 146 ? -1.267 -11.453 32.002 1.000 18.808 146 VAL DDD C 1
ATOM 9653 O O . VAL D 1 146 ? -2.468 -11.670 32.132 1.000 17.769 146 VAL DDD O 1
ATOM 9666 N N . ASN D 1 147 ? -0.748 -10.636 31.094 1.000 18.750 147 ASN DDD N 1
ATOM 9667 C CA . ASN D 1 147 ? -1.544 -10.015 30.011 1.000 19.332 147 ASN DDD CA 1
ATOM 9668 C C . ASN D 1 147 ? -2.667 -9.225 30.681 1.000 20.486 147 ASN DDD C 1
ATOM 9669 O O . ASN D 1 147 ? -2.393 -8.636 31.684 1.000 21.677 147 ASN DDD O 1
ATOM 9680 N N . ASN D 1 148 ? -3.908 -9.325 30.201 1.000 22.178 148 ASN DDD N 1
ATOM 9681 C CA . ASN D 1 148 ? -5.126 -8.693 30.759 1.000 22.979 148 ASN DDD CA 1
ATOM 9682 C C . ASN D 1 148 ? -5.863 -9.675 31.667 1.000 23.875 148 ASN DDD C 1
ATOM 9683 O O . ASN D 1 148 ? -7.040 -9.476 31.928 1.000 23.974 148 ASN DDD O 1
ATOM 9694 N N . GLY D 1 149 ? -5.174 -10.683 32.183 1.000 24.622 149 GLY DDD N 1
ATOM 9695 C CA . GLY D 1 149 ? -5.696 -11.520 33.273 1.000 24.943 149 GLY DDD CA 1
ATOM 9696 C C . GLY D 1 149 ? -5.721 -10.787 34.606 1.000 25.206 149 GLY DDD C 1
ATOM 9697 O O . GLY D 1 149 ? -5.202 -9.621 34.720 1.000 26.619 149 GLY DDD O 1
ATOM 9701 N N . GLY D 1 150 ? -6.328 -11.434 35.585 1.000 25.081 150 GLY DDD N 1
ATOM 9702 C CA . GLY D 1 150 ? -6.460 -10.901 36.945 1.000 26.080 150 GLY DDD CA 1
ATOM 9703 C C . GLY D 1 150 ? -5.169 -11.035 37.724 1.000 25.458 150 GLY DDD C 1
ATOM 9704 O O . GLY D 1 150 ? -4.357 -11.942 37.456 1.000 24.779 150 GLY DDD O 1
ATOM 9708 N N . GLN D 1 151 ? -5.007 -10.135 38.679 1.000 25.455 151 GLN DDD N 1
ATOM 9709 C CA . GLN D 1 151 ? -3.963 -10.180 39.736 1.000 23.975 151 GLN DDD CA 1
ATOM 9710 C C . GLN D 1 151 ? -4.055 -11.486 40.503 1.000 23.253 151 GLN DDD C 1
ATOM 9711 O O . GLN D 1 151 ? -5.158 -11.916 40.801 1.000 24.194 151 GLN DDD O 1
ATOM 9725 N N . LEU D 1 152 ? -2.922 -12.090 40.785 1.000 22.177 152 LEU DDD N 1
ATOM 9726 C CA . LEU D 1 152 ? -2.815 -13.243 41.685 1.000 22.485 152 LEU DDD CA 1
ATOM 9727 C C . LEU D 1 152 ? -1.849 -12.839 42.806 1.000 22.268 152 LEU DDD C 1
ATOM 9728 O O . LEU D 1 152 ? -0.880 -12.156 42.509 1.000 21.355 152 LEU DDD O 1
ATOM 9744 N N . ASN D 1 153 ? -2.153 -13.224 44.040 1.000 22.977 153 ASN DDD N 1
ATOM 9745 C CA . ASN D 1 153 ? -1.309 -12.999 45.239 1.000 22.643 153 ASN DDD CA 1
ATOM 9746 C C . ASN D 1 153 ? -0.881 -14.356 45.753 1.000 22.918 153 ASN DDD C 1
ATOM 9747 O O . ASN D 1 153 ? -1.748 -15.255 45.830 1.000 24.323 153 ASN DDD O 1
ATOM 9758 N N . VAL D 1 154 ? 0.415 -14.541 45.993 1.000 23.511 154 VAL DDD N 1
ATOM 9759 C CA . VAL D 1 154 ? 0.983 -15.856 46.435 1.000 23.678 154 VAL DDD CA 1
ATOM 9760 C C . VAL D 1 154 ? 2.015 -15.618 47.532 1.000 23.729 154 VAL DDD C 1
ATOM 9761 O O . VAL D 1 154 ? 2.754 -14.639 47.477 1.000 25.500 154 VAL DDD O 1
ATOM 9774 N N . ALA D 1 155 ? 1.995 -16.455 48.561 1.000 25.265 155 ALA DDD N 1
ATOM 9775 C CA . ALA D 1 155 ? 3.117 -16.600 49.521 1.000 23.894 155 ALA DDD CA 1
ATOM 9776 C C . ALA D 1 155 ? 4.234 -17.369 48.794 1.000 23.544 155 ALA DDD C 1
ATOM 9777 O O . ALA D 1 155 ? 4.008 -18.526 48.300 1.000 22.841 155 ALA DDD O 1
ATOM 9784 N N . MET D 1 156 ? 5.396 -16.746 48.700 1.000 23.407 156 MET DDD N 1
ATOM 9785 C CA . MET D 1 156 ? 6.621 -17.356 48.130 1.000 23.624 156 MET DDD CA 1
ATOM 9786 C C . MET D 1 156 ? 7.138 -18.447 49.068 1.000 23.964 156 MET DDD C 1
ATOM 9787 O O . MET D 1 156 ? 7.040 -18.286 50.317 1.000 24.389 156 MET DDD O 1
ATOM 9801 N N . ALA D 1 157 ? 7.562 -19.569 48.513 1.000 23.469 157 ALA DDD N 1
ATOM 9802 C CA . ALA D 1 157 ? 8.015 -20.719 49.315 1.000 25.012 157 ALA DDD CA 1
ATOM 9803 C C . ALA D 1 157 ? 9.357 -20.396 49.968 1.000 26.589 157 ALA DDD C 1
ATOM 9804 O O . ALA D 1 157 ? 10.310 -19.983 49.291 1.000 26.804 157 ALA DDD O 1
ATOM 9811 N N . PRO D 1 158 ? 9.503 -20.634 51.299 1.000 28.195 158 PRO DDD N 1
ATOM 9812 C CA . PRO D 1 158 ? 10.791 -20.422 51.962 1.000 28.191 158 PRO DDD CA 1
ATOM 9813 C C . PRO D 1 158 ? 11.785 -21.507 51.525 1.000 28.523 158 PRO DDD C 1
ATOM 9814 O O . PRO D 1 158 ? 11.420 -22.666 51.402 1.000 27.363 158 PRO DDD O 1
ATOM 9825 N N . THR D 1 159 ? 13.030 -21.144 51.235 1.000 29.593 159 THR DDD N 1
ATOM 9826 C CA . THR D 1 159 ? 13.992 -22.201 50.856 1.000 31.603 159 THR DDD CA 1
ATOM 9827 C C . THR D 1 159 ? 14.624 -22.759 52.146 1.000 32.015 159 THR DDD C 1
ATOM 9828 O O . THR D 1 159 ? 15.103 -23.898 52.119 1.000 31.848 159 THR DDD O 1
ATOM 9839 N N . GLY D 1 160 ? 14.574 -22.010 53.251 1.000 32.898 160 GLY DDD N 1
ATOM 9840 C CA . GLY D 1 160 ? 15.036 -22.494 54.567 1.000 34.104 160 GLY DDD CA 1
ATOM 9841 C C . GLY D 1 160 ? 16.039 -21.569 55.247 1.000 34.578 160 GLY DDD C 1
ATOM 9842 O O . GLY D 1 160 ? 16.325 -21.803 56.408 1.000 35.566 160 GLY DDD O 1
ATOM 9846 N N . ASN D 1 161 ? 16.533 -20.541 54.566 1.000 35.503 161 ASN DDD N 1
ATOM 9847 C CA . ASN D 1 161 ? 17.649 -19.661 54.988 1.000 35.559 161 ASN DDD CA 1
ATOM 9848 C C . ASN D 1 161 ? 17.245 -18.201 54.848 1.000 33.819 161 ASN DDD C 1
ATOM 9849 O O . ASN D 1 161 ? 18.149 -17.370 54.638 1.000 33.867 161 ASN DDD O 1
ATOM 9860 N N . GLY D 1 162 ? 15.956 -17.898 54.942 1.000 31.056 162 GLY DDD N 1
ATOM 9861 C CA . GLY D 1 162 ? 15.452 -16.523 54.843 1.000 30.851 162 GLY DDD CA 1
ATOM 9862 C C . GLY D 1 162 ? 15.446 -16.035 53.398 1.000 30.567 162 GLY DDD C 1
ATOM 9863 O O . GLY D 1 162 ? 15.395 -14.804 53.163 1.000 29.173 162 GLY DDD O 1
ATOM 9867 N N . ASN D 1 163 ? 15.476 -16.967 52.447 1.000 29.271 163 ASN DDD N 1
ATOM 9868 C CA . ASN D 1 163 ? 15.203 -16.671 51.017 1.000 28.080 163 ASN DDD CA 1
ATOM 9869 C C . ASN D 1 163 ? 13.920 -17.378 50.572 1.000 27.245 163 ASN DDD C 1
ATOM 9870 O O . ASN D 1 163 ? 13.497 -18.405 51.231 1.000 26.745 163 ASN DDD O 1
ATOM 9881 N N . TYR D 1 164 ? 13.345 -16.873 49.476 1.000 25.616 164 TYR DDD N 1
ATOM 9882 C CA . TYR D 1 164 ? 12.019 -17.270 48.943 1.000 26.090 164 TYR DDD CA 1
ATOM 9883 C C . TYR D 1 164 ? 12.116 -17.384 47.419 1.000 26.213 164 TYR DDD C 1
ATOM 9884 O O . TYR D 1 164 ? 12.960 -16.695 46.759 1.000 27.618 164 TYR DDD O 1
ATOM 9902 N N . THR D 1 165 ? 11.309 -18.277 46.881 1.000 24.305 165 THR DDD N 1
ATOM 9903 C CA . THR D 1 165 ? 11.186 -18.501 45.439 1.000 22.775 165 THR DDD CA 1
ATOM 9904 C C . THR D 1 165 ? 9.702 -18.753 45.137 1.000 23.152 165 THR DDD C 1
ATOM 9905 O O . THR D 1 165 ? 9.004 -19.325 46.003 1.000 23.729 165 THR DDD O 1
ATOM 9916 N N . TYR D 1 166 ? 9.269 -18.431 43.923 1.000 21.356 166 TYR DDD N 1
ATOM 9917 C CA . TYR D 1 166 ? 7.940 -18.816 43.417 1.000 20.825 166 TYR DDD CA 1
ATOM 9918 C C . TYR D 1 166 ? 8.013 -18.915 41.892 1.000 20.134 166 TYR DDD C 1
ATOM 9919 O O . TYR D 1 166 ? 8.377 -17.940 41.231 1.000 18.937 166 TYR DDD O 1
ATOM 9937 N N . PRO D 1 167 ? 7.769 -20.121 41.324 1.000 19.590 167 PRO DDD N 1
ATOM 9938 C CA . PRO D 1 167 ? 7.776 -20.343 39.883 1.000 19.510 167 PRO DDD CA 1
ATOM 9939 C C . PRO D 1 167 ? 6.433 -20.067 39.205 1.000 19.881 167 PRO DDD C 1
ATOM 9940 O O . PRO D 1 167 ? 5.373 -20.486 39.682 1.000 19.809 167 PRO DDD O 1
ATOM 9951 N N . VAL D 1 168 ? 6.465 -19.349 38.085 1.000 20.115 168 VAL DDD N 1
ATOM 9952 C CA . VAL D 1 168 ? 5.241 -19.139 37.249 1.000 21.094 168 VAL DDD CA 1
ATOM 9953 C C . VAL D 1 168 ? 5.413 -20.008 36.001 1.000 21.114 168 VAL DDD C 1
ATOM 9954 O O . VAL D 1 168 ? 6.498 -20.013 35.433 1.000 21.482 168 VAL DDD O 1
ATOM 9967 N N . HIS D 1 169 ? 4.435 -20.825 35.678 1.000 21.799 169 HIS DDD N 1
ATOM 9968 C CA . HIS D 1 169 ? 4.649 -21.953 34.748 1.000 22.563 169 HIS DDD CA 1
ATOM 9969 C C . HIS D 1 169 ? 4.251 -21.572 33.330 1.000 23.771 169 HIS DDD C 1
ATOM 9970 O O . HIS D 1 169 ? 3.324 -20.791 33.174 1.000 26.081 169 HIS DDD O 1
ATOM 9985 N N . ASN D 1 170 ? 4.927 -22.132 32.331 1.000 25.104 170 ASN DDD N 1
ATOM 9986 C CA . ASN D 1 170 ? 4.356 -22.252 30.970 1.000 25.977 170 ASN DDD CA 1
ATOM 9987 C C . ASN D 1 170 ? 4.001 -20.880 30.394 1.000 25.646 170 ASN DDD C 1
ATOM 9988 O O . ASN D 1 170 ? 2.883 -20.687 29.962 1.000 24.658 170 ASN DDD O 1
ATOM 9999 N N . LEU D 1 171 ? 4.917 -19.934 30.404 1.000 26.625 171 LEU DDD N 1
ATOM 10000 C CA . LEU D 1 171 ? 4.677 -18.667 29.687 1.000 28.203 171 LEU DDD CA 1
ATOM 10001 C C . LEU D 1 171 ? 4.953 -18.896 28.180 1.000 28.419 171 LEU DDD C 1
ATOM 10002 O O . LEU D 1 171 ? 5.727 -19.813 27.799 1.000 27.389 171 LEU DDD O 1
ATOM 10018 N N . LYS D 1 172 ? 4.328 -18.110 27.324 1.000 27.631 172 LYS DDD N 1
ATOM 10019 C CA . LYS D 1 172 ? 4.564 -18.198 25.864 1.000 29.059 172 LYS DDD CA 1
ATOM 10020 C C . LYS D 1 172 ? 5.099 -16.859 25.374 1.000 27.008 172 LYS DDD C 1
ATOM 10021 O O . LYS D 1 172 ? 4.854 -15.815 26.076 1.000 24.940 172 LYS DDD O 1
ATOM 10040 N N . HIS D 1 173 ? 5.750 -16.879 24.214 1.000 24.515 173 HIS DDD N 1
ATOM 10041 C CA . HIS D 1 173 ? 6.369 -15.693 23.592 1.000 24.074 173 HIS DDD CA 1
ATOM 10042 C C . HIS D 1 173 ? 5.336 -14.536 23.522 1.000 22.629 173 HIS DDD C 1
ATOM 10043 O O . HIS D 1 173 ? 4.170 -14.754 23.069 1.000 20.568 173 HIS DDD O 1
ATOM 10058 N N . GLY D 1 174 ? 5.729 -13.351 24.000 1.000 21.920 174 GLY DDD N 1
ATOM 10059 C CA . GLY D 1 174 ? 4.886 -12.134 24.077 1.000 22.344 174 GLY DDD CA 1
ATOM 10060 C C . GLY D 1 174 ? 4.104 -11.999 25.391 1.000 21.613 174 GLY DDD C 1
ATOM 10061 O O . GLY D 1 174 ? 3.452 -10.937 25.585 1.000 20.980 174 GLY DDD O 1
ATOM 10065 N N . ASP D 1 175 ? 4.084 -13.018 26.248 1.000 21.280 175 ASP DDD N 1
ATOM 10066 C CA . ASP D 1 175 ? 3.346 -12.928 27.559 1.000 22.538 175 ASP DDD CA 1
ATOM 10067 C C . ASP D 1 175 ? 3.939 -11.766 28.363 1.000 21.998 175 ASP DDD C 1
ATOM 10068 O O . ASP D 1 175 ? 5.195 -11.685 28.507 1.000 21.273 175 ASP DDD O 1
ATOM 10077 N N . THR D 1 176 ? 3.055 -10.869 28.789 1.000 22.075 176 THR DDD N 1
ATOM 10078 C CA . THR D 1 176 ? 3.382 -9.624 29.506 1.000 22.382 176 THR DDD CA 1
ATOM 10079 C C . THR D 1 176 ? 3.015 -9.792 31.004 1.000 22.321 176 THR DDD C 1
ATOM 10080 O O . THR D 1 176 ? 1.835 -9.976 31.297 1.000 22.282 176 THR DDD O 1
ATOM 10091 N N . VAL D 1 177 ? 4.024 -9.793 31.891 1.000 21.136 177 VAL DDD N 1
ATOM 10092 C CA . VAL D 1 177 ? 3.900 -10.031 33.358 1.000 21.702 177 VAL DDD CA 1
ATOM 10093 C C . VAL D 1 177 ? 4.269 -8.738 34.093 1.000 22.659 177 VAL DDD C 1
ATOM 10094 O O . VAL D 1 177 ? 5.406 -8.245 33.892 1.000 23.270 177 VAL DDD O 1
ATOM 10107 N N . GLU D 1 178 ? 3.305 -8.218 34.852 1.000 22.302 178 GLU DDD N 1
ATOM 10108 C CA . GLU D 1 178 ? 3.509 -7.162 35.847 1.000 23.251 178 GLU DDD CA 1
ATOM 10109 C C . GLU D 1 178 ? 3.525 -7.843 37.205 1.000 22.095 178 GLU DDD C 1
ATOM 10110 O O . GLU D 1 178 ? 2.695 -8.741 37.471 1.000 21.437 178 GLU DDD O 1
ATOM 10122 N N . TYR D 1 179 ? 4.492 -7.431 38.007 1.000 21.501 179 TYR DDD N 1
ATOM 10123 C CA . TYR D 1 179 ? 4.801 -8.050 39.297 1.000 20.744 179 TYR DDD CA 1
ATOM 10124 C C . TYR D 1 179 ? 5.441 -7.034 40.233 1.000 21.249 179 TYR DDD C 1
ATOM 10125 O O . TYR D 1 179 ? 6.178 -6.151 39.766 1.000 20.719 179 TYR DDD O 1
ATOM 10143 N N . PHE D 1 180 ? 5.191 -7.259 41.518 1.000 21.855 180 PHE DDD N 1
ATOM 10144 C CA . PHE D 1 180 ? 5.942 -6.665 42.632 1.000 23.430 180 PHE DDD CA 1
ATOM 10145 C C . PHE D 1 180 ? 5.814 -7.614 43.810 1.000 22.795 180 PHE DDD C 1
ATOM 10146 O O . PHE D 1 180 ? 5.040 -8.609 43.785 1.000 22.642 180 PHE DDD O 1
ATOM 10163 N N . PHE D 1 181 ? 6.627 -7.329 44.805 1.000 23.223 181 PHE DDD N 1
ATOM 10164 C CA . PHE D 1 181 ? 6.749 -8.110 46.047 1.000 23.917 181 PHE DDD CA 1
ATOM 10165 C C . PHE D 1 181 ? 6.386 -7.253 47.248 1.000 24.947 181 PHE DDD C 1
ATOM 10166 O O . PHE D 1 181 ? 6.633 -6.014 47.259 1.000 24.050 181 PHE DDD O 1
ATOM 10183 N N . THR D 1 182 ? 5.820 -7.947 48.227 1.000 26.609 182 THR DDD N 1
ATOM 10184 C CA . THR D 1 182 ? 5.754 -7.578 49.646 1.000 27.403 182 THR DDD CA 1
ATOM 10185 C C . THR D 1 182 ? 6.645 -8.543 50.418 1.000 29.910 182 THR DDD C 1
ATOM 10186 O O . THR D 1 182 ? 6.366 -9.773 50.412 1.000 30.079 182 THR DDD O 1
ATOM 10197 N N . TYR D 1 183 ? 7.641 -7.995 51.104 1.000 30.958 183 TYR DDD N 1
ATOM 10198 C CA . TYR D 1 183 ? 8.507 -8.770 52.009 1.000 31.774 183 TYR DDD CA 1
ATOM 10199 C C . TYR D 1 183 ? 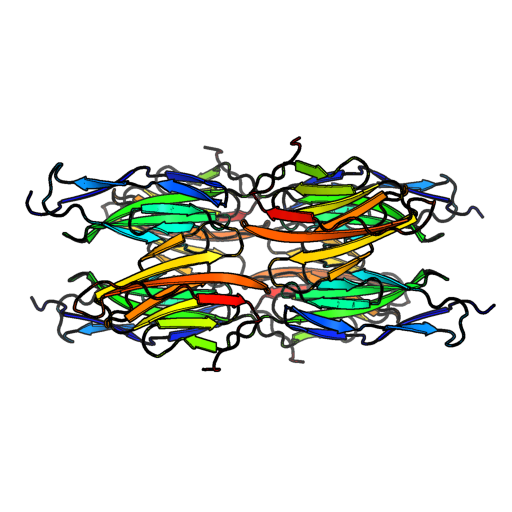8.959 -7.889 53.186 1.000 31.788 183 TYR DDD C 1
ATOM 10200 O O . TYR D 1 183 ? 8.808 -6.624 53.137 1.000 26.764 183 TYR DDD O 1
ATOM 10218 N N . ASN D 1 184 ? 9.492 -8.554 54.226 1.000 32.424 184 ASN DDD N 1
ATOM 10219 C CA . ASN D 1 184 ? 10.096 -7.910 55.437 1.000 32.946 184 ASN DDD CA 1
ATOM 10220 C C . ASN D 1 184 ? 11.595 -8.173 55.516 1.000 32.759 184 ASN DDD C 1
ATOM 10221 O O . ASN D 1 184 ? 11.996 -9.254 55.916 1.000 31.691 184 ASN DDD O 1
ATOM 10232 N N . PRO D 1 185 ? 12.467 -7.191 55.191 1.000 33.728 185 PRO DDD N 1
ATOM 10233 C CA . PRO D 1 185 ? 13.901 -7.392 55.315 1.000 36.337 185 PRO DDD CA 1
ATOM 10234 C C . PRO D 1 185 ? 14.395 -7.255 56.765 1.000 39.486 185 PRO DDD C 1
ATOM 10235 O O . PRO D 1 185 ? 15.572 -7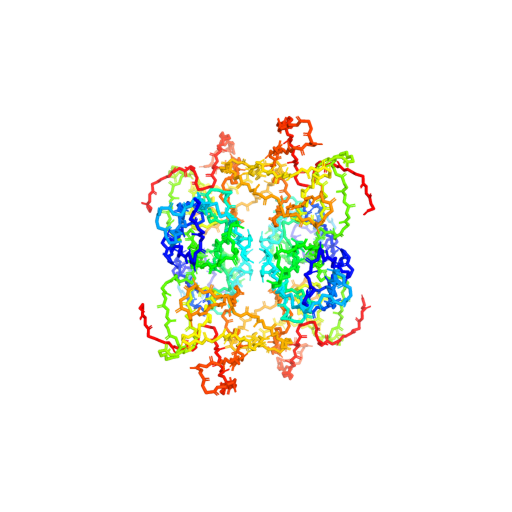.290 56.922 1.000 40.774 185 PRO DDD O 1
ATOM 10246 N N . GLY D 1 186 ? 13.496 -7.228 57.756 1.000 43.399 186 GLY DDD N 1
ATOM 10247 C CA . GLY D 1 186 ? 13.799 -7.079 59.197 1.000 48.728 186 GLY DDD CA 1
ATOM 10248 C C . GLY D 1 186 ? 13.263 -5.753 59.738 1.000 53.017 186 GLY DDD C 1
ATOM 10249 O O . GLY D 1 186 ? 12.435 -5.779 60.676 1.000 56.209 186 GLY DDD O 1
ATOM 10253 N N . GLN D 1 187 ? 13.661 -4.630 59.131 1.000 54.506 187 GLN DDD N 1
ATOM 10254 C CA . GLN D 1 187 ? 13.161 -3.276 59.495 1.000 53.986 187 GLN DDD CA 1
ATOM 10255 C C . GLN D 1 187 ? 11.626 -3.253 59.462 1.000 50.979 187 GLN DDD C 1
ATOM 10256 O O . GLN D 1 187 ? 11.077 -2.557 60.275 1.000 49.725 187 GLN DDD O 1
ATOM 10270 N N . GLY D 1 188 ? 10.966 -3.939 58.518 1.000 50.011 188 GLY DDD N 1
ATOM 10271 C CA . GLY D 1 188 ? 9.494 -3.910 58.350 1.000 44.954 188 GLY DDD CA 1
ATOM 10272 C C . GLY D 1 188 ? 9.048 -3.983 56.888 1.000 41.688 188 GLY DDD C 1
ATOM 10273 O O . GLY D 1 188 ? 9.842 -3.602 55.986 1.000 41.108 188 GLY DDD O 1
ATOM 10277 N N . ALA D 1 189 ? 7.803 -4.423 56.672 1.000 36.865 189 ALA DDD N 1
ATOM 10278 C CA . ALA D 1 189 ? 7.212 -4.754 55.356 1.000 34.991 189 ALA DDD CA 1
ATOM 10279 C C . ALA D 1 189 ? 7.324 -3.550 54.425 1.000 34.862 189 ALA DDD C 1
ATOM 10280 O O . ALA D 1 189 ? 6.920 -2.442 54.814 1.000 33.281 189 ALA DDD O 1
ATOM 10287 N N . LEU D 1 190 ? 7.830 -3.778 53.221 1.000 34.953 190 LEU DDD N 1
ATOM 10288 C CA . LEU D 1 190 ? 7.689 -2.817 52.102 1.000 35.029 190 LEU DDD CA 1
ATOM 10289 C C . LEU D 1 190 ? 7.081 -3.522 50.874 1.000 33.471 190 LEU DDD C 1
ATOM 10290 O O . LEU D 1 190 ? 7.025 -4.784 50.826 1.000 29.034 190 LEU DDD O 1
ATOM 10306 N N . ASP D 1 191 ? 6.606 -2.702 49.935 1.000 32.951 191 ASP DDD N 1
ATOM 10307 C CA . ASP D 1 191 ? 6.189 -3.086 48.560 1.000 32.603 191 ASP DDD CA 1
ATOM 10308 C C . ASP D 1 191 ? 7.289 -2.616 47.622 1.000 32.257 191 ASP DDD C 1
ATOM 10309 O O . ASP D 1 191 ? 7.756 -1.499 47.800 1.000 36.410 191 ASP DDD O 1
ATOM 10318 N N . THR D 1 192 ? 7.741 -3.446 46.696 1.000 31.912 192 THR DDD N 1
ATOM 10319 C CA . THR D 1 192 ? 8.631 -2.999 45.590 1.000 30.995 192 THR DDD CA 1
ATOM 10320 C C . THR D 1 192 ? 7.798 -2.317 44.518 1.000 29.417 192 THR DDD C 1
ATOM 10321 O O . THR D 1 192 ? 6.587 -2.470 44.460 1.000 29.201 192 THR DDD O 1
ATOM 10332 N N . PRO D 1 193 ? 8.413 -1.476 43.683 1.000 30.502 193 PRO DDD N 1
ATOM 10333 C CA . PRO D 1 193 ? 7.755 -0.952 42.479 1.000 30.363 193 PRO DDD CA 1
ATOM 10334 C C . PRO D 1 193 ? 7.348 -2.042 41.463 1.000 30.312 193 PRO DDD C 1
ATOM 10335 O O . PRO D 1 193 ? 8.183 -2.953 41.280 1.000 28.301 193 PRO DDD O 1
ATOM 10346 N N . TRP D 1 194 ? 6.170 -1.934 40.808 1.000 29.992 194 TRP DDD N 1
ATOM 10347 C CA . TRP D 1 194 ? 5.777 -2.928 39.766 1.000 32.349 194 TRP DDD CA 1
ATOM 10348 C C . TRP D 1 194 ? 6.781 -2.803 38.661 1.000 29.913 194 TRP DDD C 1
ATOM 10349 O O . TRP D 1 194 ? 7.200 -1.665 38.353 1.000 28.452 194 TRP DDD O 1
ATOM 10370 N N . GLN D 1 195 ? 7.124 -3.970 38.138 1.000 28.947 195 GLN DDD N 1
ATOM 10371 C CA . GLN D 1 195 ? 7.940 -4.134 36.925 1.000 31.189 195 GLN DDD CA 1
ATOM 10372 C C . GLN D 1 195 ? 7.115 -4.859 35.875 1.000 28.885 195 GLN DDD C 1
ATOM 10373 O O . GLN D 1 195 ? 6.173 -5.628 36.239 1.000 26.680 195 GLN DDD O 1
ATOM 10387 N N . THR D 1 196 ? 7.518 -4.672 34.630 1.000 28.374 196 THR DDD N 1
ATOM 10388 C CA . THR D 1 196 ? 6.915 -5.352 33.458 1.000 28.511 196 THR DDD CA 1
ATOM 10389 C C . THR D 1 196 ? 7.974 -6.294 32.881 1.000 26.826 196 THR DDD C 1
ATOM 10390 O O . THR D 1 196 ? 9.091 -5.856 32.719 1.000 28.124 196 THR DDD O 1
ATOM 10401 N N . TYR D 1 197 ? 7.668 -7.578 32.734 1.000 24.629 197 TYR DDD N 1
ATOM 10402 C CA . TYR D 1 197 ? 8.498 -8.535 31.963 1.000 22.567 197 TYR DDD CA 1
ATOM 10403 C C . TYR D 1 197 ? 7.718 -8.929 30.704 1.000 21.807 197 TYR DDD C 1
ATOM 10404 O O . TYR D 1 197 ? 6.483 -9.163 30.771 1.000 21.418 197 TYR DDD O 1
ATOM 10422 N N . VAL D 1 198 ? 8.384 -8.997 29.553 1.000 22.267 198 VAL DDD N 1
ATOM 10423 C CA . VAL D 1 198 ? 7.777 -9.525 28.285 1.000 20.934 198 VAL DDD CA 1
ATOM 10424 C C . VAL D 1 198 ? 8.533 -10.806 27.900 1.000 21.149 198 VAL DDD C 1
ATOM 10425 O O . VAL D 1 198 ? 9.755 -10.729 27.578 1.000 20.901 198 VAL DDD O 1
ATOM 10438 N N . HIS D 1 199 ? 7.872 -11.965 27.941 1.000 20.807 199 HIS DDD N 1
ATOM 10439 C CA . HIS D 1 199 ? 8.555 -13.265 27.753 1.000 21.518 199 HIS DDD CA 1
ATOM 10440 C C . HIS D 1 199 ? 9.145 -13.394 26.348 1.000 24.273 199 HIS DDD C 1
ATOM 10441 O O . HIS D 1 199 ? 8.360 -13.330 25.328 1.000 25.245 199 HIS DDD O 1
ATOM 10456 N N . GLY D 1 200 ? 10.467 -13.610 26.307 1.000 26.113 200 GLY DDD N 1
ATOM 10457 C CA . GLY D 1 200 ? 11.287 -13.746 25.089 1.000 26.567 200 GLY DDD CA 1
ATOM 10458 C C . GLY D 1 200 ? 11.545 -12.406 24.431 1.000 28.051 200 GLY DDD C 1
ATOM 10459 O O . GLY D 1 200 ? 11.944 -12.393 23.282 1.000 30.058 200 GLY DDD O 1
ATOM 10463 N N . VAL D 1 201 ? 11.368 -11.299 25.146 1.000 29.039 201 VAL DDD N 1
ATOM 10464 C CA . VAL D 1 201 ? 11.702 -9.926 24.656 1.000 28.321 201 VAL DDD CA 1
ATOM 10465 C C . VAL D 1 201 ? 12.582 -9.273 25.720 1.000 28.603 201 VAL DDD C 1
ATOM 10466 O O . VAL D 1 201 ? 13.708 -8.909 25.388 1.000 32.809 201 VAL DDD O 1
ATOM 10479 N N . THR D 1 202 ? 12.131 -9.159 26.969 1.000 29.147 202 THR DDD N 1
ATOM 10480 C CA . THR D 1 202 ? 12.985 -8.651 28.085 1.000 29.454 202 THR DDD CA 1
ATOM 10481 C C . THR D 1 202 ? 14.241 -9.516 28.187 1.000 30.320 202 THR DDD C 1
ATOM 10482 O O . THR D 1 202 ? 14.119 -10.746 28.152 1.000 32.228 202 THR DDD O 1
ATOM 10493 N N . GLN D 1 203 ? 15.395 -8.903 28.364 1.000 34.007 203 GLN DDD N 1
ATOM 10494 C CA . GLN D 1 203 ? 16.702 -9.608 28.428 1.000 39.060 203 GLN DDD CA 1
ATOM 10495 C C . GLN D 1 203 ? 17.250 -9.542 29.852 1.000 41.231 203 GLN DDD C 1
ATOM 10496 O O . GLN D 1 203 ? 16.800 -8.689 30.629 1.000 43.153 203 GLN DDD O 1
ATOM 10510 N N . GLY D 1 204 ? 18.173 -10.421 30.185 1.000 42.787 204 GLY DDD N 1
ATOM 10511 C CA . GLY D 1 204 ? 18.927 -10.277 31.432 1.000 48.905 204 GLY DDD CA 1
ATOM 10512 C C . GLY D 1 204 ? 20.247 -11.013 31.364 1.000 56.080 204 GLY DDD C 1
ATOM 10513 O O . GLY D 1 204 ? 20.703 -11.331 30.234 1.000 53.622 204 GLY DDD O 1
ATOM 10517 N N . THR D 1 205 ? 20.784 -11.317 32.549 1.000 59.105 205 THR DDD N 1
ATOM 10518 C CA . THR D 1 205 ? 22.185 -11.710 32.791 1.000 61.755 205 THR DDD CA 1
ATOM 10519 C C . THR D 1 205 ? 22.263 -13.216 32.589 1.000 61.583 205 THR DDD C 1
ATOM 10520 O O . THR D 1 205 ? 21.819 -13.980 33.442 1.000 55.056 205 THR DDD O 1
ATOM 10531 N N . PRO D 1 206 ? 22.808 -13.668 31.434 1.000 64.742 206 PRO DDD N 1
ATOM 10532 C CA . PRO D 1 206 ? 22.853 -15.091 31.106 1.000 66.057 206 PRO DDD CA 1
ATOM 10533 C C . PRO D 1 206 ? 23.622 -15.921 32.141 1.000 69.276 206 PRO DDD C 1
ATOM 10534 O O . PRO D 1 206 ? 23.921 -15.416 33.231 1.000 67.073 206 PRO DDD O 1
ATOM 10545 N N . GLU D 1 207 ? 23.896 -17.176 31.763 1.000 75.993 207 GLU DDD N 1
ATOM 10546 C CA . GLU D 1 207 ? 24.527 -18.235 32.597 1.000 76.507 207 GLU DDD CA 1
ATOM 10547 C C . GLU D 1 207 ? 23.448 -18.715 33.565 1.000 74.320 207 GLU DDD C 1
ATOM 10548 O O . GLU D 1 207 ? 22.615 -19.532 33.142 1.000 74.572 207 GLU DDD O 1
#

Foldseek 3Di:
DAFFDAKEKPPQEEEDAAFDKDAIDICTPPNVHPFAQWAKDKPCVCQWDADRRRIIHGHHADKIWIKIAGPGPRHIYIHIYGHDFQAQWWFFADDPAWGWTDGTQKIKTKGAQFPWKKKWKDKDPHDTDIDTFDDPPPNMGIDMDDRHGAQIKMWMWMFTHNDDDTDIDDIDIDGPPPDGGHTD/DAFWPAKEKPPQEDEDAAFDKDQIDICTPPNVHPFAQWAKDKPCVCQWPADSRGIIHGHDADKIKIKIATPGPRHIYIHIYGHDFQAQWWFFDDDPAWGWTDGGQKIKTKGAAFPWKWKWKDKDPDDIDIDTFPDPPHRMGIDIDDDHGQQIKMWMWMWTHNDPDTDIDDIDIDGPPPDGGHTD/DAFWDAKEKPPQEDEEEAQDKDAIDIDTPPPPHVFPQWAKDKPCVCQWDQDRRGIIGGFHADKIWIKIAGPGPRHIYIHIYGHHFFAQQWFFDADPAWGWTDGGQKIKTKGAQFPWKKKWKDKDPHDTDIDTFPDPPHRMGIDMDDGHGQQIKMWMWMWTHNPPDTDIDDIDIDGPPPDGGHRD/DLFWDAKEKPPQEEEEAQFDKDAIDIDIPPPCYNFPQWAKDKPCVCQWDADSRGIIHGHHADKTKIWTFTPGPRHIYIHIYGHHFQAQWWFFDDDPAWGWTCGGQKIKTKGAQFPWKWKWKAKDPGDIDIDTFDDPPHRMGIDIDDGHGQQIKMWMWMWTHNPVDTDIDDIDIDGPPPDGGDTD